Protein AF-0000000085170354 (afdb_homodimer)

Nearest PDB structures (foldseek):
  8glv-assembly1_4A  TM=5.257E-01  e=9.227E+00  Chlamydomonas reinhardtii
  8glv-assembly1_4A  TM=5.233E-01  e=8.793E+00  Chlamydomonas reinhardtii

Solvent-accessible surface area (backbone atoms only — not comparable to full-atom values): 40206 Å² total; per-residue (Å²): 127,80,77,75,78,77,30,33,15,35,38,28,43,23,30,46,32,31,32,29,22,45,49,14,29,49,44,36,51,49,50,52,40,49,74,71,65,47,65,68,67,39,40,86,44,31,26,32,30,13,15,17,42,12,22,51,53,36,49,32,36,44,28,27,16,57,28,37,56,58,25,41,51,53,50,45,56,51,45,53,63,31,44,49,68,47,43,29,60,64,54,55,66,55,36,47,46,30,45,37,46,62,25,45,51,68,61,63,76,72,66,51,61,69,41,64,75,69,56,81,77,32,49,33,46,55,60,27,38,53,58,48,47,60,71,59,46,42,66,71,44,29,54,49,20,25,72,73,60,37,23,49,34,43,34,36,25,24,15,28,67,68,59,65,31,21,35,35,39,30,36,55,58,64,93,72,78,65,51,77,54,79,60,32,38,37,42,77,42,86,83,49,68,60,55,46,49,11,5,48,7,40,81,81,42,28,38,67,28,74,44,78,52,97,88,36,64,32,39,16,22,18,15,35,43,66,38,65,50,72,61,50,62,39,46,76,73,55,29,40,28,36,41,36,36,44,52,46,63,70,61,71,72,57,68,62,72,76,68,85,69,71,64,84,77,41,63,20,24,53,49,17,51,52,46,44,36,42,48,45,47,21,50,53,53,36,52,52,47,50,52,50,51,36,56,54,55,69,65,46,52,74,73,49,46,69,77,41,95,71,70,69,61,50,75,48,78,50,50,48,89,58,62,59,34,66,57,28,42,76,40,47,81,74,43,56,65,56,56,36,50,55,38,40,62,36,32,20,60,38,70,76,5,4,48,40,40,28,38,66,44,42,32,28,76,48,20,41,52,32,21,50,48,19,25,52,52,37,58,76,38,43,69,61,55,53,58,67,71,44,69,54,68,77,55,52,60,54,72,75,97,125,82,77,74,78,78,32,33,16,35,38,29,42,24,31,46,31,32,33,28,23,46,49,13,29,50,45,36,49,48,51,51,39,49,73,71,65,48,66,68,67,38,39,85,46,30,27,33,31,12,16,17,42,12,23,50,55,36,49,31,37,44,26,28,16,58,28,36,58,58,24,42,50,52,48,46,56,51,45,52,62,32,43,49,66,47,43,30,58,63,51,55,68,54,35,48,47,29,45,36,45,63,26,45,54,67,60,65,79,74,65,50,61,70,41,66,72,67,56,80,74,32,48,32,46,56,62,28,39,53,56,48,46,59,71,59,47,43,67,69,44,29,54,47,20,25,72,71,61,37,23,49,33,42,33,37,23,23,14,28,67,68,59,65,31,21,36,35,40,29,36,55,57,62,93,72,78,64,52,76,56,79,58,34,40,36,42,78,43,85,83,48,70,61,53,47,49,11,6,48,7,40,81,79,41,28,39,64,28,73,44,77,52,97,90,35,64,33,38,16,22,19,15,35,44,64,36,66,50,72,61,51,63,40,47,76,74,55,29,38,31,38,41,37,38,43,53,47,63,70,63,69,71,57,69,62,71,74,68,86,68,73,66,84,77,41,63,19,24,53,49,17,50,53,48,45,34,41,48,44,45,22,48,52,53,35,50,52,48,50,53,49,50,37,55,56,54,68,65,45,51,76,73,48,46,70,75,40,96,72,71,69,62,51,73,47,78,49,49,49,89,56,63,58,33,65,57,29,42,75,39,48,82,73,43,57,64,54,55,37,51,55,38,40,60,36,32,20,63,38,69,78,5,3,47,41,39,27,39,66,44,41,31,29,75,49,20,39,51,32,21,51,48,18,27,53,52,37,58,76,38,42,69,59,54,53,58,67,70,45,68,55,68,76,55,51,61,53,71,77,97

Foldseek 3Di:
DPPQDFAEEEFQFAFALLSLLVLLQLQLLLVLCVVVVNDQQAALHQHYEAFAVRLLLRQLCLLSLRGNNVSSVLVCVDLLAFDLVLAFPPDQVLLCVLVVLVVCVPDDDPVVVVCVVPPSQASTDRVSVLVVSVVRHDLVSSVVCQQVSSHAKYWYWWAFPAVRAIEIEMEGNDDQDWDDDDRYTYDYDRDDPQRNLLQNQAPRHHGFGWDADPNDTTTIHHNLAPQQASCVVVVSSPHQEYEYEASFDLDDDVPPPPPVDDDDDFPLLVVLVVVCCSGPVSVSNNVVVLVVLQVVLVPDDPVVNVVDPDHRHHYHYQYFPDGLLQLQLVCLVVDDPSVSVVCVVRPCNPSSSSSNVSNSVRDSVSSVVSSVRSNVSNVVCSVVSCVSSDDDVVRVVVVVD/DPPQDFAEEEFQFAFALLSLLVLLQLQLLLVLCVVVVNDQQAALHLHYEAFAVRLLLRQLCLLSLRGNNVSSVLVCVDLLAFDLVLAWPLPQVLLCVLVVLVVCVVDDDPVVVVCVVPPSQASTDGVSVLVVSVVSHDLVSSVVCQQVSSHAKYWYWWAFPAVRAIEIEMEGNDDQDWDDDDRYTYDYDRDDPQRNLLQNQAPRHHGFGWDADPNDTTTIHHNLAPQQASCVVVVSSPHQEYEYEASFDLDDDVPPPPPVDDDDDFPLLVVLVVVCCSGPVSVSNNVVVLVVLQVVLVPDDPVRNVVDPDHRHHYHYQYFPDGLLQLQLVCLVVDDPSVSVVCVVRPCNPSSSSSNVSNSVRDSVSSVVSSVRSNVSNVVCSVVSCVSSDDDVVRVVVVVD

Sequence (802 aa):
METTTHKTGLILTGGGARAAYQVGVLNAISMILLEAGWPVHSNPFPIICGTSAGAINGTALACRADDFGEAVRELMAVWSNFGVDQVYRADSLGVIRSGARWLSLFSFGWLLRKWRANPPNSLLDNTPLVSMLHRLLDLPRLDAALAEGQLHALAVTASSYTSGQHITFYQCAGEIEPWRRTQRLAIRDQIGVDHLLASSAIPFIFPAIPVYIDGRCEYCGDGSMRQIAPISPAIHLGATKVLVIGAGRMGEKGEQAPTNTPHYPSLAQVAGHAMSGIFLDGLSADIERINRVNQTLSVLNEEQRRHTPLKPIRTLVISPSKRIDSIASRHVGSLPRPIRTMLGGIGATEARGSALASYLLFEQSFTRELIALGQSDTYAKRDEVMAFFEPDTAQLLQASAMETTTHKTGLILTGGGARAAYQVGVLNAISMILLEAGWPVHSNPFPIICGTSAGAINGTALACRADDFGEAVRELMAVWSNFGVDQVYRADSLGVIRSGARWLSLFSFGWLLRKWRANPPNSLLDNTPLVSMLHRLLDLPRLDAALAEGQLHALAVTASSYTSGQHITFYQCAGEIEPWRRTQRLAIRDQIGVDHLLASSAIPFIFPAIPVYIDGRCEYCGDGSMRQIAPISPAIHLGATKVLVIGAGRMGEKGEQAPTNTPHYPSLAQVAGHAMSGIFLDGLSADIERINRVNQTLSVLNEEQRRHTPLKPIRTLVISPSKRIDSIASRHVGSLPRPIRTMLGGIGATEARGSALASYLLFEQSFTRELIALGQSDTYAKRDEVMAFFEPDTAQLLQASA

Structure (mmCIF, N/CA/C/O backbone):
data_AF-0000000085170354-model_v1
#
loop_
_entity.id
_entity.type
_entity.pdbx_description
1 polymer 'Esterase of the alpha-beta hydrolase superfamily protein'
#
loop_
_atom_site.group_PDB
_atom_site.id
_atom_site.type_symbol
_atom_site.label_atom_id
_atom_site.label_alt_id
_atom_site.label_comp_id
_atom_site.label_asym_id
_atom_site.label_entity_id
_atom_site.label_seq_id
_atom_site.pdbx_PDB_ins_code
_atom_site.Cartn_x
_atom_site.Cartn_y
_atom_site.Cartn_z
_atom_site.occupancy
_atom_site.B_iso_or_equiv
_atom_site.auth_seq_id
_atom_site.auth_comp_id
_atom_site.auth_asym_id
_atom_site.auth_atom_id
_atom_site.pdbx_PDB_model_num
ATOM 1 N N . MET A 1 1 ? -32.375 16.062 20.047 1 27.23 1 MET A N 1
ATOM 2 C CA . MET A 1 1 ? -31.562 15.781 18.875 1 27.23 1 MET A CA 1
ATOM 3 C C . MET A 1 1 ? -30.109 16.203 19.094 1 27.23 1 MET A C 1
ATOM 5 O O . MET A 1 1 ? -29.828 17.391 19.328 1 27.23 1 MET A O 1
ATOM 9 N N . GLU A 1 2 ? -29.359 15.445 19.672 1 35.38 2 GLU A N 1
ATOM 10 C CA . GLU A 1 2 ? -28.047 15.82 20.156 1 35.38 2 GLU A CA 1
ATOM 11 C C . GLU A 1 2 ? -27.25 16.562 19.078 1 35.38 2 GLU A C 1
ATOM 13 O O . GLU A 1 2 ? -27.188 16.109 17.938 1 35.38 2 GLU A O 1
ATOM 18 N N . THR A 1 3 ? -27.266 17.797 19 1 39.91 3 THR A N 1
ATOM 19 C CA . THR A 1 3 ? -26.484 18.703 18.156 1 39.91 3 THR A CA 1
ATOM 20 C C . THR A 1 3 ? -25.109 18.125 17.859 1 39.91 3 THR A C 1
ATOM 22 O O . THR A 1 3 ? -24.219 18.125 18.719 1 39.91 3 THR A O 1
ATOM 25 N N . THR A 1 4 ? -25.078 17.031 17.25 1 47.88 4 THR A N 1
ATOM 26 C CA . THR A 1 4 ? -23.781 16.391 17.047 1 47.88 4 THR A CA 1
ATOM 27 C C . THR A 1 4 ? -22.812 17.344 16.344 1 47.88 4 THR A C 1
ATOM 29 O O . THR A 1 4 ? -23.062 17.781 15.211 1 47.88 4 THR A O 1
ATOM 32 N N . THR A 1 5 ? -22.125 18.234 17.109 1 63.47 5 THR A N 1
ATOM 33 C CA . THR A 1 5 ? -21.109 19.188 16.656 1 63.47 5 THR A CA 1
ATOM 34 C C . THR A 1 5 ? -20.078 18.516 15.773 1 63.47 5 THR A C 1
ATOM 36 O O . THR A 1 5 ? -19.469 17.516 16.156 1 63.47 5 THR A O 1
ATOM 39 N N . HIS A 1 6 ? -20.109 18.875 14.438 1 83.62 6 HIS A N 1
ATOM 40 C CA . HIS A 1 6 ? -19.203 18.344 13.43 1 83.62 6 HIS A CA 1
ATOM 41 C C . HIS A 1 6 ? -17.766 18.828 13.68 1 83.62 6 HIS A C 1
ATOM 43 O O . HIS A 1 6 ? -17.547 20 13.984 1 83.62 6 HIS A O 1
ATOM 49 N N . LYS A 1 7 ? -16.922 17.938 13.836 1 92 7 LYS A N 1
ATOM 50 C CA . LYS A 1 7 ? -15.508 18.281 13.859 1 92 7 LYS A CA 1
ATOM 51 C C . LYS A 1 7 ? -14.859 18.031 12.5 1 92 7 LYS A C 1
ATOM 53 O O . LYS A 1 7 ? -15.016 16.953 11.922 1 92 7 LYS A O 1
ATOM 58 N N . THR A 1 8 ? -14.234 19.078 12.016 1 96.31 8 THR A N 1
ATOM 59 C CA . THR A 1 8 ? -13.562 19 10.727 1 96.31 8 THR A CA 1
ATOM 60 C C . THR A 1 8 ? -12.117 18.516 10.906 1 96.31 8 THR A C 1
ATOM 62 O O . THR A 1 8 ? -11.383 19.062 11.727 1 96.31 8 THR A O 1
ATOM 65 N N . GLY A 1 9 ? -11.797 17.469 10.18 1 98 9 GLY A N 1
ATOM 66 C CA . GLY A 1 9 ? -10.43 16.969 10.164 1 98 9 GLY A CA 1
ATOM 67 C C . GLY A 1 9 ? -9.664 17.375 8.914 1 98 9 GLY A C 1
ATOM 68 O O . GLY A 1 9 ? -10.219 17.391 7.816 1 98 9 GLY A O 1
ATOM 69 N N . LEU A 1 10 ? -8.422 17.766 9.125 1 98.62 10 LEU A N 1
ATOM 70 C CA . LEU A 1 10 ? -7.492 18.047 8.031 1 98.62 10 LEU A CA 1
ATOM 71 C C . LEU A 1 10 ? -6.492 16.906 7.875 1 98.62 10 LEU A C 1
ATOM 73 O O . LEU A 1 10 ? -5.828 16.516 8.836 1 98.62 10 LEU A O 1
ATOM 77 N N . ILE A 1 11 ? -6.43 16.344 6.68 1 98.5 11 ILE A N 1
ATOM 78 C CA . ILE A 1 11 ? -5.488 15.273 6.387 1 98.5 11 ILE A CA 1
ATOM 79 C C . ILE A 1 11 ? -4.402 15.781 5.441 1 98.5 11 ILE A C 1
ATOM 81 O O . ILE A 1 11 ? -4.688 16.141 4.293 1 98.5 11 ILE A O 1
ATOM 85 N N . LEU A 1 12 ? -3.189 15.828 5.93 1 98.12 12 LEU A N 1
ATOM 86 C CA . LEU A 1 12 ? -2.025 16.203 5.137 1 98.12 12 LEU A CA 1
ATOM 87 C C . LEU A 1 12 ? -1.129 15 4.879 1 98.12 12 LEU A C 1
ATOM 89 O O . LEU A 1 12 ? -0.41 14.555 5.773 1 98.12 12 LEU A O 1
ATOM 93 N N . THR A 1 13 ? -1.092 14.508 3.662 1 95.25 13 THR A N 1
ATOM 94 C CA . THR A 1 13 ? -0.395 13.266 3.326 1 95.25 13 THR A CA 1
ATOM 95 C C . THR A 1 13 ? 1.098 13.523 3.139 1 95.25 13 THR A C 1
ATOM 97 O O . THR A 1 13 ? 1.528 14.672 3.037 1 95.25 13 THR A O 1
ATOM 100 N N . GLY A 1 14 ? 1.791 12.414 3.156 1 93.69 14 GLY A N 1
ATOM 101 C CA . GLY A 1 14 ? 3.211 12.5 2.855 1 93.69 14 GLY A CA 1
ATOM 102 C C . GLY A 1 14 ? 3.496 12.719 1.382 1 93.69 14 GLY A C 1
ATOM 103 O O . GLY A 1 14 ? 2.672 12.391 0.528 1 93.69 14 GLY A O 1
ATOM 104 N N . GLY A 1 15 ? 4.723 13.328 1.143 1 91.38 15 GLY A N 1
ATOM 105 C CA . GLY A 1 15 ? 5.082 13.594 -0.241 1 91.38 15 GLY A CA 1
ATOM 106 C C . GLY A 1 15 ? 6.43 14.273 -0.386 1 91.38 15 GLY A C 1
ATOM 107 O O . GLY A 1 15 ? 6.777 14.75 -1.469 1 91.38 15 GLY A O 1
ATOM 108 N N . GLY A 1 16 ? 7.223 14.289 0.66 1 90.12 16 GLY A N 1
ATOM 109 C CA . GLY A 1 16 ? 8.477 15.016 0.578 1 90.12 16 GLY A CA 1
ATOM 110 C C . GLY A 1 16 ? 8.312 16.453 0.131 1 90.12 16 GLY A C 1
ATOM 111 O O . GLY A 1 16 ? 7.5 17.203 0.695 1 90.12 16 GLY A O 1
ATOM 112 N N . ALA A 1 17 ? 9.062 16.75 -0.913 1 90.38 17 ALA A N 1
ATOM 113 C CA . ALA A 1 17 ? 9.039 18.125 -1.41 1 90.38 17 ALA A CA 1
ATOM 114 C C . ALA A 1 17 ? 7.688 18.453 -2.047 1 90.38 17 ALA A C 1
ATOM 116 O O . ALA A 1 17 ? 7.328 19.625 -2.182 1 90.38 17 ALA A O 1
ATOM 117 N N . ARG A 1 18 ? 6.93 17.469 -2.434 1 94.06 18 ARG A N 1
ATOM 118 C CA . ARG A 1 18 ? 5.617 17.672 -3.035 1 94.06 18 ARG A CA 1
ATOM 119 C C . ARG A 1 18 ? 4.664 18.344 -2.053 1 94.06 18 ARG A C 1
ATOM 121 O O . ARG A 1 18 ? 3.631 18.891 -2.451 1 94.06 18 ARG A O 1
ATOM 128 N N . ALA A 1 19 ? 5.02 18.312 -0.81 1 94.62 19 ALA A N 1
ATOM 129 C CA . ALA A 1 19 ? 4.148 18.844 0.236 1 94.62 19 ALA A CA 1
ATOM 130 C C . ALA A 1 19 ? 4.059 20.359 0.157 1 94.62 19 ALA A C 1
ATOM 132 O O . ALA A 1 19 ? 3.205 20.984 0.801 1 94.62 19 ALA A O 1
ATOM 133 N N . ALA A 1 20 ? 4.938 21.016 -0.638 1 95.62 20 ALA A N 1
ATOM 134 C CA . ALA A 1 20 ? 4.793 22.438 -0.909 1 95.62 20 ALA A CA 1
ATOM 135 C C . ALA A 1 20 ? 3.416 22.75 -1.486 1 95.62 20 ALA A C 1
ATOM 137 O O . ALA A 1 20 ? 2.859 23.828 -1.233 1 95.62 20 ALA A O 1
ATOM 138 N N . TYR A 1 21 ? 2.912 21.828 -2.27 1 97.38 21 TYR A N 1
ATOM 139 C CA . TYR A 1 21 ? 1.567 21.969 -2.822 1 97.38 21 TYR A CA 1
ATOM 140 C C . TYR A 1 21 ? 0.543 22.188 -1.718 1 97.38 21 TYR A C 1
ATOM 142 O O . TYR A 1 21 ? -0.36 23.016 -1.859 1 97.38 21 TYR A O 1
ATOM 150 N N . GLN A 1 22 ? 0.663 21.5 -0.608 1 97.94 22 GLN A N 1
ATOM 151 C CA . GLN A 1 22 ? -0.247 21.609 0.526 1 97.94 22 GLN A CA 1
ATOM 152 C C . GLN A 1 22 ? -0.268 23.031 1.074 1 97.94 22 GLN A C 1
ATOM 154 O O . GLN A 1 22 ? -1.323 23.547 1.46 1 97.94 22 GLN A O 1
ATOM 159 N N . VAL A 1 23 ? 0.892 23.641 1.092 1 97.06 23 VAL A N 1
ATOM 160 C CA . VAL A 1 23 ? 1.023 24.984 1.628 1 97.06 23 VAL A CA 1
ATOM 161 C C . VAL A 1 23 ? 0.252 25.969 0.749 1 97.06 23 VAL A C 1
ATOM 163 O O . VAL A 1 23 ? -0.426 26.875 1.256 1 97.06 23 VAL A O 1
ATOM 166 N N . GLY A 1 24 ? 0.333 25.75 -0.526 1 98.12 24 GLY A N 1
ATOM 167 C CA . GLY A 1 24 ? -0.449 26.562 -1.439 1 98.12 24 GLY A CA 1
ATOM 168 C C . GLY A 1 24 ? -1.945 26.406 -1.247 1 98.12 24 GLY A C 1
ATOM 169 O O . GLY A 1 24 ? -2.686 27.406 -1.265 1 98.12 24 GLY A O 1
ATOM 170 N N . VAL A 1 25 ? -2.365 25.219 -1.076 1 98.56 25 VAL A N 1
ATOM 171 C CA . VAL A 1 25 ? -3.777 24.938 -0.846 1 98.56 25 VAL A CA 1
ATOM 172 C C . VAL A 1 25 ? -4.242 25.625 0.436 1 98.56 25 VAL A C 1
ATOM 174 O O . VAL A 1 25 ? -5.27 26.312 0.445 1 98.56 25 VAL A O 1
ATOM 177 N N . LEU A 1 26 ? -3.479 25.484 1.486 1 98.25 26 LEU A N 1
ATOM 178 C CA . LEU A 1 26 ? -3.824 26.062 2.785 1 98.25 26 LEU A CA 1
ATOM 179 C C . LEU A 1 26 ? -3.887 27.578 2.713 1 98.25 26 LEU A C 1
ATOM 181 O O . LEU A 1 26 ? -4.766 28.203 3.318 1 98.25 26 LEU A O 1
ATOM 185 N N . ASN A 1 27 ? -2.941 28.141 2.008 1 97.75 27 ASN A N 1
ATOM 186 C CA . ASN A 1 27 ? -2.955 29.594 1.836 1 97.75 27 ASN A CA 1
ATOM 187 C C . ASN A 1 27 ? -4.23 30.062 1.146 1 97.75 27 ASN A C 1
ATOM 189 O O . ASN A 1 27 ? -4.852 31.031 1.579 1 97.75 27 ASN A O 1
ATOM 193 N N . ALA A 1 28 ? -4.582 29.406 0.099 1 98.31 28 ALA A N 1
ATOM 194 C CA . ALA A 1 28 ? -5.797 29.766 -0.627 1 98.31 28 ALA A CA 1
ATOM 195 C C . ALA A 1 28 ? -7.031 29.578 0.25 1 98.31 28 ALA A C 1
ATOM 197 O O . ALA A 1 28 ? -7.945 30.406 0.233 1 98.31 28 ALA A O 1
ATOM 198 N N . ILE A 1 29 ? -7.098 28.5 1.005 1 97.81 29 ILE A N 1
ATOM 199 C CA . ILE A 1 29 ? -8.219 28.266 1.905 1 97.81 29 ILE A CA 1
ATOM 200 C C . ILE A 1 29 ? -8.312 29.391 2.928 1 97.81 29 ILE A C 1
ATOM 202 O O . ILE A 1 29 ? -9.406 29.906 3.195 1 97.81 29 ILE A O 1
ATOM 206 N N . SER A 1 30 ? -7.172 29.75 3.529 1 96.56 30 SER A N 1
ATOM 207 C CA . SER A 1 30 ? -7.145 30.844 4.5 1 96.56 30 SER A CA 1
ATOM 208 C C . SER A 1 30 ? -7.73 32.125 3.912 1 96.56 30 SER A C 1
ATOM 210 O O . SER A 1 30 ? -8.531 32.781 4.562 1 96.56 30 SER A O 1
ATOM 212 N N . MET A 1 31 ? -7.406 32.406 2.682 1 95.88 31 MET A N 1
ATOM 213 C CA . MET A 1 31 ? -7.875 33.625 2.018 1 95.88 31 MET A CA 1
ATOM 214 C C . MET A 1 31 ? -9.367 33.531 1.714 1 95.88 31 MET A C 1
ATOM 216 O O . MET A 1 31 ? -10.109 34.5 1.922 1 95.88 31 MET A O 1
ATOM 220 N N . ILE A 1 32 ? -9.781 32.406 1.238 1 96.25 32 ILE A N 1
ATOM 221 C CA . ILE A 1 32 ? -11.188 32.219 0.904 1 96.25 32 ILE A CA 1
ATOM 222 C C . ILE A 1 32 ? -12.047 32.375 2.158 1 96.25 32 ILE A C 1
ATOM 224 O O . ILE A 1 32 ? -13.078 33.031 2.133 1 96.25 32 ILE A O 1
ATOM 228 N N . LEU A 1 33 ? -11.617 31.766 3.211 1 94.38 33 LEU A N 1
ATOM 229 C CA . LEU A 1 33 ? -12.367 31.828 4.457 1 94.38 33 LEU A CA 1
ATOM 230 C C . LEU A 1 33 ? -12.383 33.25 5.008 1 94.38 33 LEU A C 1
ATOM 232 O O . LEU A 1 33 ? -13.406 33.719 5.52 1 94.38 33 LEU A O 1
ATOM 236 N N . LEU A 1 34 ? -11.266 33.938 4.891 1 92 34 LEU A N 1
ATOM 237 C CA . LEU A 1 34 ? -11.211 35.344 5.32 1 92 34 LEU A CA 1
ATOM 238 C C . LEU A 1 34 ? -12.203 36.188 4.535 1 92 34 LEU A C 1
ATOM 240 O O . LEU A 1 34 ? -12.922 37 5.113 1 92 34 LEU A O 1
ATOM 244 N N . GLU A 1 35 ? -12.234 35.969 3.299 1 92.94 35 GLU A N 1
ATOM 245 C CA . GLU A 1 35 ? -13.148 36.688 2.424 1 92.94 35 GLU A CA 1
ATOM 246 C C . GLU A 1 35 ? -14.609 36.375 2.75 1 92.94 35 GLU A C 1
ATOM 248 O O . GLU A 1 35 ? -15.492 37.219 2.582 1 92.94 35 GLU A O 1
ATOM 253 N N . ALA A 1 36 ? -14.812 35.188 3.225 1 91.75 36 ALA A N 1
ATOM 254 C CA . ALA A 1 36 ? -16.172 34.719 3.547 1 91.75 36 ALA A CA 1
ATOM 255 C C . ALA A 1 36 ? -16.578 35.219 4.938 1 91.75 36 ALA A C 1
ATOM 257 O O . ALA A 1 36 ? -17.703 34.938 5.379 1 91.75 36 ALA A O 1
ATOM 258 N N . GLY A 1 37 ? -15.727 35.844 5.703 1 89.19 37 GLY A N 1
ATOM 259 C CA . GLY A 1 37 ? -16.078 36.438 6.988 1 89.19 37 GLY A CA 1
ATOM 260 C C . GLY A 1 37 ? -15.727 35.531 8.164 1 89.19 37 GLY A C 1
ATOM 261 O O . GLY A 1 37 ? -16.219 35.75 9.273 1 89.19 37 GLY A O 1
ATOM 262 N N . TRP A 1 38 ? -14.922 34.531 7.887 1 87.12 38 TRP A N 1
ATOM 263 C CA . TRP A 1 38 ? -14.461 33.656 8.977 1 87.12 38 TRP A CA 1
ATOM 264 C C . TRP A 1 38 ? -13.617 34.469 9.969 1 87.12 38 TRP A C 1
ATOM 266 O O . TRP A 1 38 ? -12.836 35.344 9.578 1 87.12 38 TRP A O 1
ATOM 276 N N . PRO A 1 39 ? -13.852 34.188 11.219 1 85.56 39 PRO A N 1
ATOM 277 C CA . PRO A 1 39 ? -13.062 34.906 12.211 1 85.56 39 PRO A CA 1
ATOM 278 C C . PRO A 1 39 ? -11.555 34.688 12.039 1 85.56 39 PRO A C 1
ATOM 280 O O . PRO A 1 39 ? -11.109 33.562 11.812 1 85.56 39 PRO A O 1
ATOM 283 N N . VAL A 1 40 ? -10.773 35.625 12.109 1 77.06 40 VAL A N 1
ATOM 284 C CA . VAL A 1 40 ? -9.336 35.656 11.844 1 77.06 40 VAL A CA 1
ATOM 285 C C . VAL A 1 40 ? -8.617 34.781 12.867 1 77.06 40 VAL A C 1
ATOM 287 O O . VAL A 1 40 ? -7.664 34.062 12.523 1 77.06 40 VAL A O 1
ATOM 290 N N . HIS A 1 41 ? -9.023 34.781 14.086 1 81.38 41 HIS A N 1
ATOM 291 C CA . HIS A 1 41 ? -8.336 34.031 15.141 1 81.38 41 HIS A CA 1
ATOM 292 C C . HIS A 1 41 ? -9.047 32.719 15.461 1 81.38 41 HIS A C 1
ATOM 294 O O . HIS A 1 41 ? -9.312 32.438 16.625 1 81.38 41 HIS A O 1
ATOM 300 N N . SER A 1 42 ? -9.289 32.062 14.312 1 86.19 42 SER A N 1
ATOM 301 C CA . SER A 1 42 ? -9.961 30.766 14.492 1 86.19 42 SER A CA 1
ATOM 302 C C . SER A 1 42 ? -9.305 29.672 13.648 1 86.19 42 SER A C 1
ATOM 304 O O . SER A 1 42 ? -8.703 29.969 12.609 1 86.19 42 SER A O 1
ATOM 306 N N . ASN A 1 43 ? -9.359 28.516 14.172 1 91.19 43 ASN A N 1
ATOM 307 C CA . ASN A 1 43 ? -8.852 27.328 13.508 1 91.19 43 ASN A CA 1
ATOM 308 C C . ASN A 1 43 ? -9.977 26.516 12.867 1 91.19 43 ASN A C 1
ATOM 310 O O . ASN A 1 43 ? -10.805 25.938 13.57 1 91.19 43 ASN A O 1
ATOM 314 N N . PRO A 1 44 ? -10.016 26.516 11.609 1 94.5 44 PRO A N 1
ATOM 315 C CA . PRO A 1 44 ? -11.102 25.766 10.969 1 94.5 44 PRO A CA 1
ATOM 316 C C . PRO A 1 44 ? -10.93 24.25 11.078 1 94.5 44 PRO A C 1
ATOM 318 O O . PRO A 1 44 ? -11.836 23.5 10.719 1 94.5 44 PRO A O 1
ATOM 321 N N . PHE A 1 45 ? -9.797 23.797 11.578 1 97 45 PHE A N 1
ATOM 322 C CA . PHE A 1 45 ? -9.508 22.375 11.633 1 97 45 PHE A CA 1
ATOM 323 C C . PHE A 1 45 ? -9.234 21.922 13.07 1 97 45 PHE A C 1
ATOM 325 O O . PHE A 1 45 ? -8.078 21.828 13.484 1 97 45 PHE A O 1
ATOM 332 N N . PRO A 1 46 ? -10.258 21.547 13.812 1 96.19 46 PRO A N 1
ATOM 333 C CA . PRO A 1 46 ? -10.055 21.078 15.18 1 96.19 46 PRO A CA 1
ATOM 334 C C . PRO A 1 46 ? -9.234 19.797 15.242 1 96.19 46 PRO A C 1
ATOM 336 O O . PRO A 1 46 ? -8.625 19.5 16.281 1 96.19 46 PRO A O 1
ATOM 339 N N . ILE A 1 47 ? -9.234 19.016 14.164 1 97.69 47 ILE A N 1
ATOM 340 C CA . ILE A 1 47 ? -8.453 17.781 14.086 1 97.69 47 ILE A CA 1
ATOM 341 C C . ILE A 1 47 ? -7.477 17.875 12.914 1 97.69 47 ILE A C 1
ATOM 343 O O . ILE A 1 47 ? -7.875 18.172 11.789 1 97.69 47 ILE A O 1
ATOM 347 N N . ILE A 1 48 ? -6.215 17.672 13.195 1 98.5 48 ILE A N 1
ATOM 348 C CA . ILE A 1 48 ? -5.188 17.719 12.164 1 98.5 48 ILE A CA 1
ATOM 349 C C . ILE A 1 48 ? -4.395 16.406 12.164 1 98.5 48 ILE A C 1
ATOM 351 O O . ILE A 1 48 ? -3.896 15.977 13.203 1 98.5 48 ILE A O 1
ATOM 355 N N . CYS A 1 49 ? -4.383 15.734 11.055 1 98.56 49 CYS A N 1
ATOM 356 C CA . CYS A 1 49 ? -3.615 14.508 10.859 1 98.56 49 CYS A CA 1
ATOM 357 C C . CYS A 1 49 ? -2.586 14.68 9.75 1 98.56 49 CYS A C 1
ATOM 359 O O . CYS A 1 49 ? -2.916 15.156 8.664 1 98.56 49 CYS A O 1
ATOM 361 N N . GLY A 1 50 ? -1.344 14.312 10.047 1 98.19 50 GLY A N 1
ATOM 362 C CA . GLY A 1 50 ? -0.288 14.477 9.055 1 98.19 50 GLY A CA 1
ATOM 363 C C . GLY A 1 50 ? 0.646 13.281 8.984 1 98.19 50 GLY A C 1
ATOM 364 O O . GLY A 1 50 ? 0.83 12.57 9.977 1 98.19 50 GLY A O 1
ATOM 365 N N . THR A 1 51 ? 1.247 13.086 7.852 1 97.69 51 THR A N 1
ATOM 366 C CA . THR A 1 51 ? 2.24 12.047 7.602 1 97.69 51 THR A CA 1
ATOM 367 C C . THR A 1 51 ? 3.463 12.633 6.895 1 97.69 51 THR A C 1
ATOM 369 O O . THR A 1 51 ? 3.33 13.336 5.891 1 97.69 51 THR A O 1
ATOM 372 N N . SER A 1 52 ? 4.656 12.312 7.371 1 96.56 52 SER A N 1
ATOM 373 C CA . SER A 1 52 ? 5.898 12.773 6.754 1 96.56 52 SER A CA 1
ATOM 374 C C . SER A 1 52 ? 5.926 14.289 6.637 1 96.56 52 SER A C 1
ATOM 376 O O . SER A 1 52 ? 5.707 15 7.621 1 96.56 52 SER A O 1
ATOM 378 N N . ALA A 1 53 ? 6.184 14.836 5.457 1 94.75 53 ALA A N 1
ATOM 379 C CA . ALA A 1 53 ? 6.156 16.281 5.266 1 94.75 53 ALA A CA 1
ATOM 380 C C . ALA A 1 53 ? 4.801 16.859 5.66 1 94.75 53 ALA A C 1
ATOM 382 O O . ALA A 1 53 ? 4.723 17.984 6.164 1 94.75 53 ALA A O 1
ATOM 383 N N . GLY A 1 54 ? 3.768 16.109 5.5 1 97 54 GLY A N 1
ATOM 384 C CA . GLY A 1 54 ? 2.455 16.531 5.965 1 97 54 GLY A CA 1
ATOM 385 C C . GLY A 1 54 ? 2.363 16.625 7.477 1 97 54 GLY A C 1
ATOM 386 O O . GLY A 1 54 ? 1.638 17.469 8 1 97 54 GLY A O 1
ATOM 387 N N . ALA A 1 55 ? 3.043 15.727 8.109 1 97.75 55 ALA A N 1
ATOM 388 C CA . ALA A 1 55 ? 3.096 15.797 9.57 1 97.75 55 ALA A CA 1
ATOM 389 C C . ALA A 1 55 ? 3.777 17.078 10.031 1 97.75 55 ALA A C 1
ATOM 391 O O . ALA A 1 55 ? 3.354 17.703 11.016 1 97.75 55 ALA A O 1
ATOM 392 N N . ILE A 1 56 ? 4.805 17.438 9.32 1 95 56 ILE A N 1
ATOM 393 C CA . ILE A 1 56 ? 5.512 18.672 9.648 1 95 56 ILE A CA 1
ATOM 394 C C . ILE A 1 56 ? 4.59 19.875 9.438 1 95 56 ILE A C 1
ATOM 396 O O . ILE A 1 56 ? 4.422 20.703 10.336 1 95 56 ILE A O 1
ATOM 400 N N . ASN A 1 57 ? 3.975 19.938 8.312 1 96.5 57 ASN A N 1
ATOM 401 C CA . ASN A 1 57 ? 3.029 21.016 8.031 1 96.5 57 ASN A CA 1
ATOM 402 C C . ASN A 1 57 ? 1.881 21.031 9.039 1 96.5 57 ASN A C 1
ATOM 404 O O . ASN A 1 57 ? 1.502 22.094 9.539 1 96.5 57 ASN A O 1
ATOM 408 N N . GLY A 1 58 ? 1.329 19.844 9.289 1 98.06 58 GLY A N 1
ATOM 409 C CA . GLY A 1 58 ? 0.216 19.719 10.219 1 98.06 58 GLY A CA 1
ATOM 410 C C . GLY A 1 58 ? 0.566 20.172 11.625 1 98.06 58 GLY A C 1
ATOM 411 O O . GLY A 1 58 ? -0.221 20.859 12.273 1 98.06 58 GLY A O 1
ATOM 412 N N . THR A 1 59 ? 1.732 19.797 12.07 1 97.62 59 THR A N 1
ATOM 413 C CA . THR A 1 59 ? 2.158 20.172 13.406 1 97.62 59 THR A CA 1
ATOM 414 C C . THR A 1 59 ? 2.414 21.672 13.492 1 97.62 59 THR A C 1
ATOM 416 O O . THR A 1 59 ? 2.092 22.312 14.492 1 97.62 59 THR A O 1
ATOM 419 N N . ALA A 1 60 ? 3.01 22.219 12.445 1 95.94 60 ALA A N 1
ATOM 420 C CA . ALA A 1 60 ? 3.207 23.656 12.391 1 95.94 60 ALA A CA 1
ATOM 421 C C . ALA A 1 60 ? 1.877 24.406 12.484 1 95.94 60 ALA A C 1
ATOM 423 O O . ALA A 1 60 ? 1.767 25.406 13.195 1 95.94 60 ALA A O 1
ATOM 424 N N . LEU A 1 61 ? 0.863 23.953 11.812 1 97.19 61 LEU A N 1
ATOM 425 C CA . LEU A 1 61 ? -0.479 24.531 11.891 1 97.19 61 LEU A CA 1
ATOM 426 C C . LEU A 1 61 ? -1.049 24.391 13.297 1 97.19 61 LEU A C 1
ATOM 428 O O . LEU A 1 61 ? -1.615 25.359 13.836 1 97.19 61 LEU A O 1
ATOM 432 N N . ALA A 1 62 ? -0.856 23.219 13.844 1 97.44 62 ALA A N 1
ATOM 433 C CA . ALA A 1 62 ? -1.4 22.922 15.164 1 97.44 62 ALA A CA 1
ATOM 434 C C . ALA A 1 62 ? -0.785 23.828 16.234 1 97.44 62 ALA A C 1
ATOM 436 O O . ALA A 1 62 ? -1.47 24.25 17.156 1 97.44 62 ALA A O 1
ATOM 437 N N . CYS A 1 63 ? 0.502 24.094 16.078 1 96.06 63 CYS A N 1
ATOM 438 C CA . CYS A 1 63 ? 1.203 24.953 17.031 1 96.06 63 CYS A CA 1
ATOM 439 C C . CYS A 1 63 ? 0.598 26.344 17.047 1 96.06 63 CYS A C 1
ATOM 441 O O . CYS A 1 63 ? 0.666 27.047 18.062 1 96.06 63 CYS A O 1
ATOM 443 N N . ARG A 1 64 ? 0.002 26.766 15.977 1 94.75 64 ARG A N 1
ATOM 444 C CA . ARG A 1 64 ? -0.566 28.094 15.844 1 94.75 64 ARG A CA 1
ATOM 445 C C . ARG A 1 64 ? -2.061 28.031 15.547 1 94.75 64 ARG A C 1
ATOM 447 O O . ARG A 1 64 ? -2.559 28.75 14.68 1 94.75 64 ARG A O 1
ATOM 454 N N . ALA A 1 65 ? -2.67 27.047 16.234 1 94.62 65 ALA A N 1
ATOM 455 C CA . ALA A 1 65 ? -4.094 26.812 15.992 1 94.62 65 ALA A CA 1
ATOM 456 C C . ALA A 1 65 ? -4.926 28.016 16.438 1 94.62 65 ALA A C 1
ATOM 458 O O . ALA A 1 65 ? -6.094 28.141 16.062 1 94.62 65 ALA A O 1
ATOM 459 N N . ASP A 1 66 ? -4.395 28.922 17.234 1 92 66 ASP A N 1
ATOM 460 C CA . ASP A 1 66 ? -5.094 30.125 17.703 1 92 66 ASP A CA 1
ATOM 461 C C . ASP A 1 66 ? -5.188 31.172 16.594 1 92 66 ASP A C 1
ATOM 463 O O . ASP A 1 66 ? -5.988 32.094 16.672 1 92 66 ASP A O 1
ATOM 467 N N . ASP A 1 67 ? -4.367 31.031 15.625 1 93.25 67 ASP A N 1
ATOM 468 C CA . ASP A 1 67 ? -4.355 31.938 14.477 1 93.25 67 ASP A CA 1
ATOM 469 C C . ASP A 1 67 ? -3.986 31.188 13.195 1 93.25 67 ASP A C 1
ATOM 471 O O . ASP A 1 67 ? -2.818 31.156 12.805 1 93.25 67 ASP A O 1
ATOM 475 N N . PHE A 1 68 ? -4.996 30.75 12.484 1 94.94 68 PHE A N 1
ATOM 476 C CA . PHE A 1 68 ? -4.809 29.938 11.281 1 94.94 68 PHE A CA 1
ATOM 477 C C . PHE A 1 68 ? -4.055 30.719 10.219 1 94.94 68 PHE A C 1
ATOM 479 O O . PHE A 1 68 ? -3.152 30.188 9.57 1 94.94 68 PHE A O 1
ATOM 486 N N . GLY A 1 69 ? -4.391 31.953 10.016 1 93.38 69 GLY A N 1
ATOM 487 C CA . GLY A 1 69 ? -3.715 32.781 9.039 1 93.38 69 GLY A CA 1
ATOM 488 C C . GLY A 1 69 ? -2.229 32.938 9.305 1 93.38 69 GLY A C 1
ATOM 489 O O . GLY A 1 69 ? -1.418 32.844 8.383 1 93.38 69 GLY A O 1
ATOM 490 N N . GLU A 1 70 ? -1.886 33.156 10.539 1 92.69 70 GLU A N 1
ATOM 491 C CA . GLU A 1 70 ? -0.48 33.25 10.922 1 92.69 70 GLU A CA 1
ATOM 492 C C . GLU A 1 70 ? 0.254 31.953 10.648 1 92.69 70 GLU A C 1
ATOM 494 O O . GLU A 1 70 ? 1.378 31.953 10.141 1 92.69 70 GLU A O 1
ATOM 499 N N . ALA A 1 71 ? -0.362 30.875 11.047 1 94.75 71 ALA A N 1
ATOM 500 C CA . ALA A 1 71 ? 0.24 29.562 10.836 1 94.75 71 ALA A CA 1
ATOM 501 C C . ALA A 1 71 ? 0.571 29.328 9.367 1 94.75 71 ALA A C 1
ATOM 503 O O . ALA A 1 71 ? 1.666 28.875 9.031 1 94.75 71 ALA A O 1
ATOM 504 N N . VAL A 1 72 ? -0.337 29.672 8.492 1 96.19 72 VAL A N 1
ATOM 505 C CA . VAL A 1 72 ? -0.174 29.469 7.059 1 96.19 72 VAL A CA 1
ATOM 506 C C . VAL A 1 72 ? 0.927 30.375 6.523 1 96.19 72 VAL A C 1
ATOM 508 O O . VAL A 1 72 ? 1.744 29.953 5.699 1 96.19 72 VAL A O 1
ATOM 511 N N . ARG A 1 73 ? 0.944 31.594 6.988 1 93.5 73 ARG A N 1
ATOM 512 C CA . ARG A 1 73 ? 1.984 32.531 6.562 1 93.5 73 ARG A CA 1
ATOM 513 C C . ARG A 1 73 ? 3.369 32 6.934 1 93.5 73 ARG A C 1
ATOM 515 O O . ARG A 1 73 ? 4.316 32.156 6.156 1 93.5 73 ARG A O 1
ATOM 522 N N . GLU A 1 74 ? 3.488 31.453 8.094 1 92.19 74 GLU A N 1
ATOM 523 C CA . GLU A 1 74 ? 4.762 30.875 8.516 1 92.19 74 GLU A CA 1
ATOM 524 C C . GLU A 1 74 ? 5.172 29.719 7.609 1 92.19 74 GLU A C 1
ATOM 526 O O . GLU A 1 74 ? 6.336 29.609 7.227 1 92.19 74 GLU A O 1
ATOM 531 N N . LEU A 1 75 ? 4.238 28.859 7.324 1 94.12 75 LEU A N 1
ATOM 532 C CA . LEU A 1 75 ? 4.508 27.766 6.41 1 94.12 75 LEU A CA 1
ATOM 533 C C . LEU A 1 75 ? 4.945 28.281 5.043 1 94.12 75 LEU A C 1
ATOM 535 O O . LEU A 1 75 ? 5.898 27.766 4.457 1 94.12 75 LEU A O 1
ATOM 539 N N . MET A 1 76 ? 4.285 29.312 4.57 1 93.62 76 MET A N 1
ATOM 540 C CA . MET A 1 76 ? 4.613 29.922 3.289 1 93.62 76 MET A CA 1
ATOM 541 C C . MET A 1 76 ? 6.047 30.453 3.293 1 93.62 76 MET A C 1
ATOM 543 O O . MET A 1 76 ? 6.789 30.25 2.332 1 93.62 76 MET A O 1
ATOM 547 N N . ALA A 1 77 ? 6.344 31.078 4.316 1 89.75 77 ALA A N 1
ATOM 548 C CA . ALA A 1 77 ? 7.68 31.656 4.43 1 89.75 77 ALA A CA 1
ATOM 549 C C . ALA A 1 77 ? 8.75 30.578 4.383 1 89.75 77 ALA A C 1
ATOM 551 O O . ALA A 1 77 ? 9.781 30.734 3.719 1 89.75 77 ALA A O 1
ATOM 552 N N . VAL A 1 78 ? 8.531 29.484 5.031 1 87.31 78 VAL A N 1
ATOM 553 C CA . VAL A 1 78 ? 9.508 28.406 5.109 1 87.31 78 VAL A CA 1
ATOM 554 C C . VAL A 1 78 ? 9.617 27.703 3.758 1 87.31 78 VAL A C 1
ATOM 556 O O . VAL A 1 78 ? 10.711 27.516 3.227 1 87.31 78 VAL A O 1
ATOM 559 N N . TRP A 1 79 ? 8.523 27.344 3.164 1 89.69 79 TRP A N 1
ATOM 560 C CA . TRP A 1 79 ? 8.516 26.531 1.948 1 89.69 79 TRP A CA 1
ATOM 561 C C . TRP A 1 79 ? 8.93 27.375 0.741 1 89.69 79 TRP A C 1
ATOM 563 O O . TRP A 1 79 ? 9.477 26.828 -0.229 1 89.69 79 TRP A O 1
ATOM 573 N N . SER A 1 80 ? 8.68 28.688 0.801 1 88.62 80 SER A N 1
ATOM 574 C CA . SER A 1 80 ? 9.055 29.547 -0.315 1 88.62 80 SER A CA 1
ATOM 575 C C . SER A 1 80 ? 10.547 29.859 -0.299 1 88.62 80 SER A C 1
ATOM 577 O O . SER A 1 80 ? 11.094 30.344 -1.293 1 88.62 80 SER A O 1
ATOM 579 N N . ASN A 1 81 ? 11.133 29.688 0.816 1 76.56 81 ASN A N 1
ATOM 580 C CA . ASN A 1 81 ? 12.547 30.016 0.932 1 76.56 81 ASN A CA 1
ATOM 581 C C . ASN A 1 81 ? 13.398 28.766 1.172 1 76.56 81 ASN A C 1
ATOM 583 O O . ASN A 1 81 ? 14.469 28.844 1.764 1 76.56 81 ASN A O 1
ATOM 587 N N . PHE A 1 82 ? 12.844 27.672 0.665 1 66.19 82 PHE A N 1
ATOM 588 C CA . PHE A 1 82 ? 13.5 26.375 0.883 1 66.19 82 PHE A CA 1
ATOM 589 C C . PHE A 1 82 ? 14.797 26.297 0.082 1 66.19 82 PHE A C 1
ATOM 591 O O . PHE A 1 82 ? 14.844 26.703 -1.08 1 66.19 82 PHE A O 1
ATOM 598 N N . GLY A 1 83 ? 15.922 26.25 0.72 1 56.22 83 GLY A N 1
ATOM 599 C CA . GLY A 1 83 ? 17.156 25.797 0.113 1 56.22 83 GLY A CA 1
ATOM 600 C C . GLY A 1 83 ? 17.562 24.406 0.559 1 56.22 83 GLY A C 1
ATOM 601 O O . GLY A 1 83 ? 17.266 24 1.684 1 56.22 83 GLY A O 1
ATOM 602 N N . VAL A 1 84 ? 18.078 23.5 -0.433 1 52.53 84 VAL A N 1
ATOM 603 C CA . VAL A 1 84 ? 18.469 22.109 -0.176 1 52.53 84 VAL A CA 1
ATOM 604 C C . VAL A 1 84 ? 19.281 22.031 1.11 1 52.53 84 VAL A C 1
ATOM 606 O O . VAL A 1 84 ? 19.156 21.078 1.88 1 52.53 84 VAL A O 1
ATOM 609 N N . ASP A 1 85 ? 19.906 23.016 1.401 1 48.12 85 ASP A N 1
ATOM 610 C CA . ASP A 1 85 ? 20.812 23.047 2.539 1 48.12 85 ASP A CA 1
ATOM 611 C C . ASP A 1 85 ? 20.047 23.062 3.859 1 48.12 85 ASP A C 1
ATOM 613 O O . ASP A 1 85 ? 20.609 22.766 4.914 1 48.12 85 ASP A O 1
ATOM 617 N N . GLN A 1 86 ? 18.781 23.344 3.732 1 42.66 86 GLN A N 1
ATOM 618 C CA . GLN A 1 86 ? 17.969 23.422 4.941 1 42.66 86 GLN A CA 1
ATOM 619 C C . GLN A 1 86 ? 17.391 22.047 5.305 1 42.66 86 GLN A C 1
ATOM 621 O O . GLN A 1 86 ? 16.922 21.844 6.43 1 42.66 86 GLN A O 1
ATOM 626 N N . VAL A 1 87 ? 17.453 20.984 4.414 1 44.59 87 VAL A N 1
ATOM 627 C CA . VAL A 1 87 ? 16.812 19.703 4.664 1 44.59 87 VAL A CA 1
ATOM 628 C C . VAL A 1 87 ? 17.859 18.609 4.773 1 44.59 87 VAL A C 1
ATOM 630 O O . VAL A 1 87 ? 17.797 17.75 5.66 1 44.59 87 VAL A O 1
ATOM 633 N N . TYR A 1 88 ? 18.844 18.438 3.953 1 41.53 88 TYR A N 1
ATOM 634 C CA . TYR A 1 88 ? 19.906 17.453 4.047 1 41.53 88 TYR A CA 1
ATOM 635 C C . TYR A 1 88 ? 21.25 18.062 3.652 1 41.53 88 TYR A C 1
ATOM 637 O O . TYR A 1 88 ? 21.297 19.047 2.904 1 41.53 88 TYR A O 1
ATOM 645 N N . ARG A 1 89 ? 22.391 17.734 4.508 1 42.69 89 ARG A N 1
ATOM 646 C CA . ARG A 1 89 ? 23.734 18.188 4.16 1 42.69 89 ARG A CA 1
ATOM 647 C C . ARG A 1 89 ? 24.141 17.688 2.777 1 42.69 89 ARG A C 1
ATOM 649 O O . ARG A 1 89 ? 24.188 16.469 2.545 1 42.69 89 ARG A O 1
ATOM 656 N N . ALA A 1 90 ? 23.984 18.531 1.779 1 41.94 90 ALA A N 1
ATOM 657 C CA . ALA A 1 90 ? 24.391 18.25 0.406 1 41.94 90 ALA A CA 1
ATOM 658 C C . ALA A 1 90 ? 25.906 18.359 0.253 1 41.94 90 ALA A C 1
ATOM 660 O O . ALA A 1 90 ? 26.422 18.375 -0.866 1 41.94 90 ALA A O 1
ATOM 661 N N . ASP A 1 91 ? 26.672 18.609 1.191 1 41.06 91 ASP A N 1
ATOM 662 C CA . ASP A 1 91 ? 28.109 18.75 0.929 1 41.06 91 ASP A CA 1
ATOM 663 C C . ASP A 1 91 ? 28.688 17.453 0.34 1 41.06 91 ASP A C 1
ATOM 665 O O . ASP A 1 91 ? 28.219 16.359 0.653 1 41.06 91 ASP A O 1
ATOM 669 N N . SER A 1 92 ? 29.406 17.672 -0.787 1 43.47 92 SER A N 1
ATOM 670 C CA . SER A 1 92 ? 30.047 16.734 -1.705 1 43.47 92 SER A CA 1
ATOM 671 C C . SER A 1 92 ? 30.641 15.539 -0.96 1 43.47 92 SER A C 1
ATOM 673 O O . SER A 1 92 ? 30.469 14.398 -1.385 1 43.47 92 SER A O 1
ATOM 675 N N . LEU A 1 93 ? 31.328 15.82 0.006 1 39.88 93 LEU A N 1
ATOM 676 C CA . LEU A 1 93 ? 32.156 14.781 0.611 1 39.88 93 LEU A CA 1
ATOM 677 C C . LEU A 1 93 ? 31.297 13.797 1.404 1 39.88 93 LEU A C 1
ATOM 679 O O . LEU A 1 93 ? 31.578 12.602 1.425 1 39.88 93 LEU A O 1
ATOM 683 N N . GLY A 1 94 ? 30.281 14.328 1.96 1 36.47 94 GLY A N 1
ATOM 684 C CA . GLY A 1 94 ? 29.453 13.508 2.822 1 36.47 94 GLY A CA 1
ATOM 685 C C . GLY A 1 94 ? 28.484 12.617 2.051 1 36.47 94 GLY A C 1
ATOM 686 O O . GLY A 1 94 ? 28.359 11.43 2.361 1 36.47 94 GLY A O 1
ATOM 687 N N . VAL A 1 95 ? 27.922 13.172 1.04 1 40.44 95 VAL A N 1
ATOM 688 C CA . VAL A 1 95 ? 27.016 12.391 0.198 1 40.44 95 VAL A CA 1
ATOM 689 C C . VAL A 1 95 ? 27.797 11.328 -0.563 1 40.44 95 VAL A C 1
ATOM 691 O O . VAL A 1 95 ? 27.359 10.188 -0.688 1 40.44 95 VAL A O 1
ATOM 694 N N . ILE A 1 96 ? 28.938 11.766 -1.078 1 38.66 96 ILE A N 1
ATOM 695 C CA . ILE A 1 96 ? 29.828 10.844 -1.788 1 38.66 96 ILE A CA 1
ATOM 696 C C . ILE A 1 96 ? 30.281 9.742 -0.842 1 38.66 96 ILE A C 1
ATOM 698 O O . ILE A 1 96 ? 30.328 8.57 -1.223 1 38.66 96 ILE A O 1
ATOM 702 N N . ARG A 1 97 ? 30.594 10.211 0.292 1 40.72 97 ARG A N 1
ATOM 703 C CA . ARG A 1 97 ? 31.078 9.227 1.255 1 40.72 97 ARG A CA 1
ATOM 704 C C . ARG A 1 97 ? 29.953 8.281 1.691 1 40.72 97 ARG A C 1
ATOM 706 O O . ARG A 1 97 ? 30.172 7.078 1.823 1 40.72 97 ARG A O 1
ATOM 713 N N . SER A 1 98 ? 28.828 8.898 1.951 1 41.12 98 SER A N 1
ATOM 714 C CA . SER A 1 98 ? 27.703 8.07 2.375 1 41.12 98 SER A CA 1
ATOM 715 C C . SER A 1 98 ? 27.172 7.227 1.219 1 41.12 98 SER A C 1
ATOM 717 O O . SER A 1 98 ? 26.875 6.043 1.391 1 41.12 98 SER A O 1
ATOM 719 N N . GLY A 1 99 ? 26.984 7.809 0.073 1 42.62 99 GLY A N 1
ATOM 720 C CA . GLY A 1 99 ? 26.625 7.059 -1.12 1 42.62 99 GLY A CA 1
ATOM 721 C C . GLY A 1 99 ? 27.656 6.016 -1.5 1 42.62 99 GLY A C 1
ATOM 722 O O . GLY A 1 99 ? 27.297 4.887 -1.854 1 42.62 99 GLY A O 1
ATOM 723 N N . ALA A 1 100 ? 28.938 6.5 -1.495 1 39.91 100 ALA A N 1
ATOM 724 C CA . ALA A 1 100 ? 30.031 5.562 -1.735 1 39.91 100 ALA A CA 1
ATOM 725 C C . ALA A 1 100 ? 30.016 4.434 -0.712 1 39.91 100 ALA A C 1
ATOM 727 O O . ALA A 1 100 ? 30.281 3.277 -1.052 1 39.91 100 ALA A O 1
ATOM 728 N N . ARG A 1 101 ? 29.844 4.789 0.483 1 40.88 101 ARG A N 1
ATOM 729 C CA . ARG A 1 101 ? 29.781 3.771 1.525 1 40.88 101 ARG A CA 1
ATOM 730 C C . ARG A 1 101 ? 28.609 2.824 1.303 1 40.88 101 ARG A C 1
ATOM 732 O O . ARG A 1 101 ? 28.734 1.615 1.505 1 40.88 101 ARG A O 1
ATOM 739 N N . TRP A 1 102 ? 27.5 3.447 1.065 1 37.12 102 TRP A N 1
ATOM 740 C CA . TRP A 1 102 ? 26.359 2.602 0.77 1 37.12 102 TRP A CA 1
ATOM 741 C C . TRP A 1 102 ? 26.641 1.705 -0.434 1 37.12 102 TRP A C 1
ATOM 743 O O . TRP A 1 102 ? 26.328 0.51 -0.408 1 37.12 102 TRP A O 1
ATOM 753 N N . LEU A 1 103 ? 27.297 2.324 -1.432 1 36.97 103 LEU A N 1
ATOM 754 C CA . LEU A 1 103 ? 27.703 1.588 -2.625 1 36.97 103 LEU A CA 1
ATOM 755 C C . LEU A 1 103 ? 28.875 0.658 -2.322 1 36.97 103 LEU A C 1
ATOM 757 O O . LEU A 1 103 ? 28.969 -0.423 -2.908 1 36.97 103 LEU A O 1
ATOM 761 N N . SER A 1 104 ? 29.875 1.111 -1.557 1 36.34 104 SER A N 1
ATOM 762 C CA . SER A 1 104 ? 31 0.261 -1.183 1 36.34 104 SER A CA 1
ATOM 763 C C . SER A 1 104 ? 30.531 -0.939 -0.363 1 36.34 104 SER A C 1
ATOM 765 O O . SER A 1 104 ? 31.297 -1.875 -0.136 1 36.34 104 SER A O 1
ATOM 767 N N . LEU A 1 105 ? 29.469 -0.846 0.377 1 32.81 105 LEU A N 1
ATOM 768 C CA . LEU A 1 105 ? 29.047 -2.014 1.14 1 32.81 105 LEU A CA 1
ATOM 769 C C . LEU A 1 105 ? 28.875 -3.227 0.229 1 32.81 105 LEU A C 1
ATOM 771 O O . LEU A 1 105 ? 29.062 -4.363 0.667 1 32.81 105 LEU A O 1
ATOM 775 N N . PHE A 1 106 ? 28.453 -2.996 -0.968 1 31.83 106 PHE A N 1
ATOM 776 C CA . PHE A 1 106 ? 28.328 -4.191 -1.795 1 31.83 106 PHE A CA 1
ATOM 777 C C . PHE A 1 106 ? 29.688 -4.641 -2.309 1 31.83 106 PHE A C 1
ATOM 779 O O . PHE A 1 106 ? 29.797 -5.699 -2.936 1 31.83 106 PHE A O 1
ATOM 786 N N . SER A 1 107 ? 30.766 -3.758 -2.512 1 28.42 107 SER A N 1
ATOM 787 C CA . SER A 1 107 ? 32 -4.297 -3.072 1 28.42 107 SER A CA 1
ATOM 788 C C . SER A 1 107 ? 32.719 -5.18 -2.061 1 28.42 107 SER A C 1
ATOM 790 O O . SER A 1 107 ? 33 -6.352 -2.328 1 28.42 107 SER A O 1
ATOM 792 N N . PHE A 1 108 ? 34.062 -4.746 -1.581 1 28.91 108 PHE A N 1
ATOM 793 C CA . PHE A 1 108 ? 35.188 -5.477 -1.044 1 28.91 108 PHE A CA 1
ATOM 794 C C . PHE A 1 108 ? 34.906 -5.945 0.379 1 28.91 108 PHE A C 1
ATOM 796 O O . PHE A 1 108 ? 34.25 -5.25 1.151 1 28.91 108 PHE A O 1
ATOM 803 N N . GLY A 1 109 ? 35.219 -7.262 0.723 1 31.66 109 GLY A N 1
ATOM 804 C CA . GLY A 1 109 ? 35.375 -8.062 1.929 1 31.66 109 GLY A CA 1
ATOM 805 C C . GLY A 1 109 ? 35.906 -7.281 3.105 1 31.66 109 GLY A C 1
ATOM 806 O O . GLY A 1 109 ? 35.406 -7.391 4.223 1 31.66 109 GLY A O 1
ATOM 807 N N . TRP A 1 110 ? 37.219 -6.785 2.967 1 30.39 110 TRP A N 1
ATOM 808 C CA . TRP A 1 110 ? 38.094 -6.297 4.047 1 30.39 110 TRP A CA 1
ATOM 809 C C . TRP A 1 110 ? 37.469 -5.066 4.707 1 30.39 110 TRP A C 1
ATOM 811 O O . TRP A 1 110 ? 37.594 -4.875 5.918 1 30.39 110 TRP A O 1
ATOM 821 N N . LEU A 1 111 ? 37 -4.082 3.916 1 29.66 111 LEU A N 1
ATOM 822 C CA . LEU A 1 111 ? 36.562 -2.791 4.445 1 29.66 111 LEU A CA 1
ATOM 823 C C . LEU A 1 111 ? 35.25 -2.926 5.211 1 29.66 111 LEU A C 1
ATOM 825 O O . LEU A 1 111 ? 34.75 -1.95 5.789 1 29.66 111 LEU A O 1
ATOM 829 N N . LEU A 1 112 ? 34.594 -3.971 5.191 1 32.38 112 LEU A N 1
ATOM 830 C CA . LEU A 1 112 ? 33.531 -4.434 6.062 1 32.38 112 LEU A CA 1
ATOM 831 C C . LEU A 1 112 ? 33.938 -4.359 7.527 1 32.38 112 LEU A C 1
ATOM 833 O O . LEU A 1 112 ? 33.094 -4.32 8.422 1 32.38 112 LEU A O 1
ATOM 837 N N . ARG A 1 113 ? 35.219 -4.641 7.844 1 31.97 113 ARG A N 1
ATOM 838 C CA . ARG A 1 113 ? 35.656 -4.664 9.242 1 31.97 113 ARG A CA 1
ATOM 839 C C . ARG A 1 113 ? 35.438 -3.309 9.898 1 31.97 113 ARG A C 1
ATOM 841 O O . ARG A 1 113 ? 35.062 -3.234 11.07 1 31.97 113 ARG A O 1
ATOM 848 N N . LYS A 1 114 ? 36.094 -2.277 9.367 1 32.38 114 LYS A N 1
ATOM 849 C CA . LYS A 1 114 ? 36 -0.979 10.031 1 32.38 114 LYS A CA 1
ATOM 850 C C . LYS A 1 114 ? 34.594 -0.407 9.93 1 32.38 114 LYS A C 1
ATOM 852 O O . LYS A 1 114 ? 34.25 0.516 10.664 1 32.38 114 LYS A O 1
ATOM 857 N N . TRP A 1 115 ? 33.844 -0.771 8.844 1 34.94 115 TRP A N 1
ATOM 858 C CA . TRP A 1 115 ? 32.469 -0.332 8.656 1 34.94 115 TRP A CA 1
ATOM 859 C C . TRP A 1 115 ? 31.562 -0.959 9.695 1 34.94 115 TRP A C 1
ATOM 861 O O . TRP A 1 115 ? 30.375 -0.609 9.781 1 34.94 115 TRP A O 1
ATOM 871 N N . ARG A 1 116 ? 31.875 -1.967 10.258 1 35.09 116 ARG A N 1
ATOM 872 C CA . ARG A 1 116 ? 31.219 -2.523 11.438 1 35.09 116 ARG A CA 1
ATOM 873 C C . ARG A 1 116 ? 31.047 -1.464 12.516 1 35.09 116 ARG A C 1
ATOM 875 O O . ARG A 1 116 ? 30.219 -1.618 13.422 1 35.09 116 ARG A O 1
ATOM 882 N N . ALA A 1 117 ? 32.094 -0.637 12.688 1 36.59 117 ALA A N 1
ATOM 883 C CA . ALA A 1 117 ? 32.031 0.164 13.906 1 36.59 117 ALA A CA 1
ATOM 884 C C . ALA A 1 117 ? 30.984 1.268 13.789 1 36.59 117 ALA A C 1
ATOM 886 O O . ALA A 1 117 ? 30.438 1.715 14.797 1 36.59 117 ALA A O 1
ATOM 887 N N . ASN A 1 118 ? 30.922 2.141 12.648 1 34.72 118 ASN A N 1
ATOM 888 C CA . ASN A 1 118 ? 29.891 3.166 12.547 1 34.72 118 ASN A CA 1
ATOM 889 C C . ASN A 1 118 ? 29.141 3.076 11.219 1 34.72 118 ASN A C 1
ATOM 891 O O . ASN A 1 118 ? 29.531 3.711 10.234 1 34.72 118 ASN A O 1
ATOM 895 N N . PRO A 1 119 ? 28.547 1.927 10.797 1 39.38 119 PRO A N 1
ATOM 896 C CA . PRO A 1 119 ? 27.875 1.757 9.5 1 39.38 119 PRO A CA 1
ATOM 897 C C . PRO A 1 119 ? 27.078 2.99 9.078 1 39.38 119 PRO A C 1
ATOM 899 O O . PRO A 1 119 ? 26.469 3.65 9.922 1 39.38 119 PRO A O 1
ATOM 902 N N . PRO A 1 120 ? 27.469 3.611 8.031 1 42.78 120 PRO A N 1
ATOM 903 C CA . PRO A 1 120 ? 26.734 4.816 7.637 1 42.78 120 PRO A CA 1
ATOM 904 C C . PRO A 1 120 ? 25.219 4.578 7.535 1 42.78 120 PRO A C 1
ATOM 906 O O . PRO A 1 120 ? 24.781 3.654 6.844 1 42.78 120 PRO A O 1
ATOM 909 N N . ASN A 1 121 ? 24.438 4.816 8.539 1 43.47 121 ASN A N 1
ATOM 910 C CA . ASN A 1 121 ? 23.031 4.559 8.844 1 43.47 121 ASN A CA 1
ATOM 911 C C . ASN A 1 121 ? 22.109 5.07 7.738 1 43.47 121 ASN A C 1
ATOM 913 O O . ASN A 1 121 ? 21.125 4.426 7.406 1 43.47 121 ASN A O 1
ATOM 917 N N . SER A 1 122 ? 22.109 6.375 7.355 1 47.72 122 SER A N 1
ATOM 918 C CA . SER A 1 122 ? 21.188 7.027 6.434 1 47.72 122 SER A CA 1
ATOM 919 C C . SER A 1 122 ? 21.938 7.738 5.312 1 47.72 122 SER A C 1
ATOM 921 O O . SER A 1 122 ? 23.125 8.047 5.441 1 47.72 122 SER A O 1
ATOM 923 N N . LEU A 1 123 ? 21.391 7.664 3.906 1 47.53 123 LEU A N 1
ATOM 924 C CA . LEU A 1 123 ? 21.984 8.312 2.744 1 47.53 123 LEU A CA 1
ATOM 925 C C . LEU A 1 123 ? 22.203 9.797 3.012 1 47.53 123 LEU A C 1
ATOM 927 O O . LEU A 1 123 ? 23.219 10.359 2.602 1 47.53 123 LEU A O 1
ATOM 931 N N . LEU A 1 124 ? 21.25 10.367 3.668 1 53.16 124 LEU A N 1
ATOM 932 C CA . LEU A 1 124 ? 21.297 11.812 3.871 1 53.16 124 LEU A CA 1
ATOM 933 C C . LEU A 1 124 ? 21.25 12.156 5.359 1 53.16 124 LEU A C 1
ATOM 935 O O . LEU A 1 124 ? 20.688 11.398 6.152 1 53.16 124 LEU A O 1
ATOM 939 N N . ASP A 1 125 ? 22.047 13.148 5.707 1 53.38 125 ASP A N 1
ATOM 940 C CA . ASP A 1 125 ? 22.031 13.703 7.055 1 53.38 125 ASP A CA 1
ATOM 941 C C . ASP A 1 125 ? 20.828 14.625 7.258 1 53.38 125 ASP A C 1
ATOM 943 O O . ASP A 1 125 ? 20.641 15.586 6.504 1 53.38 125 ASP A O 1
ATOM 947 N N . ASN A 1 126 ? 19.984 14.188 8.203 1 58.72 126 ASN A N 1
ATOM 948 C CA . ASN A 1 126 ? 18.75 14.938 8.453 1 58.72 126 ASN A CA 1
ATOM 949 C C . ASN A 1 126 ? 18.984 16.109 9.406 1 58.72 126 ASN A C 1
ATOM 951 O O . ASN A 1 126 ? 18.031 16.672 9.938 1 58.72 126 ASN A O 1
ATOM 955 N N . THR A 1 127 ? 20.141 16.578 9.672 1 60.22 127 THR A N 1
ATOM 956 C CA . THR A 1 127 ? 20.438 17.641 10.633 1 60.22 127 THR A CA 1
ATOM 957 C C . THR A 1 127 ? 19.75 18.938 10.234 1 60.22 127 THR A C 1
ATOM 959 O O . THR A 1 127 ? 19.156 19.609 11.07 1 60.22 127 THR A O 1
ATOM 962 N N . PRO A 1 128 ? 19.812 19.281 8.969 1 64.94 128 PRO A N 1
ATOM 963 C CA . PRO A 1 128 ? 19.109 20.516 8.586 1 64.94 128 PRO A CA 1
ATOM 964 C C . PRO A 1 128 ? 17.609 20.438 8.836 1 64.94 128 PRO A C 1
ATOM 966 O O . PRO A 1 128 ? 16.984 21.453 9.148 1 64.94 128 PRO A O 1
ATOM 969 N N . LEU A 1 129 ? 17.078 19.281 8.727 1 76 129 LEU A N 1
ATOM 970 C CA . LEU A 1 129 ? 15.656 19.109 9.008 1 76 129 LEU A CA 1
ATOM 971 C C . LEU A 1 129 ? 15.359 19.375 10.477 1 76 129 LEU A C 1
ATOM 973 O O . LEU A 1 129 ? 14.336 19.969 10.805 1 76 129 LEU A O 1
ATOM 977 N N . VAL A 1 130 ? 16.25 19.031 11.312 1 75.75 130 VAL A N 1
ATOM 978 C CA . VAL A 1 130 ? 16.078 19.219 12.75 1 75.75 130 VAL A CA 1
ATOM 979 C C . VAL A 1 130 ? 16.031 20.719 13.062 1 75.75 130 VAL A C 1
ATOM 981 O O . VAL A 1 130 ? 15.164 21.172 13.805 1 75.75 130 VAL A O 1
ATOM 984 N N . SER A 1 131 ? 16.906 21.422 12.5 1 72.94 131 SER A N 1
ATOM 985 C CA . SER A 1 131 ? 16.969 22.859 12.734 1 72.94 131 SER A CA 1
ATOM 986 C C . SER A 1 131 ? 15.711 23.562 12.211 1 72.94 131 SER A C 1
ATOM 988 O O . SER A 1 131 ? 15.18 24.453 12.852 1 72.94 131 SER A O 1
ATOM 990 N N . MET A 1 132 ? 15.305 23.094 11.094 1 78.88 132 MET A N 1
ATOM 991 C CA . MET A 1 132 ? 14.086 23.656 10.508 1 78.88 132 MET A CA 1
ATOM 992 C C . MET A 1 132 ? 12.875 23.359 11.398 1 78.88 132 MET A C 1
ATOM 994 O O . MET A 1 132 ? 12.031 24.234 11.602 1 78.88 132 MET A O 1
ATOM 998 N N . LEU A 1 133 ? 12.805 22.234 11.914 1 84.06 133 LEU A N 1
ATOM 999 C CA . LEU A 1 133 ? 11.695 21.844 12.781 1 84.06 133 LEU A CA 1
ATOM 1000 C C . LEU A 1 133 ? 11.68 22.703 14.047 1 84.06 133 LEU A C 1
ATOM 1002 O O . LEU A 1 133 ? 10.617 23.156 14.469 1 84.06 133 LEU A O 1
ATOM 1006 N N . HIS A 1 134 ? 12.781 22.969 14.547 1 77.69 134 HIS A N 1
ATOM 1007 C CA . HIS A 1 134 ? 12.859 23.766 15.766 1 77.69 134 HIS A CA 1
ATOM 1008 C C . HIS A 1 134 ? 12.422 25.203 15.516 1 77.69 134 HIS A C 1
ATOM 1010 O O . HIS A 1 134 ? 11.875 25.844 16.406 1 77.69 134 HIS A O 1
ATOM 1016 N N . ARG A 1 135 ? 12.633 25.656 14.383 1 76.19 135 ARG A N 1
ATOM 1017 C CA . ARG A 1 135 ? 12.227 27.016 14.016 1 76.19 135 ARG A CA 1
ATOM 1018 C C . ARG A 1 135 ? 10.727 27.078 13.758 1 76.19 135 ARG A C 1
ATOM 1020 O O . ARG A 1 135 ? 10.07 28.078 14.094 1 76.19 135 ARG A O 1
ATOM 1027 N N . LEU A 1 136 ? 10.25 26.062 13.211 1 85.19 136 LEU A N 1
ATOM 1028 C CA . LEU A 1 136 ? 8.875 26.047 12.727 1 85.19 136 LEU A CA 1
ATOM 1029 C C . LEU A 1 136 ? 7.906 25.688 13.852 1 85.19 136 LEU A C 1
ATOM 1031 O O . LEU A 1 136 ? 6.75 26.109 13.836 1 85.19 136 LEU A O 1
ATOM 1035 N N . LEU A 1 137 ? 8.398 24.984 14.82 1 90.25 137 LEU A N 1
ATOM 1036 C CA . LEU A 1 137 ? 7.492 24.406 15.797 1 90.25 137 LEU A CA 1
ATOM 1037 C C . LEU A 1 137 ? 7.543 25.188 17.109 1 90.25 137 LEU A C 1
ATOM 1039 O O . LEU A 1 137 ? 8.609 25.625 17.531 1 90.25 137 LEU A O 1
ATOM 1043 N N . ASP A 1 138 ? 6.43 25.453 17.656 1 92.06 138 ASP A N 1
ATOM 1044 C CA . ASP A 1 138 ? 6.242 25.969 19.016 1 92.06 138 ASP A CA 1
ATOM 1045 C C . ASP A 1 138 ? 5.395 25 19.844 1 92.06 138 ASP A C 1
ATOM 1047 O O . ASP A 1 138 ? 4.18 25.188 19.969 1 92.06 138 ASP A O 1
ATOM 1051 N N . LEU A 1 139 ? 6.062 24.016 20.469 1 92.12 139 LEU A N 1
ATOM 1052 C CA . LEU A 1 139 ? 5.379 22.891 21.109 1 92.12 139 LEU A CA 1
ATOM 1053 C C . LEU A 1 139 ? 4.609 23.359 22.344 1 92.12 139 LEU A C 1
ATOM 1055 O O . LEU A 1 139 ? 3.498 22.891 22.609 1 92.12 139 LEU A O 1
ATOM 1059 N N . PRO A 1 140 ? 5.137 24.328 23.125 1 92.06 140 PRO A N 1
ATOM 1060 C CA . PRO A 1 140 ? 4.324 24.859 24.219 1 92.06 140 PRO A CA 1
ATOM 1061 C C . PRO A 1 140 ? 3.025 25.5 23.734 1 92.06 140 PRO A C 1
ATOM 1063 O O . PRO A 1 140 ? 1.985 25.375 24.375 1 92.06 140 PRO A O 1
ATOM 1066 N N . ARG A 1 141 ? 3.121 26.156 22.656 1 93.88 141 ARG A N 1
ATOM 1067 C CA . ARG A 1 141 ? 1.928 26.75 22.062 1 93.88 141 ARG A CA 1
ATOM 1068 C C . ARG A 1 141 ? 0.935 25.688 21.625 1 93.88 141 ARG A C 1
ATOM 1070 O O . ARG A 1 141 ? -0.278 25.891 21.688 1 93.88 141 ARG A O 1
ATOM 1077 N N . LEU A 1 142 ? 1.422 24.531 21.172 1 95.25 142 LEU A N 1
ATOM 1078 C CA . LEU A 1 142 ? 0.573 23.391 20.844 1 95.25 142 LEU A CA 1
ATOM 1079 C C . LEU A 1 142 ? -0.204 22.906 22.062 1 95.25 142 LEU A C 1
ATOM 1081 O O . LEU A 1 142 ? -1.417 22.703 21.984 1 95.25 142 LEU A O 1
ATOM 1085 N N . ASP A 1 143 ? 0.475 22.828 23.188 1 94.56 143 ASP A N 1
ATOM 1086 C CA . ASP A 1 143 ? -0.167 22.406 24.422 1 94.56 143 ASP A CA 1
ATOM 1087 C C . ASP A 1 143 ? -1.263 23.391 24.828 1 94.56 143 ASP A C 1
ATOM 1089 O O . ASP A 1 143 ? -2.34 22.984 25.266 1 94.56 143 ASP A O 1
ATOM 1093 N N . ALA A 1 144 ? -0.969 24.656 24.672 1 94.81 144 ALA A N 1
ATOM 1094 C CA . ALA A 1 144 ? -1.93 25.703 25.016 1 94.81 144 ALA A CA 1
ATOM 1095 C C . ALA A 1 144 ? -3.156 25.641 24.109 1 94.81 144 ALA A C 1
ATOM 1097 O O . ALA A 1 144 ? -4.289 25.812 24.578 1 94.81 144 ALA A O 1
ATOM 1098 N N . ALA A 1 145 ? -2.912 25.422 22.828 1 94.88 145 ALA A N 1
ATOM 1099 C CA . ALA A 1 145 ? -4.012 25.344 21.875 1 94.88 145 ALA A CA 1
ATOM 1100 C C . ALA A 1 145 ? -4.949 24.188 22.203 1 94.88 145 ALA A C 1
ATOM 1102 O O . ALA A 1 145 ? -6.168 24.297 22.047 1 94.88 145 ALA A O 1
ATOM 1103 N N . LEU A 1 146 ? -4.371 23.062 22.594 1 95.31 146 LEU A N 1
ATOM 1104 C CA . LEU A 1 146 ? -5.168 21.906 23 1 95.31 146 LEU A CA 1
ATOM 1105 C C . LEU A 1 146 ? -5.93 22.188 24.281 1 95.31 146 LEU A C 1
ATOM 1107 O O . LEU A 1 146 ? -7.129 21.922 24.375 1 95.31 146 LEU A O 1
ATOM 1111 N N . ALA A 1 147 ? -5.293 22.828 25.203 1 94.06 147 ALA A N 1
ATOM 1112 C CA . ALA A 1 147 ? -5.887 23.125 26.5 1 94.06 147 ALA A CA 1
ATOM 1113 C C . ALA A 1 147 ? -7.016 24.141 26.375 1 94.06 147 ALA A C 1
ATOM 1115 O O . ALA A 1 147 ? -8.023 24.062 27.078 1 94.06 147 ALA A O 1
ATOM 1116 N N . GLU A 1 148 ? -6.887 25.125 25.5 1 94.06 148 GLU A N 1
ATOM 1117 C CA . GLU A 1 148 ? -7.848 26.219 25.328 1 94.06 148 GLU A CA 1
ATOM 1118 C C . GLU A 1 148 ? -8.953 25.828 24.359 1 94.06 148 GLU A C 1
ATOM 1120 O O . GLU A 1 148 ? -9.891 26.609 24.141 1 94.06 148 GLU A O 1
ATOM 1125 N N . GLY A 1 149 ? -8.789 24.688 23.688 1 92.94 149 GLY A N 1
ATOM 1126 C CA . GLY A 1 149 ? -9.867 24.156 22.859 1 92.94 149 GLY A CA 1
ATOM 1127 C C . GLY A 1 149 ? -9.797 24.641 21.422 1 92.94 149 GLY A C 1
ATOM 1128 O O . GLY A 1 149 ? -10.719 24.391 20.641 1 92.94 149 GLY A O 1
ATOM 1129 N N . GLN A 1 150 ? -8.75 25.344 21.094 1 93.75 150 GLN A N 1
ATOM 1130 C CA . GLN A 1 150 ? -8.562 25.781 19.719 1 93.75 150 GLN A CA 1
ATOM 1131 C C . GLN A 1 150 ? -8.219 24.625 18.797 1 93.75 150 GLN A C 1
ATOM 1133 O O . GLN A 1 150 ? -8.359 24.719 17.578 1 93.75 150 GLN A O 1
ATOM 1138 N N . LEU A 1 151 ? -7.688 23.578 19.375 1 95.81 151 LEU A N 1
ATOM 1139 C CA . LEU A 1 151 ? -7.371 22.312 18.719 1 95.81 151 LEU A CA 1
ATOM 1140 C C . LEU A 1 151 ? -7.906 21.141 19.531 1 95.81 151 LEU A C 1
ATOM 1142 O O . LEU A 1 151 ? -7.801 21.125 20.766 1 95.81 151 LEU A O 1
ATOM 1146 N N . HIS A 1 152 ? -8.516 20.234 18.781 1 95.94 152 HIS A N 1
ATOM 1147 C CA . HIS A 1 152 ? -9.055 19.062 19.453 1 95.94 152 HIS A CA 1
ATOM 1148 C C . HIS A 1 152 ? -8.023 17.938 19.5 1 95.94 152 HIS A C 1
ATOM 1150 O O . HIS A 1 152 ? -7.895 17.25 20.516 1 95.94 152 HIS A O 1
ATOM 1156 N N . ALA A 1 153 ? -7.34 17.734 18.359 1 97.56 153 ALA A N 1
ATOM 1157 C CA . ALA A 1 153 ? -6.375 16.641 18.312 1 97.56 153 ALA A CA 1
ATOM 1158 C C . ALA A 1 153 ? -5.375 16.828 17.172 1 97.56 153 ALA A C 1
ATOM 1160 O O . ALA A 1 153 ? -5.707 17.422 16.141 1 97.56 153 ALA A O 1
ATOM 1161 N N . LEU A 1 154 ? -4.168 16.391 17.438 1 98.25 154 LEU A N 1
ATOM 1162 C CA . LEU A 1 154 ? -3.111 16.266 16.438 1 98.25 154 LEU A CA 1
ATOM 1163 C C . LEU A 1 154 ? -2.629 14.828 16.328 1 98.25 154 LEU A C 1
ATOM 1165 O O . LEU A 1 154 ? -2.381 14.164 17.344 1 98.25 154 LEU A O 1
ATOM 1169 N N . ALA A 1 155 ? -2.592 14.32 15.117 1 98.44 155 ALA A N 1
ATOM 1170 C CA . ALA A 1 155 ? -2.096 12.961 14.906 1 98.44 155 ALA A CA 1
ATOM 1171 C C . ALA A 1 155 ? -0.98 12.938 13.867 1 98.44 155 ALA A C 1
ATOM 1173 O O . ALA A 1 155 ? -1.064 13.625 12.844 1 98.44 155 ALA A O 1
ATOM 1174 N N . VAL A 1 156 ? 0.075 12.258 14.148 1 98.19 156 VAL A N 1
ATOM 1175 C CA . VAL A 1 156 ? 1.207 12.047 13.258 1 98.19 156 VAL A CA 1
ATOM 1176 C C . VAL A 1 156 ? 1.494 10.547 13.133 1 98.19 156 VAL A C 1
ATOM 1178 O O . VAL A 1 156 ? 1.301 9.789 14.086 1 98.19 156 VAL A O 1
ATOM 1181 N N . THR A 1 157 ? 1.96 10.125 11.969 1 97.88 157 THR A N 1
ATOM 1182 C CA . THR A 1 157 ? 2.135 8.695 11.766 1 97.88 157 THR A CA 1
ATOM 1183 C C . THR A 1 157 ? 3.6 8.359 11.508 1 97.88 157 THR A C 1
ATOM 1185 O O . THR A 1 157 ? 4.367 9.211 11.055 1 97.88 157 THR A O 1
ATOM 1188 N N . ALA A 1 158 ? 3.994 7.191 11.844 1 97.38 158 ALA A N 1
ATOM 1189 C CA . ALA A 1 158 ? 5.301 6.594 11.57 1 97.38 158 ALA A CA 1
ATOM 1190 C C . ALA A 1 158 ? 5.18 5.09 11.344 1 97.38 158 ALA A C 1
ATOM 1192 O O . ALA A 1 158 ? 4.109 4.508 11.547 1 97.38 158 ALA A O 1
ATOM 1193 N N . SER A 1 159 ? 6.188 4.539 10.82 1 96.5 159 SER A N 1
ATOM 1194 C CA . SER A 1 159 ? 6.242 3.098 10.594 1 96.5 159 SER A CA 1
ATOM 1195 C C . SER A 1 159 ? 7.414 2.463 11.336 1 96.5 159 SER A C 1
ATOM 1197 O O . SER A 1 159 ? 8.562 2.881 11.164 1 96.5 159 SER A O 1
ATOM 1199 N N . SER A 1 160 ? 7.156 1.423 12.078 1 94.06 160 SER A N 1
ATOM 1200 C CA . SER A 1 160 ? 8.203 0.799 12.875 1 94.06 160 SER A CA 1
ATOM 1201 C C . SER A 1 160 ? 8.875 -0.341 12.117 1 94.06 160 SER A C 1
ATOM 1203 O O . SER A 1 160 ? 8.219 -1.311 11.734 1 94.06 160 SER A O 1
ATOM 1205 N N . TYR A 1 161 ? 10.203 -0.204 11.938 1 91.12 161 TYR A N 1
ATOM 1206 C CA . TYR A 1 161 ? 10.977 -1.293 11.359 1 91.12 161 TYR A CA 1
ATOM 1207 C C . TYR A 1 161 ? 11.164 -2.428 12.359 1 91.12 161 TYR A C 1
ATOM 1209 O O . TYR A 1 161 ? 11.453 -3.562 11.977 1 91.12 161 TYR A O 1
ATOM 1217 N N . THR A 1 162 ? 11.031 -2.09 13.617 1 88.81 162 THR A N 1
ATOM 1218 C CA . THR A 1 162 ? 11.258 -3.051 14.688 1 88.81 162 THR A CA 1
ATOM 1219 C C . THR A 1 162 ? 10.07 -4 14.828 1 88.81 162 THR A C 1
ATOM 1221 O O . THR A 1 162 ? 10.242 -5.223 14.82 1 88.81 162 THR A O 1
ATOM 1224 N N . SER A 1 163 ? 8.914 -3.455 14.859 1 85.25 163 SER A N 1
ATOM 1225 C CA . SER A 1 163 ? 7.734 -4.281 15.078 1 85.25 163 SER A CA 1
ATOM 1226 C C . SER A 1 163 ? 7.02 -4.582 13.758 1 85.25 163 SER A C 1
ATOM 1228 O O . SER A 1 163 ? 6.188 -5.488 13.695 1 85.25 163 SER A O 1
ATOM 1230 N N . GLY A 1 164 ? 7.293 -3.76 12.805 1 87.44 164 GLY A N 1
ATOM 1231 C CA . GLY A 1 164 ? 6.609 -3.924 11.531 1 87.44 164 GLY A CA 1
ATOM 1232 C C . GLY A 1 164 ? 5.242 -3.268 11.5 1 87.44 164 GLY A C 1
ATOM 1233 O O . GLY A 1 164 ? 4.527 -3.359 10.508 1 87.44 164 GLY A O 1
ATOM 1234 N N . GLN A 1 165 ? 4.938 -2.516 12.492 1 89.5 165 GLN A N 1
ATOM 1235 C CA . GLN A 1 165 ? 3.6 -1.944 12.602 1 89.5 165 GLN A CA 1
ATOM 1236 C C . GLN A 1 165 ? 3.584 -0.485 12.156 1 89.5 165 GLN A C 1
ATOM 1238 O O . GLN A 1 165 ? 4.59 0.217 12.273 1 89.5 165 GLN A O 1
ATOM 1243 N N . HIS A 1 166 ? 2.434 -0.14 11.617 1 93.75 166 HIS A N 1
ATOM 1244 C CA . HIS A 1 166 ? 2.162 1.275 11.391 1 93.75 166 HIS A CA 1
ATOM 1245 C C . HIS A 1 166 ? 1.644 1.948 12.656 1 93.75 166 HIS A C 1
ATOM 1247 O O . HIS A 1 166 ? 0.733 1.433 13.312 1 93.75 166 HIS A O 1
ATOM 1253 N N . ILE A 1 167 ? 2.18 3.088 13.008 1 95.75 167 ILE A N 1
ATOM 1254 C CA . ILE A 1 167 ? 1.866 3.699 14.297 1 95.75 167 ILE A CA 1
ATOM 1255 C C . ILE A 1 167 ? 1.311 5.105 14.078 1 95.75 167 ILE A C 1
ATOM 1257 O O . ILE A 1 167 ? 1.873 5.891 13.312 1 95.75 167 ILE A O 1
ATOM 1261 N N . THR A 1 168 ? 0.214 5.367 14.703 1 97.44 168 THR A N 1
ATOM 1262 C CA . THR A 1 168 ? -0.324 6.719 14.805 1 97.44 168 THR A CA 1
ATOM 1263 C C . THR A 1 168 ? -0.105 7.289 16.203 1 97.44 168 THR A C 1
ATOM 1265 O O . THR A 1 168 ? -0.63 6.754 17.188 1 97.44 168 THR A O 1
ATOM 1268 N N . PHE A 1 169 ? 0.697 8.312 16.281 1 97.19 169 PHE A N 1
ATOM 1269 C CA . PHE A 1 169 ? 0.813 9.078 17.516 1 97.19 169 PHE A CA 1
ATOM 1270 C C . PHE A 1 169 ? -0.19 10.227 17.547 1 97.19 169 PHE A C 1
ATOM 1272 O O . PHE A 1 169 ? -0.305 10.977 16.562 1 97.19 169 PHE A O 1
ATOM 1279 N N . TYR A 1 170 ? -0.901 10.305 18.609 1 97.5 170 TYR A N 1
ATOM 1280 C CA . TYR A 1 170 ? -1.857 11.406 18.656 1 97.5 170 TYR A CA 1
ATOM 1281 C C . TYR A 1 170 ? -1.825 12.094 20.016 1 97.5 170 TYR A C 1
ATOM 1283 O O . TYR A 1 170 ? -1.477 11.477 21.016 1 97.5 170 TYR A O 1
ATOM 1291 N N . GLN A 1 171 ? -2.066 13.344 19.984 1 96.62 171 GLN A N 1
ATOM 1292 C CA . GLN A 1 171 ? -2.203 14.219 21.141 1 96.62 171 GLN A CA 1
ATOM 1293 C C . GLN A 1 171 ? -3.559 14.922 21.141 1 96.62 171 GLN A C 1
ATOM 1295 O O . GLN A 1 171 ? -3.998 15.438 20.109 1 96.62 171 GLN A O 1
ATOM 1300 N N . CYS A 1 172 ? -4.227 14.805 22.203 1 94.31 172 CYS A N 1
ATOM 1301 C CA . CYS A 1 172 ? -5.562 15.398 22.25 1 94.31 172 CYS A CA 1
ATOM 1302 C C . CYS A 1 172 ? -5.852 15.984 23.625 1 94.31 172 CYS A C 1
ATOM 1304 O O . CYS A 1 172 ? -5.184 15.648 24.594 1 94.31 172 CYS A O 1
ATOM 1306 N N . ALA A 1 173 ? -6.766 16.953 23.625 1 83.94 173 ALA A N 1
ATOM 1307 C CA . ALA A 1 173 ? -7.223 17.578 24.859 1 83.94 173 ALA A CA 1
ATOM 1308 C C . ALA A 1 173 ? -8.016 16.578 25.703 1 83.94 173 ALA A C 1
ATOM 1310 O O . ALA A 1 173 ? -7.812 16.5 26.922 1 83.94 173 ALA A O 1
ATOM 1311 N N . GLY A 1 174 ? -8.844 15.852 25.125 1 82.06 174 GLY A N 1
ATOM 1312 C CA . GLY A 1 174 ? -9.68 14.883 25.812 1 82.06 174 GLY A CA 1
ATOM 1313 C C . GLY A 1 174 ? -9.094 13.484 25.812 1 82.06 174 GLY A C 1
ATOM 1314 O O . GLY A 1 174 ? -7.988 13.266 25.312 1 82.06 174 GLY A O 1
ATOM 1315 N N . GLU A 1 175 ? -9.836 12.68 26.578 1 82.5 175 GLU A N 1
ATOM 1316 C CA . GLU A 1 175 ? -9.391 11.297 26.656 1 82.5 175 GLU A CA 1
ATOM 1317 C C . GLU A 1 175 ? -9.984 10.453 25.531 1 82.5 175 GLU A C 1
ATOM 1319 O O . GLU A 1 175 ? -11.195 10.242 25.484 1 82.5 175 GLU A O 1
ATOM 1324 N N . ILE A 1 176 ? -9.211 10.25 24.594 1 84.56 176 ILE A N 1
ATOM 1325 C CA . ILE A 1 176 ? -9.555 9.289 23.547 1 84.56 176 ILE A CA 1
ATOM 1326 C C . ILE A 1 176 ? -8.688 8.039 23.688 1 84.56 176 ILE A C 1
ATOM 1328 O O . ILE A 1 176 ? -7.461 8.133 23.75 1 84.56 176 ILE A O 1
ATOM 1332 N N . GLU A 1 177 ? -9.289 6.938 23.719 1 84.75 177 GLU A N 1
ATOM 1333 C CA . GLU A 1 177 ? -8.57 5.684 23.938 1 84.75 177 GLU A CA 1
ATOM 1334 C C . GLU A 1 177 ? -7.816 5.266 22.672 1 84.75 177 GLU A C 1
ATOM 1336 O O . GLU A 1 177 ? -8.32 5.422 21.562 1 84.75 177 GLU A O 1
ATOM 1341 N N . PRO A 1 178 ? -6.633 4.785 22.984 1 82 178 PRO A N 1
ATOM 1342 C CA . PRO A 1 178 ? -5.902 4.227 21.844 1 82 178 PRO A CA 1
ATOM 1343 C C . PRO A 1 178 ? -6.691 3.141 21.109 1 82 178 PRO A C 1
ATOM 1345 O O . PRO A 1 178 ? -7.613 2.553 21.688 1 82 178 PRO A O 1
ATOM 1348 N N . TRP A 1 179 ? -6.352 2.99 19.922 1 79.88 179 TRP A N 1
ATOM 1349 C CA . TRP A 1 179 ? -7.031 1.964 19.141 1 79.88 179 TRP A CA 1
ATOM 1350 C C . TRP A 1 179 ? -6.023 1.101 18.391 1 79.88 179 TRP A C 1
ATOM 1352 O O . TRP A 1 179 ? -4.879 1.513 18.172 1 79.88 179 TRP A O 1
ATOM 1362 N N . ARG A 1 180 ? -6.434 -0.209 18.219 1 78 180 ARG A N 1
ATOM 1363 C CA . ARG A 1 180 ? -5.605 -1.194 17.516 1 78 180 ARG A CA 1
ATOM 1364 C C . ARG A 1 180 ? -6.375 -1.843 16.375 1 78 180 ARG A C 1
ATOM 1366 O O . ARG A 1 180 ? -7.559 -2.158 16.516 1 78 180 ARG A O 1
ATOM 1373 N N . ARG A 1 181 ? -5.77 -1.807 15.219 1 74.5 181 ARG A N 1
ATOM 1374 C CA 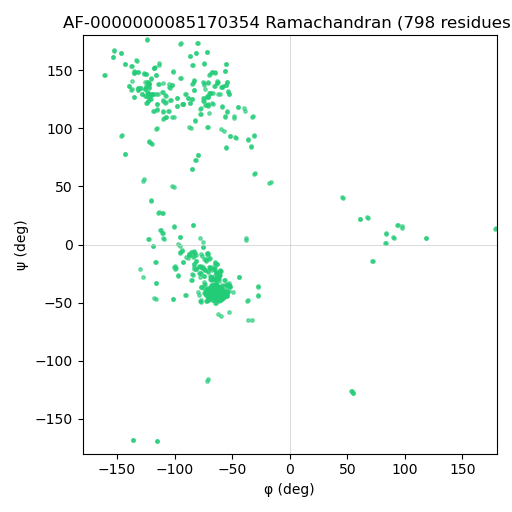. ARG A 1 181 ? -6.25 -2.541 14.047 1 74.5 181 ARG A CA 1
ATOM 1375 C C . ARG A 1 181 ? -5.168 -3.465 13.5 1 74.5 181 ARG A C 1
ATOM 1377 O O . ARG A 1 181 ? -4.074 -3.551 14.062 1 74.5 181 ARG A O 1
ATOM 1384 N N . THR A 1 182 ? -5.512 -4.238 12.484 1 68.88 182 THR A N 1
ATOM 1385 C CA . THR A 1 182 ? -4.547 -5.172 11.906 1 68.88 182 THR A CA 1
ATOM 1386 C C . THR A 1 182 ? -3.287 -4.434 11.461 1 68.88 182 THR A C 1
ATOM 1388 O O . THR A 1 182 ? -3.336 -3.617 10.539 1 68.88 182 THR A O 1
ATOM 1391 N N . GLN A 1 183 ? -2.209 -4.613 12.125 1 74.88 183 GLN A N 1
ATOM 1392 C CA . GLN A 1 183 ? -0.875 -4.105 11.82 1 74.88 183 GLN A CA 1
ATOM 1393 C C . GLN A 1 183 ? -0.82 -2.586 11.969 1 74.88 183 GLN A C 1
ATOM 1395 O O . GLN A 1 183 ? -0.011 -1.925 11.312 1 74.88 183 GLN A O 1
ATOM 1400 N N . ARG A 1 184 ? -1.765 -2.045 12.766 1 86.19 184 ARG A N 1
ATOM 1401 C CA . ARG A 1 184 ? -1.813 -0.608 13.008 1 86.19 184 ARG A CA 1
ATOM 1402 C C . ARG A 1 184 ? -2.08 -0.313 14.484 1 86.19 184 ARG A C 1
ATOM 1404 O O . ARG A 1 184 ? -2.939 -0.946 15.102 1 86.19 184 ARG A O 1
ATOM 1411 N N . LEU A 1 185 ? -1.326 0.575 15.008 1 90.75 185 LEU A N 1
ATOM 1412 C CA . LEU A 1 185 ? -1.443 0.951 16.406 1 90.75 185 LEU A CA 1
ATOM 1413 C C . LEU A 1 185 ? -1.536 2.465 16.562 1 90.75 185 LEU A C 1
ATOM 1415 O O . LEU A 1 185 ? -0.837 3.207 15.867 1 90.75 185 LEU A O 1
ATOM 1419 N N . ALA A 1 186 ? -2.438 2.916 17.375 1 94.69 186 ALA A N 1
ATOM 1420 C CA . ALA A 1 186 ? -2.5 4.32 17.766 1 94.69 186 ALA A CA 1
ATOM 1421 C C . ALA A 1 186 ? -2.119 4.504 19.234 1 94.69 186 ALA A C 1
ATOM 1423 O O . ALA A 1 186 ? -2.604 3.775 20.109 1 94.69 186 ALA A O 1
ATOM 1424 N N . ILE A 1 187 ? -1.288 5.398 19.453 1 94.25 187 ILE A N 1
ATOM 1425 C CA . ILE A 1 187 ? -0.759 5.613 20.797 1 94.25 187 ILE A CA 1
ATOM 1426 C C . ILE A 1 187 ? -0.904 7.086 21.172 1 94.25 187 ILE A C 1
ATOM 1428 O O . ILE A 1 187 ? -0.526 7.973 20.406 1 94.25 187 ILE A O 1
ATOM 1432 N N . ARG A 1 188 ? -1.46 7.324 22.328 1 94.69 188 ARG A N 1
ATOM 1433 C CA . ARG A 1 188 ? -1.475 8.68 22.859 1 94.69 188 ARG A CA 1
ATOM 1434 C C . ARG A 1 188 ? -0.098 9.078 23.391 1 94.69 188 ARG A C 1
ATOM 1436 O O . ARG A 1 188 ? 0.498 8.359 24.188 1 94.69 188 ARG A O 1
ATOM 1443 N N . ASP A 1 189 ? 0.381 10.148 22.859 1 93.69 189 ASP A N 1
ATOM 1444 C CA . ASP A 1 189 ? 1.703 10.617 23.266 1 93.69 189 ASP A CA 1
ATOM 1445 C C . ASP A 1 189 ? 1.831 12.133 23.078 1 93.69 189 ASP A C 1
ATOM 1447 O O . ASP A 1 189 ? 0.97 12.758 22.469 1 93.69 189 ASP A O 1
ATOM 1451 N N . GLN A 1 190 ? 2.863 12.688 23.797 1 93.44 190 GLN A N 1
ATOM 1452 C CA . GLN A 1 190 ? 3.227 14.078 23.531 1 93.44 190 GLN A CA 1
ATOM 1453 C C . GLN A 1 190 ? 4.047 14.188 22.234 1 93.44 190 GLN A C 1
ATOM 1455 O O . GLN A 1 190 ? 5.199 13.766 22.203 1 93.44 190 GLN A O 1
ATOM 1460 N N . ILE A 1 191 ? 3.453 14.797 21.281 1 95.12 191 ILE A N 1
ATOM 1461 C CA . ILE A 1 191 ? 4.109 14.875 19.969 1 95.12 191 ILE A CA 1
ATOM 1462 C C . ILE A 1 191 ? 5.293 15.836 20.047 1 95.12 191 ILE A C 1
ATOM 1464 O O . ILE A 1 191 ? 5.156 16.953 20.547 1 95.12 191 ILE A O 1
ATOM 1468 N N . GLY A 1 192 ? 6.414 15.398 19.641 1 92 192 GLY A N 1
ATOM 1469 C CA . GLY A 1 192 ? 7.629 16.203 19.625 1 92 192 GLY A CA 1
ATOM 1470 C C . GLY A 1 192 ? 8.422 16.047 18.344 1 92 192 GLY A C 1
ATOM 1471 O O . GLY A 1 192 ? 7.91 15.531 17.344 1 92 192 GLY A O 1
ATOM 1472 N N . VAL A 1 193 ? 9.617 16.547 18.391 1 91.69 193 VAL A N 1
ATOM 1473 C CA . VAL A 1 193 ? 10.492 16.562 17.219 1 91.69 193 VAL A CA 1
ATOM 1474 C C . VAL A 1 193 ? 10.836 15.141 16.812 1 91.69 193 VAL A C 1
ATOM 1476 O O . VAL A 1 193 ? 10.906 14.836 15.609 1 91.69 193 VAL A O 1
ATOM 1479 N N . ASP A 1 194 ? 10.969 14.258 17.781 1 91.12 194 ASP A N 1
ATOM 1480 C CA . ASP A 1 194 ? 11.32 12.875 17.484 1 91.12 194 ASP A CA 1
ATOM 1481 C C . ASP A 1 194 ? 10.234 12.195 16.656 1 91.12 194 ASP A C 1
ATOM 1483 O O . ASP A 1 194 ? 10.531 11.414 15.75 1 91.12 194 ASP A O 1
ATOM 1487 N N . HIS A 1 195 ? 9.008 12.492 16.984 1 95 195 HIS A N 1
ATOM 1488 C CA . HIS A 1 195 ? 7.895 11.93 16.219 1 95 195 HIS A CA 1
ATOM 1489 C C . HIS A 1 195 ? 7.91 12.414 14.781 1 95 195 HIS A C 1
ATOM 1491 O O . HIS A 1 195 ? 7.684 11.625 13.859 1 95 195 HIS A O 1
ATOM 1497 N N . LEU A 1 196 ? 8.219 13.648 14.641 1 95.62 196 LEU A N 1
ATOM 1498 C CA . LEU A 1 196 ? 8.219 14.25 13.312 1 95.62 196 LEU A CA 1
ATOM 1499 C C . LEU A 1 196 ? 9.406 13.758 12.492 1 95.62 196 LEU A C 1
ATOM 1501 O O . LEU A 1 196 ? 9.281 13.523 11.289 1 95.62 196 LEU A O 1
ATOM 1505 N N . LEU A 1 197 ? 10.539 13.625 13.172 1 93 197 LEU A N 1
ATOM 1506 C CA . LEU A 1 197 ? 11.711 13.07 12.492 1 93 197 LEU A CA 1
ATOM 1507 C C . LEU A 1 197 ? 11.453 11.641 12.039 1 93 197 LEU A C 1
ATOM 1509 O O . LEU A 1 197 ? 11.812 11.266 10.922 1 93 197 LEU A O 1
ATOM 1513 N N . ALA A 1 198 ? 10.82 10.883 12.891 1 94.62 198 ALA A N 1
ATOM 1514 C CA . ALA A 1 198 ? 10.469 9.516 12.539 1 94.62 198 ALA A CA 1
ATOM 1515 C C . ALA A 1 198 ? 9.484 9.484 11.367 1 94.62 198 ALA A C 1
ATOM 1517 O O . ALA A 1 198 ? 9.68 8.758 10.398 1 94.62 198 ALA A O 1
ATOM 1518 N N . SER A 1 199 ? 8.492 10.328 11.445 1 97.25 199 SER A N 1
ATOM 1519 C CA . SER A 1 199 ? 7.438 10.398 10.438 1 97.25 199 SER A CA 1
ATOM 1520 C C . SER A 1 199 ? 8 10.781 9.07 1 97.25 199 SER A C 1
ATOM 1522 O O . SER A 1 199 ? 7.426 10.438 8.039 1 97.25 199 SER A O 1
ATOM 1524 N N . SER A 1 200 ? 9.141 11.43 9.07 1 94 200 SER A N 1
ATOM 1525 C CA . SER A 1 200 ? 9.688 11.969 7.832 1 94 200 SER A CA 1
ATOM 1526 C C . SER A 1 200 ? 10.938 11.219 7.402 1 94 200 SER A C 1
ATOM 1528 O O . SER A 1 200 ? 11.68 11.672 6.527 1 94 200 SER A O 1
ATOM 1530 N N . ALA A 1 201 ? 11.172 10.141 8.078 1 93.12 201 ALA A N 1
ATOM 1531 C CA . ALA A 1 201 ? 12.352 9.344 7.75 1 93.12 201 ALA A CA 1
ATOM 1532 C C . ALA A 1 201 ? 12.102 8.477 6.52 1 93.12 201 ALA A C 1
ATOM 1534 O O . ALA A 1 201 ? 11.953 7.258 6.633 1 93.12 201 ALA A O 1
ATOM 1535 N N . ILE A 1 202 ? 12.148 9.117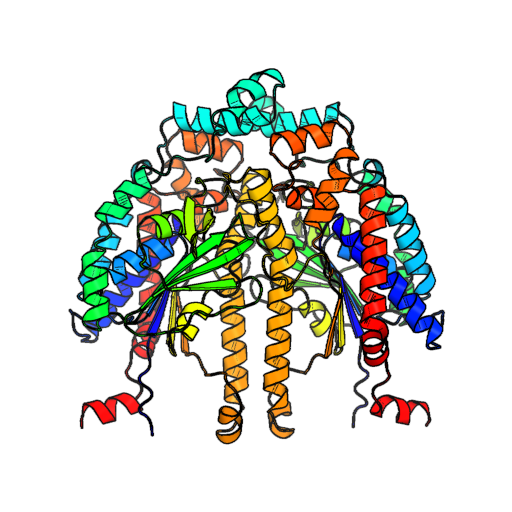 5.34 1 89.69 202 ILE A N 1
ATOM 1536 C CA . ILE A 1 202 ? 11.922 8.438 4.074 1 89.69 202 ILE A CA 1
ATOM 1537 C C . ILE A 1 202 ? 12.844 7.227 3.965 1 89.69 202 ILE A C 1
ATOM 1539 O O . ILE A 1 202 ? 14.055 7.336 4.184 1 89.69 202 ILE A O 1
ATOM 1543 N N . PRO A 1 203 ? 12.281 6.086 3.648 1 88.75 203 PRO A N 1
ATOM 1544 C CA . PRO A 1 203 ? 13.102 4.875 3.598 1 88.75 203 PRO A CA 1
ATOM 1545 C C . PRO A 1 203 ? 14.305 5.016 2.672 1 88.75 203 PRO A C 1
ATOM 1547 O O . PRO A 1 203 ? 14.188 5.582 1.58 1 88.75 203 PRO A O 1
ATOM 1550 N N . PHE A 1 204 ? 15.469 4.535 3.094 1 78.81 204 PHE A N 1
ATOM 1551 C CA . PHE A 1 204 ? 16.734 4.457 2.367 1 78.81 204 PHE A CA 1
ATOM 1552 C C . PHE A 1 204 ? 17.344 5.844 2.203 1 78.81 204 PHE A C 1
ATOM 1554 O O . PHE A 1 204 ? 18.516 5.965 1.828 1 78.81 204 PHE A O 1
ATOM 1561 N N . ILE A 1 205 ? 16.578 6.902 2.443 1 81.19 205 ILE A N 1
ATOM 1562 C CA . ILE A 1 205 ? 17.062 8.258 2.201 1 81.19 205 ILE A CA 1
ATOM 1563 C C . ILE A 1 205 ? 17.484 8.898 3.521 1 81.19 205 ILE A C 1
ATOM 1565 O O . ILE A 1 205 ? 18.547 9.5 3.613 1 81.19 205 ILE A O 1
ATOM 1569 N N . PHE A 1 206 ? 16.625 8.766 4.527 1 84.06 206 PHE A N 1
ATOM 1570 C CA . PHE A 1 206 ? 16.922 9.32 5.844 1 84.06 206 PHE A CA 1
ATOM 1571 C C . PHE A 1 206 ? 17.031 8.219 6.887 1 84.06 206 PHE A C 1
ATOM 1573 O O . PHE A 1 206 ? 16.438 7.152 6.738 1 84.06 206 PHE A O 1
ATOM 1580 N N . PRO A 1 207 ? 17.828 8.5 7.934 1 85.44 207 PRO A N 1
ATOM 1581 C CA . PRO A 1 207 ? 18 7.465 8.961 1 85.44 207 PRO A CA 1
ATOM 1582 C C . PRO A 1 207 ? 16.719 7.195 9.742 1 85.44 207 PRO A C 1
ATOM 1584 O O . PRO A 1 207 ? 15.898 8.102 9.93 1 85.44 207 PRO A O 1
ATOM 1587 N N . ALA A 1 208 ? 16.625 5.941 10.148 1 90.88 208 ALA A N 1
ATOM 1588 C CA . ALA A 1 208 ? 15.555 5.59 11.07 1 90.88 208 ALA A CA 1
ATOM 1589 C C . ALA A 1 208 ? 15.734 6.293 12.414 1 90.88 208 ALA A C 1
ATOM 1591 O O . ALA A 1 208 ? 16.859 6.535 12.852 1 90.88 208 ALA A O 1
ATOM 1592 N N . ILE A 1 209 ? 14.641 6.613 13.047 1 92 209 ILE A N 1
ATOM 1593 C CA . ILE A 1 209 ? 14.664 7.383 14.289 1 92 209 ILE A CA 1
ATOM 1594 C C . ILE A 1 209 ? 14.141 6.523 15.438 1 92 209 ILE A C 1
ATOM 1596 O O . ILE A 1 209 ? 13.102 5.875 15.312 1 92 209 ILE A O 1
ATOM 1600 N N . PRO A 1 210 ? 14.93 6.473 16.547 1 91.75 210 PRO A N 1
ATOM 1601 C CA . PRO A 1 210 ? 14.406 5.766 17.719 1 91.75 210 PRO A CA 1
ATOM 1602 C C . PRO A 1 210 ? 13.266 6.52 18.406 1 91.75 210 PRO A C 1
ATOM 1604 O O . PRO A 1 210 ? 13.367 7.727 18.625 1 91.75 210 PRO A O 1
ATOM 1607 N N . VAL A 1 211 ? 12.195 5.891 18.609 1 91.81 211 VAL A N 1
ATOM 1608 C CA . VAL A 1 211 ? 11.055 6.402 19.359 1 91.81 211 VAL A CA 1
ATOM 1609 C C . VAL A 1 211 ? 10.703 5.426 20.484 1 91.81 211 VAL A C 1
ATOM 1611 O O . VAL A 1 211 ? 10.727 4.211 20.281 1 91.81 211 VAL A O 1
ATOM 1614 N N . TYR A 1 212 ? 10.461 5.965 21.641 1 87.5 212 TYR A N 1
ATOM 1615 C CA . TYR A 1 212 ? 10.133 5.105 22.781 1 87.5 212 TYR A CA 1
ATOM 1616 C C . TYR A 1 212 ? 8.625 4.934 22.906 1 87.5 212 TYR A C 1
ATOM 1618 O O . TYR A 1 212 ? 7.883 5.914 23.016 1 87.5 212 TYR A O 1
ATOM 1626 N N . ILE A 1 213 ? 8.195 3.691 22.828 1 82.88 213 ILE A N 1
ATOM 1627 C CA . ILE A 1 213 ? 6.793 3.318 22.938 1 82.88 213 ILE A CA 1
ATOM 1628 C C . ILE A 1 213 ? 6.613 2.318 24.078 1 82.88 213 ILE A C 1
ATOM 1630 O O . ILE A 1 213 ? 7.137 1.204 24.016 1 82.88 213 ILE A O 1
ATOM 1634 N N . ASP A 1 214 ? 5.777 2.662 25 1 79.88 214 ASP A N 1
ATOM 1635 C CA . ASP A 1 214 ? 5.512 1.804 26.156 1 79.88 214 ASP A CA 1
ATOM 1636 C C . ASP A 1 214 ? 6.809 1.264 26.75 1 79.88 214 ASP A C 1
ATOM 1638 O O . ASP A 1 214 ? 6.934 0.061 26.984 1 79.88 214 ASP A O 1
ATOM 1642 N N . GLY A 1 215 ? 7.812 2.09 26.828 1 79.25 215 GLY A N 1
ATOM 1643 C CA . GLY A 1 215 ? 9.07 1.729 27.469 1 79.25 215 GLY A CA 1
ATOM 1644 C C . GLY A 1 215 ? 10.008 0.967 26.547 1 79.25 215 GLY A C 1
ATOM 1645 O O . GLY A 1 215 ? 11.125 0.614 26.938 1 79.25 215 GLY A O 1
ATOM 1646 N N . ARG A 1 216 ? 9.617 0.777 25.406 1 84.44 216 ARG A N 1
ATOM 1647 C CA . ARG A 1 216 ? 10.461 0.065 24.453 1 84.44 216 ARG A CA 1
ATOM 1648 C C . ARG A 1 216 ? 10.898 0.984 23.312 1 84.44 216 ARG A C 1
ATOM 1650 O O . ARG A 1 216 ? 10.109 1.789 22.812 1 84.44 216 ARG A O 1
ATOM 1657 N N . CYS A 1 217 ? 12.125 0.822 22.984 1 88.88 217 CYS A N 1
ATOM 1658 C CA . CYS A 1 217 ? 12.664 1.619 21.891 1 88.88 217 CYS A CA 1
ATOM 1659 C C . CYS A 1 217 ? 12.375 0.964 20.547 1 88.88 217 CYS A C 1
ATOM 1661 O O . CYS A 1 217 ? 12.68 -0.212 20.344 1 88.88 217 CYS A O 1
ATOM 1663 N N . GLU A 1 218 ? 11.766 1.682 19.688 1 91.56 218 GLU A N 1
ATOM 1664 C CA . GLU A 1 218 ? 11.531 1.217 18.328 1 91.56 218 GLU A CA 1
ATOM 1665 C C . GLU A 1 218 ? 12.141 2.172 17.312 1 91.56 218 GLU A C 1
ATOM 1667 O O . GLU A 1 218 ? 12.094 3.391 17.484 1 91.56 218 GLU A O 1
ATOM 1672 N N . TYR A 1 219 ? 12.781 1.565 16.375 1 93 219 TYR A N 1
ATOM 1673 C CA . TYR A 1 219 ? 13.281 2.383 15.273 1 93 219 TYR A CA 1
ATOM 1674 C C . TYR A 1 219 ? 12.227 2.553 14.195 1 93 219 TYR A C 1
ATOM 1676 O O . TYR A 1 219 ? 11.742 1.569 13.625 1 93 219 TYR A O 1
ATOM 1684 N N . CYS A 1 220 ? 11.906 3.803 13.93 1 94.56 220 CYS A N 1
ATOM 1685 C CA . CYS A 1 220 ? 10.789 4.105 13.039 1 94.56 220 CYS A CA 1
ATOM 1686 C C . CYS A 1 220 ? 11.273 4.82 11.781 1 94.56 220 CYS A C 1
ATOM 1688 O O . CYS A 1 220 ? 12.312 5.484 11.797 1 94.56 220 CYS A O 1
ATOM 1690 N N . GLY A 1 221 ? 10.57 4.496 10.758 1 95.62 221 GLY A N 1
ATOM 1691 C CA . GLY A 1 221 ? 10.727 5.199 9.5 1 95.62 221 GLY A CA 1
ATOM 1692 C C . GLY A 1 221 ? 9.484 5.969 9.086 1 95.62 221 GLY A C 1
ATOM 1693 O O . GLY A 1 221 ? 8.57 6.152 9.891 1 95.62 221 GLY A O 1
ATOM 1694 N N . ASP A 1 222 ? 9.469 6.434 7.875 1 96.44 222 ASP A N 1
ATOM 1695 C CA . ASP A 1 222 ? 8.445 7.332 7.359 1 96.44 222 ASP A CA 1
ATOM 1696 C C . ASP A 1 222 ? 7.047 6.746 7.559 1 96.44 222 ASP A C 1
ATOM 1698 O O . ASP A 1 222 ? 6.824 5.559 7.301 1 96.44 222 ASP A O 1
ATOM 1702 N N . GLY A 1 223 ? 6.137 7.621 7.93 1 97.19 223 GLY A N 1
ATOM 1703 C CA . GLY A 1 223 ? 4.785 7.203 8.266 1 97.19 223 GLY A CA 1
ATOM 1704 C C . GLY A 1 223 ? 3.965 6.805 7.051 1 97.19 223 GLY A C 1
ATOM 1705 O O . GLY A 1 223 ? 2.896 6.207 7.184 1 97.19 223 GLY A O 1
ATOM 1706 N N . SER A 1 224 ? 4.426 7.113 5.91 1 95.75 224 SER A N 1
ATOM 1707 C CA . SER A 1 224 ? 3.705 6.75 4.695 1 95.75 224 SER A CA 1
ATOM 1708 C C . SER A 1 224 ? 3.84 5.262 4.395 1 95.75 224 SER A C 1
ATOM 1710 O O . SER A 1 224 ? 3.055 4.703 3.625 1 95.75 224 SER A O 1
ATOM 1712 N N . MET A 1 225 ? 4.879 4.664 4.969 1 94.81 225 MET A N 1
ATOM 1713 C CA . MET A 1 225 ? 5.07 3.229 4.77 1 94.81 225 MET A CA 1
ATOM 1714 C C . MET A 1 225 ? 3.99 2.43 5.492 1 94.81 225 MET A C 1
ATOM 1716 O O . MET A 1 225 ? 3.693 2.689 6.66 1 94.81 225 MET A O 1
ATOM 1720 N N . ARG A 1 226 ? 3.393 1.513 4.762 1 91.81 226 ARG A N 1
ATOM 1721 C CA . ARG A 1 226 ? 2.391 0.577 5.262 1 91.81 226 ARG A CA 1
ATOM 1722 C C . ARG A 1 226 ? 1.165 1.317 5.789 1 91.81 226 ARG A C 1
ATOM 1724 O O . ARG A 1 226 ? 0.501 0.85 6.715 1 91.81 226 ARG A O 1
ATOM 1731 N N . GLN A 1 227 ? 0.999 2.553 5.312 1 92.88 227 GLN A N 1
ATOM 1732 C CA . GLN A 1 227 ? -0.194 3.316 5.66 1 92.88 227 GLN A CA 1
ATOM 1733 C C . GLN A 1 227 ? -1.37 2.938 4.766 1 92.88 227 GLN A C 1
ATOM 1735 O O . GLN A 1 227 ? -1.458 3.393 3.621 1 92.88 227 GLN A O 1
ATOM 1740 N N . ILE A 1 228 ? -2.318 2.191 5.328 1 87.19 228 ILE A N 1
ATOM 1741 C CA . ILE A 1 228 ? -3.4 1.655 4.508 1 87.19 228 ILE A CA 1
ATOM 1742 C C . ILE A 1 228 ? -4.648 2.523 4.672 1 87.19 228 ILE A C 1
ATOM 1744 O O . ILE A 1 228 ? -5.547 2.488 3.83 1 87.19 228 ILE A O 1
ATOM 1748 N N . ALA A 1 229 ? -4.68 3.312 5.738 1 90.38 229 ALA A N 1
ATOM 1749 C CA . ALA A 1 229 ? -5.867 4.117 6.008 1 90.38 229 ALA A CA 1
ATOM 1750 C C . ALA A 1 229 ? -5.492 5.484 6.57 1 90.38 229 ALA A C 1
ATOM 1752 O O . ALA A 1 229 ? -5.715 5.758 7.754 1 90.38 229 ALA A O 1
ATOM 1753 N N . PRO A 1 230 ? -5.062 6.363 5.691 1 93.94 230 PRO A N 1
ATOM 1754 C CA . PRO A 1 230 ? -4.574 7.664 6.152 1 93.94 230 PRO A CA 1
ATOM 1755 C C . PRO A 1 230 ? -5.672 8.516 6.785 1 93.94 230 PRO A C 1
ATOM 1757 O O . PRO A 1 230 ? -5.379 9.414 7.582 1 93.94 230 PRO A O 1
ATOM 1760 N N . ILE A 1 231 ? -6.957 8.25 6.5 1 95.88 231 ILE A N 1
ATOM 1761 C CA . ILE A 1 231 ? -8.047 9.094 6.973 1 95.88 231 ILE A CA 1
ATOM 1762 C C . ILE A 1 231 ? -8.586 8.555 8.297 1 95.88 231 ILE A C 1
ATOM 1764 O O . ILE A 1 231 ? -9.219 9.281 9.062 1 95.88 231 ILE A O 1
ATOM 1768 N N . SER A 1 232 ? -8.258 7.355 8.633 1 92.88 232 SER A N 1
ATOM 1769 C CA . SER A 1 232 ? -8.82 6.637 9.773 1 92.88 232 SER A CA 1
ATOM 1770 C C . SER A 1 232 ? -8.531 7.367 11.078 1 92.88 232 SER A C 1
ATOM 1772 O O . SER A 1 232 ? -9.414 7.504 11.93 1 92.88 232 SER A O 1
ATOM 1774 N N . PRO A 1 233 ? -7.309 7.883 11.273 1 95.44 233 PRO A N 1
ATOM 1775 C CA . PRO A 1 233 ? -7.047 8.57 12.539 1 95.44 233 PRO A CA 1
ATOM 1776 C C . PRO A 1 233 ? -7.988 9.75 12.781 1 95.44 233 PRO A C 1
ATOM 1778 O O . PRO A 1 233 ? -8.477 9.938 13.898 1 95.44 233 PRO A O 1
ATOM 1781 N N . ALA A 1 234 ? -8.273 10.5 11.75 1 96.88 234 ALA A N 1
ATOM 1782 C CA . ALA A 1 234 ? -9.172 11.641 11.898 1 96.88 234 ALA A CA 1
ATOM 1783 C C . ALA A 1 234 ? -10.57 11.188 12.328 1 96.88 234 ALA A C 1
ATOM 1785 O O . ALA A 1 234 ? -11.195 11.82 13.188 1 96.88 234 ALA A O 1
ATOM 1786 N N . ILE A 1 235 ? -11.039 10.125 11.766 1 93.62 235 ILE A N 1
ATOM 1787 C CA . ILE A 1 235 ? -12.367 9.602 12.086 1 93.62 235 ILE A CA 1
ATOM 1788 C C . ILE A 1 235 ? -12.391 9.102 13.531 1 93.62 235 ILE A C 1
ATOM 1790 O O . ILE A 1 235 ? -13.32 9.406 14.281 1 93.62 235 ILE A O 1
ATOM 1794 N N . HIS A 1 236 ? -11.359 8.414 13.938 1 92.94 236 HIS A N 1
ATOM 1795 C CA . HIS A 1 236 ? -11.273 7.906 15.305 1 92.94 236 HIS A CA 1
ATOM 1796 C C . HIS A 1 236 ? -11.211 9.047 16.312 1 92.94 236 HIS A C 1
ATOM 1798 O O . HIS A 1 236 ? -11.695 8.914 17.438 1 92.94 236 HIS A O 1
ATOM 1804 N N . LEU A 1 237 ? -10.664 10.117 15.852 1 95.12 237 LEU A N 1
ATOM 1805 C CA . LEU A 1 237 ? -10.516 11.266 16.734 1 95.12 237 LEU A CA 1
ATOM 1806 C C . LEU A 1 237 ? -11.781 12.117 16.75 1 95.12 237 LEU A C 1
ATOM 1808 O O . LEU A 1 237 ? -11.844 13.125 17.453 1 95.12 237 LEU A O 1
ATOM 1812 N N . GLY A 1 238 ? -12.758 11.773 15.875 1 93.12 238 GLY A N 1
ATOM 1813 C CA . GLY A 1 238 ? -14.078 12.367 16.016 1 93.12 238 GLY A CA 1
ATOM 1814 C C . GLY A 1 238 ? -14.5 13.188 14.805 1 93.12 238 GLY A C 1
ATOM 1815 O O . GLY A 1 238 ? -15.562 13.805 14.805 1 93.12 238 GLY A O 1
ATOM 1816 N N . ALA A 1 239 ? -13.719 13.188 13.758 1 95.5 239 ALA A N 1
ATOM 1817 C CA . ALA A 1 239 ? -14.062 13.992 12.586 1 95.5 239 ALA A CA 1
ATOM 1818 C C . ALA A 1 239 ? -15.266 13.406 11.852 1 95.5 239 ALA A C 1
ATOM 1820 O O . ALA A 1 239 ? -15.367 12.188 11.688 1 95.5 239 ALA A O 1
ATOM 1821 N N . THR A 1 240 ? -16.141 14.266 11.391 1 94.12 240 THR A N 1
ATOM 1822 C CA . THR A 1 240 ? -17.266 13.859 10.547 1 94.12 240 THR A CA 1
ATOM 1823 C C . THR A 1 240 ? -17.156 14.5 9.172 1 94.12 240 THR A C 1
ATOM 1825 O O . THR A 1 240 ? -17.906 14.148 8.258 1 94.12 240 THR A O 1
ATOM 1828 N N . LYS A 1 241 ? -16.312 15.5 9.086 1 95.62 241 LYS A N 1
ATOM 1829 C CA . LYS A 1 241 ? -15.867 16.109 7.832 1 95.62 241 LYS A CA 1
ATOM 1830 C C . LYS A 1 241 ? -14.352 16.047 7.707 1 95.62 241 LYS A C 1
ATOM 1832 O O . LYS A 1 241 ? -13.633 16.266 8.688 1 95.62 241 LYS A O 1
ATOM 1837 N N . VAL A 1 242 ? -13.961 15.734 6.516 1 97.5 242 VAL A N 1
ATOM 1838 C CA . VAL A 1 242 ? -12.508 15.656 6.359 1 97.5 242 VAL A CA 1
ATOM 1839 C C . VAL A 1 242 ? -12.094 16.359 5.07 1 97.5 242 VAL A C 1
ATOM 1841 O O . VAL A 1 242 ? -12.688 16.141 4.012 1 97.5 242 VAL A O 1
ATOM 1844 N N . LEU A 1 243 ? -11.172 17.281 5.199 1 98.31 243 LEU A N 1
ATOM 1845 C CA . LEU A 1 243 ? -10.484 17.859 4.055 1 98.31 243 LEU A CA 1
ATOM 1846 C C . LEU A 1 243 ? -9.133 17.188 3.832 1 98.31 243 LEU A C 1
ATOM 1848 O O . LEU A 1 243 ? -8.281 17.188 4.723 1 98.31 243 LEU A O 1
ATOM 1852 N N . VAL A 1 244 ? -9 16.578 2.658 1 97.88 244 VAL A N 1
ATOM 1853 C CA . VAL A 1 244 ? -7.777 15.852 2.322 1 97.88 244 VAL A CA 1
ATOM 1854 C C . VAL A 1 244 ? -6.98 16.641 1.28 1 97.88 244 VAL A C 1
ATOM 1856 O O . VAL A 1 244 ? -7.5 16.953 0.21 1 97.88 244 VAL A O 1
ATOM 1859 N N . ILE A 1 245 ? -5.781 16.953 1.621 1 97.62 245 ILE A N 1
ATOM 1860 C CA . ILE A 1 245 ? -4.887 17.562 0.645 1 97.62 245 ILE A CA 1
ATOM 1861 C C . ILE A 1 245 ? -3.828 16.562 0.211 1 97.62 245 ILE A C 1
ATOM 1863 O O . ILE A 1 245 ? -2.941 16.203 0.992 1 97.62 245 ILE A O 1
ATOM 1867 N N . GLY A 1 246 ? -3.953 16.125 -1.024 1 90.62 246 GLY A N 1
ATOM 1868 C CA . GLY A 1 246 ? -3.031 15.133 -1.561 1 90.62 246 GLY A CA 1
ATOM 1869 C C . GLY A 1 246 ? -1.782 15.75 -2.162 1 90.62 246 GLY A C 1
ATOM 1870 O O . GLY A 1 246 ? -1.743 16.953 -2.43 1 90.62 246 GLY A O 1
ATOM 1871 N N . ALA A 1 247 ? -0.75 14.859 -2.311 1 80.56 247 ALA A N 1
ATOM 1872 C CA . ALA A 1 247 ? 0.506 15.32 -2.893 1 80.56 247 ALA A CA 1
ATOM 1873 C C . ALA A 1 247 ? 0.742 14.695 -4.262 1 80.56 247 ALA A C 1
ATOM 1875 O O . ALA A 1 247 ? 1.883 14.602 -4.723 1 80.56 247 ALA A O 1
ATOM 1876 N N . GLY A 1 248 ? -0.252 14.086 -4.797 1 79.38 248 GLY A N 1
ATOM 1877 C CA . GLY A 1 248 ? -0.187 13.516 -6.133 1 79.38 248 GLY A CA 1
ATOM 1878 C C . GLY A 1 248 ? -1.538 13.445 -6.816 1 79.38 248 GLY A C 1
ATOM 1879 O O . GLY A 1 248 ? -2.578 13.57 -6.168 1 79.38 248 GLY A O 1
ATOM 1880 N N . ARG A 1 249 ? -1.405 13.211 -8.07 1 68.81 249 ARG A N 1
ATOM 1881 C CA . ARG A 1 249 ? -2.635 13.148 -8.859 1 68.81 249 ARG A CA 1
ATOM 1882 C C . ARG A 1 249 ? -3.412 11.875 -8.562 1 68.81 249 ARG A C 1
ATOM 1884 O O . ARG A 1 249 ? -2.824 10.797 -8.453 1 68.81 249 ARG A O 1
ATOM 1891 N N . MET A 1 250 ? -4.621 11.844 -8.094 1 59 250 MET A N 1
ATOM 1892 C CA . MET A 1 250 ? -5.457 10.703 -7.75 1 59 250 MET A CA 1
ATOM 1893 C C . MET A 1 250 ? -6.152 10.141 -8.992 1 59 250 MET A C 1
ATOM 1895 O O . MET A 1 250 ? -6.504 8.961 -9.031 1 59 250 MET A O 1
ATOM 1899 N N . GLY A 1 251 ? -6.301 10.805 -10.078 1 53.69 251 GLY A N 1
ATOM 1900 C CA . GLY A 1 251 ? -7.168 10.312 -11.133 1 53.69 251 GLY A CA 1
ATOM 1901 C C . GLY A 1 251 ? -6.504 10.305 -12.492 1 53.69 251 GLY A C 1
ATOM 1902 O O . GLY A 1 251 ? -7.129 9.938 -13.492 1 53.69 251 GLY A O 1
ATOM 1903 N N . GLU A 1 252 ? -5.629 10.93 -12.727 1 45.91 252 GLU A N 1
ATOM 1904 C CA . GLU A 1 252 ? -5.516 11.234 -14.148 1 45.91 252 GLU A CA 1
ATOM 1905 C C . GLU A 1 252 ? -5.109 10 -14.953 1 45.91 252 GLU A C 1
ATOM 1907 O O . GLU A 1 252 ? -4.391 9.141 -14.445 1 45.91 252 GLU A O 1
ATOM 1912 N N . LYS A 1 253 ? -5.977 9.812 -15.961 1 47.09 253 LYS A N 1
ATOM 1913 C CA . LYS A 1 253 ? -5.66 9.016 -17.141 1 47.09 253 LYS A CA 1
ATOM 1914 C C . LYS A 1 253 ? -4.168 9.078 -17.469 1 47.09 253 LYS A C 1
ATOM 1916 O O . LYS A 1 253 ? -3.564 10.148 -17.422 1 47.09 253 LYS A O 1
ATOM 1921 N N . GLY A 1 254 ? -3.418 8.008 -16.922 1 49.06 254 GLY A N 1
ATOM 1922 C CA . GLY A 1 254 ? -2.047 7.91 -17.406 1 49.06 254 GLY A CA 1
ATOM 1923 C C . GLY A 1 254 ? -1.797 8.68 -18.688 1 49.06 254 GLY A C 1
ATOM 1924 O O . GLY A 1 254 ? -2.219 8.258 -19.766 1 49.06 254 GLY A O 1
ATOM 1925 N N . GLU A 1 255 ? -2.133 9.906 -18.703 1 44.47 255 GLU A N 1
ATOM 1926 C CA . GLU A 1 255 ? -1.678 10.484 -19.969 1 44.47 255 GLU A CA 1
ATOM 1927 C C . GLU A 1 255 ? -0.341 9.883 -20.391 1 44.47 255 GLU A C 1
ATOM 1929 O O . GLU A 1 255 ? 0.613 9.859 -19.609 1 44.47 255 GLU A O 1
ATOM 1934 N N . GLN A 1 256 ? -0.527 8.797 -21.156 1 45.56 256 GLN A N 1
ATOM 1935 C CA . GLN A 1 256 ? 0.582 8.133 -21.828 1 45.56 256 GLN A CA 1
ATOM 1936 C C . GLN A 1 256 ? 1.645 9.133 -22.266 1 45.56 256 GLN A C 1
ATOM 1938 O O . GLN A 1 256 ? 1.341 10.102 -22.969 1 45.56 256 GLN A O 1
ATOM 1943 N N . ALA A 1 257 ? 2.551 9.516 -21.453 1 43.53 257 ALA A N 1
ATOM 1944 C CA . ALA A 1 257 ? 3.557 10.219 -22.234 1 43.53 257 ALA A CA 1
ATOM 1945 C C . ALA A 1 257 ? 3.674 9.609 -23.641 1 43.53 257 ALA A C 1
ATOM 1947 O O . ALA A 1 257 ? 3.801 8.391 -23.781 1 43.53 257 ALA A O 1
ATOM 1948 N N . PRO A 1 258 ? 3.26 10.25 -24.672 1 42.03 258 PRO A N 1
ATOM 1949 C CA . PRO A 1 258 ? 3.414 9.859 -26.078 1 42.03 258 PRO A CA 1
ATOM 1950 C C . PRO A 1 258 ? 4.762 9.203 -26.359 1 42.03 258 PRO A C 1
ATOM 1952 O O . PRO A 1 258 ? 5.25 9.25 -27.484 1 42.03 258 PRO A O 1
ATOM 1955 N N . THR A 1 259 ? 5.629 8.922 -25.422 1 47.16 259 THR A N 1
ATOM 1956 C CA . THR A 1 259 ? 6.891 8.719 -26.125 1 47.16 259 THR A CA 1
ATOM 1957 C C . THR A 1 259 ? 6.867 7.41 -26.906 1 47.16 259 THR A C 1
ATOM 1959 O O . THR A 1 259 ? 6.461 6.375 -26.375 1 47.16 259 THR A O 1
ATOM 1962 N N . ASN A 1 260 ? 6.664 7.391 -28.141 1 50.66 260 ASN A N 1
ATOM 1963 C CA . ASN A 1 260 ? 6.691 6.43 -29.234 1 50.66 260 ASN A CA 1
ATOM 1964 C C . ASN A 1 260 ? 7.668 5.289 -28.953 1 50.66 260 ASN A C 1
ATOM 1966 O O . ASN A 1 260 ? 7.637 4.262 -29.641 1 50.66 260 ASN A O 1
ATOM 1970 N N . THR A 1 261 ? 8.844 5.418 -28.297 1 58.03 261 THR A N 1
ATOM 1971 C CA . THR A 1 261 ? 9.742 4.277 -28.203 1 58.03 261 THR A CA 1
ATOM 1972 C C . THR A 1 261 ? 9.906 3.84 -26.75 1 58.03 261 THR A C 1
ATOM 1974 O O . THR A 1 261 ? 10.438 4.59 -25.922 1 58.03 261 THR A O 1
ATOM 1977 N N . PRO A 1 262 ? 9.164 2.762 -26.328 1 64.19 262 PRO A N 1
ATOM 1978 C CA . PRO A 1 262 ? 9.297 2.32 -24.938 1 64.19 262 PRO A CA 1
ATOM 1979 C C . PRO A 1 262 ? 10.742 2.031 -24.547 1 64.19 262 PRO A C 1
ATOM 1981 O O . PRO A 1 262 ? 11.484 1.422 -25.312 1 64.19 262 PRO A O 1
ATOM 1984 N N . HIS A 1 263 ? 11.32 2.758 -23.656 1 79.88 263 HIS A N 1
ATOM 1985 C CA . HIS A 1 263 ? 12.648 2.498 -23.125 1 79.88 263 HIS A CA 1
ATOM 1986 C C . HIS A 1 263 ? 12.578 1.699 -21.828 1 79.88 263 HIS A C 1
ATOM 1988 O O . HIS A 1 263 ? 11.586 1.77 -21.094 1 79.88 263 HIS A O 1
ATOM 1994 N N . TYR A 1 264 ? 13.547 0.829 -21.703 1 86.62 264 TYR A N 1
ATOM 1995 C CA . TYR A 1 264 ? 13.688 0.09 -20.453 1 86.62 264 TYR A CA 1
ATOM 1996 C C . TYR A 1 264 ? 13.758 1.04 -19.266 1 86.62 264 TYR A C 1
ATOM 1998 O O . TYR A 1 264 ? 14.438 2.066 -19.312 1 86.62 264 TYR A O 1
ATOM 2006 N N . PRO A 1 265 ? 12.992 0.791 -18.25 1 87.75 265 PRO A N 1
ATOM 2007 C CA . PRO A 1 265 ? 12.945 1.723 -17.125 1 87.75 265 PRO A CA 1
ATOM 2008 C C . PRO A 1 265 ? 14.281 1.816 -16.375 1 87.75 265 PRO A C 1
ATOM 2010 O O . PRO A 1 265 ? 14.945 0.8 -16.172 1 87.75 265 PRO A O 1
ATOM 2013 N N . SER A 1 266 ? 14.68 3.051 -16.047 1 86 266 SER A N 1
ATOM 2014 C CA . SER A 1 266 ? 15.852 3.279 -15.211 1 86 266 SER A CA 1
ATOM 2015 C C . SER A 1 266 ? 15.57 2.887 -13.758 1 86 266 SER A C 1
ATOM 2017 O O . SER A 1 266 ? 14.422 2.658 -13.383 1 86 266 SER A O 1
ATOM 2019 N N . LEU A 1 267 ? 16.609 2.768 -12.984 1 84 267 LEU A N 1
ATOM 2020 C CA . LEU A 1 267 ? 16.453 2.494 -11.555 1 84 267 LEU A CA 1
ATOM 2021 C C . LEU A 1 267 ? 15.633 3.584 -10.883 1 84 267 LEU A C 1
ATOM 2023 O O . LEU A 1 267 ? 14.836 3.301 -9.984 1 84 267 LEU A O 1
ATOM 2027 N N . ALA A 1 268 ? 15.836 4.785 -11.375 1 86.19 268 ALA A N 1
ATOM 2028 C CA . ALA A 1 268 ? 15.078 5.91 -10.828 1 86.19 268 ALA A CA 1
ATOM 2029 C C . ALA A 1 268 ? 13.586 5.773 -11.148 1 86.19 268 ALA A C 1
ATOM 2031 O O . ALA A 1 268 ? 12.742 6.16 -10.336 1 86.19 268 ALA A O 1
ATOM 2032 N N . GLN A 1 269 ? 13.328 5.289 -12.281 1 88.56 269 GLN A N 1
ATOM 2033 C CA . GLN A 1 269 ? 11.93 5.082 -12.656 1 88.56 269 GLN A CA 1
ATOM 2034 C C . GLN A 1 269 ? 11.273 4.016 -11.781 1 88.56 269 GLN A C 1
ATOM 2036 O O . GLN A 1 269 ? 10.141 4.184 -11.336 1 88.56 269 GLN A O 1
ATOM 2041 N N . VAL A 1 270 ? 12 2.941 -11.516 1 90.19 270 VAL A N 1
ATOM 2042 C CA . VAL A 1 270 ? 11.492 1.875 -10.656 1 90.19 270 VAL A CA 1
ATOM 2043 C C . VAL A 1 270 ? 11.336 2.393 -9.227 1 90.19 270 VAL A C 1
ATOM 2045 O O . VAL A 1 270 ? 10.297 2.174 -8.594 1 90.19 270 VAL A O 1
ATOM 2048 N N . ALA A 1 271 ? 12.312 3.115 -8.781 1 89.69 271 ALA A N 1
ATOM 2049 C CA . ALA A 1 271 ? 12.258 3.686 -7.438 1 89.69 271 ALA A CA 1
ATOM 2050 C C . ALA A 1 271 ? 11.117 4.691 -7.312 1 89.69 271 ALA A C 1
ATOM 2052 O O . ALA A 1 271 ? 10.422 4.73 -6.297 1 89.69 271 ALA A O 1
ATOM 2053 N N . GLY A 1 272 ? 10.992 5.547 -8.344 1 89.88 272 GLY A N 1
ATOM 2054 C CA . GLY A 1 272 ? 9.883 6.492 -8.359 1 89.88 272 GLY A CA 1
ATOM 2055 C C . GLY A 1 272 ? 8.523 5.82 -8.32 1 89.88 272 GLY A C 1
ATOM 2056 O O . GLY A 1 272 ? 7.609 6.297 -7.645 1 89.88 272 GLY A O 1
ATOM 2057 N N . HIS A 1 273 ? 8.422 4.719 -9.008 1 91.06 273 HIS A N 1
ATOM 2058 C CA . HIS A 1 273 ? 7.191 3.932 -9.008 1 91.06 273 HIS A CA 1
ATOM 2059 C C . HIS A 1 273 ? 6.906 3.355 -7.629 1 91.06 273 HIS A C 1
ATOM 2061 O O . HIS A 1 273 ? 5.77 3.404 -7.152 1 91.06 273 HIS A O 1
ATOM 2067 N N . ALA A 1 274 ? 7.918 2.846 -7 1 91.38 274 ALA A N 1
ATOM 2068 C CA . ALA A 1 274 ? 7.781 2.32 -5.645 1 91.38 274 ALA A CA 1
ATOM 2069 C C . ALA A 1 274 ? 7.359 3.418 -4.672 1 91.38 274 ALA A C 1
ATOM 2071 O O . ALA A 1 274 ? 6.469 3.213 -3.84 1 91.38 274 ALA A O 1
ATOM 2072 N N . MET A 1 275 ? 7.973 4.586 -4.832 1 91 275 MET A N 1
ATOM 2073 C CA . MET A 1 275 ? 7.641 5.699 -3.943 1 91 275 MET A CA 1
ATOM 2074 C C . MET A 1 275 ? 6.207 6.168 -4.172 1 91 275 MET A C 1
ATOM 2076 O O . MET A 1 275 ? 5.512 6.539 -3.223 1 91 275 MET A O 1
ATOM 2080 N N . SER A 1 276 ? 5.785 6.18 -5.375 1 89.19 276 SER A N 1
ATOM 2081 C CA . SER A 1 276 ? 4.395 6.52 -5.66 1 89.19 276 SER A CA 1
ATOM 2082 C C . SER A 1 276 ? 3.438 5.578 -4.941 1 89.19 276 SER A C 1
ATOM 2084 O O . SER A 1 276 ? 2.414 6.008 -4.41 1 89.19 276 SER A O 1
ATOM 2086 N N . GLY A 1 277 ? 3.783 4.348 -4.961 1 89.5 277 GLY A N 1
ATOM 2087 C CA . GLY A 1 277 ? 2.977 3.391 -4.223 1 89.5 277 GLY A CA 1
ATOM 2088 C C . GLY A 1 277 ? 2.916 3.682 -2.734 1 89.5 277 GLY A C 1
ATOM 2089 O O . GLY A 1 277 ? 1.841 3.648 -2.133 1 89.5 277 GLY A O 1
ATOM 2090 N N . ILE A 1 278 ? 3.977 4.039 -2.18 1 89.31 278 ILE A N 1
ATOM 2091 C CA . ILE A 1 278 ? 4.102 4.262 -0.744 1 89.31 278 ILE A CA 1
ATOM 2092 C C . ILE A 1 278 ? 3.352 5.531 -0.352 1 89.31 278 ILE A C 1
ATOM 2094 O O . ILE A 1 278 ? 2.658 5.562 0.667 1 89.31 278 ILE A O 1
ATOM 2098 N N . PHE A 1 279 ? 3.398 6.57 -1.22 1 88.69 279 PHE A N 1
ATOM 2099 C CA . PHE A 1 279 ? 2.926 7.887 -0.81 1 88.69 279 PHE A CA 1
ATOM 2100 C C . PHE A 1 279 ? 1.491 8.117 -1.271 1 88.69 279 PHE A C 1
ATOM 2102 O O . PHE A 1 279 ? 0.743 8.867 -0.64 1 88.69 279 PHE A O 1
ATOM 2109 N N . LEU A 1 280 ? 1.047 7.457 -2.34 1 87.19 280 LEU A N 1
ATOM 2110 C CA . LEU A 1 280 ? -0.177 7.918 -2.986 1 87.19 280 LEU A CA 1
ATOM 2111 C C . LEU A 1 280 ? -1.27 6.859 -2.898 1 87.19 280 LEU A C 1
ATOM 2113 O O . LEU A 1 280 ? -2.449 7.188 -2.752 1 87.19 280 LEU A O 1
ATOM 2117 N N . ASP A 1 281 ? -0.966 5.625 -2.922 1 88 281 ASP A N 1
ATOM 2118 C CA . ASP A 1 281 ? -1.952 4.57 -3.146 1 88 281 ASP A CA 1
ATOM 2119 C C . ASP A 1 281 ? -2.857 4.398 -1.93 1 88 281 ASP A C 1
ATOM 2121 O O . ASP A 1 281 ? -4.066 4.191 -2.072 1 88 281 ASP A O 1
ATOM 2125 N N . GLY A 1 282 ? -2.271 4.484 -0.748 1 88.06 282 GLY A N 1
ATOM 2126 C CA . GLY A 1 282 ? -3.08 4.367 0.456 1 88.06 282 GLY A CA 1
ATOM 2127 C C . GLY A 1 282 ? -4.199 5.387 0.525 1 88.06 282 GLY A C 1
ATOM 2128 O O . GLY A 1 282 ? -5.324 5.062 0.914 1 88.06 282 GLY A O 1
ATOM 2129 N N . LEU A 1 283 ? -3.924 6.586 0.128 1 90.25 283 LEU A N 1
ATOM 2130 C CA . LEU A 1 283 ? -4.926 7.645 0.167 1 90.25 283 LEU A CA 1
ATOM 2131 C C . LEU A 1 283 ? -6.027 7.395 -0.856 1 90.25 283 LEU A C 1
ATOM 2133 O O . LEU A 1 283 ? -7.211 7.516 -0.542 1 90.25 283 LEU A O 1
ATOM 2137 N N . SER A 1 284 ? -5.645 7.059 -2.027 1 87.75 284 SER A N 1
ATOM 2138 C CA . SER A 1 284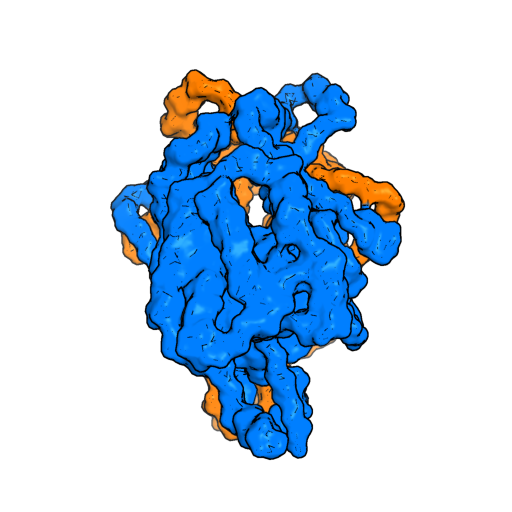 ? -6.613 6.789 -3.084 1 87.75 284 SER A CA 1
ATOM 2139 C C . SER A 1 284 ? -7.578 5.68 -2.676 1 87.75 284 SER A C 1
ATOM 2141 O O . SER A 1 284 ? -8.789 5.812 -2.844 1 87.75 284 SER A O 1
ATOM 2143 N N . ALA A 1 285 ? -7 4.652 -2.143 1 87.06 285 ALA A N 1
ATOM 2144 C CA . ALA A 1 285 ? -7.816 3.523 -1.703 1 87.06 285 ALA A CA 1
ATOM 2145 C C . ALA A 1 285 ? -8.734 3.924 -0.554 1 87.06 285 ALA A C 1
ATOM 2147 O O . ALA A 1 285 ? -9.891 3.504 -0.503 1 87.06 285 ALA A O 1
ATOM 2148 N N . ASP A 1 286 ? -8.234 4.691 0.317 1 91 286 ASP A N 1
ATOM 2149 C CA . ASP A 1 286 ? -9.008 5.109 1.483 1 91 286 ASP A CA 1
ATOM 2150 C C . ASP A 1 286 ? -10.172 6.012 1.078 1 91 286 ASP A C 1
ATOM 2152 O O . ASP A 1 286 ? -11.273 5.883 1.608 1 91 286 ASP A O 1
ATOM 2156 N N . ILE A 1 287 ? -9.961 6.891 0.113 1 91 287 ILE A N 1
ATOM 2157 C CA . ILE A 1 287 ? -11.008 7.77 -0.391 1 91 287 ILE A CA 1
ATOM 2158 C C . ILE A 1 287 ? -12.102 6.941 -1.072 1 91 287 ILE A C 1
ATOM 2160 O O . ILE A 1 287 ? -13.289 7.168 -0.851 1 91 287 ILE A O 1
ATOM 2164 N N . GLU A 1 288 ? -11.664 5.984 -1.867 1 86.62 288 GLU A N 1
ATOM 2165 C CA . GLU A 1 288 ? -12.633 5.105 -2.518 1 86.62 288 GLU A CA 1
ATOM 2166 C C . GLU A 1 288 ? -13.477 4.359 -1.491 1 86.62 288 GLU A C 1
ATOM 2168 O O . GLU A 1 288 ? -14.688 4.215 -1.664 1 86.62 288 GLU A O 1
ATOM 2173 N N . ARG A 1 289 ? -12.867 3.963 -0.486 1 85.88 289 ARG A N 1
ATOM 2174 C CA . ARG A 1 289 ? -13.562 3.229 0.568 1 85.88 289 ARG A CA 1
ATOM 2175 C C . ARG A 1 289 ? -14.586 4.113 1.271 1 85.88 289 ARG A C 1
ATOM 2177 O O . ARG A 1 289 ? -15.719 3.691 1.503 1 85.88 289 ARG A O 1
ATOM 2184 N N . ILE A 1 290 ? -14.203 5.281 1.573 1 90.19 290 ILE A N 1
ATOM 2185 C CA . ILE A 1 290 ? -15.102 6.203 2.258 1 90.19 290 ILE A CA 1
ATOM 2186 C C . ILE A 1 290 ? -16.297 6.504 1.369 1 90.19 290 ILE A C 1
ATOM 2188 O O . ILE A 1 290 ? -17.438 6.516 1.84 1 90.19 290 ILE A O 1
ATOM 2192 N N . ASN A 1 291 ? -16.016 6.73 0.109 1 89.38 291 ASN A N 1
ATOM 2193 C CA . ASN A 1 291 ? -17.094 7.004 -0.828 1 89.38 291 ASN A CA 1
ATOM 2194 C C . ASN A 1 291 ? -18.078 5.832 -0.917 1 89.38 291 ASN A C 1
ATOM 2196 O O . ASN A 1 291 ? -19.297 6.031 -0.949 1 89.38 291 ASN A O 1
ATOM 2200 N N . ARG A 1 292 ? -17.547 4.676 -0.889 1 83.88 292 ARG A N 1
ATOM 2201 C CA . ARG A 1 292 ? -18.391 3.48 -0.952 1 83.88 292 ARG A CA 1
ATOM 2202 C C . ARG A 1 292 ? -19.219 3.326 0.318 1 83.88 292 ARG A C 1
ATOM 2204 O O . ARG A 1 292 ? -20.391 2.967 0.255 1 83.88 292 ARG A O 1
ATOM 2211 N N . VAL A 1 293 ? -18.609 3.586 1.42 1 85.31 293 VAL A N 1
ATOM 2212 C CA . VAL A 1 293 ? -19.297 3.512 2.699 1 85.31 293 VAL A CA 1
ATOM 2213 C C . VAL A 1 293 ? -20.422 4.547 2.738 1 85.31 293 VAL A C 1
ATOM 2215 O O . VAL A 1 293 ? -21.547 4.238 3.131 1 85.31 293 VAL A O 1
ATOM 2218 N N . ASN A 1 294 ? -20.109 5.707 2.279 1 89 294 ASN A N 1
ATOM 2219 C CA . ASN A 1 294 ? -21.109 6.766 2.232 1 89 294 ASN A CA 1
ATOM 2220 C C . ASN A 1 294 ? -22.281 6.387 1.331 1 89 294 ASN A C 1
ATOM 2222 O O . ASN A 1 294 ? -23.438 6.641 1.671 1 89 294 ASN A O 1
ATOM 2226 N N . GLN A 1 295 ? -21.969 5.781 0.229 1 84.88 295 GLN A N 1
ATOM 2227 C CA . GLN A 1 295 ? -23.016 5.355 -0.701 1 84.88 295 GLN A CA 1
ATOM 2228 C C . GLN A 1 295 ? -23.906 4.285 -0.076 1 84.88 295 GLN A C 1
ATOM 2230 O O . GLN A 1 295 ? -25.125 4.32 -0.228 1 84.88 295 GLN A O 1
ATOM 2235 N N . THR A 1 296 ? -23.297 3.443 0.584 1 81.81 296 THR A N 1
ATOM 2236 C CA . THR A 1 296 ? -24.062 2.373 1.228 1 81.81 296 THR A CA 1
ATOM 2237 C C . THR A 1 296 ? -24.938 2.926 2.352 1 81.81 296 THR A C 1
ATOM 2239 O O . THR A 1 296 ? -26.078 2.525 2.504 1 81.81 296 THR A O 1
ATOM 2242 N N . LEU A 1 297 ? -24.406 3.832 3.074 1 84.19 297 LEU A N 1
ATOM 2243 C CA . LEU A 1 297 ? -25.141 4.426 4.188 1 84.19 297 LEU A CA 1
ATOM 2244 C C . LEU A 1 297 ? -26.297 5.262 3.684 1 84.19 297 LEU A C 1
ATOM 2246 O O . LEU A 1 297 ? -27.312 5.395 4.367 1 84.19 297 LEU A O 1
ATOM 2250 N N . SER A 1 298 ? -26.172 5.77 2.533 1 85.25 298 SER A N 1
ATOM 2251 C CA . SER A 1 298 ? -27.188 6.641 1.978 1 85.25 298 SER A CA 1
ATOM 2252 C C . SER A 1 298 ? -28.453 5.855 1.645 1 85.25 298 SER A C 1
ATOM 2254 O O . SER A 1 298 ? -29.547 6.434 1.524 1 85.25 298 SER A O 1
ATOM 2256 N N . VAL A 1 299 ? -28.344 4.547 1.518 1 80.62 299 VAL A N 1
ATOM 2257 C CA . VAL A 1 299 ? -29.5 3.736 1.145 1 80.62 299 VAL A CA 1
ATOM 2258 C C . VAL A 1 299 ? -30.172 3.184 2.4 1 80.62 299 VAL A C 1
ATOM 2260 O O . VAL A 1 299 ? -31.266 2.617 2.33 1 80.62 299 VAL A O 1
ATOM 2263 N N . LEU A 1 300 ? -29.547 3.387 3.512 1 81.69 300 LEU A N 1
ATOM 2264 C CA . LEU A 1 300 ? -30.109 2.902 4.773 1 81.69 300 LEU A CA 1
ATOM 2265 C C . LEU A 1 300 ? -31.141 3.871 5.316 1 81.69 300 LEU A C 1
ATOM 2267 O O . LEU A 1 300 ? -31.016 5.086 5.168 1 81.69 300 LEU A O 1
ATOM 2271 N N . ASN A 1 301 ? -32.188 3.283 5.875 1 81.19 301 ASN A N 1
ATOM 2272 C CA . ASN A 1 301 ? -33.125 4.125 6.602 1 81.19 301 ASN A CA 1
ATOM 2273 C C . ASN A 1 301 ? -32.625 4.453 8.008 1 81.19 301 ASN A C 1
ATOM 2275 O O . ASN A 1 301 ? -31.547 3.986 8.406 1 81.19 301 ASN A O 1
ATOM 2279 N N . GLU A 1 302 ? -33.281 5.277 8.688 1 80.88 302 GLU A N 1
ATOM 2280 C CA . GLU A 1 302 ? -32.844 5.777 9.977 1 80.88 302 GLU A CA 1
ATOM 2281 C C . GLU A 1 302 ? -32.625 4.637 10.977 1 80.88 302 GLU A C 1
ATOM 2283 O O . GLU A 1 302 ? -31.672 4.629 11.742 1 80.88 302 GLU A O 1
ATOM 2288 N N . GLU A 1 303 ? -33.531 3.699 11 1 81.12 303 GLU A N 1
ATOM 2289 C CA . GLU A 1 303 ? -33.438 2.574 11.93 1 81.12 303 GLU A CA 1
ATOM 2290 C C . GLU A 1 303 ? -32.219 1.706 11.633 1 81.12 303 GLU A C 1
ATOM 2292 O O . GLU A 1 303 ? -31.516 1.274 12.547 1 81.12 303 GLU A O 1
ATOM 2297 N N . GLN A 1 304 ? -32.031 1.521 10.406 1 80.06 304 GLN A N 1
ATOM 2298 C CA . GLN A 1 304 ? -30.906 0.7 9.969 1 80.06 304 GLN A CA 1
ATOM 2299 C C . GLN A 1 304 ? -29.578 1.378 10.289 1 80.06 304 GLN A C 1
ATOM 2301 O O . GLN A 1 304 ? -28.594 0.711 10.648 1 80.06 304 GLN A O 1
ATOM 2306 N N . ARG A 1 305 ? -29.516 2.707 10.148 1 80.56 305 ARG A N 1
ATOM 2307 C CA . ARG A 1 305 ? -28.312 3.48 10.43 1 80.56 305 ARG A CA 1
ATOM 2308 C C . ARG A 1 305 ? -27.922 3.369 11.891 1 80.56 305 ARG A C 1
ATOM 2310 O O . ARG A 1 305 ? -26.734 3.402 12.227 1 80.56 305 ARG A O 1
ATOM 2317 N N . ARG A 1 306 ? -28.844 3.102 12.672 1 80.25 306 ARG A N 1
ATOM 2318 C CA . ARG A 1 306 ? -28.578 2.969 14.102 1 80.25 306 ARG A CA 1
ATOM 2319 C C . ARG A 1 306 ? -27.922 1.631 14.414 1 80.25 306 ARG A C 1
ATOM 2321 O O . ARG A 1 306 ? -27.266 1.481 15.453 1 80.25 306 ARG A O 1
ATOM 2328 N N . HIS A 1 307 ? -28.062 0.697 13.492 1 79.31 307 HIS A N 1
ATOM 2329 C CA . HIS A 1 307 ? -27.547 -0.642 13.742 1 79.31 307 HIS A CA 1
ATOM 2330 C C . HIS A 1 307 ? -26.156 -0.81 13.141 1 79.31 307 HIS A C 1
ATOM 2332 O O . HIS A 1 307 ? -25.609 -1.916 13.125 1 79.31 307 HIS A O 1
ATOM 2338 N N . THR A 1 308 ? -25.656 0.331 12.633 1 78 308 THR A N 1
ATOM 2339 C CA . THR A 1 308 ? -24.281 0.286 12.117 1 78 308 THR A CA 1
ATOM 2340 C C . THR A 1 308 ? -23.406 1.301 12.828 1 78 308 THR A C 1
ATOM 2342 O O . THR A 1 308 ? -23.844 2.402 13.156 1 78 308 THR A O 1
ATOM 2345 N N . PRO A 1 309 ? -22.156 0.812 13.117 1 77.94 309 PRO A N 1
ATOM 2346 C CA . PRO A 1 309 ? -21.234 1.757 13.75 1 77.94 309 PRO A CA 1
ATOM 2347 C C . PRO A 1 309 ? -20.672 2.775 12.766 1 77.94 309 PRO A C 1
ATOM 2349 O O . PRO A 1 309 ? -19.984 3.721 13.172 1 77.94 309 PRO A O 1
ATOM 2352 N N . LEU A 1 310 ? -21.031 2.643 11.531 1 81.75 310 LEU A N 1
ATOM 2353 C CA . LEU A 1 310 ? -20.469 3.514 10.5 1 81.75 310 LEU A CA 1
ATOM 2354 C C . LEU A 1 310 ? -21.25 4.828 10.43 1 81.75 310 LEU A C 1
ATOM 2356 O O . LEU A 1 310 ? -22.469 4.848 10.609 1 81.75 310 LEU A O 1
ATOM 2360 N N . LYS A 1 311 ? -20.562 5.906 10.281 1 85 311 LYS A N 1
ATOM 2361 C CA . LYS A 1 311 ? -21.141 7.23 10.07 1 85 311 LYS A CA 1
ATOM 2362 C C . LYS A 1 311 ? -20.672 7.824 8.742 1 85 311 LYS A C 1
ATOM 2364 O O . LYS A 1 311 ? -19.531 7.602 8.32 1 85 311 LYS A O 1
ATOM 2369 N N . PRO A 1 312 ? -21.578 8.508 8.102 1 89.81 312 PRO A N 1
ATOM 2370 C CA . PRO A 1 312 ? -21.141 9.18 6.879 1 89.81 312 PRO A CA 1
ATOM 2371 C C . PRO A 1 312 ? -20.062 10.227 7.133 1 89.81 312 PRO A C 1
ATOM 2373 O O . PRO A 1 312 ? -20.094 10.93 8.148 1 89.81 312 PRO A O 1
ATOM 2376 N N . ILE A 1 313 ? -19.109 10.281 6.277 1 94 313 ILE A N 1
ATOM 2377 C CA . ILE A 1 313 ? -18.031 11.242 6.355 1 94 313 ILE A CA 1
ATOM 2378 C C . ILE A 1 313 ? -18.047 12.141 5.121 1 94 313 ILE A C 1
ATOM 2380 O O . ILE A 1 313 ? -17.891 11.664 3.994 1 94 313 ILE A O 1
ATOM 2384 N N . ARG A 1 314 ? -18.297 13.422 5.305 1 95 314 ARG A N 1
ATOM 2385 C CA . ARG A 1 314 ? -18.172 14.367 4.195 1 95 314 ARG A CA 1
ATOM 2386 C C . ARG A 1 314 ? -16.719 14.648 3.859 1 95 314 ARG A C 1
ATOM 2388 O O . ARG A 1 314 ? -15.945 15.055 4.727 1 95 314 ARG A O 1
ATOM 2395 N N . THR A 1 315 ? -16.406 14.445 2.6 1 95.69 315 THR A N 1
ATOM 2396 C CA . THR A 1 315 ? -15.008 14.547 2.227 1 95.69 315 THR A CA 1
ATOM 2397 C C . THR A 1 315 ? -14.812 15.578 1.121 1 95.69 315 THR A C 1
ATOM 2399 O O . THR A 1 315 ? -15.609 15.641 0.179 1 95.69 315 THR A O 1
ATOM 2402 N N . LEU A 1 316 ? -13.867 16.469 1.306 1 97.19 316 LEU A N 1
ATOM 2403 C CA . LEU A 1 316 ? -13.359 17.328 0.245 1 97.19 316 LEU A CA 1
ATOM 2404 C C . LEU A 1 316 ? -11.891 17.016 -0.05 1 97.19 316 LEU A C 1
ATOM 2406 O O . LEU A 1 316 ? -11.047 17.094 0.844 1 97.19 316 LEU A O 1
ATOM 2410 N N . VAL A 1 317 ? -11.641 16.641 -1.278 1 96.19 317 VAL A N 1
ATOM 2411 C CA . VAL A 1 317 ? -10.289 16.266 -1.68 1 96.19 317 VAL A CA 1
ATOM 2412 C C . VAL A 1 317 ? -9.727 17.328 -2.625 1 96.19 317 VAL A C 1
ATOM 2414 O O . VAL A 1 317 ? -10.344 17.656 -3.645 1 96.19 317 VAL A O 1
ATOM 2417 N N . ILE A 1 318 ? -8.617 17.891 -2.299 1 96.94 318 ILE A N 1
ATOM 2418 C CA . ILE A 1 318 ? -7.879 18.797 -3.18 1 96.94 318 ILE A CA 1
ATOM 2419 C C . ILE A 1 318 ? -6.527 18.172 -3.535 1 96.94 318 ILE A C 1
ATOM 2421 O O . ILE A 1 318 ? -5.707 17.906 -2.654 1 96.94 318 ILE A O 1
ATOM 2425 N N . SER A 1 319 ? -6.34 17.891 -4.781 1 94.56 319 SER A N 1
ATOM 2426 C CA . SER A 1 319 ? -5.121 17.281 -5.309 1 94.56 319 SER A CA 1
ATOM 2427 C C . SER A 1 319 ? -4.629 18.016 -6.551 1 94.56 319 SER A C 1
ATOM 2429 O O . SER A 1 319 ? -5.387 18.75 -7.191 1 94.56 319 SER A O 1
ATOM 2431 N N . PRO A 1 320 ? -3.336 17.859 -6.84 1 94.88 320 PRO A N 1
ATOM 2432 C CA . PRO A 1 320 ? -2.77 18.594 -7.973 1 94.88 320 PRO A CA 1
ATOM 2433 C C . PRO A 1 320 ? -3.48 18.281 -9.289 1 94.88 320 PRO A C 1
ATOM 2435 O O . PRO A 1 320 ? -3.732 17.109 -9.602 1 94.88 320 PRO A O 1
ATOM 2438 N N . SER A 1 321 ? -3.738 19.312 -10.031 1 93.56 321 SER A N 1
ATOM 2439 C CA . SER A 1 321 ? -4.363 19.188 -11.344 1 93.56 321 SER A CA 1
ATOM 2440 C C . SER A 1 321 ? -3.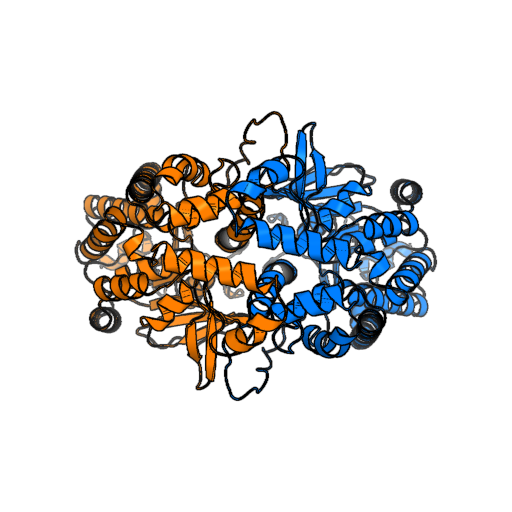34 18.828 -12.414 1 93.56 321 SER A C 1
ATOM 2442 O O . SER A 1 321 ? -3.703 18.375 -13.5 1 93.56 321 SER A O 1
ATOM 2444 N N . LYS A 1 322 ? -2.082 19.109 -12.109 1 91.94 322 LYS A N 1
ATOM 2445 C CA . LYS A 1 322 ? -0.982 18.781 -13.016 1 91.94 322 LYS A CA 1
ATOM 2446 C C . LYS A 1 322 ? -0.073 17.719 -12.422 1 91.94 322 LYS A C 1
ATOM 2448 O O . LYS A 1 322 ? -0.025 17.531 -11.203 1 91.94 322 LYS A O 1
ATOM 2453 N N . ARG A 1 323 ? 0.61 17.016 -13.305 1 88.75 323 ARG A N 1
ATOM 2454 C CA . ARG A 1 323 ? 1.556 16 -12.844 1 88.75 323 ARG A CA 1
ATOM 2455 C C . ARG A 1 323 ? 2.785 16.641 -12.211 1 88.75 323 ARG A C 1
ATOM 2457 O O . ARG A 1 323 ? 3.537 17.344 -12.891 1 88.75 323 ARG A O 1
ATOM 2464 N N . ILE A 1 324 ? 2.994 16.328 -11.031 1 92.25 324 ILE A N 1
ATOM 2465 C CA . ILE A 1 324 ? 4.098 16.938 -10.297 1 92.25 324 ILE A CA 1
ATOM 2466 C C . ILE A 1 324 ? 5.426 16.438 -10.859 1 92.25 324 ILE A C 1
ATOM 2468 O O . ILE A 1 324 ? 6.422 17.172 -10.867 1 92.25 324 ILE A O 1
ATOM 2472 N N . ASP A 1 325 ? 5.375 15.195 -11.375 1 88.44 325 ASP A N 1
ATOM 2473 C CA . ASP A 1 325 ? 6.578 14.641 -11.977 1 88.44 325 ASP A CA 1
ATOM 2474 C C . ASP A 1 325 ? 7.051 15.492 -13.148 1 88.44 325 ASP A C 1
ATOM 2476 O O . ASP A 1 325 ? 8.258 15.688 -13.336 1 88.44 325 ASP A O 1
ATOM 2480 N N . SER A 1 326 ? 6.109 15.953 -13.93 1 88.06 326 SER A N 1
ATOM 2481 C CA . SER A 1 326 ? 6.445 16.812 -15.062 1 88.06 326 SER A CA 1
ATOM 2482 C C . SER A 1 326 ? 7.016 18.141 -14.602 1 88.06 326 SER A C 1
ATOM 2484 O O . SER A 1 326 ? 7.965 18.656 -15.195 1 88.06 326 SER A O 1
ATOM 2486 N N . ILE A 1 327 ? 6.512 18.656 -13.602 1 92.88 327 ILE A N 1
ATOM 2487 C CA . ILE A 1 327 ? 7.004 19.906 -13.047 1 92.88 327 ILE A CA 1
ATOM 2488 C C . ILE A 1 327 ? 8.422 19.703 -12.508 1 92.88 327 ILE A C 1
ATOM 2490 O O . ILE A 1 327 ? 9.305 20.531 -12.75 1 92.88 327 ILE A O 1
ATOM 2494 N N . ALA A 1 328 ? 8.617 18.578 -11.836 1 91.69 328 ALA A N 1
ATOM 2495 C CA . ALA A 1 328 ? 9.914 18.281 -11.242 1 91.69 328 ALA A CA 1
ATOM 2496 C C . ALA A 1 328 ? 10.992 18.188 -12.32 1 91.69 328 ALA A C 1
ATOM 2498 O O . ALA A 1 328 ? 12.133 18.609 -12.109 1 91.69 328 ALA A O 1
ATOM 2499 N N . SER A 1 329 ? 10.648 17.641 -13.484 1 89.88 329 SER A N 1
ATOM 2500 C CA . SER A 1 329 ? 11.617 17.438 -14.562 1 89.88 329 SER A CA 1
ATOM 2501 C C . SER A 1 329 ? 12.219 18.766 -15.008 1 89.88 329 SER A C 1
ATOM 2503 O O . SER A 1 329 ? 13.359 18.812 -15.469 1 89.88 329 SER A O 1
ATOM 2505 N N . ARG A 1 330 ? 11.516 19.812 -14.758 1 91.75 330 ARG A N 1
ATOM 2506 C CA . ARG A 1 330 ? 11.969 21.141 -15.18 1 91.75 330 ARG A CA 1
ATOM 2507 C C . ARG A 1 330 ? 12.875 21.766 -14.125 1 91.75 330 ARG A C 1
ATOM 2509 O O . ARG A 1 330 ? 13.523 22.781 -14.383 1 91.75 330 ARG A O 1
ATOM 2516 N N . HIS A 1 331 ? 12.961 21.156 -13 1 91.88 331 HIS A N 1
ATOM 2517 C CA . HIS A 1 331 ? 13.656 21.812 -11.906 1 91.88 331 HIS A CA 1
ATOM 2518 C C . HIS A 1 331 ? 14.805 20.953 -11.391 1 91.88 331 HIS A C 1
ATOM 2520 O O . HIS A 1 331 ? 15.453 21.312 -10.398 1 91.88 331 HIS A O 1
ATOM 2526 N N . VAL A 1 332 ? 15.102 19.828 -12.016 1 87.75 332 VAL A N 1
ATOM 2527 C CA . VAL A 1 332 ? 16.156 18.922 -11.555 1 87.75 332 VAL A CA 1
ATOM 2528 C C . VAL A 1 332 ? 17.5 19.641 -11.617 1 87.75 332 VAL A C 1
ATOM 2530 O O . VAL A 1 332 ? 18.406 19.328 -10.836 1 87.75 332 VAL A O 1
ATOM 2533 N N . GLY A 1 333 ? 17.625 20.562 -12.477 1 85.88 333 GLY A N 1
ATOM 2534 C CA . GLY A 1 333 ? 18.859 21.328 -12.633 1 85.88 333 GLY A CA 1
ATOM 2535 C C . GLY A 1 333 ? 19.188 22.172 -11.422 1 85.88 333 GLY A C 1
ATOM 2536 O O . GLY A 1 333 ? 20.344 22.578 -11.227 1 85.88 333 GLY A O 1
ATOM 2537 N N . SER A 1 334 ? 18.25 22.484 -10.57 1 83.75 334 SER A N 1
ATOM 2538 C CA . SER A 1 334 ? 18.438 23.344 -9.414 1 83.75 334 SER A CA 1
ATOM 2539 C C . SER A 1 334 ? 19.031 22.562 -8.234 1 83.75 334 SER A C 1
ATOM 2541 O O . SER A 1 334 ? 19.438 23.156 -7.234 1 83.75 334 SER A O 1
ATOM 2543 N N . LEU A 1 335 ? 19.125 21.219 -8.391 1 81.19 335 LEU A N 1
ATOM 2544 C CA . LEU A 1 335 ? 19.703 20.406 -7.32 1 81.19 335 LEU A CA 1
ATOM 2545 C C . LEU A 1 335 ? 21.188 20.656 -7.199 1 81.19 335 LEU A C 1
ATOM 2547 O O . LEU A 1 335 ? 21.875 20.875 -8.203 1 81.19 335 LEU A O 1
ATOM 2551 N N . PRO A 1 336 ? 21.625 20.578 -5.941 1 74.56 336 PRO A N 1
ATOM 2552 C CA . PRO A 1 336 ? 23.094 20.656 -5.801 1 74.56 336 PRO A CA 1
ATOM 2553 C C . PRO A 1 336 ? 23.812 19.594 -6.621 1 74.56 336 PRO A C 1
ATOM 2555 O O . PRO A 1 336 ? 23.312 18.469 -6.781 1 74.56 336 PRO A O 1
ATOM 2558 N N . ARG A 1 337 ? 24.969 19.859 -7.074 1 77.94 337 ARG A N 1
ATOM 2559 C CA . ARG A 1 337 ? 25.688 19.047 -8.039 1 77.94 337 ARG A CA 1
ATOM 2560 C C . ARG A 1 337 ? 25.875 17.625 -7.527 1 77.94 337 ARG A C 1
ATOM 2562 O O . ARG A 1 337 ? 25.641 16.656 -8.258 1 77.94 337 ARG A O 1
ATOM 2569 N N . PRO A 1 338 ? 26.25 17.453 -6.23 1 69.5 338 PRO A N 1
ATOM 2570 C CA . PRO A 1 338 ? 26.438 16.078 -5.77 1 69.5 338 PRO A CA 1
ATOM 2571 C C . PRO A 1 338 ? 25.141 15.266 -5.816 1 69.5 338 PRO A C 1
ATOM 2573 O O . PRO A 1 338 ? 25.156 14.086 -6.176 1 69.5 338 PRO A O 1
ATOM 2576 N N . ILE A 1 339 ? 24.109 15.914 -5.512 1 73.25 339 ILE A N 1
ATOM 2577 C CA . ILE A 1 339 ? 22.812 15.227 -5.512 1 73.25 339 ILE A CA 1
ATOM 2578 C C . ILE A 1 339 ? 22.359 14.977 -6.949 1 73.25 339 ILE A C 1
ATOM 2580 O O . ILE A 1 339 ? 21.891 13.891 -7.277 1 73.25 339 ILE A O 1
ATOM 2584 N N . ARG A 1 340 ? 22.578 15.938 -7.703 1 80.75 340 ARG A N 1
ATOM 2585 C CA . ARG A 1 340 ? 22.203 15.82 -9.109 1 80.75 340 ARG A CA 1
ATOM 2586 C C . ARG A 1 340 ? 22.969 14.703 -9.789 1 80.75 340 ARG A C 1
ATOM 2588 O O . ARG A 1 340 ? 22.406 13.953 -10.602 1 80.75 340 ARG A O 1
ATOM 2595 N N . THR A 1 341 ? 24.172 14.586 -9.461 1 74.75 341 THR A N 1
ATOM 2596 C CA . THR A 1 341 ? 25.016 13.547 -10.047 1 74.75 341 THR A CA 1
ATOM 2597 C C . THR A 1 341 ? 24.562 12.164 -9.594 1 74.75 341 THR A C 1
ATOM 2599 O O . THR A 1 341 ? 24.453 11.234 -10.398 1 74.75 341 THR A O 1
ATOM 2602 N N . MET A 1 342 ? 24.219 12.141 -8.375 1 72.25 342 MET A N 1
ATOM 2603 C CA . MET A 1 342 ? 23.766 10.859 -7.832 1 72.25 342 MET A CA 1
ATOM 2604 C C . MET A 1 342 ? 22.438 10.453 -8.453 1 72.25 342 MET A C 1
ATOM 2606 O O . MET A 1 342 ? 22.281 9.32 -8.922 1 72.25 342 MET A O 1
ATOM 2610 N N . LEU A 1 343 ? 21.578 11.352 -8.469 1 78.25 343 LEU A N 1
ATOM 2611 C CA . LEU A 1 343 ? 20.266 11.086 -9.039 1 78.25 343 LEU A CA 1
ATOM 2612 C C . LEU A 1 343 ? 20.359 10.852 -10.547 1 78.25 343 LEU A C 1
ATOM 2614 O O . LEU A 1 343 ? 19.625 10.031 -11.094 1 78.25 343 LEU A O 1
ATOM 2618 N N . GLY A 1 344 ? 21.266 11.57 -11.172 1 75.56 344 GLY A N 1
ATOM 2619 C CA . GLY A 1 344 ? 21.5 11.367 -12.586 1 75.56 344 GLY A CA 1
ATOM 2620 C C . GLY A 1 344 ? 22.047 9.992 -12.914 1 75.56 344 GLY A C 1
ATOM 2621 O O . GLY A 1 344 ? 21.688 9.391 -13.93 1 75.56 344 GLY A O 1
ATOM 2622 N N . GLY A 1 345 ? 22.859 9.477 -12.062 1 72 345 GLY A N 1
ATOM 2623 C CA . GLY A 1 345 ? 23.453 8.164 -12.242 1 72 345 GLY A CA 1
ATOM 2624 C C . GLY A 1 345 ? 22.422 7.043 -12.281 1 72 345 GLY A C 1
ATOM 2625 O O . GLY A 1 345 ? 22.641 6.016 -12.93 1 72 345 GLY A O 1
ATOM 2626 N N . ILE A 1 346 ? 21.359 7.387 -11.672 1 73.12 346 ILE A N 1
ATOM 2627 C CA . ILE A 1 346 ? 20.344 6.332 -11.656 1 73.12 346 ILE A CA 1
ATOM 2628 C C . ILE A 1 346 ? 19.188 6.719 -12.562 1 73.12 346 ILE A C 1
ATOM 2630 O O . ILE A 1 346 ? 18.141 6.059 -12.555 1 73.12 346 ILE A O 1
ATOM 2634 N N . GLY A 1 347 ? 19.281 7.773 -13.242 1 75.12 347 GLY A N 1
ATOM 2635 C CA . GLY A 1 347 ? 18.312 8.148 -14.25 1 75.12 347 GLY A CA 1
ATOM 2636 C C . GLY A 1 347 ? 17.219 9.07 -13.719 1 75.12 347 GLY A C 1
ATOM 2637 O O . GLY A 1 347 ? 16.188 9.266 -14.367 1 75.12 347 GLY A O 1
ATOM 2638 N N . ALA A 1 348 ? 17.484 9.633 -12.609 1 78.38 348 ALA A N 1
ATOM 2639 C CA . ALA A 1 348 ? 16.438 10.438 -11.969 1 78.38 348 ALA A CA 1
ATOM 2640 C C . ALA A 1 348 ? 16.406 11.844 -12.547 1 78.38 348 ALA A C 1
ATOM 2642 O O . ALA A 1 348 ? 15.469 12.602 -12.297 1 78.38 348 ALA A O 1
ATOM 2643 N N . THR A 1 349 ? 17.375 12.188 -13.32 1 77.5 349 THR A N 1
ATOM 2644 C CA . THR A 1 349 ? 17.375 13.523 -13.906 1 77.5 349 THR A CA 1
ATOM 2645 C C . THR A 1 349 ? 16.719 13.508 -15.289 1 77.5 349 THR A C 1
ATOM 2647 O O . THR A 1 349 ? 16.547 14.562 -15.906 1 77.5 349 THR A O 1
ATOM 2650 N N . GLU A 1 350 ? 16.391 12.32 -15.719 1 76.94 350 GLU A N 1
ATOM 2651 C CA . GLU A 1 350 ? 15.609 12.195 -16.953 1 76.94 350 GLU A CA 1
ATOM 2652 C C . GLU A 1 350 ? 14.117 12.359 -16.672 1 76.94 350 GLU A C 1
ATOM 2654 O O . GLU A 1 350 ? 13.664 12.148 -15.539 1 76.94 350 GLU A O 1
ATOM 2659 N N . ALA A 1 351 ? 13.438 12.766 -17.672 1 72.69 351 ALA A N 1
ATOM 2660 C CA . ALA A 1 351 ? 12 13 -17.547 1 72.69 351 ALA A CA 1
ATOM 2661 C C . ALA A 1 351 ? 11.297 11.773 -16.984 1 72.69 351 ALA A C 1
ATOM 2663 O O . ALA A 1 351 ? 10.422 11.891 -16.109 1 72.69 351 ALA A O 1
ATOM 2664 N N . ARG A 1 352 ? 11.75 10.672 -17.328 1 74.94 352 ARG A N 1
ATOM 2665 C CA . ARG A 1 352 ? 11.094 9.43 -16.938 1 74.94 352 ARG A CA 1
ATOM 2666 C C . ARG A 1 352 ? 11.414 9.07 -15.484 1 74.94 352 ARG A C 1
ATOM 2668 O O . ARG A 1 352 ? 10.656 8.344 -14.836 1 74.94 352 ARG A O 1
ATOM 2675 N N . GLY A 1 353 ? 12.461 9.531 -15.016 1 74.88 353 GLY A N 1
ATOM 2676 C CA . GLY A 1 353 ? 12.883 9.25 -13.648 1 74.88 353 GLY A CA 1
ATOM 2677 C C . GLY A 1 353 ? 12.578 10.383 -12.688 1 74.88 353 GLY A C 1
ATOM 2678 O O . GLY A 1 353 ? 13.016 10.359 -11.539 1 74.88 353 GLY A O 1
ATOM 2679 N N . SER A 1 354 ? 11.703 11.289 -13.148 1 84.19 354 SER A N 1
ATOM 2680 C CA . SER A 1 354 ? 11.523 12.531 -12.398 1 84.19 354 SER A CA 1
ATOM 2681 C C . SER A 1 354 ? 10.578 12.328 -11.219 1 84.19 354 SER A C 1
ATOM 2683 O O . SER A 1 354 ? 10.516 13.172 -10.32 1 84.19 354 SER A O 1
ATOM 2685 N N . ALA A 1 355 ? 9.867 11.219 -11.203 1 84.5 355 ALA A N 1
ATOM 2686 C CA . ALA A 1 355 ? 9.031 10.93 -10.039 1 84.5 355 ALA A CA 1
ATOM 2687 C C . ALA A 1 355 ? 9.859 10.859 -8.766 1 84.5 355 ALA A C 1
ATOM 2689 O O . ALA A 1 355 ? 9.508 11.469 -7.75 1 84.5 355 ALA A O 1
ATOM 2690 N N . LEU A 1 356 ? 10.953 10.242 -8.836 1 85.31 356 LEU A N 1
ATOM 2691 C CA . LEU A 1 356 ? 11.828 10.125 -7.676 1 85.31 356 LEU A CA 1
ATOM 2692 C C . LEU A 1 356 ? 12.344 11.492 -7.246 1 85.31 356 LEU A C 1
ATOM 2694 O O . LEU A 1 356 ? 12.305 11.836 -6.062 1 85.31 356 LEU A O 1
ATOM 2698 N N . ALA A 1 357 ? 12.727 12.25 -8.219 1 87.38 357 ALA A N 1
ATOM 2699 C CA . ALA A 1 357 ? 13.273 13.578 -7.941 1 87.38 357 ALA A CA 1
ATOM 2700 C C . ALA A 1 357 ? 12.227 14.477 -7.285 1 87.38 357 ALA A C 1
ATOM 2702 O O . ALA A 1 357 ? 12.555 15.289 -6.418 1 87.38 357 ALA A O 1
ATOM 2703 N N . SER A 1 358 ? 10.992 14.336 -7.672 1 91.38 358 SER A N 1
ATOM 2704 C CA . SER A 1 358 ? 9.922 15.203 -7.184 1 91.38 358 SER A CA 1
ATOM 2705 C C . SER A 1 358 ? 9.766 15.086 -5.672 1 91.38 358 SER A C 1
ATOM 2707 O O . SER A 1 358 ? 9.305 16.016 -5.02 1 91.38 358 SER A O 1
ATOM 2709 N N . TYR A 1 359 ? 10.125 13.992 -5.113 1 87.69 359 TYR A N 1
ATOM 2710 C CA . TYR A 1 359 ? 9.992 13.789 -3.676 1 87.69 359 TYR A CA 1
ATOM 2711 C C . TYR A 1 359 ? 11.172 14.398 -2.926 1 87.69 359 TYR A C 1
ATOM 2713 O O . TYR A 1 359 ? 11.078 14.672 -1.728 1 87.69 359 TYR A O 1
ATOM 2721 N N . LEU A 1 360 ? 12.273 14.703 -3.637 1 84.5 360 LEU A N 1
ATOM 2722 C CA . LEU A 1 360 ? 13.508 15.102 -2.969 1 84.5 360 LEU A CA 1
ATOM 2723 C C . LEU A 1 360 ? 13.906 16.516 -3.371 1 84.5 360 LEU A C 1
ATOM 2725 O O . LEU A 1 360 ? 14.906 17.047 -2.881 1 84.5 360 LEU A O 1
ATOM 2729 N N . LEU A 1 361 ? 13.148 17.156 -4.23 1 86.94 361 LEU A N 1
ATOM 2730 C CA . LEU A 1 361 ? 13.484 18.453 -4.789 1 86.94 361 LEU A CA 1
ATOM 2731 C C . LEU A 1 361 ? 13.102 19.578 -3.828 1 86.94 361 LEU A C 1
ATOM 2733 O O . LEU A 1 361 ? 12.18 20.344 -4.105 1 86.94 361 LEU A O 1
ATOM 2737 N N . PHE A 1 362 ? 13.891 19.672 -2.764 1 85.31 362 PHE A N 1
ATOM 2738 C CA . PHE A 1 362 ? 13.672 20.734 -1.803 1 85.31 362 PHE A CA 1
ATOM 2739 C C . PHE A 1 362 ? 14.383 22.016 -2.242 1 85.31 362 PHE A C 1
ATOM 2741 O O . PHE A 1 362 ? 15.297 22.484 -1.562 1 85.31 362 PHE A O 1
ATOM 2748 N N . GLU A 1 363 ? 13.922 22.516 -3.332 1 86.81 363 GLU A N 1
ATOM 2749 C CA . GLU A 1 363 ? 14.445 23.75 -3.928 1 86.81 363 GLU A CA 1
ATOM 2750 C C . GLU A 1 363 ? 13.344 24.766 -4.148 1 86.81 363 GLU A C 1
ATOM 2752 O O . GLU A 1 363 ? 12.227 24.422 -4.547 1 86.81 363 GLU A O 1
ATOM 2757 N N . GLN A 1 364 ? 13.758 26 -3.996 1 88.31 364 GLN A N 1
ATOM 2758 C CA . GLN A 1 364 ? 12.773 27.078 -4.004 1 88.31 364 GLN A CA 1
ATOM 2759 C C . GLN A 1 364 ? 12.055 27.156 -5.348 1 88.31 364 GLN A C 1
ATOM 2761 O O . GLN A 1 364 ? 10.852 27.438 -5.398 1 88.31 364 GLN A O 1
ATOM 2766 N N . SER A 1 365 ? 12.797 26.953 -6.422 1 91.25 365 SER A N 1
ATOM 2767 C CA . SER A 1 365 ? 12.164 27.062 -7.734 1 91.25 365 SER A CA 1
ATOM 2768 C C . SER A 1 365 ? 11.039 26.047 -7.887 1 91.25 365 SER A C 1
ATOM 2770 O O . SER A 1 365 ? 9.984 26.344 -8.453 1 91.25 365 SER A O 1
ATOM 2772 N N . PHE A 1 366 ? 11.281 24.844 -7.461 1 93.19 366 PHE A N 1
ATOM 2773 C CA . PHE A 1 366 ? 10.297 23.766 -7.527 1 93.19 366 PHE A CA 1
ATOM 2774 C C . PHE A 1 366 ? 9.18 24 -6.516 1 93.19 366 PHE A C 1
ATOM 2776 O O . PHE A 1 366 ? 8 23.953 -6.867 1 93.19 366 PHE A O 1
ATOM 2783 N N . THR A 1 367 ? 9.477 24.328 -5.242 1 94.38 367 THR A N 1
ATOM 2784 C CA . THR A 1 367 ? 8.477 24.453 -4.188 1 94.38 367 THR A CA 1
ATOM 2785 C C . THR A 1 367 ? 7.562 25.656 -4.457 1 94.38 367 THR A C 1
ATOM 2787 O O . THR A 1 367 ? 6.355 25.594 -4.203 1 94.38 367 THR A O 1
ATOM 2790 N N . ARG A 1 368 ? 8.062 26.719 -5.008 1 95.31 368 ARG A N 1
ATOM 2791 C CA . ARG A 1 368 ? 7.242 27.875 -5.32 1 95.31 368 ARG A CA 1
ATOM 2792 C C . ARG A 1 368 ? 6.227 27.562 -6.41 1 95.31 368 ARG A C 1
ATOM 2794 O O . ARG A 1 368 ? 5.094 28.047 -6.371 1 95.31 368 ARG A O 1
ATOM 2801 N N . GLU A 1 369 ? 6.676 26.828 -7.348 1 96.5 369 GLU A N 1
ATOM 2802 C CA . GLU A 1 369 ? 5.742 26.438 -8.398 1 96.5 369 GLU A CA 1
ATOM 2803 C C . GLU A 1 369 ? 4.633 25.547 -7.852 1 96.5 369 GLU A C 1
ATOM 2805 O O . GLU A 1 369 ? 3.473 25.672 -8.25 1 96.5 369 GLU A O 1
ATOM 2810 N N . LEU A 1 370 ? 4.961 24.656 -6.969 1 97.06 370 LEU A N 1
ATOM 2811 C CA . LEU A 1 370 ? 3.955 23.781 -6.371 1 97.06 370 LEU A CA 1
ATOM 2812 C C . LEU A 1 370 ? 2.992 24.578 -5.5 1 97.06 370 LEU A C 1
ATOM 2814 O O . LEU A 1 370 ? 1.793 24.297 -5.469 1 97.06 370 LEU A O 1
ATOM 2818 N N . ILE A 1 371 ? 3.539 25.609 -4.742 1 97.31 371 ILE A N 1
ATOM 2819 C CA . ILE A 1 371 ? 2.691 26.484 -3.947 1 97.31 371 ILE A CA 1
ATOM 2820 C C . ILE A 1 371 ? 1.691 27.203 -4.855 1 97.31 371 ILE A C 1
ATOM 2822 O O . ILE A 1 371 ? 0.494 27.234 -4.562 1 97.31 371 ILE A O 1
ATOM 2826 N N . ALA A 1 372 ? 2.201 27.672 -5.949 1 97.88 372 ALA A N 1
ATOM 2827 C CA . ALA A 1 372 ? 1.338 28.375 -6.906 1 97.88 372 ALA A CA 1
ATOM 2828 C C . ALA A 1 372 ? 0.265 27.438 -7.453 1 97.88 372 ALA A C 1
ATOM 2830 O O . ALA A 1 372 ? -0.892 27.828 -7.609 1 97.88 372 ALA A O 1
ATOM 2831 N N . LEU A 1 373 ? 0.654 26.25 -7.766 1 97.5 373 LEU A N 1
ATOM 2832 C CA . LEU A 1 373 ? -0.294 25.266 -8.266 1 97.5 373 LEU A CA 1
ATOM 2833 C C . LEU A 1 373 ? -1.366 24.969 -7.219 1 97.5 373 LEU A C 1
ATOM 2835 O O . LEU A 1 373 ? -2.551 24.875 -7.551 1 97.5 373 LEU A O 1
ATOM 2839 N N . GLY A 1 374 ? -0.941 24.781 -5.945 1 98.12 374 GLY A N 1
ATOM 2840 C CA . GLY A 1 374 ? -1.894 24.562 -4.871 1 98.12 374 GLY A CA 1
ATOM 2841 C C . GLY A 1 374 ? -2.914 25.672 -4.73 1 98.12 374 GLY A C 1
ATOM 2842 O O . GLY A 1 374 ? -4.102 25.406 -4.535 1 98.12 374 GLY A O 1
ATOM 2843 N N . GLN A 1 375 ? -2.441 26.891 -4.852 1 98.06 375 GLN A N 1
ATOM 2844 C CA . GLN A 1 375 ? -3.334 28.047 -4.777 1 98.06 375 GLN A CA 1
ATOM 2845 C C . GLN A 1 375 ? -4.332 28.047 -5.934 1 98.06 375 GLN A C 1
ATOM 2847 O O . GLN A 1 375 ? -5.539 28.203 -5.715 1 98.06 375 GLN A O 1
ATOM 2852 N N . SER A 1 376 ? -3.816 27.844 -7.113 1 98 376 SER A N 1
ATOM 2853 C CA . SER A 1 376 ? -4.66 27.859 -8.305 1 98 376 SER A CA 1
ATOM 2854 C C . SER A 1 376 ? -5.715 26.766 -8.25 1 98 376 SER A C 1
ATOM 2856 O O . SER A 1 376 ? -6.887 27.016 -8.555 1 98 376 SER A O 1
ATOM 2858 N N . ASP A 1 377 ? -5.289 25.562 -7.902 1 97.81 377 ASP A N 1
ATOM 2859 C CA . ASP A 1 377 ? -6.207 24.438 -7.832 1 97.81 377 ASP A CA 1
ATOM 2860 C C . ASP A 1 377 ? -7.301 24.688 -6.793 1 97.81 377 ASP A C 1
ATOM 2862 O O . ASP A 1 377 ? -8.453 24.281 -6.992 1 97.81 377 ASP A O 1
ATOM 2866 N N . THR A 1 378 ? -6.996 25.328 -5.684 1 98.38 378 THR A N 1
ATOM 2867 C CA . THR A 1 378 ? -7.957 25.578 -4.617 1 98.38 378 THR A CA 1
ATOM 2868 C C . THR A 1 378 ? -8.953 26.656 -5.039 1 98.38 378 THR A C 1
ATOM 2870 O O . THR A 1 378 ? -10.156 26.516 -4.816 1 98.38 378 THR A O 1
ATOM 2873 N N . TYR A 1 379 ? -8.469 27.656 -5.621 1 98 379 TYR A N 1
ATOM 2874 C CA . TYR A 1 379 ? -9.367 28.703 -6.09 1 98 379 TYR A CA 1
ATOM 2875 C C . TYR A 1 379 ? -10.312 28.172 -7.16 1 98 379 TYR A C 1
ATOM 2877 O O . TYR A 1 379 ? -11.461 28.609 -7.25 1 98 379 TYR A O 1
ATOM 2885 N N . ALA A 1 380 ? -9.828 27.25 -7.996 1 97.56 380 ALA A N 1
ATOM 2886 C CA . ALA A 1 380 ? -10.688 26.609 -8.984 1 97.56 380 ALA A CA 1
ATOM 2887 C C . ALA A 1 380 ? -11.836 25.859 -8.312 1 97.56 380 ALA A C 1
ATOM 2889 O O . ALA A 1 380 ? -12.898 25.656 -8.914 1 97.56 380 ALA A O 1
ATOM 2890 N N . LYS A 1 381 ? -11.641 25.531 -7.051 1 97.31 381 LYS A N 1
ATOM 2891 C CA . LYS A 1 381 ? -12.656 24.812 -6.285 1 97.31 381 LYS A CA 1
ATOM 2892 C C . LYS A 1 381 ? -13.258 25.703 -5.207 1 97.31 381 LYS A C 1
ATOM 2894 O O . LYS A 1 381 ? -13.688 25.219 -4.16 1 97.31 381 LYS A O 1
ATOM 2899 N N . ARG A 1 382 ? -13.273 26.953 -5.391 1 97.38 382 ARG A N 1
ATOM 2900 C CA . ARG A 1 382 ? -13.688 27.922 -4.387 1 97.38 382 ARG A CA 1
ATOM 2901 C C . ARG A 1 382 ? -15.086 27.609 -3.861 1 97.38 382 ARG A C 1
ATOM 2903 O O . ARG A 1 382 ? -15.312 27.609 -2.65 1 97.38 382 ARG A O 1
ATOM 2910 N N . ASP A 1 383 ? -16.062 27.266 -4.715 1 96.94 383 ASP A N 1
ATOM 2911 C CA . ASP A 1 383 ? -17.438 27.016 -4.316 1 96.94 383 ASP A CA 1
ATOM 2912 C C . ASP A 1 383 ? -17.547 25.766 -3.434 1 96.94 383 ASP A C 1
ATOM 2914 O O . ASP A 1 383 ? -18.297 25.75 -2.465 1 96.94 383 ASP A O 1
ATOM 2918 N N . GLU A 1 384 ? -16.766 24.766 -3.787 1 97.06 384 GLU A N 1
ATOM 2919 C CA . GLU A 1 384 ? -16.75 23.531 -2.986 1 97.06 384 GLU A CA 1
ATOM 2920 C C . GLU A 1 384 ? -16.156 23.797 -1.603 1 97.06 384 GLU A C 1
ATOM 2922 O O . GLU A 1 384 ? -16.641 23.25 -0.608 1 97.06 384 GLU A O 1
ATOM 2927 N N . VAL A 1 385 ? -15.094 24.625 -1.596 1 97.38 385 VAL A N 1
ATOM 2928 C CA . VAL A 1 385 ? -14.438 24.969 -0.333 1 97.38 385 VAL A CA 1
ATOM 2929 C C . VAL A 1 385 ? -15.414 25.719 0.565 1 97.38 385 VAL A C 1
ATOM 2931 O O . VAL A 1 385 ? -15.57 25.391 1.743 1 97.38 385 VAL A O 1
ATOM 2934 N N . MET A 1 386 ? -16.125 26.656 0.014 1 96.06 386 MET A N 1
ATOM 2935 C CA . MET A 1 386 ? -17.094 27.453 0.777 1 96.06 386 MET A CA 1
ATOM 2936 C C . MET A 1 386 ? -18.219 26.578 1.3 1 96.06 386 MET A C 1
ATOM 2938 O O . MET A 1 386 ? -18.625 26.688 2.461 1 96.06 386 MET A O 1
ATOM 2942 N N . ALA A 1 387 ? -18.703 25.672 0.48 1 95.12 387 ALA A N 1
ATOM 2943 C CA . ALA A 1 387 ? -19.781 24.766 0.872 1 95.12 387 ALA A CA 1
ATOM 2944 C C . ALA A 1 387 ? -19.312 23.828 1.987 1 95.12 387 ALA A C 1
ATOM 2946 O O . ALA A 1 387 ? -20.109 23.469 2.867 1 95.12 387 ALA A O 1
ATOM 2947 N N . PHE A 1 388 ? -18.125 23.469 1.931 1 95.94 388 PHE A N 1
ATOM 2948 C CA . PHE A 1 388 ? -17.562 22.531 2.889 1 95.94 388 PHE A CA 1
ATOM 2949 C C . PHE A 1 388 ? -17.516 23.141 4.285 1 95.94 388 PHE A C 1
ATOM 2951 O O . PHE A 1 388 ? -17.734 22.438 5.281 1 95.94 388 PHE A O 1
ATOM 2958 N N . PHE A 1 389 ? -17.219 24.391 4.359 1 93.56 389 PHE A N 1
ATOM 2959 C CA . PHE A 1 389 ? -17.047 25.047 5.656 1 93.56 389 PHE A CA 1
ATOM 2960 C C . PHE A 1 389 ? -18.328 25.734 6.09 1 93.56 389 PHE A C 1
ATOM 2962 O O . PHE A 1 389 ? -18.375 26.359 7.152 1 93.56 389 PHE A O 1
ATOM 2969 N N . GLU A 1 390 ? -19.391 25.672 5.262 1 86.31 390 GLU A N 1
ATOM 2970 C CA . GLU A 1 390 ? -20.688 26.234 5.645 1 86.31 390 GLU A CA 1
ATOM 2971 C C . GLU A 1 390 ? -21.297 25.453 6.801 1 86.31 390 GLU A C 1
ATOM 2973 O O . GLU A 1 390 ? -21.25 24.219 6.824 1 86.31 390 GLU A O 1
ATOM 2978 N N . PRO A 1 391 ? -21.703 26.25 7.781 1 71.62 391 PRO A N 1
ATOM 2979 C CA . PRO A 1 391 ? -22.359 25.562 8.898 1 71.62 391 PRO A CA 1
ATOM 2980 C C . PRO A 1 391 ? -23.594 24.766 8.461 1 71.62 391 PRO A C 1
ATOM 2982 O O . PRO A 1 391 ? -24.266 25.141 7.504 1 71.62 391 PRO A O 1
ATOM 2985 N N . ASP A 1 392 ? -23.594 23.5 8.656 1 59.97 392 ASP A N 1
ATOM 2986 C CA . ASP A 1 392 ? -24.797 22.734 8.352 1 59.97 392 ASP A CA 1
ATOM 2987 C C . ASP A 1 392 ? -26.047 23.438 8.891 1 59.97 392 ASP A C 1
ATOM 2989 O O . ASP A 1 392 ? -26 24.109 9.922 1 59.97 392 ASP A O 1
ATOM 2993 N N . THR A 1 393 ? -27 23.828 7.961 1 48.06 393 THR A N 1
ATOM 2994 C CA . THR A 1 393 ? -28.219 24.516 8.336 1 48.06 393 THR A CA 1
ATOM 2995 C C . THR A 1 393 ? -28.625 24.156 9.766 1 48.06 393 THR A C 1
ATOM 2997 O O . THR A 1 393 ? -29.203 24.984 10.477 1 48.06 393 THR A O 1
ATOM 3000 N N . ALA A 1 394 ? -28.562 23 10.086 1 44.19 394 ALA A N 1
ATOM 3001 C CA . ALA A 1 394 ? -29.047 22.672 11.422 1 44.19 394 ALA A CA 1
ATOM 3002 C C . ALA A 1 394 ? -28.203 23.344 12.5 1 44.19 394 ALA A C 1
ATOM 3004 O O . ALA A 1 394 ? -28.719 23.656 13.586 1 44.19 394 ALA A O 1
ATOM 3005 N N . GLN A 1 395 ? -26.922 23.594 12.203 1 44.59 395 GLN A N 1
ATOM 3006 C CA . GLN A 1 395 ? -26.062 24.297 13.156 1 44.59 395 GLN A CA 1
ATOM 3007 C C . GLN A 1 395 ? -26.391 25.797 13.195 1 44.59 395 GLN A C 1
ATOM 3009 O O . GLN A 1 395 ? -26.266 26.438 14.234 1 44.59 395 GLN A O 1
ATOM 3014 N N . LEU A 1 396 ? -26.766 26.453 12.141 1 41.59 396 LEU A N 1
ATOM 3015 C CA . LEU A 1 396 ? -27.141 27.875 12.094 1 41.59 396 LEU A CA 1
ATOM 3016 C C . LEU A 1 396 ? -28.359 28.141 12.961 1 41.59 396 LEU A C 1
ATOM 3018 O O . LEU A 1 396 ? -28.422 29.188 13.625 1 41.59 396 LEU A O 1
ATOM 3022 N N . LEU A 1 397 ? -29.234 27.391 12.914 1 40.91 397 LEU A N 1
ATOM 3023 C CA . LEU A 1 397 ? -30.438 27.672 13.703 1 40.91 397 LEU A CA 1
ATOM 3024 C C . LEU A 1 397 ? -30.109 27.672 15.195 1 40.91 397 LEU A C 1
ATOM 3026 O O . LEU A 1 397 ? -30.719 28.422 15.961 1 40.91 397 LEU A O 1
ATOM 3030 N N . GLN A 1 398 ? -29.188 26.953 15.594 1 38.78 398 GLN A N 1
ATOM 3031 C CA . GLN A 1 398 ? -28.953 26.938 17.031 1 38.78 398 GLN A CA 1
ATOM 3032 C C . GLN A 1 398 ? -28.031 28.094 17.453 1 38.78 398 GLN A C 1
ATOM 3034 O O . GLN A 1 398 ? -28.078 28.531 18.609 1 38.78 398 GLN A O 1
ATOM 3039 N N . ALA A 1 399 ? -27.094 28.594 16.656 1 40.22 399 ALA A N 1
ATOM 3040 C CA . ALA A 1 399 ? -26.297 29.75 17.062 1 40.22 399 ALA A CA 1
ATOM 3041 C C . ALA A 1 399 ? -27.156 31 17.172 1 40.22 399 ALA A C 1
ATOM 3043 O O . ALA A 1 399 ? -26.75 31.984 17.781 1 40.22 399 ALA A O 1
ATOM 3044 N N . SER A 1 400 ? -28.172 31.109 16.422 1 37.91 400 SER A N 1
ATOM 3045 C CA . SER A 1 400 ? -29.062 32.25 16.562 1 37.91 400 SER A CA 1
ATOM 3046 C C . SER A 1 400 ? -29.984 32.125 17.766 1 37.91 400 SER A C 1
ATOM 3048 O O . SER A 1 400 ? -30.703 33.062 18.125 1 37.91 400 SER A O 1
ATOM 3050 N N . ALA A 1 401 ? -29.984 31 18.391 1 35.81 401 ALA A N 1
ATOM 3051 C CA . ALA A 1 401 ? -30.766 31.047 19.625 1 35.81 401 ALA A CA 1
ATOM 3052 C C . ALA A 1 401 ? -29.875 31.359 20.828 1 35.81 401 ALA A C 1
ATOM 3054 O O . ALA A 1 401 ? -28.734 30.891 20.906 1 35.81 401 ALA A O 1
ATOM 3055 N N . MET B 1 1 ? -36.688 -17.438 -9.242 1 26.73 1 MET B N 1
ATOM 3056 C CA . MET B 1 1 ? -35.531 -17.172 -8.391 1 26.73 1 MET B CA 1
ATOM 3057 C C . MET B 1 1 ? -34.219 -17.5 -9.102 1 26.73 1 MET B C 1
ATOM 3059 O O . MET B 1 1 ? -34 -18.656 -9.469 1 26.73 1 MET B O 1
ATOM 3063 N N . GLU B 1 2 ? -33.75 -16.688 -9.859 1 35.41 2 GLU B N 1
ATOM 3064 C CA . GLU B 1 2 ? -32.625 -16.984 -10.75 1 35.41 2 GLU B CA 1
ATOM 3065 C C . GLU B 1 2 ? -31.516 -17.703 -10 1 35.41 2 GLU B C 1
ATOM 3067 O O . GLU B 1 2 ? -31.109 -17.281 -8.914 1 35.41 2 GLU B O 1
ATOM 3072 N N . THR B 1 3 ? -31.453 -18.953 -9.945 1 40.06 3 THR B N 1
ATOM 3073 C CA . THR B 1 3 ? -30.422 -19.828 -9.422 1 40.06 3 THR B CA 1
ATOM 3074 C C . THR B 1 3 ? -29.031 -19.188 -9.547 1 40.06 3 THR B C 1
ATOM 3076 O O . THR B 1 3 ? -28.469 -19.141 -10.641 1 40.06 3 THR B O 1
ATOM 3079 N N . THR B 1 4 ? -28.844 -18.125 -8.938 1 47.94 4 THR B N 1
ATOM 3080 C CA . THR B 1 4 ? -27.578 -17.422 -9.125 1 47.94 4 THR B CA 1
ATOM 3081 C C . THR B 1 4 ? -26.406 -18.344 -8.797 1 47.94 4 THR B C 1
ATOM 3083 O O . THR B 1 4 ? -26.266 -18.797 -7.66 1 47.94 4 THR B O 1
ATOM 3086 N N . THR B 1 5 ? -25.953 -19.203 -9.75 1 63.44 5 THR B N 1
ATOM 3087 C CA . THR B 1 5 ? -24.828 -20.109 -9.672 1 63.44 5 THR B CA 1
ATOM 3088 C C . THR B 1 5 ? -23.578 -19.406 -9.148 1 63.44 5 THR B C 1
ATOM 3090 O O . THR B 1 5 ? -23.172 -18.391 -9.711 1 63.44 5 THR B O 1
ATOM 3093 N N . HIS B 1 6 ? -23.188 -19.75 -7.879 1 83.5 6 HIS B N 1
ATOM 3094 C CA . HIS B 1 6 ? -22.016 -19.188 -7.215 1 83.5 6 HIS B CA 1
ATOM 3095 C C . HIS B 1 6 ? -20.734 -19.625 -7.91 1 83.5 6 HIS B C 1
ATOM 3097 O O . HIS B 1 6 ? -20.578 -20.797 -8.266 1 83.5 6 HIS B O 1
ATOM 3103 N N . LYS B 1 7 ? -20.016 -18.688 -8.344 1 91.94 7 LYS B N 1
ATOM 3104 C CA . LYS B 1 7 ? -18.672 -19 -8.82 1 91.94 7 LYS B CA 1
ATOM 3105 C C . LYS B 1 7 ? -17.625 -18.719 -7.742 1 91.94 7 LYS B C 1
ATOM 3107 O O . LYS B 1 7 ? -17.609 -17.641 -7.148 1 91.94 7 LYS B O 1
ATOM 3112 N N . THR B 1 8 ? -16.844 -19.75 -7.492 1 96.31 8 THR B N 1
ATOM 3113 C CA . THR B 1 8 ? -15.789 -19.641 -6.488 1 96.31 8 THR B CA 1
ATOM 3114 C C . THR B 1 8 ? -14.5 -19.125 -7.117 1 96.31 8 THR B C 1
ATOM 3116 O O . THR B 1 8 ? -14.047 -19.641 -8.141 1 96.31 8 THR B O 1
ATOM 3119 N N . GLY B 1 9 ? -13.984 -18.062 -6.535 1 98 9 GLY B N 1
ATOM 3120 C CA . GLY B 1 9 ? -12.703 -17.531 -6.961 1 98 9 GLY B CA 1
ATOM 3121 C C . GLY B 1 9 ? -11.562 -17.891 -6.031 1 98 9 GLY B C 1
ATOM 3122 O O . GLY B 1 9 ? -11.734 -17.922 -4.809 1 98 9 GLY B O 1
ATOM 3123 N N . LEU B 1 10 ? -10.445 -18.25 -6.625 1 98.62 10 LEU B N 1
ATOM 3124 C CA . LEU B 1 10 ? -9.203 -18.484 -5.895 1 98.62 10 LEU B CA 1
ATOM 3125 C C . LEU B 1 10 ? -8.242 -17.312 -6.062 1 98.62 10 LEU B C 1
ATOM 3127 O O . LEU B 1 10 ? -7.941 -16.906 -7.188 1 98.62 10 LEU B O 1
ATOM 3131 N N . ILE B 1 11 ? -7.82 -16.75 -4.949 1 98.5 11 ILE B N 1
ATOM 3132 C CA . ILE B 1 11 ? -6.867 -15.648 -4.969 1 98.5 11 ILE B CA 1
ATOM 3133 C C . ILE B 1 11 ? -5.52 -16.125 -4.426 1 98.5 11 ILE B C 1
ATOM 3135 O O . ILE B 1 11 ? -5.41 -16.484 -3.252 1 98.5 11 ILE B O 1
ATOM 3139 N N . LEU B 1 12 ? -4.535 -16.125 -5.281 1 98.12 12 LEU B N 1
ATOM 3140 C CA . LEU B 1 12 ? -3.166 -16.469 -4.906 1 98.12 12 LEU B CA 1
ATOM 3141 C C . LEU B 1 12 ? -2.271 -15.227 -4.941 1 98.12 12 LEU B C 1
ATOM 3143 O O . LEU B 1 12 ? -1.896 -14.758 -6.016 1 98.12 12 LEU B O 1
ATOM 3147 N N . THR B 1 13 ? -1.861 -14.719 -3.805 1 95.19 13 THR B N 1
ATOM 3148 C CA . THR B 1 13 ? -1.13 -13.461 -3.707 1 95.19 13 THR B CA 1
ATOM 3149 C C . THR B 1 13 ? 0.35 -13.672 -4.012 1 95.19 13 THR B C 1
ATOM 3151 O O . THR B 1 13 ? 0.824 -14.812 -4.066 1 95.19 13 THR B O 1
ATOM 3154 N N . GLY B 1 14 ? 0.971 -12.547 -4.238 1 93.62 14 GLY B N 1
ATOM 3155 C CA . GLY B 1 14 ? 2.414 -12.594 -4.41 1 93.62 14 GLY B CA 1
ATOM 3156 C C . GLY B 1 14 ? 3.164 -12.797 -3.107 1 93.62 14 GLY B C 1
ATOM 3157 O O . GLY B 1 14 ? 2.643 -12.5 -2.031 1 93.62 14 GLY B O 1
ATOM 3158 N N . GLY B 1 15 ? 4.422 -13.352 -3.283 1 91.25 15 GLY B N 1
ATOM 3159 C CA . GLY B 1 15 ? 5.219 -13.602 -2.09 1 91.25 15 GLY B CA 1
ATOM 3160 C C . GLY B 1 15 ? 6.559 -14.242 -2.389 1 91.25 15 GLY B C 1
ATOM 3161 O O . GLY B 1 15 ? 7.242 -14.719 -1.479 1 91.25 15 GLY B O 1
ATOM 3162 N N . GLY B 1 16 ? 6.965 -14.242 -3.635 1 89.94 16 GLY B N 1
ATOM 3163 C CA . GLY B 1 16 ? 8.203 -14.922 -3.967 1 89.94 16 GLY B CA 1
ATOM 3164 C C . GLY B 1 16 ? 8.234 -16.375 -3.5 1 89.94 16 GLY B C 1
ATOM 3165 O O . GLY B 1 16 ? 7.305 -17.141 -3.779 1 89.94 16 GLY B O 1
ATOM 3166 N N . ALA B 1 17 ? 9.289 -16.641 -2.758 1 90.31 17 ALA B N 1
ATOM 3167 C CA . ALA B 1 17 ? 9.469 -18.016 -2.291 1 90.31 17 ALA B CA 1
ATOM 3168 C C . ALA B 1 17 ? 8.406 -18.375 -1.254 1 90.31 17 ALA B C 1
ATOM 3170 O O . ALA B 1 17 ? 8.141 -19.562 -1.019 1 90.31 17 ALA B O 1
ATOM 3171 N N . ARG B 1 18 ? 7.789 -17.406 -0.637 1 93.94 18 ARG B N 1
ATOM 3172 C CA . ARG B 1 18 ? 6.75 -17.656 0.356 1 93.94 18 ARG B CA 1
ATOM 3173 C C . ARG B 1 18 ? 5.551 -18.359 -0.27 1 93.94 18 ARG B C 1
ATOM 3175 O O . ARG B 1 18 ? 4.719 -18.922 0.438 1 93.94 18 ARG B O 1
ATOM 3182 N N . ALA B 1 19 ? 5.484 -18.312 -1.562 1 94.5 19 ALA B N 1
ATOM 3183 C CA . ALA B 1 19 ? 4.34 -18.875 -2.271 1 94.5 19 ALA B CA 1
ATOM 3184 C C . ALA B 1 19 ? 4.328 -20.406 -2.176 1 94.5 19 ALA B C 1
ATOM 3186 O O . ALA B 1 19 ? 3.328 -21.047 -2.514 1 94.5 19 ALA B O 1
ATOM 3187 N N . ALA B 1 20 ? 5.43 -21.016 -1.708 1 95.5 20 ALA B N 1
ATOM 3188 C CA . ALA B 1 20 ? 5.426 -22.453 -1.414 1 95.5 20 ALA B CA 1
ATOM 3189 C C . ALA B 1 20 ? 4.32 -22.797 -0.425 1 95.5 20 ALA B C 1
ATOM 3191 O O . ALA B 1 20 ? 3.742 -23.891 -0.491 1 95.5 20 ALA B O 1
ATOM 3192 N N . TYR B 1 21 ? 4.062 -21.891 0.483 1 97.31 21 TYR B N 1
ATOM 3193 C CA . TYR B 1 21 ? 2.975 -22.062 1.439 1 97.31 21 TYR B CA 1
ATOM 3194 C C . TYR B 1 21 ? 1.656 -22.328 0.723 1 97.31 21 TYR B C 1
ATOM 3196 O O . TYR B 1 21 ? 0.872 -23.188 1.145 1 97.31 21 TYR B O 1
ATOM 3204 N N . GLN B 1 22 ? 1.395 -21.641 -0.359 1 97.94 22 GLN B N 1
ATOM 3205 C CA . GLN B 1 22 ? 0.17 -21.781 -1.138 1 97.94 22 GLN B CA 1
ATOM 3206 C C . GLN B 1 22 ? 0.016 -23.203 -1.66 1 97.94 22 GLN B C 1
ATOM 3208 O O . GLN B 1 22 ? -1.092 -23.75 -1.688 1 97.94 22 GLN B O 1
ATOM 3213 N N . VAL B 1 23 ? 1.132 -23.781 -2.059 1 97 23 VAL B N 1
ATOM 3214 C CA . VAL B 1 23 ? 1.124 -25.125 -2.615 1 97 23 VAL B CA 1
ATOM 3215 C C . VAL B 1 23 ? 0.707 -26.125 -1.54 1 97 23 VAL B C 1
ATOM 3217 O O . VAL B 1 23 ? -0.074 -27.047 -1.807 1 97 23 VAL B O 1
ATOM 3220 N N . GLY B 1 24 ? 1.185 -25.891 -0.356 1 98.12 24 GLY B N 1
ATOM 3221 C CA . GLY B 1 24 ? 0.764 -26.734 0.755 1 98.12 24 GLY B CA 1
ATOM 3222 C C . GLY B 1 24 ? -0.718 -26.625 1.059 1 98.12 24 GLY B C 1
ATOM 3223 O O . GLY B 1 24 ? -1.383 -27.625 1.309 1 98.12 24 GLY B O 1
ATOM 3224 N N . VAL B 1 25 ? -1.206 -25.438 1.032 1 98.56 25 VAL B N 1
ATOM 3225 C CA . VAL B 1 25 ? -2.625 -25.203 1.272 1 98.56 25 VAL B CA 1
ATOM 3226 C C . VAL B 1 25 ? -3.457 -25.906 0.206 1 98.56 25 VAL B C 1
ATOM 3228 O O . VAL B 1 25 ? -4.41 -26.625 0.527 1 98.56 25 VAL B O 1
ATOM 3231 N N . LEU B 1 26 ? -3.078 -25.766 -1.029 1 98.25 26 LEU B N 1
ATOM 3232 C CA . LEU B 1 26 ? -3.807 -26.344 -2.148 1 98.25 26 LEU B CA 1
ATOM 3233 C C . LEU B 1 26 ? -3.797 -27.875 -2.068 1 98.25 26 LEU B C 1
ATOM 3235 O O . LEU B 1 26 ? -4.805 -28.516 -2.357 1 98.25 26 LEU B O 1
ATOM 3239 N N . ASN B 1 27 ? -2.656 -28.406 -1.709 1 97.75 27 ASN B N 1
ATOM 3240 C CA . ASN B 1 27 ? -2.57 -29.844 -1.55 1 97.75 27 ASN B CA 1
ATOM 3241 C C . ASN B 1 27 ? -3.541 -30.359 -0.486 1 97.75 27 ASN B C 1
ATOM 3243 O O . ASN B 1 27 ? -4.242 -31.344 -0.7 1 97.75 27 ASN B O 1
ATOM 3247 N N . ALA B 1 28 ? -3.553 -29.703 0.628 1 98.31 28 ALA B N 1
ATOM 3248 C CA . ALA B 1 28 ? -4.457 -30.094 1.707 1 98.31 28 ALA B CA 1
ATOM 3249 C C . ALA B 1 28 ? -5.914 -29.953 1.278 1 98.31 28 ALA B C 1
ATOM 3251 O O . ALA B 1 28 ? -6.746 -30.812 1.585 1 98.31 28 ALA B O 1
ATOM 3252 N N . ILE B 1 29 ? -6.254 -28.875 0.587 1 97.81 29 ILE B N 1
ATOM 3253 C CA . ILE B 1 29 ? -7.613 -28.672 0.097 1 97.81 29 ILE B CA 1
ATOM 3254 C C . ILE B 1 29 ? -8 -29.812 -0.845 1 97.81 29 ILE B C 1
ATOM 3256 O O . ILE B 1 29 ? -9.102 -30.359 -0.749 1 97.81 29 ILE B O 1
ATOM 3260 N N . SER B 1 30 ? -7.102 -30.141 -1.782 1 96.56 30 SER B N 1
ATOM 3261 C CA . SER B 1 30 ? -7.352 -31.234 -2.717 1 96.56 30 SER B CA 1
ATOM 3262 C C . SER B 1 30 ? -7.676 -32.531 -1.978 1 96.56 30 SER B C 1
ATOM 3264 O O . SER B 1 30 ? -8.625 -33.219 -2.334 1 96.56 30 SER B O 1
ATOM 3266 N N . MET B 1 31 ? -6.953 -32.812 -0.919 1 95.88 31 MET B N 1
ATOM 3267 C CA . MET B 1 31 ? -7.145 -34.031 -0.145 1 95.88 31 MET B CA 1
ATOM 3268 C C . MET B 1 31 ? -8.461 -34 0.624 1 95.88 31 MET B C 1
ATOM 3270 O O . MET B 1 31 ? -9.195 -34.969 0.659 1 95.88 31 MET B O 1
ATOM 3274 N N . ILE B 1 32 ? -8.742 -32.906 1.218 1 96.25 32 ILE B N 1
ATOM 3275 C CA . ILE B 1 32 ? -9.969 -32.719 1.988 1 96.25 32 ILE B CA 1
ATOM 3276 C C . ILE B 1 32 ? -11.18 -32.906 1.076 1 96.25 32 ILE B C 1
ATOM 3278 O O . ILE B 1 32 ? -12.133 -33.625 1.43 1 96.25 32 ILE B O 1
ATOM 3282 N N . LEU B 1 33 ? -11.133 -32.281 -0.058 1 94.38 33 LEU B N 1
ATOM 3283 C CA . LEU B 1 33 ? -12.242 -32.406 -0.996 1 94.38 33 LEU B CA 1
ATOM 3284 C C . LEU B 1 33 ? -12.391 -33.812 -1.519 1 94.38 33 LEU B C 1
ATOM 3286 O O . LEU B 1 33 ? -13.508 -34.312 -1.674 1 94.38 33 LEU B O 1
ATOM 3290 N N . LEU B 1 34 ? -11.273 -34.469 -1.775 1 92.06 34 LEU B N 1
ATOM 3291 C CA . LEU B 1 34 ? -11.312 -35.875 -2.207 1 92.06 34 LEU B CA 1
ATOM 3292 C C . LEU B 1 34 ? -11.977 -36.75 -1.146 1 92.06 34 LEU B C 1
ATOM 3294 O O . LEU B 1 34 ? -12.82 -37.594 -1.467 1 92.06 34 LEU B O 1
ATOM 3298 N N . GLU B 1 35 ? -11.617 -36.5 0.04 1 93 35 GLU B N 1
ATOM 3299 C CA . GLU B 1 35 ? -12.172 -37.25 1.159 1 93 35 GLU B CA 1
ATOM 3300 C C . GLU B 1 35 ? -13.664 -37 1.319 1 93 35 GLU B C 1
ATOM 3302 O O . GLU B 1 35 ? -14.422 -37.844 1.757 1 93 35 GLU B O 1
ATOM 3307 N N . ALA B 1 36 ? -14.055 -35.812 0.943 1 91.75 36 ALA B N 1
ATOM 3308 C CA . ALA B 1 36 ? -15.445 -35.406 1.071 1 91.75 36 ALA B CA 1
ATOM 3309 C C . ALA B 1 36 ? -16.281 -35.906 -0.115 1 91.75 36 ALA B C 1
ATOM 3311 O O . ALA B 1 36 ? -17.484 -35.656 -0.174 1 91.75 36 ALA B O 1
ATOM 3312 N N . GLY B 1 37 ? -15.695 -36.5 -1.118 1 89.19 37 GLY B N 1
ATOM 3313 C CA . GLY B 1 37 ? -16.406 -37.125 -2.227 1 89.19 37 GLY B CA 1
ATOM 3314 C C . GLY B 1 37 ? -16.5 -36.219 -3.449 1 89.19 37 GLY B C 1
ATOM 3315 O O . GLY B 1 37 ? -17.328 -36.438 -4.336 1 89.19 37 GLY B O 1
ATOM 3316 N N . TRP B 1 38 ? -15.672 -35.188 -3.434 1 87.06 38 TRP B N 1
ATOM 3317 C CA . TRP B 1 38 ? -15.617 -34.312 -4.609 1 87.06 38 TRP B CA 1
ATOM 3318 C C . TRP B 1 38 ? -15.117 -35.094 -5.828 1 87.06 38 TRP B C 1
ATOM 3320 O O . TRP B 1 38 ? -14.227 -35.938 -5.719 1 87.06 38 TRP B O 1
ATOM 3330 N N . PRO B 1 39 ? -15.75 -34.812 -6.93 1 85.56 39 PRO B N 1
ATOM 3331 C CA . PRO B 1 39 ? -15.297 -35.531 -8.133 1 85.56 39 PRO B CA 1
ATOM 3332 C C . PRO B 1 39 ? -13.828 -35.281 -8.453 1 85.56 39 PRO B C 1
ATOM 3334 O O . PRO B 1 39 ? -13.367 -34.125 -8.375 1 85.56 39 PRO B O 1
ATOM 3337 N N . VAL B 1 40 ? -13.07 -36.188 -8.773 1 77.12 40 VAL B N 1
ATOM 3338 C CA . VAL B 1 40 ? -11.625 -36.156 -8.977 1 77.12 40 VAL B CA 1
ATOM 3339 C C . VAL B 1 40 ? -11.297 -35.281 -10.18 1 77.12 40 VAL B C 1
ATOM 3341 O O . VAL B 1 40 ? -10.305 -34.562 -10.164 1 77.12 40 VAL B O 1
ATOM 3344 N N . HIS B 1 41 ? -12.062 -35.281 -11.211 1 81.38 41 HIS B N 1
ATOM 3345 C CA . HIS B 1 41 ? -11.773 -34.531 -12.422 1 81.38 41 HIS B CA 1
ATOM 3346 C C . HIS B 1 41 ? -12.602 -33.25 -12.492 1 81.38 41 HIS B C 1
ATOM 3348 O O . HIS B 1 41 ? -13.242 -32.969 -13.508 1 81.38 41 HIS B O 1
ATOM 3354 N N . SER B 1 42 ? -12.477 -32.562 -11.328 1 86.38 42 SER B N 1
ATOM 3355 C CA . SER B 1 42 ? -13.211 -31.312 -11.273 1 86.38 42 SER B CA 1
ATOM 3356 C C . SER B 1 42 ? -12.352 -30.203 -10.688 1 86.38 42 SER B C 1
ATOM 3358 O O . SER B 1 42 ? -11.422 -30.469 -9.922 1 86.38 42 SER B O 1
ATOM 3360 N N . ASN B 1 43 ? -12.633 -29.047 -11.148 1 91.12 43 ASN B N 1
ATOM 3361 C CA . ASN B 1 43 ? -11.969 -27.828 -10.68 1 91.12 43 ASN B CA 1
ATOM 3362 C C . ASN B 1 43 ? -12.852 -27.047 -9.711 1 91.12 43 ASN B C 1
ATOM 3364 O O . ASN B 1 43 ? -13.883 -26.5 -10.102 1 91.12 43 ASN B O 1
ATOM 3368 N N . PRO B 1 44 ? -12.484 -27.047 -8.508 1 94.5 44 PRO B N 1
ATOM 3369 C CA . PRO B 1 44 ? -13.32 -26.328 -7.543 1 94.5 44 PRO B CA 1
ATOM 3370 C C . PRO B 1 44 ? -13.242 -24.812 -7.695 1 94.5 44 PRO B C 1
ATOM 3372 O O . PRO B 1 44 ? -14.016 -24.078 -7.066 1 94.5 44 PRO B O 1
ATOM 3375 N N . PHE B 1 45 ? -12.352 -24.328 -8.531 1 97 45 PHE B N 1
ATOM 3376 C CA . PHE B 1 45 ? -12.148 -22.891 -8.68 1 97 45 PHE B CA 1
ATOM 3377 C C . PHE B 1 45 ? -12.359 -22.453 -10.117 1 97 45 PHE B C 1
ATOM 3379 O O . PHE B 1 45 ? -11.398 -22.328 -10.891 1 97 45 PHE B O 1
ATOM 3386 N N . PRO B 1 46 ? -13.578 -22.109 -10.492 1 96.19 46 PRO B N 1
ATOM 3387 C CA . PRO B 1 46 ? -13.836 -21.641 -11.852 1 96.19 46 PRO B CA 1
ATOM 3388 C C . PRO B 1 46 ? -13.125 -20.328 -12.172 1 96.19 46 PRO B C 1
ATOM 3390 O O . PRO B 1 46 ? -12.883 -20.016 -13.344 1 96.19 46 PRO B O 1
ATOM 3393 N N . ILE B 1 47 ? -12.805 -19.547 -11.133 1 97.69 47 ILE B N 1
ATOM 3394 C CA . ILE B 1 47 ? -12.07 -18.297 -11.305 1 97.69 47 ILE B CA 1
ATOM 3395 C C . ILE B 1 47 ? -10.773 -18.344 -10.508 1 97.69 47 ILE B C 1
ATOM 3397 O O . ILE B 1 47 ? -10.773 -18.656 -9.32 1 97.69 47 ILE B O 1
ATOM 3401 N N . ILE B 1 48 ? -9.672 -18.109 -11.188 1 98.5 48 ILE B N 1
ATOM 3402 C CA . ILE B 1 48 ? -8.367 -18.109 -10.547 1 98.5 48 ILE B CA 1
ATOM 3403 C C . ILE B 1 48 ? -7.656 -16.781 -10.797 1 98.5 48 ILE B C 1
ATOM 3405 O O . ILE B 1 48 ? -7.535 -16.344 -11.938 1 98.5 48 ILE B O 1
ATOM 3409 N N . CYS B 1 49 ? -7.312 -16.094 -9.742 1 98.56 49 CYS B N 1
ATOM 3410 C CA . CYS B 1 49 ? -6.559 -14.852 -9.805 1 98.56 49 CYS B CA 1
ATOM 3411 C C . CYS B 1 49 ? -5.223 -14.977 -9.078 1 98.56 49 CYS B C 1
ATOM 3413 O O . CYS B 1 49 ? -5.172 -15.453 -7.941 1 98.56 49 CYS B O 1
ATOM 3415 N N . GLY B 1 50 ? -4.152 -14.578 -9.766 1 98.12 50 GLY B N 1
ATOM 3416 C CA . GLY B 1 50 ? -2.828 -14.695 -9.172 1 98.12 50 GLY B CA 1
ATOM 3417 C C . GLY B 1 50 ? -1.961 -13.477 -9.398 1 98.12 50 GLY B C 1
ATOM 3418 O O . GLY B 1 50 ? -2.127 -12.766 -10.391 1 98.12 50 GLY B O 1
ATOM 3419 N N . THR B 1 51 ? -1.042 -13.266 -8.516 1 97.69 51 THR B N 1
ATOM 3420 C CA . THR B 1 51 ? -0.054 -12.195 -8.594 1 97.69 51 THR B CA 1
ATOM 3421 C C . THR B 1 51 ? 1.348 -12.734 -8.32 1 97.69 51 THR B C 1
ATOM 3423 O O . THR B 1 51 ? 1.568 -13.438 -7.332 1 97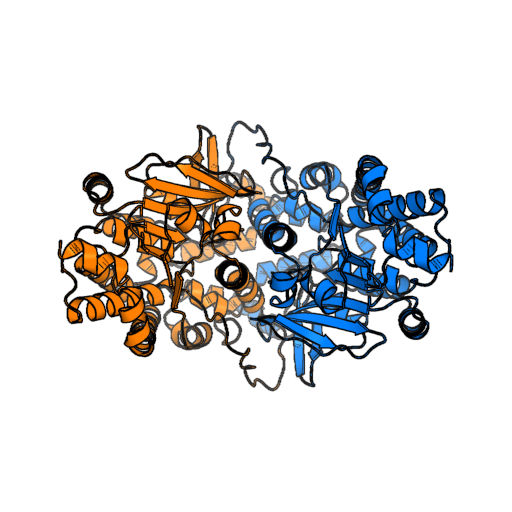.69 51 THR B O 1
ATOM 3426 N N . SER B 1 52 ? 2.318 -12.383 -9.141 1 96.56 52 SER B N 1
ATOM 3427 C CA . SER B 1 52 ? 3.705 -12.797 -8.961 1 96.56 52 SER B CA 1
ATOM 3428 C C . SER B 1 52 ? 3.82 -14.312 -8.867 1 96.56 52 SER B C 1
ATOM 3430 O O . SER B 1 52 ? 3.322 -15.039 -9.734 1 96.56 52 SER B O 1
ATOM 3432 N N . ALA B 1 53 ? 4.465 -14.844 -7.844 1 94.62 53 ALA B N 1
ATOM 3433 C CA . ALA B 1 53 ? 4.543 -16.297 -7.66 1 94.62 53 ALA B CA 1
ATOM 3434 C C . ALA B 1 53 ? 3.15 -16.906 -7.598 1 94.62 53 ALA B C 1
ATOM 3436 O O . ALA B 1 53 ? 2.945 -18.047 -8.055 1 94.62 53 ALA B O 1
ATOM 3437 N N . GLY B 1 54 ? 2.203 -16.188 -7.113 1 96.94 54 GLY B N 1
ATOM 3438 C CA . GLY B 1 54 ? 0.821 -16.641 -7.133 1 96.94 54 GLY B CA 1
ATOM 3439 C C . GLY B 1 54 ? 0.252 -16.75 -8.539 1 96.94 54 GLY B C 1
ATOM 3440 O O . GLY B 1 54 ? -0.578 -17.625 -8.805 1 96.94 54 GLY B O 1
ATOM 3441 N N . ALA B 1 55 ? 0.659 -15.844 -9.352 1 97.69 55 ALA B N 1
ATOM 3442 C CA . ALA B 1 55 ? 0.243 -15.914 -10.75 1 97.69 55 ALA B CA 1
ATOM 3443 C C . ALA B 1 55 ? 0.776 -17.188 -11.414 1 97.69 55 ALA B C 1
ATOM 3445 O O . ALA B 1 55 ? 0.079 -17.812 -12.211 1 97.69 55 ALA B O 1
ATOM 3446 N N . ILE B 1 56 ? 1.992 -17.516 -11.07 1 94.88 56 ILE B N 1
ATOM 3447 C CA . ILE B 1 56 ? 2.594 -18.719 -11.609 1 94.88 56 ILE B CA 1
ATOM 3448 C C . ILE B 1 56 ? 1.823 -19.938 -11.117 1 94.88 56 ILE B C 1
ATOM 3450 O O . ILE B 1 56 ? 1.399 -20.781 -11.922 1 94.88 56 ILE B O 1
ATOM 3454 N N . ASN B 1 57 ? 1.604 -20.031 -9.859 1 96.38 57 ASN B N 1
ATOM 3455 C CA . ASN B 1 57 ? 0.833 -21.125 -9.297 1 96.38 57 ASN B CA 1
ATOM 3456 C C . ASN B 1 57 ? -0.576 -21.188 -9.875 1 96.38 57 ASN B C 1
ATOM 3458 O O . ASN B 1 57 ? -1.062 -22.266 -10.234 1 96.38 57 ASN B O 1
ATOM 3462 N N . GLY B 1 58 ? -1.217 -20.016 -9.93 1 98.06 58 GLY B N 1
ATOM 3463 C CA . GLY B 1 58 ? -2.572 -19.938 -10.453 1 98.06 58 GLY B CA 1
ATOM 3464 C C . GLY B 1 58 ? -2.68 -20.375 -11.898 1 98.06 58 GLY B C 1
ATOM 3465 O O . GLY B 1 58 ? -3.613 -21.094 -12.266 1 98.06 58 GLY B O 1
ATOM 3466 N N . THR B 1 59 ? -1.727 -19.969 -12.688 1 97.62 59 THR B N 1
ATOM 3467 C CA . THR B 1 59 ? -1.744 -20.344 -14.102 1 97.62 59 THR B CA 1
ATOM 3468 C C . THR B 1 59 ? -1.481 -21.844 -14.266 1 97.62 59 THR B C 1
ATOM 3470 O O . THR B 1 59 ? -2.092 -22.484 -15.117 1 97.62 59 THR B O 1
ATOM 3473 N N . ALA B 1 60 ? -0.562 -22.359 -13.477 1 95.81 60 ALA B N 1
ATOM 3474 C CA . ALA B 1 60 ? -0.312 -23.797 -13.492 1 95.81 60 ALA B CA 1
ATOM 3475 C C . ALA B 1 60 ? -1.578 -24.578 -13.156 1 95.81 60 ALA B C 1
ATOM 3477 O O . ALA B 1 60 ? -1.879 -25.594 -13.797 1 95.81 60 ALA B O 1
ATOM 3478 N N . LEU B 1 61 ? -2.344 -24.172 -12.195 1 97.12 61 LEU B N 1
ATOM 3479 C CA . LEU B 1 61 ? -3.619 -24.781 -11.836 1 97.12 61 LEU B CA 1
ATOM 3480 C C . LEU B 1 61 ? -4.613 -24.672 -12.984 1 97.12 61 LEU B C 1
ATOM 3482 O O . LEU B 1 61 ? -5.289 -25.641 -13.32 1 97.12 61 LEU B O 1
ATOM 3486 N N . ALA B 1 62 ? -4.645 -23.484 -13.555 1 97.44 62 ALA B N 1
ATOM 3487 C CA . ALA B 1 62 ? -5.598 -23.219 -14.625 1 97.44 62 ALA B CA 1
ATOM 3488 C C . ALA B 1 62 ? -5.328 -24.109 -15.836 1 97.44 62 ALA B C 1
ATOM 3490 O O . ALA B 1 62 ? -6.266 -24.562 -16.5 1 97.44 62 ALA B O 1
ATOM 3491 N N . CYS B 1 63 ? -4.055 -24.328 -16.125 1 95.94 63 CYS B N 1
ATOM 3492 C CA . CYS B 1 63 ? -3.67 -25.172 -17.25 1 95.94 63 CYS B CA 1
ATOM 3493 C C . CYS B 1 63 ? -4.203 -26.594 -17.078 1 95.94 63 CYS B C 1
ATOM 3495 O O . CYS B 1 63 ? -4.441 -27.297 -18.062 1 95.94 63 CYS B O 1
ATOM 3497 N N . ARG B 1 64 ? -4.418 -27.031 -15.867 1 94.75 64 ARG B N 1
ATOM 3498 C CA . ARG B 1 64 ? -4.871 -28.375 -15.562 1 94.75 64 ARG B CA 1
ATOM 3499 C C . ARG B 1 64 ? -6.195 -28.359 -14.805 1 94.75 64 ARG B C 1
ATOM 3501 O O . ARG B 1 64 ? -6.367 -29.094 -13.828 1 94.75 64 ARG B O 1
ATOM 3508 N N . ALA B 1 65 ? -7.012 -27.391 -15.25 1 94.62 65 ALA B N 1
ATOM 3509 C CA . ALA B 1 65 ? -8.289 -27.203 -14.57 1 94.62 65 ALA B CA 1
ATOM 3510 C C . ALA B 1 65 ? -9.188 -28.422 -14.734 1 94.62 65 ALA B C 1
ATOM 3512 O O . ALA B 1 65 ? -10.172 -28.578 -14.008 1 94.62 65 ALA B O 1
ATOM 3513 N N . ASP B 1 66 ? -8.906 -29.328 -15.641 1 92.06 66 ASP B N 1
ATOM 3514 C CA . ASP B 1 66 ? -9.68 -30.547 -15.859 1 92.06 66 ASP B CA 1
ATOM 3515 C C . ASP B 1 66 ? -9.375 -31.594 -14.781 1 92.06 66 ASP B C 1
ATOM 3517 O O . ASP B 1 66 ? -10.133 -32.531 -14.609 1 92.06 66 ASP B O 1
ATOM 3521 N N . ASP B 1 67 ? -8.297 -31.406 -14.133 1 93.31 67 ASP B N 1
ATOM 3522 C CA . ASP B 1 67 ? -7.883 -32.312 -13.062 1 93.31 67 ASP B CA 1
ATOM 3523 C C . ASP B 1 67 ? -7.145 -31.547 -11.961 1 93.31 67 ASP B C 1
ATOM 3525 O O . ASP B 1 67 ? -5.914 -31.469 -11.969 1 93.31 67 ASP B O 1
ATOM 3529 N N . PHE B 1 68 ? -7.887 -31.125 -10.961 1 95 68 PHE B N 1
ATOM 3530 C CA . PHE B 1 68 ? -7.352 -30.297 -9.883 1 95 68 PHE B CA 1
ATOM 3531 C C . PHE B 1 68 ? -6.27 -31.047 -9.117 1 95 68 PHE B C 1
ATOM 3533 O O . PHE B 1 68 ? -5.219 -30.484 -8.797 1 95 68 PHE B O 1
ATOM 3540 N N . GLY B 1 69 ? -6.48 -32.281 -8.82 1 93.44 69 GLY B N 1
ATOM 3541 C CA . GLY B 1 69 ? -5.504 -33.125 -8.117 1 93.44 69 GLY B CA 1
ATOM 3542 C C . GLY B 1 69 ? -4.176 -33.219 -8.844 1 93.44 69 GLY B C 1
ATOM 3543 O O . GLY B 1 69 ? -3.113 -33.094 -8.234 1 93.44 69 GLY B O 1
ATOM 3544 N N . GLU B 1 70 ? -4.242 -33.438 -10.133 1 92.69 70 GLU B N 1
ATOM 3545 C CA . GLU B 1 70 ? -3.033 -33.5 -10.945 1 92.69 70 GLU B CA 1
ATOM 3546 C C . GLU B 1 70 ? -2.291 -32.156 -10.922 1 92.69 70 GLU B C 1
ATOM 3548 O O . GLU B 1 70 ? -1.064 -32.125 -10.805 1 92.69 70 GLU B O 1
ATOM 3553 N N . ALA B 1 71 ? -3.037 -31.094 -11.094 1 94.69 71 ALA B N 1
ATOM 3554 C CA . ALA B 1 71 ? -2.441 -29.766 -11.086 1 94.69 71 ALA B CA 1
ATOM 3555 C C . ALA B 1 71 ? -1.659 -29.516 -9.797 1 94.69 71 ALA B C 1
ATOM 3557 O O . ALA B 1 71 ? -0.53 -29.016 -9.836 1 94.69 71 ALA B O 1
ATOM 3558 N N . VAL B 1 72 ? -2.225 -29.891 -8.68 1 96.19 72 VAL B N 1
ATOM 3559 C CA . VAL B 1 72 ? -1.612 -29.656 -7.375 1 96.19 72 VAL B CA 1
ATOM 3560 C C . VAL B 1 72 ? -0.371 -30.531 -7.227 1 96.19 72 VAL B C 1
ATOM 3562 O O . VAL B 1 72 ? 0.654 -30.094 -6.707 1 96.19 72 VAL B O 1
ATOM 3565 N N . ARG B 1 73 ? -0.465 -31.75 -7.68 1 93.5 73 ARG B N 1
ATOM 3566 C CA . ARG B 1 73 ? 0.684 -32.656 -7.617 1 93.5 73 ARG B CA 1
ATOM 3567 C C . ARG B 1 73 ? 1.86 -32.094 -8.406 1 93.5 73 ARG B C 1
ATOM 3569 O O . ARG B 1 73 ? 3.012 -32.188 -7.984 1 93.5 73 ARG B O 1
ATOM 3576 N N . GLU B 1 74 ? 1.581 -31.547 -9.547 1 92.19 74 GLU B N 1
ATOM 3577 C CA . GLU B 1 74 ? 2.635 -30.938 -10.352 1 92.19 74 GLU B CA 1
ATOM 3578 C C . GLU B 1 74 ? 3.275 -29.75 -9.617 1 92.19 74 GLU B C 1
ATOM 3580 O O . GLU B 1 74 ? 4.5 -29.594 -9.633 1 92.19 74 GLU B O 1
ATOM 3585 N N . LEU B 1 75 ? 2.457 -28.938 -9.047 1 94 75 LEU B N 1
ATOM 3586 C CA . LEU B 1 75 ? 2.969 -27.812 -8.258 1 94 75 LEU B CA 1
ATOM 3587 C C . LEU B 1 75 ? 3.844 -28.312 -7.113 1 94 75 LEU B C 1
ATOM 3589 O O . LEU B 1 75 ? 4.918 -27.766 -6.859 1 94 75 LEU B O 1
ATOM 3593 N N . MET B 1 76 ? 3.396 -29.359 -6.453 1 93.62 76 MET B N 1
ATOM 3594 C CA . MET B 1 76 ? 4.145 -29.953 -5.352 1 93.62 76 MET B CA 1
ATOM 3595 C C . MET B 1 76 ? 5.512 -30.438 -5.824 1 93.62 76 MET B C 1
ATOM 3597 O O . MET B 1 76 ? 6.52 -30.203 -5.152 1 93.62 76 MET B O 1
ATOM 3601 N N . ALA B 1 77 ? 5.488 -31.062 -6.887 1 89.88 77 ALA B N 1
ATOM 3602 C CA . ALA B 1 77 ? 6.73 -31.594 -7.426 1 89.88 77 ALA B CA 1
ATOM 3603 C C . ALA B 1 77 ? 7.73 -30.484 -7.727 1 89.88 77 ALA B C 1
ATOM 3605 O O . ALA B 1 77 ? 8.922 -30.609 -7.43 1 89.88 77 ALA B O 1
ATOM 3606 N N . VAL B 1 78 ? 7.273 -29.406 -8.266 1 87.12 78 VAL B N 1
ATOM 3607 C CA . VAL B 1 78 ? 8.148 -28.297 -8.648 1 87.12 78 VAL B CA 1
ATOM 3608 C C . VAL B 1 78 ? 8.656 -27.578 -7.406 1 87.12 78 VAL B C 1
ATOM 3610 O O . VAL B 1 78 ? 9.859 -27.359 -7.254 1 87.12 78 VAL B O 1
ATOM 3613 N N . TRP B 1 79 ? 7.801 -27.25 -6.484 1 89.38 79 TRP B N 1
ATOM 3614 C CA . TRP B 1 79 ? 8.156 -26.438 -5.332 1 89.38 79 TRP B CA 1
ATOM 3615 C C . TRP B 1 79 ? 8.969 -27.234 -4.324 1 89.38 79 TRP B C 1
ATOM 3617 O O . TRP B 1 79 ? 9.781 -26.688 -3.578 1 89.38 79 TRP B O 1
ATOM 3627 N N . SER B 1 80 ? 8.758 -28.578 -4.309 1 88.75 80 SER B N 1
ATOM 3628 C CA . SER B 1 80 ? 9.492 -29.406 -3.371 1 88.75 80 SER B CA 1
ATOM 3629 C C . SER B 1 80 ? 10.914 -29.672 -3.865 1 88.75 80 SER B C 1
ATOM 3631 O O . SER B 1 80 ? 11.766 -30.125 -3.102 1 88.75 80 SER B O 1
ATOM 3633 N N . ASN B 1 81 ? 11.117 -29.469 -5.105 1 77.19 81 ASN B N 1
ATOM 3634 C CA . ASN B 1 81 ? 12.43 -29.75 -5.672 1 77.19 81 ASN B CA 1
ATOM 3635 C C . ASN B 1 81 ? 13.117 -28.484 -6.16 1 77.19 81 ASN B C 1
ATOM 3637 O O . ASN B 1 81 ? 13.953 -28.531 -7.062 1 77.19 81 ASN B O 1
ATOM 3641 N N . PHE B 1 82 ? 12.727 -27.391 -5.504 1 66.56 82 PHE B N 1
ATOM 3642 C CA . PHE B 1 82 ? 13.227 -26.094 -5.918 1 66.56 82 PHE B CA 1
ATOM 3643 C C . PHE B 1 82 ? 14.711 -25.953 -5.57 1 66.56 82 PHE B C 1
ATOM 3645 O O . PHE B 1 82 ? 15.141 -26.375 -4.5 1 66.56 82 PHE B O 1
ATOM 3652 N N . GLY B 1 83 ? 15.539 -25.766 -6.52 1 58.12 83 GLY B N 1
ATOM 3653 C CA . GLY B 1 83 ? 16.891 -25.25 -6.34 1 58.12 83 GLY B CA 1
ATOM 3654 C C . GLY B 1 83 ? 17.062 -23.844 -6.895 1 58.12 83 GLY B C 1
ATOM 3655 O O . GLY B 1 83 ? 16.406 -23.469 -7.867 1 58.12 83 GLY B O 1
ATOM 3656 N N . VAL B 1 84 ? 17.828 -22.938 -6.137 1 53.34 84 VAL B N 1
ATOM 3657 C CA . VAL B 1 84 ? 18.062 -21.547 -6.512 1 53.34 84 VAL B CA 1
ATOM 3658 C C . VAL B 1 84 ? 18.406 -21.453 -7.996 1 53.34 84 VAL B C 1
ATOM 3660 O O . VAL B 1 84 ? 18 -20.516 -8.68 1 53.34 84 VAL B O 1
ATOM 3663 N N . ASP B 1 85 ? 18.938 -22.422 -8.469 1 48.78 85 ASP B N 1
ATOM 3664 C CA . ASP B 1 85 ? 19.438 -22.438 -9.844 1 48.78 85 ASP B CA 1
ATOM 3665 C C . ASP B 1 85 ? 18.281 -22.531 -10.844 1 48.78 85 ASP B C 1
ATOM 3667 O O . ASP B 1 85 ? 18.453 -22.234 -12.031 1 48.78 85 ASP B O 1
ATOM 3671 N N . GLN B 1 86 ? 17.141 -22.828 -10.289 1 43.59 86 GLN B N 1
ATOM 3672 C CA . GLN B 1 86 ? 15.977 -22.969 -11.164 1 43.59 86 GLN B CA 1
ATOM 3673 C C . GLN B 1 86 ? 15.258 -21.625 -11.328 1 43.59 86 GLN B C 1
ATOM 3675 O O . GLN B 1 86 ? 14.453 -21.453 -12.242 1 43.59 86 GLN B O 1
ATOM 3680 N N . VAL B 1 87 ? 15.594 -20.562 -10.516 1 44.94 87 VAL B N 1
ATOM 3681 C CA . VAL B 1 87 ? 14.859 -19.297 -10.555 1 44.94 87 VAL B CA 1
ATOM 3682 C C . VAL B 1 87 ? 15.789 -18.172 -10.992 1 44.94 87 VAL B C 1
ATOM 3684 O O . VAL B 1 87 ? 15.414 -17.328 -11.805 1 44.94 87 VAL B O 1
ATOM 3687 N N . TYR B 1 88 ? 16.953 -18 -10.516 1 41.47 88 TYR B N 1
ATOM 3688 C CA . TYR B 1 88 ? 17.906 -16.984 -10.938 1 41.47 88 TYR B CA 1
ATOM 3689 C C . TYR B 1 88 ? 19.328 -17.547 -11 1 41.47 88 TYR B C 1
ATOM 3691 O O . TYR B 1 88 ? 19.641 -18.531 -10.312 1 41.47 88 TYR B O 1
ATOM 3699 N N . ARG B 1 89 ? 20.094 -17.172 -12.148 1 43.78 89 ARG B N 1
ATOM 3700 C CA . ARG B 1 89 ? 21.5 -17.578 -12.25 1 43.78 89 ARG B CA 1
ATOM 3701 C C . ARG B 1 89 ? 22.312 -17.016 -11.078 1 43.78 89 ARG B C 1
ATOM 3703 O O . ARG B 1 89 ? 22.406 -15.805 -10.898 1 43.78 89 ARG B O 1
ATOM 3710 N N . ALA B 1 90 ? 22.547 -17.859 -10.078 1 42.97 90 ALA B N 1
ATOM 3711 C CA . ALA B 1 90 ? 23.359 -17.531 -8.906 1 42.97 90 ALA B CA 1
ATOM 3712 C C . ALA B 1 90 ? 24.844 -17.609 -9.234 1 42.97 90 ALA B C 1
ATOM 3714 O O . ALA B 1 90 ? 25.688 -17.547 -8.336 1 42.97 90 ALA B O 1
ATOM 3715 N N . ASP B 1 91 ? 25.281 -17.812 -10.367 1 42.62 91 ASP B N 1
ATOM 3716 C CA . ASP B 1 91 ? 26.719 -17.922 -10.57 1 42.62 91 ASP B CA 1
ATOM 3717 C C . ASP B 1 91 ? 27.422 -16.609 -10.188 1 42.62 91 ASP B C 1
ATOM 3719 O O . ASP B 1 91 ? 26.859 -15.531 -10.359 1 42.62 91 ASP B O 1
ATOM 3723 N N . SER B 1 92 ? 28.469 -16.797 -9.336 1 44.44 92 SER B N 1
ATOM 3724 C CA . SER B 1 92 ? 29.344 -15.836 -8.664 1 44.44 92 SER B CA 1
ATOM 3725 C C . SER B 1 92 ? 29.625 -14.633 -9.562 1 44.44 92 SER B C 1
ATOM 3727 O O . SER B 1 92 ? 29.562 -13.484 -9.102 1 44.44 92 SER B O 1
ATOM 3729 N N . LEU B 1 93 ? 29.953 -14.914 -10.719 1 40.72 93 LEU B N 1
ATOM 3730 C CA . LEU B 1 93 ? 30.484 -13.852 -11.57 1 40.72 93 LEU B CA 1
ATOM 3731 C C . LEU B 1 93 ? 29.359 -12.922 -12.031 1 40.72 93 LEU B C 1
ATOM 3733 O O . LEU B 1 93 ? 29.578 -11.711 -12.148 1 40.72 93 LEU B O 1
ATOM 3737 N N . GLY B 1 94 ? 28.25 -13.484 -12.195 1 36.41 94 GLY B N 1
ATOM 3738 C CA . GLY B 1 94 ? 27.125 -12.711 -12.711 1 36.41 94 GLY B CA 1
ATOM 3739 C C . GLY B 1 94 ? 26.469 -11.844 -11.664 1 36.41 94 GLY B C 1
ATOM 3740 O O . GLY B 1 94 ? 26.188 -10.672 -11.898 1 36.41 94 GLY B O 1
ATOM 3741 N N . VAL B 1 95 ? 26.281 -12.406 -10.523 1 40.66 95 VAL B N 1
ATOM 3742 C CA . VAL B 1 95 ? 25.672 -11.664 -9.422 1 40.66 95 VAL B 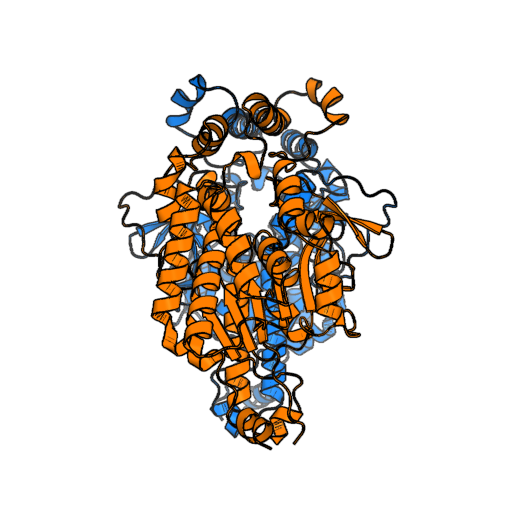CA 1
ATOM 3743 C C . VAL B 1 95 ? 26.625 -10.57 -8.953 1 40.66 95 VAL B C 1
ATOM 3745 O O . VAL B 1 95 ? 26.203 -9.445 -8.68 1 40.66 95 VAL B O 1
ATOM 3748 N N . ILE B 1 96 ? 27.891 -10.953 -8.844 1 38.72 96 ILE B N 1
ATOM 3749 C CA . ILE B 1 96 ? 28.922 -9.992 -8.445 1 38.72 96 ILE B CA 1
ATOM 3750 C C . ILE B 1 96 ? 29 -8.867 -9.477 1 38.72 96 ILE B C 1
ATOM 3752 O O . ILE B 1 96 ? 29.125 -7.695 -9.117 1 38.72 96 ILE B O 1
ATOM 3756 N N . ARG B 1 97 ? 28.953 -9.336 -10.68 1 41.59 97 ARG B N 1
ATOM 3757 C CA . ARG B 1 97 ? 29.078 -8.336 -11.734 1 41.59 97 ARG B CA 1
ATOM 3758 C C . ARG B 1 97 ? 27.844 -7.441 -11.781 1 41.59 97 ARG B C 1
ATOM 3760 O O . ARG B 1 97 ? 27.953 -6.23 -11.969 1 41.59 97 ARG B O 1
ATOM 3767 N N . SER B 1 98 ? 26.703 -8.086 -11.664 1 41.59 98 SER B N 1
ATOM 3768 C CA . SER B 1 98 ? 25.469 -7.312 -11.695 1 41.59 98 SER B CA 1
ATOM 3769 C C . SER B 1 98 ? 25.297 -6.484 -10.43 1 41.59 98 SER B C 1
ATOM 3771 O O . SER B 1 98 ? 24.922 -5.312 -10.492 1 41.59 98 SER B O 1
ATOM 3773 N N . GLY B 1 99 ? 25.516 -7.066 -9.273 1 42.97 99 GLY B N 1
ATOM 3774 C CA . GLY B 1 99 ? 25.516 -6.332 -8.016 1 42.97 99 GLY B CA 1
ATOM 3775 C C . GLY B 1 99 ? 26.578 -5.25 -7.969 1 42.97 99 GLY B C 1
ATOM 3776 O O . GLY B 1 99 ? 26.312 -4.137 -7.508 1 42.97 99 GLY B O 1
ATOM 3777 N N . ALA B 1 100 ? 27.812 -5.688 -8.391 1 40.19 100 ALA B N 1
ATOM 3778 C CA . ALA B 1 100 ? 28.891 -4.711 -8.5 1 40.19 100 ALA B CA 1
ATOM 3779 C C . ALA B 1 100 ? 28.516 -3.578 -9.445 1 40.19 100 ALA B C 1
ATOM 3781 O O . ALA B 1 100 ? 28.844 -2.416 -9.195 1 40.19 100 ALA B O 1
ATOM 3782 N N . ARG B 1 101 ? 27.969 -3.955 -10.531 1 41.34 101 ARG B N 1
ATOM 3783 C CA . ARG B 1 101 ? 27.547 -2.934 -11.484 1 41.34 101 ARG B CA 1
ATOM 3784 C C . ARG B 1 101 ? 26.484 -2.025 -10.875 1 41.34 101 ARG B C 1
ATOM 3786 O O . ARG B 1 101 ? 26.5 -0.812 -11.094 1 41.34 101 ARG B O 1
ATOM 3793 N N . TRP B 1 102 ? 25.547 -2.678 -10.305 1 37.91 102 TRP B N 1
ATOM 3794 C CA . TRP B 1 102 ? 24.531 -1.862 -9.633 1 37.91 102 TRP B CA 1
ATOM 3795 C C . TRP B 1 102 ? 25.172 -0.966 -8.578 1 37.91 102 TRP B C 1
ATOM 3797 O O . TRP B 1 102 ? 24.859 0.222 -8.492 1 37.91 102 TRP B O 1
ATOM 3807 N N . LEU B 1 103 ? 26.156 -1.579 -7.859 1 36.97 103 LEU B N 1
ATOM 3808 C CA . LEU B 1 103 ? 26.891 -0.844 -6.844 1 36.97 103 LEU B CA 1
ATOM 3809 C C . LEU B 1 103 ? 27.891 0.117 -7.484 1 36.97 103 LEU B C 1
ATOM 3811 O O . LEU B 1 103 ? 28.156 1.189 -6.941 1 36.97 103 LEU B O 1
ATOM 3815 N N . SER B 1 104 ? 28.609 -0.327 -8.555 1 36.34 104 SER B N 1
ATOM 3816 C CA . SER B 1 104 ? 29.547 0.548 -9.25 1 36.34 104 SER B CA 1
ATOM 3817 C C . SER B 1 104 ? 28.828 1.741 -9.875 1 36.34 104 SER B C 1
ATOM 3819 O O . SER B 1 104 ? 29.469 2.68 -10.352 1 36.34 104 SER B O 1
ATOM 3821 N N . LEU B 1 105 ? 27.594 1.627 -10.242 1 32.66 105 LEU B N 1
ATOM 3822 C CA . LEU B 1 105 ? 26.938 2.785 -10.836 1 32.66 105 LEU B CA 1
ATOM 3823 C C . LEU B 1 105 ? 27.078 4.012 -9.945 1 32.66 105 LEU B C 1
ATOM 3825 O O . LEU B 1 105 ? 27.078 5.145 -10.43 1 32.66 105 LEU B O 1
ATOM 3829 N N . PHE B 1 106 ? 27.094 3.789 -8.672 1 31.83 106 PHE B N 1
ATOM 3830 C CA . PHE B 1 106 ? 27.234 5.004 -7.883 1 31.83 106 PHE B CA 1
ATOM 3831 C C . PHE B 1 106 ? 28.688 5.473 -7.859 1 31.83 106 PHE B C 1
ATOM 3833 O O . PHE B 1 106 ? 28.984 6.531 -7.309 1 31.83 106 PHE B O 1
ATOM 3840 N N . SER B 1 107 ? 29.75 4.594 -8.062 1 28.41 107 SER B N 1
ATOM 3841 C CA . SER B 1 107 ? 31.094 5.148 -7.949 1 28.41 107 SER B CA 1
ATOM 3842 C C . SER B 1 107 ? 31.422 6.055 -9.133 1 28.41 107 SER B C 1
ATOM 3844 O O . SER B 1 107 ? 31.594 7.262 -8.969 1 28.41 107 SER B O 1
ATOM 3846 N N . PHE B 1 108 ? 32.531 5.676 -10.016 1 28.8 108 PHE B N 1
ATOM 3847 C CA . PHE B 1 108 ? 33.438 6.434 -10.875 1 28.8 108 PHE B CA 1
ATOM 3848 C C . PHE B 1 108 ? 32.719 6.902 -12.133 1 28.8 108 PHE B C 1
ATOM 3850 O O . PHE B 1 108 ? 31.828 6.211 -12.641 1 28.8 108 PHE B O 1
ATOM 3857 N N . GLY B 1 109 ? 32.938 8.219 -12.594 1 31.69 109 GLY B N 1
ATOM 3858 C CA . GLY B 1 109 ? 32.688 9.039 -13.773 1 31.69 109 GLY B CA 1
ATOM 3859 C C . GLY B 1 109 ? 32.812 8.258 -15.07 1 31.69 109 GLY B C 1
ATOM 3860 O O . GLY B 1 109 ? 31.953 8.398 -15.961 1 31.69 109 GLY B O 1
ATOM 3861 N N . TRP B 1 110 ? 34.062 7.754 -15.391 1 30.11 110 TRP B N 1
ATOM 3862 C CA . TRP B 1 110 ? 34.5 7.273 -16.703 1 30.11 110 TRP B CA 1
ATOM 3863 C C . TRP B 1 110 ? 33.688 6.059 -17.125 1 30.11 110 TRP B C 1
ATOM 3865 O O . TRP B 1 110 ? 33.5 5.82 -18.328 1 30.11 110 TRP B O 1
ATOM 3875 N N . LEU B 1 111 ? 33.5 5.07 -16.234 1 29.72 111 LEU B N 1
ATOM 3876 C CA . LEU B 1 111 ? 32.906 3.787 -16.594 1 29.72 111 LEU B CA 1
ATOM 3877 C C . LEU B 1 111 ? 31.406 3.941 -16.859 1 29.72 111 LEU B C 1
ATOM 3879 O O . LEU B 1 111 ? 30.734 2.967 -17.188 1 29.72 111 LEU B O 1
ATOM 3883 N N . LEU B 1 112 ? 30.812 5 -16.625 1 32.12 112 LEU B N 1
ATOM 3884 C CA . LEU B 1 112 ? 29.5 5.473 -17.078 1 32.12 112 LEU B CA 1
ATOM 3885 C C . LEU B 1 112 ? 29.391 5.383 -18.594 1 32.12 112 LEU B C 1
ATOM 3887 O O . LEU B 1 112 ? 28.281 5.402 -19.141 1 32.12 112 LEU B O 1
ATOM 3891 N N . ARG B 1 113 ? 30.516 5.633 -19.328 1 32.53 113 ARG B N 1
ATOM 3892 C CA . ARG B 1 113 ? 30.438 5.66 -20.781 1 32.53 113 ARG B CA 1
ATOM 3893 C C . ARG B 1 113 ? 30.016 4.309 -21.344 1 32.53 113 ARG B C 1
ATOM 3895 O O . ARG B 1 113 ? 29.266 4.238 -22.312 1 32.53 113 ARG B O 1
ATOM 3902 N N . LYS B 1 114 ? 30.812 3.281 -21.062 1 31.97 114 LYS B N 1
ATOM 3903 C CA . LYS B 1 114 ? 30.469 1.984 -21.656 1 31.97 114 LYS B CA 1
ATOM 3904 C C . LYS B 1 114 ? 29.188 1.432 -21.047 1 31.97 114 LYS B C 1
ATOM 3906 O O . LYS B 1 114 ? 28.578 0.502 -21.594 1 31.97 114 LYS B O 1
ATOM 3911 N N . TRP B 1 115 ? 28.844 1.761 -19.797 1 34.91 115 TRP B N 1
ATOM 3912 C CA . TRP B 1 115 ? 27.625 1.383 -19.078 1 34.91 115 TRP B CA 1
ATOM 3913 C C . TRP B 1 115 ? 26.391 2.014 -19.719 1 34.91 115 TRP B C 1
ATOM 3915 O O . TRP B 1 115 ? 25.266 1.602 -19.453 1 34.91 115 TRP B O 1
ATOM 3925 N N . ARG B 1 116 ? 26.531 3.049 -20.328 1 35 116 ARG B N 1
ATOM 3926 C CA . ARG B 1 116 ? 25.5 3.611 -21.203 1 35 116 ARG B CA 1
ATOM 3927 C C . ARG B 1 116 ? 25.016 2.58 -22.203 1 35 116 ARG B C 1
ATOM 3929 O O . ARG B 1 116 ? 23.938 2.738 -22.797 1 35 116 ARG B O 1
ATOM 3936 N N . ALA B 1 117 ? 25.969 1.757 -22.641 1 36.69 117 ALA B N 1
ATOM 3937 C CA . ALA B 1 117 ? 25.531 0.975 -23.797 1 36.69 117 ALA B CA 1
ATOM 3938 C C . ALA B 1 117 ? 24.641 -0.183 -23.375 1 36.69 117 ALA B C 1
ATOM 3940 O O . ALA B 1 117 ? 23.812 -0.659 -24.172 1 36.69 117 ALA B O 1
ATOM 3941 N N . ASN B 1 118 ? 25 -1.1 -22.281 1 34.84 118 ASN B N 1
ATOM 3942 C CA . ASN B 1 118 ? 24.109 -2.182 -21.859 1 34.84 118 ASN B CA 1
ATOM 3943 C C . ASN B 1 118 ? 23.844 -2.125 -20.359 1 34.84 118 ASN B C 1
ATOM 3945 O O . ASN B 1 118 ? 24.578 -2.729 -19.562 1 34.84 118 ASN B O 1
ATOM 3949 N N . PRO B 1 119 ? 23.328 -1.017 -19.75 1 40.03 119 PRO B N 1
ATOM 3950 C CA . PRO B 1 119 ? 23.109 -0.9 -18.312 1 40.03 119 PRO B CA 1
ATOM 3951 C C . PRO B 1 119 ? 22.578 -2.189 -17.688 1 40.03 119 PRO B C 1
ATOM 3953 O O . PRO B 1 119 ? 21.797 -2.902 -18.312 1 40.03 119 PRO B O 1
ATOM 3956 N N . PRO B 1 120 ? 23.297 -2.764 -16.812 1 43.84 120 PRO B N 1
ATOM 3957 C CA . PRO B 1 120 ? 22.797 -4.008 -16.219 1 43.84 120 PRO B CA 1
ATOM 3958 C C . PRO B 1 120 ? 21.375 -3.873 -15.68 1 43.84 120 PRO B C 1
ATOM 3960 O O . PRO B 1 120 ? 21.094 -2.99 -14.859 1 43.84 120 PRO B O 1
ATOM 3963 N N . ASN B 1 121 ? 20.344 -4.168 -16.359 1 44.16 121 ASN B N 1
ATOM 3964 C CA . ASN B 1 121 ? 18.891 -3.975 -16.281 1 44.16 121 ASN B CA 1
ATOM 3965 C C . ASN B 1 121 ? 18.312 -4.555 -15 1 44.16 121 ASN B C 1
ATOM 3967 O O . ASN B 1 121 ? 17.312 -4.055 -14.492 1 44.16 121 ASN B O 1
ATOM 3971 N N . SER B 1 122 ? 18.719 -5.809 -14.609 1 48.41 122 SER B N 1
ATOM 3972 C CA . SER B 1 122 ? 18.156 -6.512 -13.461 1 48.41 122 SER B CA 1
ATOM 3973 C C . SER B 1 122 ? 19.25 -7.195 -12.641 1 48.41 122 SER B C 1
ATOM 3975 O O . SER B 1 122 ? 20.359 -7.438 -13.141 1 48.41 122 SER B O 1
ATOM 3977 N N . LEU B 1 123 ? 19.125 -7.172 -11.156 1 46.88 123 LEU B N 1
ATOM 3978 C CA . LEU B 1 123 ? 20.094 -7.801 -10.25 1 46.88 123 LEU B CA 1
ATOM 3979 C C . LEU B 1 123 ? 20.266 -9.281 -10.594 1 46.88 123 LEU B C 1
ATOM 3981 O O . LEU B 1 123 ? 21.375 -9.805 -10.531 1 46.88 123 LEU B O 1
ATOM 3985 N N . LEU B 1 124 ? 19.156 -9.859 -10.938 1 53.16 124 LEU B N 1
ATOM 3986 C CA . LEU B 1 124 ? 19.172 -11.305 -11.156 1 53.16 124 LEU B CA 1
ATOM 3987 C C . LEU B 1 124 ? 18.656 -11.656 -12.547 1 53.16 124 LEU B C 1
ATOM 3989 O O . LEU B 1 124 ? 17.844 -10.922 -13.109 1 53.16 124 LEU B O 1
ATOM 3993 N N . ASP B 1 125 ? 19.344 -12.633 -13.148 1 53.66 125 ASP B N 1
ATOM 3994 C CA . ASP B 1 125 ? 18.922 -13.188 -14.43 1 53.66 125 ASP B CA 1
ATOM 3995 C C . ASP B 1 125 ? 17.75 -14.164 -14.25 1 53.66 125 ASP B C 1
ATOM 3997 O O . ASP B 1 125 ? 17.875 -15.141 -13.5 1 53.66 125 ASP B O 1
ATOM 4001 N N . ASN B 1 126 ? 16.625 -13.773 -14.859 1 59.03 126 ASN B N 1
ATOM 4002 C CA . ASN B 1 126 ? 15.414 -14.57 -14.703 1 59.03 126 ASN B CA 1
ATOM 4003 C C . ASN B 1 126 ? 15.367 -15.727 -15.695 1 59.03 126 ASN B C 1
ATOM 4005 O O . ASN B 1 126 ? 14.312 -16.344 -15.883 1 59.03 126 ASN B O 1
ATOM 4009 N N . THR B 1 127 ? 16.375 -16.156 -16.328 1 60.03 127 THR B N 1
ATOM 4010 C CA . THR B 1 127 ? 16.375 -17.203 -17.344 1 60.03 127 THR B CA 1
ATOM 4011 C C . THR B 1 127 ? 15.906 -18.531 -16.75 1 60.03 127 THR B C 1
ATOM 4013 O O . THR B 1 127 ? 15.086 -19.219 -17.359 1 60.03 127 THR B O 1
ATOM 4016 N N . PRO B 1 128 ? 16.375 -18.875 -15.578 1 64.81 128 PRO B N 1
ATOM 4017 C CA . PRO B 1 128 ? 15.883 -20.125 -15.008 1 64.81 128 PRO B CA 1
ATOM 4018 C C . PRO B 1 128 ? 14.383 -20.109 -14.75 1 64.81 128 PRO B C 1
ATOM 4020 O O . PRO B 1 128 ? 13.719 -21.141 -14.844 1 64.81 128 PRO B O 1
ATOM 4023 N N . LEU B 1 129 ? 13.875 -18.969 -14.477 1 75.94 129 LEU B N 1
ATOM 4024 C CA . LEU B 1 129 ? 12.438 -18.828 -14.266 1 75.94 129 LEU B CA 1
ATOM 4025 C C . LEU B 1 129 ? 11.672 -19.125 -15.562 1 75.94 129 LEU B C 1
ATOM 4027 O O . LEU B 1 129 ? 10.625 -19.766 -15.539 1 75.94 129 LEU B O 1
ATOM 4031 N N . VAL B 1 130 ? 12.234 -18.75 -16.641 1 75.25 130 VAL B N 1
ATOM 4032 C CA . VAL B 1 130 ? 11.609 -18.969 -17.938 1 75.25 130 VAL B CA 1
ATOM 4033 C C . VAL B 1 130 ? 11.516 -20.469 -18.219 1 75.25 130 VAL B C 1
ATOM 4035 O O . VAL B 1 130 ? 10.469 -20.953 -18.656 1 75.25 130 VAL B O 1
ATOM 4038 N N . SER B 1 131 ? 12.539 -21.141 -17.984 1 72.56 131 SER B N 1
ATOM 4039 C CA . SER B 1 131 ? 12.562 -22.578 -18.219 1 72.56 131 SER B CA 1
ATOM 4040 C C . SER B 1 131 ? 11.57 -23.297 -17.328 1 72.56 131 SER B C 1
ATOM 4042 O O . SER B 1 131 ? 10.891 -24.234 -17.766 1 72.56 131 SER B O 1
ATOM 4044 N N . MET B 1 132 ? 11.531 -22.844 -16.141 1 78.31 132 MET B N 1
ATOM 4045 C CA . MET B 1 132 ? 10.586 -23.422 -15.195 1 78.31 132 MET B CA 1
ATOM 4046 C C . MET B 1 132 ? 9.148 -23.188 -15.641 1 78.31 132 MET B C 1
ATOM 4048 O O . MET B 1 132 ? 8.312 -24.094 -15.57 1 78.31 132 MET B O 1
ATOM 4052 N N . LEU B 1 133 ? 8.883 -22.062 -16.094 1 83.5 133 LEU B N 1
ATOM 4053 C CA . LEU B 1 133 ? 7.543 -21.719 -16.562 1 83.5 133 LEU B CA 1
ATOM 4054 C C . LEU B 1 133 ? 7.145 -22.578 -17.766 1 83.5 133 LEU B C 1
ATOM 4056 O O . LEU B 1 133 ? 6.02 -23.078 -17.828 1 83.5 133 LEU B O 1
ATOM 4060 N N . HIS B 1 134 ? 8.039 -22.812 -18.594 1 76.94 134 HIS B N 1
ATOM 4061 C CA . HIS B 1 134 ? 7.742 -23.609 -19.781 1 76.94 134 HIS B CA 1
ATOM 4062 C C . HIS B 1 134 ? 7.453 -25.062 -19.406 1 76.94 134 HIS B C 1
ATOM 4064 O O . HIS B 1 134 ? 6.668 -25.734 -20.078 1 76.94 134 HIS B O 1
ATOM 4070 N N . ARG B 1 135 ? 8.023 -25.516 -18.391 1 75.62 135 ARG B N 1
ATOM 4071 C CA . ARG B 1 135 ? 7.793 -26.875 -17.922 1 75.62 135 ARG B CA 1
ATOM 4072 C C . ARG B 1 135 ? 6.453 -26.984 -17.203 1 75.62 135 ARG B C 1
ATOM 4074 O O . ARG B 1 135 ? 5.758 -27.984 -17.312 1 75.62 135 ARG B O 1
ATOM 4081 N N . LEU B 1 136 ? 6.141 -25.969 -16.516 1 84.75 136 LEU B N 1
ATOM 4082 C CA . LEU B 1 136 ? 4.984 -25.984 -15.625 1 84.75 136 LEU B CA 1
ATOM 4083 C C . LEU B 1 136 ? 3.705 -25.672 -16.391 1 84.75 136 LEU B C 1
ATOM 4085 O O . LEU B 1 136 ? 2.623 -26.125 -16.016 1 84.75 136 LEU B O 1
ATOM 4089 N N . LEU B 1 137 ? 3.857 -24.953 -17.469 1 89.75 137 LEU B N 1
ATOM 4090 C CA . LEU B 1 137 ? 2.668 -24.406 -18.109 1 89.75 137 LEU B CA 1
ATOM 4091 C C . LEU B 1 137 ? 2.318 -25.188 -19.359 1 89.75 137 LEU B C 1
ATOM 4093 O O . LEU B 1 137 ? 3.209 -25.609 -20.109 1 89.75 137 LEU B O 1
ATOM 4097 N N . ASP B 1 138 ? 1.103 -25.5 -19.531 1 91.69 138 ASP B N 1
ATOM 4098 C CA . ASP B 1 138 ? 0.505 -26.016 -20.75 1 91.69 138 ASP B CA 1
ATOM 4099 C C . ASP B 1 138 ? -0.596 -25.094 -21.266 1 91.69 138 ASP B C 1
ATOM 4101 O O . ASP B 1 138 ? -1.777 -25.312 -20.984 1 91.69 138 ASP B O 1
ATOM 4105 N N . LEU B 1 139 ? -0.191 -24.078 -22.062 1 91.62 139 LEU B N 1
ATOM 4106 C CA . LEU B 1 139 ? -1.08 -23 -22.438 1 91.62 139 LEU B CA 1
ATOM 4107 C C . LEU B 1 139 ? -2.189 -23.484 -23.359 1 91.62 139 LEU B C 1
ATOM 4109 O O . LEU B 1 139 ? -3.338 -23.047 -23.25 1 91.62 139 LEU B O 1
ATOM 4113 N N . PRO B 1 140 ? -1.918 -24.438 -24.281 1 91.75 140 PRO B N 1
ATOM 4114 C CA . PRO B 1 140 ? -3.021 -25.016 -25.062 1 91.75 140 PRO B CA 1
ATOM 4115 C C . PRO B 1 140 ? -4.074 -25.688 -24.172 1 91.75 140 PRO B C 1
ATOM 4117 O O . PRO B 1 140 ? -5.273 -25.594 -24.453 1 91.75 140 PRO B O 1
ATOM 4120 N N . ARG B 1 141 ? -3.617 -26.344 -23.188 1 93.56 141 ARG B N 1
ATOM 4121 C CA . ARG B 1 141 ? -4.543 -26.969 -22.25 1 93.56 141 ARG B CA 1
ATOM 4122 C C . ARG B 1 141 ? -5.371 -25.922 -21.516 1 93.56 141 ARG B C 1
ATOM 4124 O O . ARG B 1 141 ? -6.535 -26.172 -21.188 1 93.56 141 ARG B O 1
ATOM 4131 N N . LEU B 1 142 ? -4.797 -24.75 -21.234 1 95.12 142 LEU B N 1
ATOM 4132 C CA . LEU B 1 142 ? -5.527 -23.641 -20.641 1 95.12 142 LEU B CA 1
ATOM 4133 C C . LEU B 1 142 ? -6.672 -23.188 -21.547 1 95.12 142 LEU B C 1
ATOM 4135 O O . LEU B 1 142 ? -7.801 -23.016 -21.078 1 95.12 142 LEU B O 1
ATOM 4139 N N . ASP B 1 143 ? -6.402 -23.094 -22.828 1 94.44 143 ASP B N 1
ATOM 4140 C CA . ASP B 1 143 ? -7.426 -22.703 -23.797 1 94.44 143 ASP B CA 1
ATOM 4141 C C . ASP B 1 143 ? -8.562 -23.734 -23.828 1 94.44 143 ASP B C 1
ATOM 4143 O O . ASP B 1 143 ? -9.734 -23.359 -23.891 1 94.44 143 ASP B O 1
ATOM 4147 N N . ALA B 1 144 ? -8.188 -24.984 -23.781 1 94.69 144 ALA B N 1
ATOM 4148 C CA . ALA B 1 144 ? -9.18 -26.062 -23.797 1 94.69 144 ALA B CA 1
ATOM 4149 C C . ALA B 1 144 ? -10.047 -26.031 -22.547 1 94.69 144 ALA B C 1
ATOM 4151 O O . ALA B 1 144 ? -11.266 -26.234 -22.625 1 94.69 144 ALA B O 1
ATOM 4152 N N . ALA B 1 145 ? -9.414 -25.781 -21.406 1 94.88 145 ALA B N 1
ATOM 4153 C CA . ALA B 1 145 ? -10.148 -25.734 -20.156 1 94.88 145 ALA B CA 1
ATOM 4154 C C . ALA B 1 145 ? -11.18 -24.609 -20.156 1 94.88 145 ALA B C 1
ATOM 4156 O O . ALA B 1 145 ? -12.273 -24.766 -19.609 1 94.88 145 ALA B O 1
ATOM 4157 N N . LEU B 1 146 ? -10.789 -23.469 -20.703 1 95.25 146 LEU B N 1
ATOM 4158 C CA . LEU B 1 146 ? -11.703 -22.344 -20.828 1 95.25 146 LEU B CA 1
ATOM 4159 C C . LEU B 1 146 ? -12.828 -22.656 -21.797 1 95.25 146 LEU B C 1
ATOM 4161 O O . LEU B 1 146 ? -14.008 -22.422 -21.5 1 95.25 146 LEU B O 1
ATOM 4165 N N . ALA B 1 147 ? -12.5 -23.281 -22.875 1 94 147 ALA B N 1
ATOM 4166 C CA . ALA B 1 147 ? -13.477 -23.609 -23.922 1 94 147 ALA B CA 1
ATOM 4167 C C . ALA B 1 147 ? -14.469 -24.656 -23.438 1 94 147 ALA B C 1
ATOM 4169 O O . ALA B 1 147 ? -15.648 -24.609 -23.797 1 94 147 ALA B O 1
ATOM 4170 N N . GLU B 1 148 ? -14.031 -25.625 -22.656 1 93.94 148 GLU B N 1
ATOM 4171 C CA . GLU B 1 148 ? -14.852 -26.75 -22.203 1 93.94 148 GLU B CA 1
ATOM 4172 C C . GLU B 1 148 ? -15.602 -26.391 -20.922 1 93.94 148 GLU B C 1
ATOM 4174 O O . GLU B 1 148 ? -16.391 -27.188 -20.422 1 93.94 148 GLU B O 1
ATOM 4179 N N . GLY B 1 149 ? -15.273 -25.234 -20.344 1 92.94 149 GLY B N 1
ATOM 4180 C CA . GLY B 1 149 ? -16.031 -24.734 -19.203 1 92.94 149 GLY B CA 1
ATOM 4181 C C . GLY B 1 149 ? -15.492 -25.203 -17.875 1 92.94 149 GLY B C 1
ATOM 4182 O O . GLY B 1 149 ? -16.125 -24.984 -16.828 1 92.94 149 GLY B O 1
ATOM 4183 N N . GLN B 1 150 ? -14.367 -25.875 -17.906 1 93.75 150 GLN B N 1
ATOM 4184 C CA . GLN B 1 150 ? -13.742 -26.312 -16.656 1 93.75 150 GLN B CA 1
ATOM 4185 C C . GLN B 1 150 ? -13.156 -25.141 -15.891 1 93.75 150 GLN B C 1
ATOM 4187 O O . GLN B 1 150 ? -12.898 -25.234 -14.688 1 93.75 150 GLN B O 1
ATOM 4192 N N . LEU B 1 151 ? -12.875 -24.078 -16.594 1 95.75 151 LEU B N 1
ATOM 4193 C CA . LEU B 1 151 ? -12.406 -22.797 -16.078 1 95.75 151 LEU B CA 1
ATOM 4194 C C . LEU B 1 151 ? -13.211 -21.641 -16.672 1 95.75 151 LEU B C 1
ATOM 4196 O O . LEU B 1 151 ? -13.508 -21.641 -17.859 1 95.75 151 LEU B O 1
ATOM 4200 N N . HIS B 1 152 ? -13.57 -20.766 -15.742 1 95.88 152 HIS B N 1
ATOM 4201 C CA . HIS B 1 152 ? -14.336 -19.609 -16.188 1 95.88 152 HIS B CA 1
ATOM 4202 C C . HIS B 1 152 ? -13.414 -18.453 -16.562 1 95.88 152 HIS B C 1
ATOM 4204 O O . HIS B 1 152 ? -13.633 -17.766 -17.578 1 95.88 152 HIS B O 1
ATOM 4210 N N . ALA B 1 153 ? -12.398 -18.219 -15.719 1 97.56 153 ALA B N 1
ATOM 4211 C CA . ALA B 1 153 ? -11.5 -17.094 -15.977 1 97.56 153 ALA B CA 1
ATOM 4212 C C . ALA B 1 153 ? -10.188 -17.25 -15.227 1 97.56 153 ALA B C 1
ATOM 4214 O O . ALA B 1 153 ? -10.148 -17.844 -14.148 1 97.56 153 ALA B O 1
ATOM 4215 N N . LEU B 1 154 ? -9.148 -16.781 -15.859 1 98.25 154 LEU B N 1
ATOM 4216 C CA . LEU B 1 154 ? -7.828 -16.625 -15.258 1 98.25 154 LEU B CA 1
ATOM 4217 C C . LEU B 1 154 ? -7.375 -15.164 -15.297 1 98.25 154 LEU B C 1
ATOM 4219 O O . LEU B 1 154 ? -7.488 -14.508 -16.328 1 98.25 154 LEU B O 1
ATOM 4223 N N . ALA B 1 155 ? -6.969 -14.648 -14.156 1 98.44 155 ALA B N 1
ATOM 4224 C CA . ALA B 1 155 ? -6.473 -13.273 -14.109 1 98.44 155 ALA B CA 1
ATOM 4225 C C . ALA B 1 155 ? -5.082 -13.211 -13.484 1 98.44 155 ALA B C 1
ATOM 4227 O O . ALA B 1 155 ? -4.809 -13.898 -12.5 1 98.44 155 ALA B O 1
ATOM 4228 N N . VAL B 1 156 ? -4.195 -12.5 -14.094 1 98.12 156 VAL B N 1
ATOM 4229 C CA . VAL B 1 156 ? -2.842 -12.25 -13.617 1 98.12 156 VAL B CA 1
ATOM 4230 C C . VAL B 1 156 ? -2.578 -10.742 -13.586 1 98.12 156 VAL B C 1
ATOM 4232 O O . VAL B 1 156 ? -3.096 -10 -14.414 1 98.12 156 VAL B O 1
ATOM 4235 N N . THR B 1 157 ? -1.775 -10.297 -12.633 1 97.81 157 THR B N 1
ATOM 4236 C CA . THR B 1 157 ? -1.588 -8.859 -12.484 1 97.81 157 THR B CA 1
ATOM 4237 C C . THR B 1 157 ? -0.129 -8.477 -12.711 1 97.81 157 THR B C 1
ATOM 4239 O O . THR B 1 157 ? 0.77 -9.297 -12.539 1 97.81 157 THR B O 1
ATOM 4242 N N . ALA B 1 158 ? 0.093 -7.301 -13.148 1 97.38 158 ALA B N 1
ATOM 4243 C CA . ALA B 1 158 ? 1.397 -6.664 -13.312 1 97.38 158 ALA B CA 1
ATOM 4244 C C . ALA B 1 158 ? 1.31 -5.16 -13.055 1 97.38 158 ALA B C 1
ATOM 4246 O O . ALA B 1 158 ? 0.215 -4.617 -12.891 1 97.38 158 ALA B O 1
ATOM 4247 N N . SER B 1 159 ? 2.412 -4.578 -12.875 1 96.44 159 SER B N 1
ATOM 4248 C CA . SER B 1 159 ? 2.492 -3.135 -12.672 1 96.44 159 SER B CA 1
ATOM 4249 C C . SER B 1 159 ? 3.342 -2.469 -13.75 1 96.44 159 SER B C 1
ATOM 4251 O O . SER B 1 159 ? 4.492 -2.854 -13.961 1 96.44 159 SER B O 1
ATOM 4253 N N . SER B 1 160 ? 2.82 -1.438 -14.359 1 94.06 160 SER B N 1
ATOM 4254 C CA . SER B 1 160 ? 3.531 -0.789 -15.453 1 94.06 160 SER B CA 1
ATOM 4255 C C . SER B 1 160 ? 4.379 0.375 -14.953 1 94.06 160 SER B C 1
ATOM 4257 O O . SER B 1 160 ? 3.854 1.325 -14.367 1 94.06 160 SER B O 1
ATOM 4259 N N . TYR B 1 161 ? 5.699 0.273 -15.211 1 91.12 161 TYR B N 1
ATOM 4260 C CA . TYR B 1 161 ? 6.59 1.389 -14.906 1 91.12 161 TYR B CA 1
ATOM 4261 C C . TYR B 1 161 ? 6.41 2.521 -15.906 1 91.12 161 TYR B C 1
ATOM 4263 O O . TYR B 1 161 ? 6.785 3.664 -15.633 1 91.12 161 TYR B O 1
ATOM 4271 N N . THR B 1 162 ? 5.883 2.178 -17.047 1 88.81 162 THR B N 1
ATOM 4272 C CA . THR B 1 162 ? 5.719 3.137 -18.141 1 88.81 162 THR B CA 1
ATOM 4273 C C . THR B 1 162 ? 4.523 4.051 -17.875 1 88.81 162 THR B C 1
ATOM 4275 O O . THR B 1 162 ? 4.652 5.273 -17.922 1 88.81 162 THR B O 1
ATOM 4278 N N . SER B 1 163 ? 3.434 3.475 -17.547 1 85.19 163 SER B N 1
ATOM 4279 C CA . SER B 1 163 ? 2.221 4.262 -17.359 1 85.19 163 SER B CA 1
ATOM 4280 C C . SER B 1 163 ? 1.961 4.547 -15.891 1 85.19 163 SER B C 1
ATOM 4282 O O . SER B 1 163 ? 1.168 5.426 -15.555 1 85.19 163 SER B O 1
ATOM 4284 N N . GLY B 1 164 ? 2.557 3.744 -15.078 1 87.25 164 GLY B N 1
ATOM 4285 C CA . GLY B 1 164 ? 2.316 3.893 -13.648 1 87.25 164 GLY B CA 1
ATOM 4286 C C . GLY B 1 164 ? 1.054 3.197 -13.18 1 87.25 164 GLY B C 1
ATOM 4287 O O . GLY B 1 164 ? 0.694 3.277 -12 1 87.25 164 GLY B O 1
ATOM 4288 N N . GLN B 1 165 ? 0.478 2.428 -14.023 1 89.44 165 GLN B N 1
ATOM 4289 C CA . GLN B 1 165 ? -0.806 1.816 -13.695 1 89.44 165 GLN B CA 1
ATOM 4290 C C . GLN B 1 165 ? -0.631 0.36 -13.273 1 89.44 165 GLN B C 1
ATOM 4292 O O . GLN B 1 165 ? 0.302 -0.312 -13.719 1 89.44 165 GLN B O 1
ATOM 4297 N N . HIS B 1 166 ? -1.542 -0.019 -12.398 1 93.69 166 HIS B N 1
ATOM 4298 C CA . HIS B 1 166 ? -1.682 -1.44 -12.102 1 93.69 166 HIS B CA 1
ATOM 4299 C C . HIS B 1 166 ? -2.561 -2.137 -13.141 1 93.69 166 HIS B C 1
ATOM 4301 O O . HIS B 1 166 ? -3.641 -1.646 -13.469 1 93.69 166 HIS B O 1
ATOM 4307 N N . ILE B 1 167 ? -2.129 -3.264 -13.648 1 95.75 167 ILE B N 1
ATOM 4308 C CA . ILE B 1 167 ? -2.822 -3.891 -14.766 1 95.75 167 ILE B CA 1
ATOM 4309 C C . ILE B 1 167 ? -3.234 -5.312 -14.391 1 95.75 167 ILE B C 1
ATOM 4311 O O . ILE B 1 167 ? -2.432 -6.074 -13.844 1 95.75 167 ILE B O 1
ATOM 4315 N N . THR B 1 168 ? -4.469 -5.617 -14.633 1 97.38 168 THR B N 1
ATOM 4316 C CA . THR B 1 168 ? -4.965 -6.984 -14.555 1 97.38 168 THR B CA 1
ATOM 4317 C C . THR B 1 168 ? -5.191 -7.555 -15.953 1 97.38 168 THR B C 1
ATOM 4319 O O . THR B 1 168 ? -6.023 -7.047 -16.719 1 97.38 168 THR B O 1
ATOM 4322 N N . PHE B 1 169 ? -4.418 -8.555 -16.281 1 97.19 169 PHE B N 1
ATOM 4323 C CA . PHE B 1 169 ? -4.684 -9.32 -17.5 1 97.19 169 PHE B CA 1
ATOM 4324 C C . PHE B 1 169 ? -5.602 -10.5 -17.203 1 97.19 169 PHE B C 1
ATOM 4326 O O . PHE B 1 169 ? -5.375 -11.25 -16.25 1 97.19 169 PHE B O 1
ATOM 4333 N N . TYR B 1 170 ? -6.621 -10.602 -17.984 1 97.44 170 TYR B N 1
ATOM 4334 C CA . TYR B 1 170 ? -7.504 -11.734 -17.719 1 97.44 170 TYR B CA 1
ATOM 4335 C C . TYR B 1 170 ? -7.891 -12.43 -19.016 1 97.44 170 TYR B C 1
ATOM 4337 O O . TYR B 1 170 ? -7.902 -11.812 -20.094 1 97.44 170 TYR B O 1
ATOM 4345 N N . GLN B 1 171 ? -8.07 -13.688 -18.922 1 96.62 171 GLN B N 1
ATOM 4346 C CA . GLN B 1 171 ? -8.555 -14.57 -19.969 1 96.62 171 GLN B CA 1
ATOM 4347 C C . GLN B 1 171 ? -9.812 -15.312 -19.547 1 96.62 171 GLN B C 1
ATOM 4349 O O . GLN B 1 171 ? -9.883 -15.828 -18.422 1 96.62 171 GLN B O 1
ATOM 4354 N N . CYS B 1 172 ? -10.789 -15.219 -20.328 1 94.38 172 CYS B N 1
ATOM 4355 C CA . CYS B 1 172 ? -12.047 -15.852 -19.938 1 94.38 172 CYS B CA 1
ATOM 4356 C C . CYS B 1 172 ? -12.75 -16.453 -21.156 1 94.38 172 CYS B C 1
ATOM 4358 O O . CYS B 1 172 ? -12.445 -16.109 -22.297 1 94.38 172 CYS B O 1
ATOM 4360 N N . ALA B 1 173 ? -13.57 -17.453 -20.859 1 84.25 173 ALA B N 1
ATOM 4361 C CA . ALA B 1 173 ? -14.391 -18.094 -21.875 1 84.25 173 ALA B CA 1
ATOM 4362 C C . ALA B 1 173 ? -15.445 -17.141 -22.422 1 84.25 173 ALA B C 1
ATOM 4364 O O . ALA B 1 173 ? -15.648 -17.047 -23.641 1 84.25 173 ALA B O 1
ATOM 4365 N N . GLY B 1 174 ? -16.062 -16.438 -21.578 1 82.31 174 GLY B N 1
ATOM 4366 C CA . GLY B 1 174 ? -17.109 -15.5 -21.969 1 82.31 174 GLY B CA 1
ATOM 4367 C C . GLY B 1 174 ? -16.609 -14.086 -22.141 1 82.31 174 GLY B C 1
ATOM 4368 O O . GLY B 1 174 ? -15.414 -13.82 -22 1 82.31 174 GLY B O 1
ATOM 4369 N N . GLU B 1 175 ? -17.578 -13.32 -22.656 1 82.81 175 GLU B N 1
ATOM 4370 C CA . GLU B 1 175 ? -17.234 -11.914 -22.875 1 82.81 175 GLU B CA 1
ATOM 4371 C C . GLU B 1 175 ? -17.453 -11.086 -21.609 1 82.81 175 GLU B C 1
ATOM 4373 O O . GLU B 1 175 ? -18.594 -10.898 -21.188 1 82.81 175 GLU B O 1
ATOM 4378 N N . ILE B 1 176 ? -16.422 -10.844 -20.969 1 84.75 176 ILE B N 1
ATOM 4379 C CA . ILE B 1 176 ? -16.438 -9.883 -19.875 1 84.75 176 ILE B CA 1
ATOM 4380 C C . ILE B 1 176 ? -15.711 -8.617 -20.281 1 84.75 176 ILE B C 1
ATOM 4382 O O . ILE B 1 176 ? -14.562 -8.672 -20.734 1 84.75 176 ILE B O 1
ATOM 4386 N N . GLU B 1 177 ? -16.328 -7.523 -20.109 1 84.81 177 GLU B N 1
ATOM 4387 C CA . GLU B 1 177 ? -15.75 -6.254 -20.531 1 84.81 177 GLU B CA 1
ATOM 4388 C C . GLU B 1 177 ? -14.641 -5.805 -19.594 1 84.81 177 GLU B C 1
ATOM 4390 O O . GLU B 1 177 ? -14.758 -5.969 -18.375 1 84.81 177 GLU B O 1
ATOM 4395 N N . PRO B 1 178 ? -13.633 -5.293 -20.266 1 82.19 178 PRO B N 1
ATOM 4396 C CA . PRO B 1 178 ? -12.594 -4.703 -19.422 1 82.19 178 PRO B CA 1
ATOM 4397 C C . PRO B 1 178 ? -13.133 -3.641 -18.469 1 82.19 178 PRO B C 1
ATOM 4399 O O . PRO B 1 178 ? -14.211 -3.082 -18.703 1 82.19 178 PRO B O 1
ATOM 4402 N N . TRP B 1 179 ? -12.438 -3.473 -17.453 1 80 179 TRP B N 1
ATOM 4403 C CA . TRP B 1 179 ? -12.852 -2.459 -16.484 1 80 179 TRP B CA 1
ATOM 4404 C C . TRP B 1 179 ? -11.688 -1.562 -16.094 1 80 179 TRP B C 1
ATOM 4406 O O . TRP B 1 179 ? -10.523 -1.935 -16.266 1 80 179 TRP B O 1
ATOM 4416 N N . ARG B 1 180 ? -12.062 -0.277 -15.789 1 78.12 180 ARG B N 1
ATOM 4417 C CA . ARG B 1 180 ? -11.094 0.737 -15.398 1 78.12 180 ARG B CA 1
ATOM 4418 C C . ARG B 1 180 ? -11.469 1.37 -14.062 1 78.12 180 ARG B C 1
ATOM 4420 O O . ARG B 1 180 ? -12.641 1.646 -13.805 1 78.12 180 ARG B O 1
ATOM 4427 N N . ARG B 1 181 ? -10.523 1.368 -13.164 1 74.62 181 ARG B N 1
ATOM 4428 C CA . ARG B 1 181 ? -10.625 2.1 -11.906 1 74.62 181 ARG B CA 1
ATOM 4429 C C . ARG B 1 181 ? -9.453 3.061 -11.734 1 74.62 181 ARG B C 1
ATOM 4431 O O . ARG B 1 181 ? -8.602 3.176 -12.625 1 74.62 181 ARG B O 1
ATOM 4438 N N . THR B 1 182 ? -9.484 3.832 -10.648 1 68.81 182 THR B N 1
ATOM 4439 C CA . THR B 1 182 ? -8.406 4.793 -10.414 1 68.81 182 THR B CA 1
ATOM 4440 C C . THR B 1 182 ? -7.051 4.098 -10.391 1 68.81 182 THR B C 1
ATOM 4442 O O . THR B 1 182 ? -6.785 3.279 -9.508 1 68.81 182 THR B O 1
ATOM 4445 N N . GLN B 1 183 ? -6.246 4.309 -11.352 1 74.69 183 GLN B N 1
ATOM 4446 C CA . GLN B 1 183 ? -4.871 3.84 -11.492 1 74.69 183 GLN B CA 1
ATOM 4447 C C . GLN B 1 183 ? -4.824 2.322 -11.648 1 74.69 183 GLN B C 1
ATOM 4449 O O . GLN B 1 183 ? -3.836 1.686 -11.273 1 74.69 183 GLN B O 1
ATOM 4454 N N . ARG B 1 184 ? -5.949 1.746 -12.125 1 86.06 184 ARG B N 1
ATOM 4455 C CA . ARG B 1 184 ? -6.031 0.307 -12.344 1 86.06 184 ARG B CA 1
ATOM 4456 C C . ARG B 1 184 ? -6.746 -0.006 -13.656 1 86.06 184 ARG B C 1
ATOM 4458 O O . ARG B 1 184 ? -7.777 0.595 -13.961 1 86.06 184 ARG B O 1
ATOM 4465 N N . LEU B 1 185 ? -6.164 -0.874 -14.398 1 90.62 185 LEU B N 1
ATOM 4466 C CA . LEU B 1 185 ? -6.715 -1.264 -15.688 1 90.62 185 LEU B CA 1
ATOM 4467 C C . LEU B 1 185 ? -6.805 -2.781 -15.805 1 90.62 185 LEU B C 1
ATOM 4469 O O . LEU B 1 185 ? -5.898 -3.498 -15.375 1 90.62 185 LEU B O 1
ATOM 4473 N N . ALA B 1 186 ? -7.91 -3.266 -16.281 1 94.62 186 ALA B N 1
ATOM 4474 C CA . ALA B 1 186 ? -8.055 -4.676 -16.641 1 94.62 186 ALA B CA 1
ATOM 4475 C C . ALA B 1 186 ? -8.164 -4.855 -18.156 1 94.62 186 ALA B C 1
ATOM 4477 O O . ALA B 1 186 ? -8.922 -4.145 -18.812 1 94.62 186 ALA B O 1
ATOM 4478 N N . ILE B 1 187 ? -7.414 -5.727 -18.625 1 94.19 187 ILE B N 1
ATOM 4479 C CA . ILE B 1 187 ? -7.34 -5.93 -20.078 1 94.19 187 ILE B CA 1
ATOM 4480 C C . ILE B 1 187 ? -7.551 -7.406 -20.391 1 94.19 187 ILE B C 1
ATOM 4482 O O . ILE B 1 187 ? -6.914 -8.273 -19.797 1 94.19 187 ILE B O 1
ATOM 4486 N N . ARG B 1 188 ? -8.445 -7.672 -21.312 1 94.62 188 ARG B N 1
ATOM 4487 C CA . ARG B 1 188 ? -8.586 -9.031 -21.828 1 94.62 188 ARG B CA 1
ATOM 4488 C C . ARG B 1 188 ? -7.438 -9.383 -22.766 1 94.62 188 ARG B C 1
ATOM 4490 O O . ARG B 1 188 ? -7.152 -8.648 -23.703 1 94.62 188 ARG B O 1
ATOM 4497 N N . ASP B 1 189 ? -6.785 -10.438 -22.422 1 93.62 189 ASP B N 1
ATOM 4498 C CA . ASP B 1 189 ? -5.648 -10.867 -23.234 1 93.62 189 ASP B CA 1
ATOM 4499 C C . ASP B 1 189 ? -5.422 -12.367 -23.109 1 93.62 189 ASP B C 1
ATOM 4501 O O . ASP B 1 189 ? -6.016 -13.023 -22.25 1 93.62 189 ASP B O 1
ATOM 4505 N N . GLN B 1 190 ? -4.652 -12.898 -24.125 1 93.44 190 GLN B N 1
ATOM 4506 C CA . GLN B 1 190 ? -4.18 -14.273 -24 1 93.44 190 GLN B CA 1
ATOM 4507 C C . GLN B 1 190 ? -2.99 -14.359 -23.047 1 93.44 190 GLN B C 1
ATOM 4509 O O . GLN B 1 190 ? -1.893 -13.906 -23.375 1 93.44 190 GLN B O 1
ATOM 4514 N N . ILE B 1 191 ? -3.213 -14.977 -21.938 1 95 191 ILE B N 1
ATOM 4515 C CA . ILE B 1 191 ? -2.17 -15.031 -20.922 1 95 191 ILE B CA 1
ATOM 4516 C C . ILE B 1 191 ? -1.047 -15.953 -21.375 1 95 191 ILE B C 1
ATOM 4518 O O . ILE B 1 191 ? -1.3 -17.078 -21.812 1 95 191 ILE B O 1
ATOM 4522 N N . GLY B 1 192 ? 0.133 -15.469 -21.344 1 91.81 192 GLY B N 1
ATOM 4523 C CA . GLY B 1 192 ? 1.314 -16.234 -21.719 1 91.81 192 GLY B CA 1
ATOM 4524 C C . GLY B 1 192 ? 2.473 -16.047 -20.75 1 91.81 192 GLY B C 1
ATOM 4525 O O . GLY B 1 192 ? 2.289 -15.547 -19.641 1 91.81 192 GLY B O 1
ATOM 4526 N N . VAL B 1 193 ? 3.594 -16.516 -21.203 1 91.56 193 VAL B N 1
ATOM 4527 C CA . VAL B 1 193 ? 4.801 -16.5 -20.375 1 91.56 193 VAL B CA 1
ATOM 4528 C C . VAL B 1 193 ? 5.211 -15.055 -20.078 1 91.56 193 VAL B C 1
ATOM 4530 O O . VAL B 1 193 ? 5.648 -14.742 -18.969 1 91.56 193 VAL B O 1
ATOM 4533 N N . ASP B 1 194 ? 5.004 -14.172 -21.031 1 91.06 194 ASP B N 1
ATOM 4534 C CA . ASP B 1 194 ? 5.387 -12.781 -20.859 1 91.06 194 ASP B CA 1
ATOM 4535 C C . ASP B 1 194 ? 4.602 -12.125 -19.734 1 91.06 194 ASP B C 1
ATOM 4537 O O . ASP B 1 194 ? 5.152 -11.344 -18.953 1 91.06 194 ASP B O 1
ATOM 4541 N N . HIS B 1 195 ? 3.344 -12.469 -19.641 1 94.94 195 HIS B N 1
ATOM 4542 C CA . HIS B 1 195 ? 2.516 -11.938 -18.562 1 94.94 195 HIS B CA 1
ATOM 4543 C C . HIS B 1 195 ? 3.014 -12.406 -17.203 1 94.94 195 HIS B C 1
ATOM 4545 O O . HIS B 1 195 ? 3.074 -11.625 -16.25 1 94.94 195 HIS B O 1
ATOM 4551 N N . LEU B 1 196 ? 3.387 -13.641 -17.188 1 95.5 196 LEU B N 1
ATOM 4552 C CA . LEU B 1 196 ? 3.832 -14.234 -15.93 1 95.5 196 LEU B CA 1
ATOM 4553 C C . LEU B 1 196 ? 5.207 -13.703 -15.531 1 95.5 196 LEU B C 1
ATOM 4555 O O . LEU B 1 196 ? 5.469 -13.469 -14.352 1 95.5 196 LEU B O 1
ATOM 4559 N N . LEU B 1 197 ? 6.059 -13.531 -16.531 1 92.94 197 LEU B N 1
ATOM 4560 C CA . LEU B 1 197 ? 7.367 -12.945 -16.266 1 92.94 197 LEU B CA 1
ATOM 4561 C C . LEU B 1 197 ? 7.223 -11.516 -15.75 1 92.94 197 LEU B C 1
ATOM 4563 O O . LEU B 1 197 ? 7.91 -11.125 -14.805 1 92.94 197 LEU B O 1
ATOM 4567 N N . ALA B 1 198 ? 6.332 -10.789 -16.359 1 94.62 198 ALA B N 1
ATOM 4568 C CA . ALA B 1 198 ? 6.07 -9.43 -15.898 1 94.62 198 ALA B CA 1
ATOM 4569 C C . ALA B 1 198 ? 5.512 -9.43 -14.477 1 94.62 198 ALA B C 1
ATOM 4571 O O . ALA B 1 198 ? 5.992 -8.688 -13.609 1 94.62 198 ALA B O 1
ATOM 4572 N N . SER B 1 199 ? 4.57 -10.297 -14.234 1 97.25 199 SER B N 1
ATOM 4573 C CA . SER B 1 199 ? 3.902 -10.398 -12.938 1 97.25 199 SER B CA 1
ATOM 4574 C C . SER B 1 199 ? 4.887 -10.75 -11.836 1 97.25 199 SER B C 1
ATOM 4576 O O . SER B 1 199 ? 4.664 -10.422 -10.664 1 97.25 199 SER B O 1
ATOM 4578 N N . SER 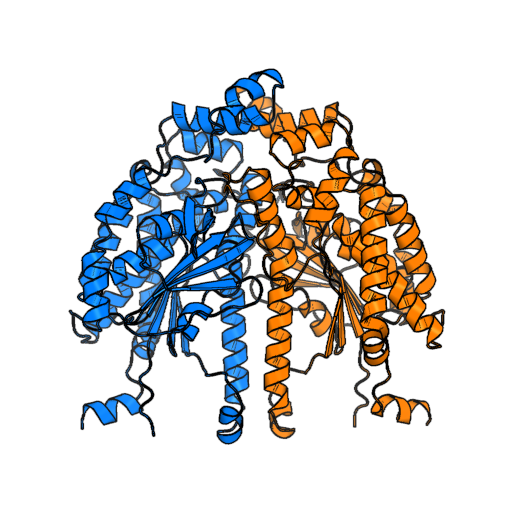B 1 200 ? 5.984 -11.367 -12.203 1 93.94 200 SER B N 1
ATOM 4579 C CA . SER B 1 200 ? 6.918 -11.883 -11.203 1 93.94 200 SER B CA 1
ATOM 4580 C C . SER B 1 200 ? 8.219 -11.086 -11.195 1 93.94 200 SER B C 1
ATOM 4582 O O . SER B 1 200 ? 9.211 -11.516 -10.609 1 93.94 200 SER B O 1
ATOM 4584 N N . ALA B 1 201 ? 8.188 -10.008 -11.906 1 93.06 201 ALA B N 1
ATOM 4585 C CA . ALA B 1 201 ? 9.383 -9.172 -11.977 1 93.06 201 ALA B CA 1
ATOM 4586 C C . ALA B 1 201 ? 9.516 -8.305 -10.727 1 93.06 201 ALA B C 1
ATOM 4588 O O . ALA B 1 201 ? 9.297 -7.094 -10.781 1 93.06 201 ALA B O 1
ATOM 4589 N N . ILE B 1 202 ? 9.961 -8.938 -9.625 1 89.62 202 ILE B N 1
ATOM 4590 C CA . ILE B 1 202 ? 10.133 -8.258 -8.352 1 89.62 202 ILE B CA 1
ATOM 4591 C C . ILE B 1 202 ? 11 -7.016 -8.547 1 89.62 202 ILE B C 1
ATOM 4593 O O . ILE B 1 202 ? 12.078 -7.09 -9.148 1 89.62 202 ILE B O 1
ATOM 4597 N N . PRO B 1 203 ? 10.531 -5.891 -8.047 1 88.81 203 PRO B N 1
ATOM 4598 C CA . PRO B 1 203 ? 11.289 -4.656 -8.258 1 88.81 203 PRO B CA 1
ATOM 4599 C C . PRO B 1 203 ? 12.734 -4.758 -7.773 1 88.81 203 PRO B C 1
ATOM 4601 O O . PRO B 1 203 ? 12.984 -5.316 -6.703 1 88.81 203 PRO B O 1
ATOM 4604 N N . PHE B 1 204 ? 13.68 -4.25 -8.547 1 78.81 204 PHE B N 1
ATOM 4605 C CA . PHE B 1 204 ? 15.109 -4.129 -8.266 1 78.81 204 PHE B CA 1
ATOM 4606 C C . PHE B 1 204 ? 15.789 -5.492 -8.312 1 78.81 204 PHE B C 1
ATOM 4608 O O . PHE B 1 204 ? 17.016 -5.582 -8.336 1 78.81 204 PHE B O 1
ATOM 4615 N N . ILE B 1 205 ? 15.008 -6.574 -8.297 1 81.06 205 ILE B N 1
ATOM 4616 C CA . ILE B 1 205 ? 15.578 -7.914 -8.227 1 81.06 205 ILE B CA 1
ATOM 4617 C C . ILE B 1 205 ? 15.57 -8.547 -9.617 1 81.06 205 ILE B C 1
ATOM 4619 O O . ILE B 1 205 ? 16.578 -9.117 -10.047 1 81.06 205 ILE B O 1
ATOM 4623 N N . PHE B 1 206 ? 14.445 -8.438 -10.297 1 83.69 206 PHE B N 1
ATOM 4624 C CA . PHE B 1 206 ? 14.312 -9 -11.633 1 83.69 206 PHE B CA 1
ATOM 4625 C C . PHE B 1 206 ? 14.047 -7.902 -12.656 1 83.69 206 PHE B C 1
ATOM 4627 O O . PHE B 1 206 ? 13.5 -6.852 -12.32 1 83.69 206 PHE B O 1
ATOM 4634 N N . PRO B 1 207 ? 14.469 -8.164 -13.906 1 85.44 207 PRO B N 1
ATOM 4635 C CA . PRO B 1 207 ? 14.266 -7.133 -14.93 1 85.44 207 PRO B CA 1
ATOM 4636 C C . PRO B 1 207 ? 12.797 -6.91 -15.258 1 85.44 207 PRO B C 1
ATOM 4638 O O . PRO B 1 207 ? 11.992 -7.844 -15.18 1 85.44 207 PRO B O 1
ATOM 4641 N N . ALA B 1 208 ? 12.547 -5.664 -15.602 1 90.88 208 ALA B N 1
ATOM 4642 C CA . ALA B 1 208 ? 11.219 -5.355 -16.125 1 90.88 208 ALA B CA 1
ATOM 4643 C C . ALA B 1 208 ? 10.977 -6.059 -17.453 1 90.88 208 ALA B C 1
ATOM 4645 O O . ALA B 1 208 ? 11.914 -6.266 -18.234 1 90.88 208 ALA B O 1
ATOM 4646 N N . ILE B 1 209 ? 9.75 -6.41 -17.719 1 92.06 209 ILE B N 1
ATOM 4647 C CA . ILE B 1 209 ? 9.398 -7.188 -18.906 1 92.06 209 ILE B CA 1
ATOM 4648 C C . ILE B 1 209 ? 8.5 -6.355 -19.812 1 92.06 209 ILE B C 1
ATOM 4650 O O . ILE B 1 209 ? 7.539 -5.734 -19.359 1 92.06 209 ILE B O 1
ATOM 4654 N N . PRO B 1 210 ? 8.891 -6.293 -21.109 1 91.75 210 PRO B N 1
ATOM 4655 C CA . PRO B 1 210 ? 8 -5.605 -22.047 1 91.75 210 PRO B CA 1
ATOM 4656 C C . PRO B 1 210 ? 6.727 -6.395 -22.344 1 91.75 210 PRO B C 1
ATOM 4658 O O . PRO B 1 210 ? 6.785 -7.602 -22.578 1 91.75 210 PRO B O 1
ATOM 4661 N N . VAL B 1 211 ? 5.629 -5.793 -22.188 1 91.88 211 VAL B N 1
ATOM 4662 C CA . VAL B 1 211 ? 4.324 -6.344 -22.531 1 91.88 211 VAL B CA 1
ATOM 4663 C C . VAL B 1 211 ? 3.598 -5.383 -23.484 1 91.88 211 VAL B C 1
ATOM 4665 O O . VAL B 1 211 ? 3.646 -4.168 -23.297 1 91.88 211 VAL B O 1
ATOM 4668 N N . TYR B 1 212 ? 2.994 -5.934 -24.5 1 87.62 212 TYR B N 1
ATOM 4669 C CA . TYR B 1 212 ? 2.291 -5.094 -25.453 1 87.62 212 TYR B CA 1
ATOM 4670 C C . TYR B 1 212 ? 0.816 -4.965 -25.094 1 87.62 212 TYR B C 1
ATOM 4672 O O . TYR B 1 212 ? 0.115 -5.973 -24.969 1 87.62 212 TYR B O 1
ATOM 4680 N N . ILE B 1 213 ? 0.409 -3.732 -24.875 1 82.88 213 ILE B N 1
ATOM 4681 C CA . ILE B 1 213 ? -0.969 -3.406 -24.531 1 82.88 213 ILE B CA 1
ATOM 4682 C C . ILE B 1 213 ? -1.535 -2.414 -25.547 1 82.88 213 ILE B C 1
ATOM 4684 O O . ILE B 1 213 ? -1.053 -1.284 -25.656 1 82.88 213 ILE B O 1
ATOM 4688 N N . ASP B 1 214 ? -2.611 -2.791 -26.156 1 79.81 214 ASP B N 1
ATOM 4689 C CA . ASP B 1 214 ? -3.26 -1.945 -27.141 1 79.81 214 ASP B CA 1
ATOM 4690 C C . ASP B 1 214 ? -2.238 -1.365 -28.125 1 79.81 214 ASP B C 1
ATOM 4692 O O . ASP B 1 214 ? -2.234 -0.16 -28.375 1 79.81 214 ASP B O 1
ATOM 4696 N N . GLY B 1 215 ? -1.288 -2.162 -28.531 1 79.31 215 GLY B N 1
ATOM 4697 C CA . GLY B 1 215 ? -0.312 -1.764 -29.531 1 79.31 215 GLY B CA 1
ATOM 4698 C C . GLY B 1 215 ? 0.846 -0.971 -28.953 1 79.31 215 GLY B C 1
ATOM 4699 O O . GLY B 1 215 ? 1.767 -0.59 -29.688 1 79.31 215 GLY B O 1
ATOM 4700 N N . ARG B 1 216 ? 0.837 -0.783 -27.75 1 84.5 216 ARG B N 1
ATOM 4701 C CA . ARG B 1 216 ? 1.921 -0.043 -27.109 1 84.5 216 ARG B CA 1
ATOM 4702 C C . ARG B 1 216 ? 2.73 -0.946 -26.188 1 84.5 216 ARG B C 1
ATOM 4704 O O . ARG B 1 216 ? 2.164 -1.77 -25.469 1 84.5 216 ARG B O 1
ATOM 4711 N N . CYS B 1 217 ? 3.992 -0.753 -26.281 1 88.88 217 CYS B N 1
ATOM 4712 C CA . CYS B 1 217 ? 4.879 -1.53 -25.422 1 88.88 217 CYS B CA 1
ATOM 4713 C C . CYS B 1 217 ? 5.02 -0.88 -24.062 1 88.88 217 CYS B C 1
ATOM 4715 O O . CYS B 1 217 ? 5.348 0.303 -23.953 1 88.88 217 CYS B O 1
ATOM 4717 N N . GLU B 1 218 ? 4.742 -1.612 -23.062 1 91.56 218 GLU B N 1
ATOM 4718 C CA . GLU B 1 218 ? 4.945 -1.148 -21.688 1 91.56 218 GLU B CA 1
ATOM 4719 C C . GLU B 1 218 ? 5.883 -2.08 -20.922 1 91.56 218 GLU B C 1
ATOM 4721 O O . GLU B 1 218 ? 5.816 -3.301 -21.078 1 91.56 218 GLU B O 1
ATOM 4726 N N . TYR B 1 219 ? 6.77 -1.438 -20.25 1 93.06 219 TYR B N 1
ATOM 4727 C CA . TYR B 1 219 ? 7.621 -2.234 -19.375 1 93.06 219 TYR B CA 1
ATOM 4728 C C . TYR B 1 219 ? 6.973 -2.432 -18 1 93.06 219 TYR B C 1
ATOM 4730 O O . TYR B 1 219 ? 6.676 -1.46 -17.312 1 93.06 219 TYR B O 1
ATOM 4738 N N . CYS B 1 220 ? 6.797 -3.697 -17.656 1 94.62 220 CYS B N 1
ATOM 4739 C CA . CYS B 1 220 ? 6.039 -4.031 -16.469 1 94.62 220 CYS B CA 1
ATOM 4740 C C . CYS B 1 220 ? 6.926 -4.723 -15.43 1 94.62 220 CYS B C 1
ATOM 4742 O O . CYS B 1 220 ? 7.918 -5.355 -15.789 1 94.62 220 CYS B O 1
ATOM 4744 N N . GLY B 1 221 ? 6.578 -4.402 -14.227 1 95.62 221 GLY B N 1
ATOM 4745 C CA . GLY B 1 221 ? 7.156 -5.098 -13.086 1 95.62 221 GLY B CA 1
ATOM 4746 C C . GLY B 1 221 ? 6.137 -5.895 -12.297 1 95.62 221 GLY B C 1
ATOM 4747 O O . GLY B 1 221 ? 5.016 -6.117 -12.766 1 95.62 221 GLY B O 1
ATOM 4748 N N . ASP B 1 222 ? 6.523 -6.359 -11.156 1 96.5 222 ASP B N 1
ATOM 4749 C CA . ASP B 1 222 ? 5.746 -7.285 -10.344 1 96.5 222 ASP B CA 1
ATOM 4750 C C . ASP B 1 222 ? 4.344 -6.746 -10.078 1 96.5 222 ASP B C 1
ATOM 4752 O O . ASP B 1 222 ? 4.176 -5.566 -9.766 1 96.5 222 ASP B O 1
ATOM 4756 N N . GLY B 1 223 ? 3.395 -7.652 -10.141 1 97.19 223 GLY B N 1
ATOM 4757 C CA . GLY B 1 223 ? 1.992 -7.285 -10.023 1 97.19 223 GLY B CA 1
ATOM 4758 C C . GLY B 1 223 ? 1.596 -6.906 -8.609 1 97.19 223 GLY B C 1
ATOM 4759 O O . GLY B 1 223 ? 0.519 -6.348 -8.391 1 97.19 223 GLY B O 1
ATOM 4760 N N . SER B 1 224 ? 2.412 -7.18 -7.668 1 95.69 224 SER B N 1
ATOM 4761 C CA . SER B 1 224 ? 2.111 -6.832 -6.285 1 95.69 224 SER B CA 1
ATOM 4762 C C . SER B 1 224 ? 2.289 -5.34 -6.039 1 95.69 224 SER B C 1
ATOM 4764 O O . SER B 1 224 ? 1.784 -4.801 -5.051 1 95.69 224 SER B O 1
ATOM 4766 N N . MET B 1 225 ? 3.059 -4.711 -6.922 1 94.81 225 MET B N 1
ATOM 4767 C CA . MET B 1 225 ? 3.264 -3.27 -6.789 1 94.81 225 MET B CA 1
ATOM 4768 C C . MET B 1 225 ? 1.986 -2.506 -7.113 1 94.81 225 MET B C 1
ATOM 4770 O O . MET B 1 225 ? 1.333 -2.779 -8.125 1 94.81 225 MET B O 1
ATOM 4774 N N . ARG B 1 226 ? 1.636 -1.606 -6.227 1 91.88 226 ARG B N 1
ATOM 4775 C CA . ARG B 1 226 ? 0.498 -0.703 -6.371 1 91.88 226 ARG B CA 1
ATOM 4776 C C . ARG B 1 226 ? -0.809 -1.481 -6.473 1 91.88 226 ARG B C 1
ATOM 4778 O O . ARG B 1 226 ? -1.75 -1.04 -7.137 1 91.88 226 ARG B O 1
ATOM 4785 N N . GLN B 1 227 ? -0.773 -2.713 -5.977 1 92.75 227 GLN B N 1
ATOM 4786 C CA . GLN B 1 227 ? -1.991 -3.514 -5.926 1 92.75 227 GLN B CA 1
ATOM 4787 C C . GLN B 1 227 ? -2.826 -3.166 -4.695 1 92.75 227 GLN B C 1
ATOM 4789 O O . GLN B 1 227 ? -2.521 -3.609 -3.588 1 92.75 227 GLN B O 1
ATOM 4794 N N . ILE B 1 228 ? -3.936 -2.465 -4.926 1 86.94 228 ILE B N 1
ATOM 4795 C CA . ILE B 1 228 ? -4.715 -1.954 -3.803 1 86.94 228 ILE B CA 1
ATOM 4796 C C . ILE B 1 228 ? -5.914 -2.865 -3.551 1 86.94 228 ILE B C 1
ATOM 4798 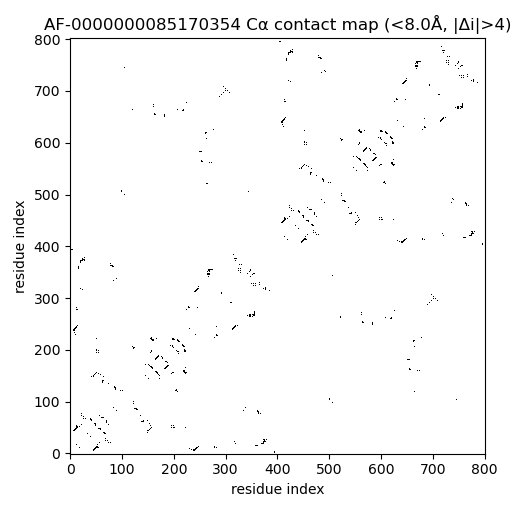O O . ILE B 1 228 ? -6.48 -2.867 -2.457 1 86.94 228 ILE B O 1
ATOM 4802 N N . ALA B 1 229 ? -6.27 -3.66 -4.551 1 90.12 229 ALA B N 1
ATOM 4803 C CA . ALA B 1 229 ? -7.457 -4.504 -4.422 1 90.12 229 ALA B CA 1
ATOM 4804 C C . ALA B 1 229 ? -7.242 -5.859 -5.086 1 90.12 229 ALA B C 1
ATOM 4806 O O . ALA B 1 229 ? -7.828 -6.145 -6.133 1 90.12 229 ALA B O 1
ATOM 4807 N N . PRO B 1 230 ? -6.52 -6.727 -4.395 1 93.75 230 PRO B N 1
ATOM 4808 C CA . PRO B 1 230 ? -6.168 -8.016 -5 1 93.75 230 PRO B CA 1
ATOM 4809 C C . PRO B 1 230 ? -7.383 -8.898 -5.25 1 93.75 230 PRO B C 1
ATOM 4811 O O . PRO B 1 230 ? -7.34 -9.789 -6.102 1 93.75 230 PRO B O 1
ATOM 4814 N N . ILE B 1 231 ? -8.516 -8.672 -4.562 1 95.75 231 ILE B N 1
ATOM 4815 C CA . ILE B 1 231 ? -9.672 -9.555 -4.664 1 95.75 231 ILE B CA 1
ATOM 4816 C C . ILE B 1 231 ? -10.625 -9.039 -5.742 1 95.75 231 ILE B C 1
ATOM 4818 O O . ILE B 1 231 ? -11.445 -9.789 -6.266 1 95.75 231 ILE B O 1
ATOM 4822 N N . SER B 1 232 ? -10.469 -7.832 -6.156 1 92.75 232 SER B N 1
ATOM 4823 C CA . SER B 1 232 ? -11.383 -7.137 -7.055 1 92.75 232 SER B CA 1
ATOM 4824 C C . SER B 1 232 ? -11.508 -7.867 -8.391 1 92.75 232 SER B C 1
ATOM 4826 O O . SER B 1 232 ? -12.617 -8.039 -8.906 1 92.75 232 SER B O 1
ATOM 4828 N N . PRO B 1 233 ? -10.398 -8.344 -8.969 1 95.31 233 PRO B N 1
ATOM 4829 C CA . PRO B 1 233 ? -10.539 -9.031 -10.258 1 95.31 233 PRO B CA 1
ATOM 4830 C C . PRO B 1 233 ? -11.469 -10.242 -10.18 1 95.31 233 PRO B C 1
ATOM 4832 O O . PRO B 1 233 ? -12.281 -10.445 -11.086 1 95.31 233 PRO B O 1
ATOM 4835 N N . ALA B 1 234 ? -11.383 -10.992 -9.117 1 96.75 234 ALA B N 1
ATOM 4836 C CA . ALA B 1 234 ? -12.242 -12.164 -8.977 1 96.75 234 ALA B CA 1
ATOM 4837 C C . ALA B 1 234 ? -13.711 -11.758 -8.93 1 96.75 234 ALA B C 1
ATOM 4839 O O . ALA B 1 234 ? -14.562 -12.414 -9.547 1 96.75 234 ALA B O 1
ATOM 4840 N N . ILE B 1 235 ? -14.008 -10.703 -8.242 1 93.56 235 ILE B N 1
ATOM 4841 C CA . ILE B 1 235 ? -15.383 -10.219 -8.109 1 93.56 235 ILE B CA 1
ATOM 4842 C C . ILE B 1 235 ? -15.883 -9.734 -9.469 1 93.56 235 ILE B C 1
ATOM 4844 O O . ILE B 1 235 ? -17 -10.07 -9.875 1 93.56 235 ILE B O 1
ATOM 4848 N N . HIS B 1 236 ? -15.062 -9.008 -10.188 1 92.94 236 HIS B N 1
ATOM 4849 C CA . HIS B 1 236 ? -15.438 -8.508 -11.5 1 92.94 236 HIS B CA 1
ATOM 4850 C C . HIS B 1 236 ? -15.664 -9.656 -12.484 1 92.94 236 HIS B C 1
ATOM 4852 O O . HIS B 1 236 ? -16.5 -9.547 -13.391 1 92.94 236 HIS B O 1
ATOM 4858 N N . LEU B 1 237 ? -14.969 -10.703 -12.227 1 95.12 237 LEU B N 1
ATOM 4859 C CA . LEU B 1 237 ? -15.078 -11.852 -13.125 1 95.12 237 LEU B CA 1
ATOM 4860 C C . LEU B 1 237 ? -16.25 -12.742 -12.734 1 95.12 237 LEU B C 1
ATOM 4862 O O . LEU B 1 237 ? -16.516 -13.758 -13.383 1 95.12 237 LEU B O 1
ATOM 4866 N N . GLY B 1 238 ? -16.906 -12.43 -11.594 1 93.12 238 GLY B N 1
ATOM 4867 C CA . GLY B 1 238 ? -18.188 -13.062 -11.297 1 93.12 238 GLY B CA 1
ATOM 4868 C C . GLY B 1 238 ? -18.156 -13.883 -10.023 1 93.12 238 GLY B C 1
ATOM 4869 O O . GLY B 1 238 ? -19.156 -14.539 -9.688 1 93.12 238 GLY B O 1
ATOM 4870 N N . ALA B 1 239 ? -17.094 -13.867 -9.281 1 95.44 239 ALA B N 1
ATOM 4871 C CA . ALA B 1 239 ? -17.016 -14.672 -8.062 1 95.44 239 ALA B CA 1
ATOM 4872 C C . ALA B 1 239 ? -17.922 -14.117 -6.98 1 95.44 239 ALA B C 1
ATOM 4874 O O . ALA B 1 239 ? -18 -12.898 -6.785 1 95.44 239 ALA B O 1
ATOM 4875 N N . THR B 1 240 ? -18.594 -14.992 -6.27 1 94.12 240 THR B N 1
ATOM 4876 C CA . THR B 1 240 ? -19.391 -14.617 -5.109 1 94.12 240 THR B CA 1
ATOM 4877 C C . THR B 1 240 ? -18.828 -15.25 -3.836 1 94.12 240 THR B C 1
ATOM 4879 O O . THR B 1 240 ? -19.25 -14.906 -2.729 1 94.12 240 THR B O 1
ATOM 4882 N N . LYS B 1 241 ? -17.969 -16.219 -4.035 1 95.62 241 LYS B N 1
ATOM 4883 C CA . LYS B 1 241 ? -17.125 -16.812 -2.996 1 95.62 241 LYS B CA 1
ATOM 4884 C C . LYS B 1 241 ? -15.648 -16.703 -3.365 1 95.62 241 LYS B C 1
ATOM 4886 O O . LYS B 1 241 ? -15.273 -16.891 -4.527 1 95.62 241 LYS B O 1
ATOM 4891 N N . VAL B 1 242 ? -14.914 -16.375 -2.361 1 97.5 242 VAL B N 1
ATOM 4892 C CA . VAL B 1 242 ? -13.492 -16.25 -2.68 1 97.5 242 VAL B CA 1
ATOM 4893 C C . VAL B 1 242 ? -12.656 -16.938 -1.6 1 97.5 242 VAL B C 1
ATOM 4895 O O . VAL B 1 242 ? -12.883 -16.719 -0.406 1 97.5 242 VAL B O 1
ATOM 4898 N N . LEU B 1 243 ? -11.797 -17.812 -2.027 1 98.25 243 LEU B N 1
ATOM 4899 C CA . LEU B 1 243 ? -10.758 -18.375 -1.166 1 98.25 243 LEU B CA 1
ATOM 4900 C C . LEU B 1 243 ? -9.43 -17.641 -1.389 1 98.25 243 LEU B C 1
ATOM 4902 O O . LEU B 1 243 ? -8.914 -17.625 -2.508 1 98.25 243 LEU B O 1
ATOM 4906 N N . VAL B 1 244 ? -8.953 -17.047 -0.315 1 97.88 244 VAL B N 1
ATOM 4907 C CA . VAL B 1 244 ? -7.711 -16.266 -0.385 1 97.88 244 VAL B CA 1
ATOM 4908 C C . VAL B 1 244 ? -6.594 -17.016 0.339 1 97.88 244 VAL B C 1
ATOM 4910 O O . VAL B 1 244 ? -6.73 -17.359 1.517 1 97.88 244 VAL B O 1
ATOM 4913 N N . ILE B 1 245 ? -5.562 -17.297 -0.369 1 97.56 245 ILE B N 1
ATOM 4914 C CA . ILE B 1 245 ? -4.383 -17.875 0.262 1 97.56 245 ILE B CA 1
ATOM 4915 C C . ILE B 1 245 ? -3.271 -16.844 0.337 1 97.56 245 ILE B C 1
ATOM 4917 O O . ILE B 1 245 ? -2.697 -16.453 -0.687 1 97.56 245 ILE B O 1
ATOM 4921 N N . GLY B 1 246 ? -3.008 -16.406 1.548 1 90.44 246 GLY B N 1
ATOM 4922 C CA . GLY B 1 246 ? -1.994 -15.383 1.764 1 90.44 246 GLY B CA 1
ATOM 4923 C C . GLY B 1 246 ? -0.598 -15.953 1.93 1 90.44 246 GLY B C 1
ATOM 4924 O O . GLY B 1 246 ? -0.437 -17.156 2.166 1 90.44 246 GLY B O 1
ATOM 4925 N N . ALA B 1 247 ? 0.397 -15.023 1.755 1 80.25 247 ALA B N 1
ATOM 4926 C CA . ALA B 1 247 ? 1.789 -15.445 1.896 1 80.25 247 ALA B CA 1
ATOM 4927 C C . ALA B 1 247 ? 2.434 -14.805 3.121 1 80.25 247 ALA B C 1
ATOM 4929 O O . ALA B 1 247 ? 3.66 -14.688 3.195 1 80.25 247 ALA B O 1
ATOM 4930 N N . GLY B 1 248 ? 1.65 -14.234 3.945 1 79.25 248 GLY B N 1
ATOM 4931 C CA . GLY B 1 248 ? 2.127 -13.656 5.191 1 79.25 248 GLY B CA 1
ATOM 4932 C C . GLY B 1 248 ? 1.068 -13.625 6.277 1 79.25 248 GLY B C 1
ATOM 4933 O O . GLY B 1 248 ? -0.121 -13.781 5.996 1 79.25 248 GLY B O 1
ATOM 4934 N N . ARG B 1 249 ? 1.595 -13.359 7.422 1 68.5 249 ARG B N 1
ATOM 4935 C CA . ARG B 1 249 ? 0.684 -13.336 8.562 1 68.5 249 ARG B CA 1
ATOM 4936 C C . ARG B 1 249 ? -0.186 -12.086 8.539 1 68.5 249 ARG B C 1
ATOM 4938 O O . ARG B 1 249 ? 0.301 -10.992 8.25 1 68.5 249 ARG B O 1
ATOM 4945 N N . MET B 1 250 ? -1.483 -12.102 8.484 1 58.59 250 MET B N 1
ATOM 4946 C CA . MET B 1 250 ? -2.418 -10.977 8.438 1 58.59 250 MET B CA 1
ATOM 4947 C C . MET B 1 250 ? -2.697 -10.438 9.836 1 58.59 250 MET B C 1
ATOM 4949 O O . MET B 1 250 ? -3.055 -9.266 9.992 1 58.59 250 MET B O 1
ATOM 4953 N N . GLY B 1 251 ? -2.514 -11.117 10.914 1 53.41 251 GLY B N 1
ATOM 4954 C CA . GLY B 1 251 ? -3.016 -10.648 12.195 1 53.41 251 GLY B CA 1
ATOM 4955 C C . GLY B 1 251 ? -1.952 -10.617 13.281 1 53.41 251 GLY B C 1
ATOM 4956 O O . GLY B 1 251 ? -2.234 -10.258 14.422 1 53.41 251 GLY B O 1
ATOM 4957 N N . GLU B 1 252 ? -1.088 -11.281 13.281 1 46.06 252 GLU B N 1
ATOM 4958 C CA . GLU B 1 252 ? -0.547 -11.555 14.609 1 46.06 252 GLU B CA 1
ATOM 4959 C C . GLU B 1 252 ? 0.118 -10.312 15.195 1 46.06 252 GLU B C 1
ATOM 4961 O O . GLU B 1 252 ? 0.64 -9.477 14.461 1 46.06 252 GLU B O 1
ATOM 4966 N N . LYS B 1 253 ? -0.337 -10.109 16.438 1 47.06 253 LYS B N 1
ATOM 4967 C CA . LYS B 1 253 ? 0.333 -9.281 17.438 1 47.06 253 LYS B CA 1
ATOM 4968 C C . LYS B 1 253 ? 1.847 -9.305 17.25 1 47.06 253 LYS B C 1
ATOM 4970 O O . LYS B 1 253 ? 2.432 -10.367 17.016 1 47.06 253 LYS B O 1
ATOM 4975 N N . GLY B 1 254 ? 2.34 -8.242 16.453 1 48.91 254 GLY B N 1
ATOM 4976 C CA . GLY B 1 254 ? 3.787 -8.094 16.453 1 48.91 254 GLY B CA 1
ATOM 4977 C C . GLY B 1 254 ? 4.465 -8.836 17.594 1 48.91 254 GLY B C 1
ATOM 4978 O O . GLY B 1 254 ? 4.379 -8.422 18.75 1 48.91 254 GLY B O 1
ATOM 4979 N N . GLU B 1 255 ? 4.215 -10.07 17.719 1 44.34 255 GLU B N 1
ATOM 4980 C CA . GLU B 1 255 ? 5.07 -10.617 18.766 1 44.34 255 GLU B CA 1
ATOM 4981 C C . GLU B 1 255 ? 6.449 -9.961 18.75 1 44.34 255 GLU B C 1
ATOM 4983 O O . GLU B 1 255 ? 7.098 -9.891 17.703 1 44.34 255 GLU B O 1
ATOM 4988 N N . GLN B 1 256 ? 6.465 -8.891 19.547 1 45.56 256 GLN B N 1
ATOM 4989 C CA . GLN B 1 256 ? 7.703 -8.18 19.844 1 45.56 256 GLN B CA 1
ATOM 4990 C C . GLN B 1 256 ? 8.891 -9.133 19.891 1 45.56 256 GLN B C 1
ATOM 4992 O O . GLN B 1 256 ? 8.875 -10.117 20.641 1 45.56 256 GLN B O 1
ATOM 4997 N N . ALA B 1 257 ? 9.492 -9.477 18.797 1 43.66 257 ALA B N 1
ATOM 4998 C CA . ALA B 1 257 ? 10.734 -10.133 19.203 1 43.66 257 ALA B CA 1
ATOM 4999 C C . ALA B 1 257 ? 11.273 -9.531 20.5 1 43.66 257 ALA B C 1
ATOM 5001 O O . ALA B 1 257 ? 11.406 -8.312 20.625 1 43.66 257 ALA B O 1
ATOM 5002 N N . PRO B 1 258 ? 11.266 -10.195 21.594 1 42.06 258 PRO B N 1
ATOM 5003 C CA . PRO B 1 258 ? 11.852 -9.82 22.875 1 42.06 258 PRO B CA 1
ATOM 5004 C C . PRO B 1 258 ? 13.188 -9.094 22.734 1 42.06 258 PRO B C 1
ATOM 5006 O O . PRO B 1 258 ? 14.008 -9.109 23.641 1 42.06 258 PRO B O 1
ATOM 5009 N N . THR B 1 259 ? 13.688 -8.781 21.547 1 47 259 THR B N 1
ATOM 5010 C CA . THR B 1 259 ? 15.109 -8.539 21.812 1 47 259 THR B CA 1
ATOM 5011 C C . THR B 1 259 ? 15.297 -7.238 22.594 1 47 259 THR B C 1
ATOM 5013 O O . THR B 1 259 ? 14.703 -6.215 22.266 1 47 259 THR B O 1
ATOM 5016 N N . ASN B 1 260 ? 15.508 -7.234 23.812 1 50.44 260 ASN B N 1
ATOM 5017 C CA . ASN B 1 260 ? 15.867 -6.277 24.859 1 50.44 260 ASN B CA 1
ATOM 5018 C C . ASN B 1 260 ? 16.672 -5.105 24.297 1 50.44 260 ASN B C 1
ATOM 5020 O O . ASN B 1 260 ? 16.812 -4.078 24.953 1 50.44 260 ASN B O 1
ATOM 5024 N N . THR B 1 261 ? 17.594 -5.199 23.297 1 58.06 261 THR B N 1
ATOM 5025 C CA . THR B 1 261 ? 18.375 -4.027 22.922 1 58.06 261 THR B CA 1
ATOM 5026 C C . THR B 1 261 ? 18.047 -3.586 21.5 1 58.06 261 THR B C 1
ATOM 5028 O O . THR B 1 261 ? 18.297 -4.324 20.547 1 58.06 261 THR B O 1
ATOM 5031 N N . PRO B 1 262 ? 17.172 -2.523 21.344 1 64 262 PRO B N 1
ATOM 5032 C CA . PRO B 1 262 ? 16.828 -2.084 19.984 1 64 262 PRO B CA 1
ATOM 5033 C C . PRO B 1 262 ? 18.062 -1.755 19.141 1 64 262 PRO B C 1
ATOM 5035 O O . PRO B 1 262 ? 18.984 -1.115 19.641 1 64 262 PRO B O 1
ATOM 5038 N N . HIS B 1 263 ? 18.344 -2.479 18.109 1 79.94 263 HIS B N 1
ATOM 5039 C CA . HIS B 1 263 ? 19.422 -2.184 17.172 1 79.94 263 HIS B CA 1
ATOM 5040 C C . HIS B 1 263 ? 18.906 -1.395 15.977 1 79.94 263 HIS B C 1
ATOM 5042 O O . HIS B 1 263 ? 17.734 -1.507 15.617 1 79.94 263 HIS B O 1
ATOM 5048 N N . TYR B 1 264 ? 19.75 -0.498 15.555 1 86.75 264 TYR B N 1
ATOM 5049 C CA . TYR B 1 264 ? 19.453 0.24 14.336 1 86.75 264 TYR B CA 1
ATOM 5050 C C . TYR B 1 264 ? 19.156 -0.712 13.18 1 86.75 264 TYR B C 1
ATOM 5052 O O . TYR B 1 264 ? 19.844 -1.718 13.008 1 86.75 264 TYR B O 1
ATOM 5060 N N . PRO B 1 265 ? 18.109 -0.482 12.469 1 87.75 265 PRO B N 1
ATOM 5061 C CA . PRO B 1 265 ? 17.734 -1.419 11.406 1 87.75 265 PRO B CA 1
ATOM 5062 C C . PRO B 1 265 ? 18.75 -1.472 10.273 1 87.75 265 PRO B C 1
ATOM 5064 O O . PRO B 1 265 ? 19.281 -0.436 9.875 1 87.75 265 PRO B O 1
ATOM 5067 N N . SER B 1 266 ? 19.062 -2.697 9.82 1 86 266 SER B N 1
ATOM 5068 C CA . SER B 1 266 ? 19.906 -2.891 8.648 1 86 266 SER B CA 1
ATOM 5069 C C . SER B 1 266 ? 19.172 -2.514 7.367 1 86 266 SER B C 1
ATOM 5071 O O . SER B 1 266 ? 17.953 -2.328 7.383 1 86 266 SER B O 1
ATOM 5073 N N . LEU B 1 267 ? 19.891 -2.363 6.289 1 84.25 267 LEU B N 1
ATOM 5074 C CA . LEU B 1 267 ? 19.281 -2.102 4.996 1 84.25 267 LEU B CA 1
ATOM 5075 C C . LEU B 1 267 ? 18.312 -3.221 4.617 1 84.25 267 LEU B C 1
ATOM 5077 O O . LEU B 1 267 ? 17.266 -2.969 4.023 1 84.25 267 LEU B O 1
ATOM 5081 N N . ALA B 1 268 ? 18.703 -4.41 5.012 1 86.44 268 ALA B N 1
ATOM 5082 C CA . ALA B 1 268 ? 17.844 -5.562 4.73 1 86.44 268 ALA B CA 1
ATOM 5083 C C . ALA B 1 268 ? 16.531 -5.473 5.512 1 86.44 268 ALA B C 1
ATOM 5085 O O . ALA B 1 268 ? 15.484 -5.887 5.02 1 86.44 268 ALA B O 1
ATOM 5086 N N . GLN B 1 269 ? 16.641 -4.996 6.672 1 88.81 269 GLN B N 1
ATOM 5087 C CA . GLN B 1 269 ? 15.438 -4.832 7.477 1 88.81 269 GLN B CA 1
ATOM 5088 C C . GLN B 1 269 ? 14.5 -3.789 6.867 1 88.81 269 GLN B C 1
ATOM 5090 O O . GLN B 1 269 ? 13.289 -3.992 6.812 1 88.81 269 GLN B O 1
ATOM 5095 N N . VAL B 1 270 ? 15.055 -2.691 6.387 1 90.25 270 VAL B N 1
ATOM 5096 C CA . VAL B 1 270 ? 14.266 -1.644 5.746 1 90.25 270 VAL B CA 1
ATOM 5097 C C . VAL B 1 270 ? 13.672 -2.17 4.441 1 90.25 270 VAL B C 1
ATOM 5099 O O . VAL B 1 270 ? 12.484 -1.984 4.18 1 90.25 270 VAL B O 1
ATOM 5102 N N . ALA B 1 271 ? 14.477 -2.867 3.705 1 89.75 271 ALA B N 1
ATOM 5103 C CA . ALA B 1 271 ? 14.008 -3.445 2.449 1 89.75 271 ALA B CA 1
ATOM 5104 C C . ALA B 1 271 ? 12.922 -4.488 2.699 1 89.75 271 ALA B C 1
ATOM 5106 O O . ALA B 1 271 ? 11.938 -4.555 1.963 1 89.75 271 ALA B O 1
ATOM 5107 N N . GLY B 1 272 ? 13.164 -5.336 3.701 1 90 272 GLY B N 1
ATOM 5108 C CA . GLY B 1 272 ? 12.156 -6.312 4.07 1 90 272 GLY B CA 1
ATOM 5109 C C . GLY B 1 272 ? 10.836 -5.688 4.477 1 90 272 GLY B C 1
ATOM 5110 O O . GLY B 1 272 ? 9.766 -6.199 4.133 1 90 272 GLY B O 1
ATOM 5111 N N . HIS B 1 273 ? 10.922 -4.59 5.172 1 91.12 273 HIS B N 1
ATOM 5112 C CA . HIS B 1 273 ? 9.734 -3.842 5.574 1 91.12 273 HIS B CA 1
ATOM 5113 C C . HIS B 1 273 ? 9 -3.283 4.359 1 91.12 273 HIS B C 1
ATOM 5115 O O . HIS B 1 273 ? 7.777 -3.371 4.277 1 91.12 273 HIS B O 1
ATOM 5121 N N . ALA B 1 274 ? 9.734 -2.746 3.439 1 91.44 274 ALA B N 1
ATOM 5122 C CA . ALA B 1 274 ? 9.148 -2.232 2.201 1 91.44 274 ALA B CA 1
ATOM 5123 C C . ALA B 1 274 ? 8.469 -3.348 1.411 1 91.44 274 ALA B C 1
ATOM 5125 O O . ALA B 1 274 ? 7.355 -3.176 0.917 1 91.44 274 ALA B O 1
ATOM 5126 N N . MET B 1 275 ? 9.141 -4.488 1.362 1 91.06 275 MET B N 1
ATOM 5127 C CA . MET B 1 275 ? 8.578 -5.617 0.624 1 91.06 275 MET B CA 1
ATOM 5128 C C . MET B 1 275 ? 7.309 -6.129 1.301 1 91.06 275 MET B C 1
ATOM 5130 O O . MET B 1 275 ? 6.359 -6.531 0.626 1 91.06 275 MET B O 1
ATOM 5134 N N . SER B 1 276 ? 7.301 -6.152 2.574 1 89.19 276 SER B N 1
ATOM 5135 C CA . SER B 1 276 ? 6.09 -6.535 3.291 1 89.19 276 SER B CA 1
ATOM 5136 C C . SER B 1 276 ? 4.918 -5.629 2.926 1 89.19 276 SER B C 1
ATOM 5138 O O . SER B 1 276 ? 3.793 -6.098 2.75 1 89.19 276 SER B O 1
ATOM 5140 N N . GLY B 1 277 ? 5.211 -4.391 2.838 1 89.56 277 GLY B N 1
ATOM 5141 C CA . GLY B 1 277 ? 4.176 -3.463 2.402 1 89.56 277 GLY B CA 1
ATOM 5142 C C . GLY B 1 277 ? 3.65 -3.766 1.011 1 89.56 277 GLY B C 1
ATOM 5143 O O . GLY B 1 277 ? 2.439 -3.773 0.787 1 89.56 277 GLY B O 1
ATOM 5144 N N . ILE B 1 278 ? 4.496 -4.09 0.143 1 89.25 278 ILE B N 1
ATOM 5145 C CA . ILE B 1 278 ? 4.16 -4.316 -1.258 1 89.25 278 ILE B CA 1
ATOM 5146 C C . ILE B 1 278 ? 3.361 -5.609 -1.395 1 89.25 278 ILE B C 1
ATOM 5148 O O . ILE B 1 278 ? 2.379 -5.668 -2.137 1 89.25 278 ILE B O 1
ATOM 5152 N N . PHE B 1 279 ? 3.719 -6.633 -0.592 1 88.75 279 PHE B N 1
ATOM 5153 C CA . PHE B 1 279 ? 3.178 -7.965 -0.832 1 88.75 279 PHE B CA 1
ATOM 5154 C C . PHE B 1 279 ? 1.973 -8.227 0.063 1 88.75 279 PHE B C 1
ATOM 5156 O O . PHE B 1 279 ? 1.082 -9 -0.298 1 88.75 279 PHE B O 1
ATOM 5163 N N . LEU B 1 280 ? 1.882 -7.59 1.218 1 87.12 280 LEU B N 1
ATOM 5164 C CA . LEU B 1 280 ? 0.946 -8.086 2.223 1 87.12 280 LEU B CA 1
ATOM 5165 C C . LEU B 1 280 ? -0.147 -7.055 2.498 1 87.12 280 LEU B C 1
ATOM 5167 O O . LEU B 1 280 ? -1.3 -7.418 2.74 1 87.12 280 LEU B O 1
ATOM 5171 N N . ASP B 1 281 ? 0.109 -5.816 2.434 1 88 281 ASP B N 1
ATOM 5172 C CA . ASP B 1 281 ? -0.781 -4.793 2.973 1 88 281 ASP B CA 1
ATOM 5173 C C . ASP B 1 281 ? -2.033 -4.645 2.113 1 88 281 ASP B C 1
ATOM 5175 O O . ASP B 1 281 ? -3.137 -4.473 2.637 1 88 281 ASP B O 1
ATOM 5179 N N . GLY B 1 282 ? -1.858 -4.727 0.807 1 88 282 GLY B N 1
ATOM 5180 C CA . GLY B 1 282 ? -3.014 -4.637 -0.072 1 88 282 GLY B CA 1
ATOM 5181 C C . GLY B 1 282 ? -4.066 -5.691 0.216 1 88 282 GLY B C 1
ATOM 5182 O O . GLY B 1 282 ? -5.262 -5.398 0.212 1 88 282 GLY B O 1
ATOM 5183 N N . LEU B 1 283 ? -3.639 -6.875 0.496 1 90.25 283 LEU B N 1
ATOM 5184 C CA . LEU B 1 283 ? -4.566 -7.965 0.773 1 90.25 283 LEU B CA 1
ATOM 5185 C C . LEU B 1 283 ? -5.289 -7.742 2.1 1 90.25 283 LEU B C 1
ATOM 5187 O O . LEU B 1 283 ? -6.508 -7.906 2.184 1 90.25 283 LEU B O 1
ATOM 5191 N N . SER B 1 284 ? -4.559 -7.395 3.086 1 87.75 284 SER B N 1
ATOM 5192 C CA . SER B 1 284 ? -5.145 -7.152 4.398 1 87.75 284 SER B CA 1
ATOM 5193 C C . SER B 1 284 ? -6.223 -6.074 4.332 1 87.75 284 SER B C 1
ATOM 5195 O O . SER B 1 284 ? -7.312 -6.246 4.883 1 87.75 284 SER B O 1
ATOM 5197 N N . ALA B 1 285 ? -5.883 -5.035 3.646 1 87.06 285 ALA B N 1
ATOM 5198 C CA . ALA B 1 285 ? -6.832 -3.934 3.5 1 87.06 285 ALA B CA 1
ATOM 5199 C C . ALA B 1 285 ? -8.062 -4.367 2.707 1 87.06 285 ALA B C 1
ATOM 5201 O O . ALA B 1 285 ? -9.188 -3.98 3.033 1 87.06 285 ALA B O 1
ATOM 5202 N N . ASP B 1 286 ? -7.84 -5.117 1.713 1 90.94 286 ASP B N 1
ATOM 5203 C CA . ASP B 1 286 ? -8.938 -5.566 0.856 1 90.94 286 ASP B CA 1
ATOM 5204 C C . ASP B 1 286 ? -9.875 -6.5 1.611 1 90.94 286 ASP B C 1
ATOM 5206 O O . ASP B 1 286 ? -11.102 -6.41 1.468 1 90.94 286 ASP B O 1
ATOM 5210 N N . ILE B 1 287 ? -9.352 -7.367 2.453 1 91 287 ILE B N 1
ATOM 5211 C CA . ILE B 1 287 ? -10.148 -8.273 3.264 1 91 287 ILE B CA 1
ATOM 5212 C C . ILE B 1 287 ? -10.984 -7.477 4.266 1 91 287 ILE B C 1
ATOM 5214 O O . ILE B 1 287 ? -12.172 -7.738 4.441 1 91 287 ILE B O 1
ATOM 5218 N N . GLU B 1 288 ? -10.344 -6.504 4.883 1 86.62 288 GLU B N 1
ATOM 5219 C CA . GLU B 1 288 ? -11.078 -5.648 5.812 1 86.62 288 GLU B CA 1
ATOM 5220 C C . GLU B 1 288 ? -12.234 -4.934 5.121 1 86.62 288 GLU B C 1
ATOM 5222 O O . GLU B 1 288 ? -13.328 -4.828 5.676 1 86.62 288 GLU B O 1
ATOM 5227 N N . ARG B 1 289 ? -11.992 -4.527 3.971 1 85.88 289 ARG B N 1
ATOM 5228 C CA . ARG B 1 289 ? -13.008 -3.822 3.197 1 85.88 289 ARG B CA 1
ATOM 5229 C C . ARG B 1 289 ? -14.18 -4.742 2.861 1 85.88 289 ARG B C 1
ATOM 5231 O O . ARG B 1 289 ? -15.336 -4.359 3.012 1 85.88 289 ARG B O 1
ATOM 5238 N N . ILE B 1 290 ? -13.875 -5.906 2.451 1 90.19 290 ILE B N 1
ATOM 5239 C CA . ILE B 1 290 ? -14.914 -6.863 2.092 1 90.19 290 ILE B CA 1
ATOM 5240 C C . ILE B 1 290 ? -15.758 -7.191 3.32 1 90.19 290 ILE B C 1
ATOM 5242 O O . ILE B 1 290 ? -16.984 -7.242 3.244 1 90.19 290 ILE B O 1
ATOM 5246 N N . ASN B 1 291 ? -15.07 -7.395 4.414 1 89.38 291 ASN B N 1
ATOM 5247 C CA . ASN B 1 291 ? -15.789 -7.695 5.652 1 89.38 291 ASN B CA 1
ATOM 5248 C C . ASN B 1 291 ? -16.719 -6.551 6.055 1 89.38 291 ASN B C 1
ATOM 5250 O O . ASN B 1 291 ? -17.844 -6.785 6.477 1 89.38 291 ASN B O 1
ATOM 5254 N N . ARG B 1 292 ? -16.25 -5.379 5.859 1 84 292 ARG B N 1
ATOM 5255 C CA . ARG B 1 292 ? -17.062 -4.207 6.191 1 84 292 ARG B CA 1
ATOM 5256 C C . ARG B 1 292 ? -18.266 -4.09 5.262 1 84 292 ARG B C 1
ATOM 5258 O O . ARG B 1 292 ? -19.359 -3.766 5.703 1 84 292 ARG B O 1
ATOM 5265 N N . VAL B 1 293 ? -18.047 -4.344 4.02 1 85.44 293 VAL B N 1
ATOM 5266 C CA . VAL B 1 293 ? -19.125 -4.297 3.035 1 85.44 293 VAL B CA 1
ATOM 5267 C C . VAL B 1 293 ? -20.156 -5.367 3.357 1 85.44 293 VAL B C 1
ATOM 5269 O O . VAL B 1 293 ? -21.359 -5.094 3.352 1 85.44 293 VAL B O 1
ATOM 5272 N N . ASN B 1 294 ? -19.672 -6.516 3.686 1 89.06 294 ASN B N 1
ATOM 5273 C CA . ASN B 1 294 ? -20.578 -7.605 4.051 1 89.06 294 ASN B CA 1
ATOM 5274 C C . ASN B 1 294 ? -21.406 -7.258 5.285 1 89.06 294 ASN B C 1
ATOM 5276 O O . ASN B 1 294 ? -22.594 -7.547 5.336 1 89.06 294 ASN B O 1
ATOM 5280 N N . GLN B 1 295 ? -20.766 -6.637 6.23 1 84.94 295 GLN B N 1
ATOM 5281 C CA . GLN B 1 295 ? -21.453 -6.23 7.445 1 84.94 295 GLN B CA 1
ATOM 5282 C C . GLN B 1 295 ? -22.531 -5.191 7.145 1 84.94 295 GLN B C 1
ATOM 5284 O O . GLN B 1 295 ? -23.641 -5.262 7.684 1 84.94 295 GLN B O 1
ATOM 5289 N N . THR B 1 296 ? -22.219 -4.336 6.332 1 81.94 296 THR B N 1
ATOM 5290 C CA . THR B 1 296 ? -23.172 -3.293 5.973 1 81.94 296 THR B CA 1
ATOM 5291 C C . THR B 1 296 ? -24.344 -3.881 5.191 1 81.94 296 THR B C 1
ATOM 5293 O O . THR B 1 296 ? -25.5 -3.512 5.422 1 81.94 296 THR B O 1
ATOM 5296 N N . LEU B 1 297 ? -24.047 -4.781 4.344 1 84.25 297 LEU B N 1
ATOM 5297 C CA . LEU B 1 297 ? -25.094 -5.402 3.527 1 84.25 297 LEU B CA 1
ATOM 5298 C C . LEU B 1 297 ? -26 -6.273 4.379 1 84.25 297 LEU B C 1
ATOM 5300 O O . LEU B 1 297 ? -27.188 -6.441 4.059 1 84.25 297 LEU B O 1
ATOM 5304 N N . SER B 1 298 ? -25.484 -6.766 5.418 1 85.25 298 SER B N 1
ATOM 5305 C CA . SER B 1 298 ? -26.25 -7.664 6.277 1 85.25 298 SER B CA 1
ATOM 5306 C C . SER B 1 298 ? -27.375 -6.922 7 1 85.25 298 SER B C 1
ATOM 5308 O O . SER B 1 298 ? -28.328 -7.535 7.457 1 85.25 298 SER B O 1
ATOM 5310 N N . VAL B 1 299 ? -27.266 -5.609 7.086 1 80.75 299 VAL B N 1
ATOM 5311 C CA . VAL B 1 299 ? -28.266 -4.84 7.812 1 80.75 299 VAL B CA 1
ATOM 5312 C C . VAL B 1 299 ? -29.312 -4.312 6.84 1 80.75 299 VAL B C 1
ATOM 5314 O O . VAL B 1 299 ? -30.344 -3.775 7.258 1 80.75 299 VAL B O 1
ATOM 5317 N N . LEU B 1 300 ? -29.078 -4.512 5.582 1 81.75 300 LEU B N 1
ATOM 5318 C CA . LEU B 1 300 ? -30.016 -4.055 4.57 1 81.75 300 LEU B CA 1
ATOM 5319 C C . LEU B 1 300 ? -31.156 -5.055 4.387 1 81.75 300 LEU B C 1
ATOM 5321 O O . LEU B 1 300 ? -30.938 -6.266 4.48 1 81.75 300 LEU B O 1
ATOM 5325 N N . ASN B 1 301 ? -32.344 -4.504 4.199 1 81.12 301 ASN B N 1
ATOM 5326 C CA . ASN B 1 301 ? -33.438 -5.375 3.812 1 81.12 301 ASN B CA 1
ATOM 5327 C C . ASN B 1 301 ? -33.406 -5.699 2.322 1 81.12 301 ASN B C 1
ATOM 5329 O O . ASN B 1 301 ? -32.531 -5.211 1.597 1 81.12 301 ASN B O 1
ATOM 5333 N N . GLU B 1 302 ? -34.219 -6.543 1.886 1 80.88 302 GLU B N 1
ATOM 5334 C CA . GLU B 1 302 ? -34.188 -7.039 0.511 1 80.88 302 GLU B CA 1
ATOM 5335 C C . GLU B 1 302 ? -34.375 -5.898 -0.487 1 80.88 302 GLU B C 1
ATOM 5337 O O . GLU B 1 302 ? -33.719 -5.867 -1.524 1 80.88 302 GLU B O 1
ATOM 5342 N N . GLU B 1 303 ? -35.25 -4.984 -0.224 1 81.19 303 GLU B N 1
ATOM 5343 C CA . GLU B 1 303 ? -35.5 -3.861 -1.122 1 81.19 303 GLU B CA 1
ATOM 5344 C C . GLU B 1 303 ? -34.281 -2.957 -1.227 1 81.19 303 GLU B C 1
ATOM 5346 O O . GLU B 1 303 ? -33.906 -2.508 -2.318 1 81.19 303 GLU B O 1
ATOM 5351 N N . GLN B 1 304 ? -33.719 -2.756 -0.129 1 80.19 304 GLN B N 1
ATOM 5352 C CA . GLN B 1 304 ? -32.531 -1.899 -0.077 1 80.19 304 GLN B CA 1
ATOM 5353 C C . GLN B 1 304 ? -31.344 -2.539 -0.809 1 80.19 304 GLN B C 1
ATOM 5355 O O . GLN B 1 304 ? -30.562 -1.846 -1.458 1 80.19 304 GLN B O 1
ATOM 5360 N N . ARG B 1 305 ? -31.219 -3.873 -0.709 1 80.5 305 ARG B N 1
ATOM 5361 C CA . ARG B 1 305 ? -30.141 -4.609 -1.364 1 80.5 305 ARG B CA 1
ATOM 5362 C C . ARG B 1 305 ? -30.25 -4.492 -2.881 1 80.5 305 ARG B C 1
ATOM 5364 O O . ARG B 1 305 ? -29.234 -4.488 -3.58 1 80.5 305 ARG B O 1
ATOM 5371 N N . ARG B 1 306 ? -31.375 -4.262 -3.314 1 80.31 306 ARG B N 1
ATOM 5372 C CA . ARG B 1 306 ? -31.594 -4.129 -4.75 1 80.31 306 ARG B CA 1
ATOM 5373 C C . ARG B 1 306 ? -31.109 -2.77 -5.254 1 80.31 306 ARG B C 1
ATOM 5375 O O . ARG B 1 306 ? -30.844 -2.605 -6.441 1 80.31 306 ARG B O 1
ATOM 5382 N N . HIS B 1 307 ? -30.984 -1.831 -4.332 1 79.31 307 HIS B N 1
ATOM 5383 C CA . HIS B 1 307 ? -30.625 -0.478 -4.727 1 79.31 307 HIS B CA 1
ATOM 5384 C C . HIS B 1 307 ? -29.109 -0.261 -4.602 1 79.31 307 HIS B C 1
ATOM 5386 O O . HIS B 1 307 ? -28.625 0.865 -4.738 1 79.31 307 HIS B O 1
ATOM 5392 N N . THR B 1 308 ? -28.438 -1.381 -4.289 1 78.12 308 THR B N 1
ATOM 5393 C CA . THR B 1 308 ? -26.984 -1.289 -4.238 1 78.12 308 THR B CA 1
ATOM 5394 C C . THR B 1 308 ? -26.344 -2.281 -5.207 1 78.12 308 THR B C 1
ATOM 5396 O O . THR B 1 308 ? -26.844 -3.398 -5.375 1 78.12 308 THR B O 1
ATOM 5399 N N . PRO B 1 309 ? -25.281 -1.749 -5.883 1 77.94 309 PRO B N 1
ATOM 5400 C CA . PRO B 1 309 ? -24.578 -2.668 -6.781 1 77.94 309 PRO B CA 1
ATOM 5401 C C . PRO B 1 309 ? -23.688 -3.662 -6.035 1 77.94 309 PRO B C 1
ATOM 5403 O O . PRO B 1 309 ? -23.156 -4.594 -6.641 1 77.94 309 PRO B O 1
ATOM 5406 N N . LEU B 1 310 ? -23.641 -3.537 -4.75 1 81.75 310 LEU B N 1
ATOM 5407 C CA . LEU B 1 310 ? -22.75 -4.383 -3.959 1 81.75 310 LEU B CA 1
ATOM 5408 C C . LEU B 1 310 ? -23.422 -5.719 -3.643 1 81.75 310 LEU B C 1
ATOM 5410 O O . LEU B 1 310 ? -24.625 -5.777 -3.418 1 81.75 310 LEU B O 1
ATOM 5414 N N . LYS B 1 311 ? -22.688 -6.762 -3.734 1 85.06 311 LYS B N 1
ATOM 5415 C CA . LYS B 1 311 ? -23.125 -8.102 -3.354 1 85.06 311 LYS B CA 1
ATOM 5416 C C . LYS B 1 311 ? -22.234 -8.672 -2.254 1 85.06 311 LYS B C 1
ATOM 5418 O O . LYS B 1 311 ? -21.031 -8.414 -2.225 1 85.06 311 LYS B O 1
ATOM 5423 N N . PRO B 1 312 ? -22.859 -9.391 -1.372 1 89.75 312 PRO B N 1
ATOM 5424 C CA . PRO B 1 312 ? -22.016 -10.039 -0.359 1 89.75 312 PRO B CA 1
ATOM 5425 C C . PRO B 1 312 ? -21.047 -11.055 -0.956 1 89.75 312 PRO B C 1
ATOM 5427 O O . PRO B 1 312 ? -21.406 -11.766 -1.905 1 89.75 312 PRO B O 1
ATOM 5430 N N . ILE B 1 313 ? -19.891 -11.078 -0.445 1 93.94 313 ILE B N 1
ATOM 5431 C CA . ILE B 1 313 ? -18.844 -12.008 -0.878 1 93.94 313 ILE B CA 1
ATOM 5432 C C . ILE B 1 313 ? -18.438 -12.898 0.291 1 93.94 313 ILE B C 1
ATOM 5434 O O . ILE B 1 313 ? -17.938 -12.414 1.309 1 93.94 313 ILE B O 1
ATOM 5438 N N . ARG B 1 314 ? -18.688 -14.188 0.188 1 95 314 ARG B N 1
ATOM 5439 C CA . ARG B 1 314 ? -18.203 -15.117 1.195 1 95 314 ARG B CA 1
ATOM 5440 C C . ARG B 1 314 ? -16.703 -15.359 1.038 1 95 314 ARG B C 1
ATOM 5442 O O . ARG B 1 314 ? -16.234 -15.758 -0.033 1 95 314 ARG B O 1
ATOM 5449 N N . THR B 1 315 ? -16.016 -15.141 2.139 1 95.62 315 THR B N 1
ATOM 5450 C CA . THR B 1 315 ? -14.562 -15.203 2.033 1 95.62 315 THR B CA 1
ATOM 5451 C C . THR B 1 315 ? -13.992 -16.219 3.014 1 95.62 315 THR B C 1
ATOM 5453 O O . THR B 1 315 ? -14.438 -16.312 4.16 1 95.62 315 THR B O 1
ATOM 5456 N N . LEU B 1 316 ? -13.125 -17.078 2.529 1 97.12 316 LEU B N 1
ATOM 5457 C CA . LEU B 1 316 ? -12.266 -17.906 3.363 1 97.12 316 LEU B CA 1
ATOM 5458 C C . LEU B 1 316 ? -10.797 -17.547 3.174 1 97.12 316 LEU B C 1
ATOM 5460 O O . LEU B 1 316 ? -10.281 -17.594 2.053 1 97.12 316 LEU B O 1
ATOM 5464 N N . VAL B 1 317 ? -10.18 -17.156 4.262 1 96.12 317 VAL B N 1
ATOM 5465 C CA . VAL B 1 317 ? -8.781 -16.75 4.207 1 96.12 317 VAL B CA 1
ATOM 5466 C C . VAL B 1 317 ? -7.91 -17.781 4.918 1 96.12 317 VAL B C 1
ATOM 5468 O O . VAL B 1 317 ? -8.156 -18.125 6.078 1 96.12 317 VAL B O 1
ATOM 5471 N N . ILE B 1 318 ? -6.945 -18.312 4.25 1 96.94 318 ILE B N 1
ATOM 5472 C CA . ILE B 1 318 ? -5.934 -19.172 4.844 1 96.94 318 ILE B CA 1
ATOM 5473 C C . ILE B 1 318 ? -4.562 -18.516 4.75 1 96.94 318 ILE B C 1
ATOM 5475 O O . ILE B 1 318 ? -4.082 -18.219 3.65 1 96.94 318 ILE B O 1
ATOM 5479 N N . SER B 1 319 ? -3.99 -18.234 5.859 1 94.5 319 SER B N 1
ATOM 5480 C CA . SER B 1 319 ? -2.689 -17.578 5.969 1 94.5 319 SER B CA 1
ATOM 5481 C C . SER B 1 319 ? -1.798 -18.297 6.98 1 94.5 319 SER B C 1
ATOM 5483 O O . SER B 1 319 ? -2.287 -19.047 7.828 1 94.5 319 SER B O 1
ATOM 5485 N N . PRO B 1 320 ? -0.483 -18.078 6.844 1 94.81 320 PRO B N 1
ATOM 5486 C CA . PRO B 1 320 ? 0.443 -18.797 7.727 1 94.81 320 PRO B CA 1
ATOM 5487 C C . PRO B 1 320 ? 0.183 -18.5 9.203 1 94.81 320 PRO B C 1
ATOM 5489 O O . PRO B 1 320 ? 0.012 -17.344 9.594 1 94.81 320 PRO B O 1
ATOM 5492 N N . SER B 1 321 ? 0.203 -19.547 9.992 1 93.56 321 SER B N 1
ATOM 5493 C CA . SER B 1 321 ? 0.026 -19.438 11.438 1 93.56 321 SER B CA 1
ATOM 5494 C C . SER B 1 321 ? 1.327 -19.031 12.125 1 93.56 321 SER B C 1
ATOM 5496 O O . SER B 1 321 ? 1.314 -18.578 13.273 1 93.56 321 SER B O 1
ATOM 5498 N N . LYS B 1 322 ? 2.436 -19.266 11.43 1 91.94 322 LYS B N 1
ATOM 5499 C CA . LYS B 1 322 ? 3.758 -18.922 11.93 1 91.94 322 LYS B CA 1
ATOM 5500 C C . LYS B 1 322 ? 4.395 -17.828 11.086 1 91.94 322 LYS B C 1
ATOM 5502 O O . LYS B 1 322 ? 4.047 -17.656 9.914 1 91.94 322 LYS B O 1
ATOM 5507 N N . ARG B 1 323 ? 5.301 -17.094 11.695 1 88.69 323 ARG B N 1
ATOM 5508 C CA . ARG B 1 323 ? 6.016 -16.047 10.961 1 88.69 323 ARG B CA 1
ATOM 5509 C C . ARG B 1 323 ? 6.996 -16.656 9.961 1 88.69 323 ARG B C 1
ATOM 5511 O O . ARG B 1 323 ? 7.945 -17.344 10.352 1 88.69 323 ARG B O 1
ATOM 5518 N N . ILE B 1 324 ? 6.805 -16.359 8.781 1 92.25 324 ILE B N 1
ATOM 5519 C CA . ILE B 1 324 ? 7.633 -16.938 7.73 1 92.25 324 ILE B CA 1
ATOM 5520 C C . ILE B 1 324 ? 9.055 -16.391 7.832 1 92.25 324 ILE B C 1
ATOM 5522 O O . ILE B 1 324 ? 10.023 -17.078 7.516 1 92.25 324 ILE B O 1
ATOM 5526 N N . ASP B 1 325 ? 9.141 -15.141 8.344 1 88.38 325 ASP B N 1
ATOM 5527 C CA . ASP B 1 325 ? 10.461 -14.547 8.523 1 88.38 325 ASP B CA 1
ATOM 5528 C C . ASP B 1 325 ? 11.312 -15.383 9.477 1 88.38 325 ASP B C 1
ATOM 5530 O O . ASP B 1 325 ? 12.516 -15.531 9.266 1 88.38 325 ASP B O 1
ATOM 5534 N N . SER B 1 326 ? 10.68 -15.859 10.523 1 88.12 326 SER B N 1
ATOM 5535 C CA . SER B 1 326 ? 11.391 -16.703 11.484 1 88.12 326 SER B CA 1
ATOM 5536 C C . SER B 1 326 ? 11.82 -18.016 10.852 1 88.12 326 SER B C 1
ATOM 5538 O O . SER B 1 326 ? 12.93 -18.5 11.102 1 88.12 326 SER B O 1
ATOM 5540 N N . ILE B 1 327 ? 11.039 -18.547 10.07 1 92.81 327 ILE B N 1
ATOM 5541 C CA . ILE B 1 327 ? 11.359 -19.797 9.375 1 92.81 327 ILE B CA 1
ATOM 5542 C C . ILE B 1 327 ? 12.523 -19.547 8.406 1 92.81 327 ILE B C 1
ATOM 5544 O O . ILE B 1 327 ? 13.461 -20.344 8.352 1 92.81 327 ILE B O 1
ATOM 5548 N N . ALA B 1 328 ? 12.453 -18.422 7.715 1 91.69 328 ALA B N 1
ATOM 5549 C CA . ALA B 1 328 ? 13.484 -18.078 6.738 1 91.69 328 ALA B CA 1
ATOM 5550 C C . ALA B 1 328 ? 14.852 -17.953 7.406 1 91.69 328 ALA B C 1
ATOM 5552 O O . ALA B 1 328 ? 15.867 -18.344 6.836 1 91.69 328 ALA B O 1
ATOM 5553 N N . SER B 1 329 ? 14.875 -17.406 8.625 1 89.88 329 SER B N 1
ATOM 5554 C CA . SER B 1 329 ? 16.141 -17.172 9.328 1 89.88 329 SER B CA 1
ATOM 5555 C C . SER B 1 329 ? 16.891 -18.484 9.547 1 89.88 329 SER B C 1
ATOM 5557 O O . SER B 1 329 ? 18.125 -18.484 9.617 1 89.88 329 SER B O 1
ATOM 5559 N N . ARG B 1 330 ? 16.172 -19.562 9.531 1 91.81 330 ARG B N 1
ATOM 5560 C CA . ARG B 1 330 ? 16.781 -20.859 9.773 1 91.81 330 ARG B CA 1
ATOM 5561 C C . ARG B 1 330 ? 17.312 -21.469 8.484 1 91.81 330 ARG B C 1
ATOM 5563 O O . ARG B 1 330 ? 18.047 -22.469 8.516 1 91.81 330 ARG B O 1
ATOM 5570 N N . HIS B 1 331 ? 17.016 -20.859 7.395 1 91.88 331 HIS B N 1
ATOM 5571 C CA . HIS B 1 331 ? 17.344 -21.5 6.125 1 91.88 331 HIS B CA 1
ATOM 5572 C C . HIS B 1 331 ? 18.234 -20.625 5.266 1 91.88 331 HIS B C 1
ATOM 5574 O O . HIS B 1 331 ? 18.531 -20.953 4.121 1 91.88 331 HIS B O 1
ATOM 5580 N N . VAL B 1 332 ? 18.672 -19.484 5.773 1 87.81 332 VAL B N 1
ATOM 5581 C CA . VAL B 1 332 ? 19.5 -18.547 5.004 1 87.81 332 VAL B CA 1
ATOM 5582 C C . VAL B 1 332 ? 20.812 -19.219 4.621 1 87.81 332 VAL B C 1
ATOM 5584 O O . VAL B 1 332 ? 21.406 -18.875 3.594 1 87.81 332 VAL B O 1
ATOM 5587 N N . GLY B 1 333 ? 21.234 -20.125 5.398 1 86 333 GLY B N 1
ATOM 5588 C CA . GLY B 1 333 ? 22.484 -20.844 5.137 1 86 333 GLY B CA 1
ATOM 5589 C C . GLY B 1 333 ? 22.422 -21.703 3.883 1 86 333 GLY B C 1
ATOM 5590 O O . GLY B 1 333 ? 23.453 -22.078 3.328 1 86 333 GLY B O 1
ATOM 5591 N N . SER B 1 334 ? 21.266 -22.031 3.385 1 83.88 334 SER B N 1
ATOM 5592 C CA . SER B 1 334 ? 21.078 -22.891 2.221 1 83.88 334 SER B CA 1
ATOM 5593 C C . SER B 1 334 ? 21.25 -22.109 0.922 1 83.88 334 SER B C 1
ATOM 5595 O O . SER B 1 334 ? 21.312 -22.703 -0.159 1 83.88 334 SER B O 1
ATOM 5597 N N . LEU B 1 335 ? 21.344 -20.75 1.047 1 81.5 335 LEU B N 1
ATOM 5598 C CA . LEU B 1 335 ? 21.531 -19.938 -0.15 1 81.5 335 LEU B CA 1
ATOM 5599 C C . LEU B 1 335 ? 22.922 -20.156 -0.748 1 81.5 335 LEU B C 1
ATOM 5601 O O . LEU B 1 335 ? 23.891 -20.344 -0.016 1 81.5 335 LEU B O 1
ATOM 5605 N N . PRO B 1 336 ? 22.922 -20.062 -2.07 1 75.19 336 PRO B N 1
ATOM 5606 C CA . PRO B 1 336 ? 24.266 -20.094 -2.67 1 75.19 336 PRO B CA 1
ATOM 5607 C C . PRO B 1 336 ? 25.188 -19 -2.119 1 75.19 336 PRO B C 1
ATOM 5609 O O . PRO B 1 336 ? 24.719 -17.906 -1.803 1 75.19 336 PRO B O 1
ATOM 5612 N N . ARG B 1 337 ? 26.422 -19.234 -2.066 1 78.12 337 ARG B N 1
ATOM 5613 C CA . ARG B 1 337 ? 27.391 -18.406 -1.38 1 78.12 337 ARG B CA 1
ATOM 5614 C C . ARG B 1 337 ? 27.359 -16.969 -1.914 1 78.12 337 ARG B C 1
ATOM 5616 O O . ARG B 1 337 ? 27.344 -16.016 -1.139 1 78.12 337 ARG B O 1
ATOM 5623 N N . PRO B 1 338 ? 27.297 -16.812 -3.262 1 70 338 PRO B N 1
ATOM 5624 C CA . PRO B 1 338 ? 27.297 -15.43 -3.75 1 70 338 PRO B CA 1
ATOM 5625 C C . PRO B 1 338 ? 26.062 -14.648 -3.291 1 70 338 PRO B C 1
ATOM 5627 O O . PRO B 1 338 ? 26.156 -13.469 -2.955 1 70 338 PRO B O 1
ATOM 5630 N N . ILE B 1 339 ? 25 -15.336 -3.246 1 73.5 339 ILE B N 1
ATOM 5631 C CA . ILE B 1 339 ? 23.766 -14.688 -2.834 1 73.5 339 ILE B CA 1
ATOM 5632 C C . ILE B 1 339 ? 23.781 -14.438 -1.326 1 73.5 339 ILE B C 1
ATOM 5634 O O . ILE B 1 339 ? 23.406 -13.359 -0.861 1 73.5 339 ILE B O 1
ATOM 5638 N N . ARG B 1 340 ? 24.25 -15.391 -0.681 1 80.81 340 ARG B N 1
ATOM 5639 C CA . ARG B 1 340 ? 24.344 -15.273 0.771 1 80.81 340 ARG B CA 1
ATOM 5640 C C . ARG B 1 340 ? 25.25 -14.125 1.176 1 80.81 340 ARG B C 1
ATOM 5642 O O . ARG B 1 340 ? 24.953 -13.391 2.119 1 80.81 340 ARG B O 1
ATOM 5649 N N . THR B 1 341 ? 26.297 -13.969 0.477 1 74.75 341 THR B N 1
ATOM 5650 C CA . THR B 1 341 ? 27.234 -12.906 0.768 1 74.75 341 THR B CA 1
ATOM 5651 C C . THR B 1 341 ? 26.625 -11.539 0.481 1 74.75 341 THR B C 1
ATOM 5653 O O . THR B 1 341 ? 26.75 -10.609 1.284 1 74.75 341 THR B O 1
ATOM 5656 N N . MET B 1 342 ? 25.906 -11.523 -0.567 1 72.19 342 MET B N 1
ATOM 5657 C CA . MET B 1 342 ? 25.25 -10.266 -0.934 1 72.19 342 MET B CA 1
ATOM 5658 C C . MET B 1 342 ? 24.188 -9.891 0.085 1 72.19 342 MET B C 1
ATOM 5660 O O . MET B 1 342 ? 24.156 -8.758 0.575 1 72.19 342 MET B O 1
ATOM 5664 N N . LEU B 1 343 ? 23.422 -10.828 0.383 1 78.31 343 LEU B N 1
ATOM 5665 C CA . LEU B 1 343 ? 22.344 -10.594 1.342 1 78.31 343 LEU B CA 1
ATOM 5666 C C . LEU B 1 343 ? 22.906 -10.352 2.738 1 78.31 343 LEU B C 1
ATOM 5668 O O . LEU B 1 343 ? 22.359 -9.547 3.5 1 78.31 343 LEU B O 1
ATOM 5672 N N . GLY B 1 344 ? 23.984 -11.023 3.041 1 75.69 344 GLY B N 1
ATOM 5673 C CA . GLY B 1 344 ? 24.656 -10.805 4.312 1 75.69 344 GLY B CA 1
ATOM 5674 C C . GLY B 1 344 ? 25.234 -9.414 4.449 1 75.69 344 GLY B C 1
ATOM 5675 O O . GLY B 1 344 ? 25.203 -8.82 5.531 1 75.69 344 GLY B O 1
ATOM 5676 N N . GLY B 1 345 ? 25.719 -8.883 3.377 1 72.12 345 GLY B N 1
ATOM 5677 C CA . GLY B 1 345 ? 26.297 -7.555 3.361 1 72.12 345 GLY B CA 1
ATOM 5678 C C . GLY B 1 345 ? 25.312 -6.465 3.738 1 72.12 345 GLY B C 1
ATOM 5679 O O . GLY B 1 345 ? 25.688 -5.43 4.285 1 72.12 345 GLY B O 1
ATOM 5680 N N . ILE B 1 346 ? 24.094 -6.844 3.498 1 73.44 346 ILE B N 1
ATOM 5681 C CA . ILE B 1 346 ? 23.109 -5.82 3.814 1 73.44 346 ILE B CA 1
ATOM 5682 C C . ILE B 1 346 ? 22.312 -6.242 5.043 1 73.44 346 ILE B C 1
ATOM 5684 O O . ILE B 1 346 ? 21.297 -5.617 5.375 1 73.44 346 ILE B O 1
ATOM 5688 N N . GLY B 1 347 ? 22.656 -7.285 5.66 1 75.19 347 GLY B N 1
ATOM 5689 C CA . GLY B 1 347 ? 22.062 -7.688 6.926 1 75.19 347 GLY B CA 1
ATOM 5690 C C . GLY B 1 347 ? 20.906 -8.641 6.766 1 75.19 347 GLY B C 1
ATOM 5691 O O . GLY B 1 347 ? 20.141 -8.859 7.707 1 75.19 347 GLY B O 1
ATOM 5692 N N . ALA B 1 348 ? 20.812 -9.211 5.637 1 78.69 348 ALA B N 1
ATOM 5693 C CA . ALA B 1 348 ? 19.641 -10.047 5.355 1 78.69 348 ALA B CA 1
ATOM 5694 C C . ALA B 1 348 ? 19.844 -11.461 5.91 1 78.69 348 ALA B C 1
ATOM 5696 O O . ALA B 1 348 ? 18.891 -12.242 5.977 1 78.69 348 ALA B O 1
ATOM 5697 N N . THR B 1 349 ? 21.016 -11.758 6.32 1 77.5 349 THR B N 1
ATOM 5698 C CA . THR B 1 349 ? 21.25 -13.094 6.867 1 77.5 349 THR B CA 1
ATOM 5699 C C . THR B 1 349 ? 21.078 -13.094 8.383 1 77.5 349 THR B C 1
ATOM 5701 O O . THR B 1 349 ? 21.156 -14.141 9.023 1 77.5 349 THR B O 1
ATOM 5704 N N . GLU B 1 350 ? 20.859 -11.906 8.906 1 77.38 350 GLU B N 1
ATOM 5705 C CA . GLU B 1 350 ? 20.516 -11.805 10.32 1 77.38 350 GLU B CA 1
ATOM 5706 C C . GLU B 1 350 ? 19.016 -12.008 10.539 1 77.38 350 GLU B C 1
ATOM 5708 O O . GLU B 1 350 ? 18.219 -11.828 9.617 1 77.38 350 GLU B O 1
ATOM 5713 N N . ALA B 1 351 ? 18.719 -12.43 11.703 1 72.75 351 ALA B N 1
ATOM 5714 C CA . ALA B 1 351 ? 17.328 -12.711 12.047 1 72.75 351 ALA B CA 1
ATOM 5715 C C . ALA B 1 351 ? 16.438 -11.516 11.742 1 72.75 351 ALA B C 1
ATOM 5717 O O . ALA B 1 351 ? 15.336 -11.672 11.203 1 72.75 351 ALA B O 1
ATOM 5718 N N . ARG B 1 352 ? 16.938 -10.391 11.938 1 75.12 352 ARG B N 1
ATOM 5719 C CA . ARG B 1 352 ? 16.156 -9.172 11.789 1 75.12 352 ARG B CA 1
ATOM 5720 C C . ARG B 1 352 ? 15.977 -8.812 10.312 1 75.12 352 ARG B C 1
ATOM 5722 O O . ARG B 1 352 ? 15.031 -8.109 9.953 1 75.12 352 ARG B O 1
ATOM 5729 N N . GLY B 1 353 ? 16.828 -9.242 9.531 1 75.12 353 GLY B N 1
ATOM 5730 C CA . GLY B 1 353 ? 16.781 -8.961 8.102 1 75.12 353 GLY B CA 1
ATOM 5731 C C . GLY B 1 353 ? 16.219 -10.109 7.285 1 75.12 353 GLY B C 1
ATOM 5732 O O . GLY B 1 353 ? 16.266 -10.078 6.051 1 75.12 353 GLY B O 1
ATOM 5733 N N . SER B 1 354 ? 15.578 -11.031 7.992 1 84.5 354 SER B N 1
ATOM 5734 C CA . SER B 1 354 ? 15.203 -12.281 7.332 1 84.5 354 SER B CA 1
ATOM 5735 C C . SER B 1 354 ? 13.922 -12.117 6.523 1 84.5 354 SER B C 1
ATOM 5737 O O . SER B 1 354 ? 13.594 -12.969 5.691 1 84.5 354 SER B O 1
ATOM 5739 N N . ALA B 1 355 ? 13.203 -11.031 6.742 1 84.56 355 ALA B N 1
ATOM 5740 C CA . ALA B 1 355 ? 12.023 -10.781 5.918 1 84.56 355 ALA B CA 1
ATOM 5741 C C . ALA B 1 355 ? 12.398 -10.688 4.441 1 84.56 355 ALA B C 1
ATOM 5743 O O . ALA B 1 355 ? 11.75 -11.305 3.594 1 84.56 355 ALA B O 1
ATOM 5744 N N . LEU B 1 356 ? 13.43 -10.039 4.164 1 85.44 356 LEU B N 1
ATOM 5745 C CA . LEU B 1 356 ? 13.883 -9.898 2.781 1 85.44 356 LEU B CA 1
ATOM 5746 C C . LEU B 1 356 ? 14.281 -11.258 2.203 1 85.44 356 LEU B C 1
ATOM 5748 O O . LEU B 1 356 ? 13.867 -11.609 1.094 1 85.44 356 LEU B O 1
ATOM 5752 N N . ALA B 1 357 ? 14.984 -11.992 3.002 1 87.25 357 ALA B N 1
ATOM 5753 C CA . ALA B 1 357 ? 15.445 -13.305 2.557 1 87.25 357 ALA B CA 1
ATOM 5754 C C . ALA B 1 357 ? 14.273 -14.234 2.268 1 87.25 357 ALA B C 1
ATOM 5756 O O . ALA B 1 357 ? 14.328 -15.047 1.339 1 87.25 357 ALA B O 1
ATOM 5757 N N . SER B 1 358 ? 13.227 -14.133 3.023 1 91.31 358 SER B N 1
ATOM 5758 C CA . SER B 1 358 ? 12.086 -15.031 2.904 1 91.31 358 SER B CA 1
ATOM 5759 C C . SER B 1 358 ? 11.445 -14.93 1.525 1 91.31 358 SER B C 1
ATOM 5761 O O . SER B 1 358 ? 10.828 -15.883 1.049 1 91.31 358 SER B O 1
ATOM 5763 N N . TYR B 1 359 ? 11.578 -13.828 0.886 1 87.69 359 TYR B N 1
ATOM 5764 C CA . TYR B 1 359 ? 10.977 -13.633 -0.431 1 87.69 359 TYR B CA 1
ATOM 5765 C C . TYR B 1 359 ? 11.867 -14.219 -1.522 1 87.69 359 TYR B C 1
ATOM 5767 O O . TYR B 1 359 ? 11.398 -14.508 -2.627 1 87.69 359 TYR B O 1
ATOM 5775 N N . LEU B 1 360 ? 13.141 -14.484 -1.209 1 84.62 360 LEU B N 1
ATOM 5776 C CA . LEU B 1 360 ? 14.102 -14.844 -2.242 1 84.62 360 LEU B CA 1
ATOM 5777 C C . LEU B 1 360 ? 14.656 -16.25 -1.998 1 84.62 360 LEU B C 1
ATOM 5779 O O . LEU B 1 360 ? 15.461 -16.75 -2.791 1 84.62 360 LEU B O 1
ATOM 5783 N N . LEU B 1 361 ? 14.234 -16.891 -0.941 1 86.88 361 LEU B N 1
ATOM 5784 C CA . LEU B 1 361 ? 14.773 -18.188 -0.527 1 86.88 361 LEU B CA 1
ATOM 5785 C C . LEU B 1 361 ? 14.133 -19.328 -1.317 1 86.88 361 LEU B C 1
ATOM 5787 O O . LEU B 1 361 ? 13.375 -20.109 -0.763 1 86.88 361 LEU B O 1
ATOM 5791 N N . PHE B 1 362 ? 14.555 -19.391 -2.578 1 85.38 362 PHE B N 1
ATOM 5792 C CA . PHE B 1 362 ? 14.07 -20.484 -3.422 1 85.38 362 PHE B CA 1
ATOM 5793 C C . PHE B 1 362 ? 14.922 -21.734 -3.242 1 85.38 362 PHE B C 1
ATOM 5795 O O . PHE B 1 362 ? 15.586 -22.172 -4.184 1 85.38 362 PHE B O 1
ATOM 5802 N N . GLU B 1 363 ? 14.867 -22.25 -2.074 1 86.94 363 GLU B N 1
ATOM 5803 C CA . GLU B 1 363 ? 15.594 -23.453 -1.686 1 86.94 363 GLU B CA 1
ATOM 5804 C C . GLU B 1 363 ? 14.648 -24.5 -1.123 1 86.94 363 GLU B C 1
ATOM 5806 O O . GLU B 1 363 ? 13.711 -24.188 -0.385 1 86.94 363 GLU B O 1
ATOM 5811 N N . GLN B 1 364 ? 15.016 -25.734 -1.401 1 88.5 364 GLN B N 1
ATOM 5812 C CA . GLN B 1 364 ? 14.125 -26.844 -1.08 1 88.5 364 GLN B CA 1
ATOM 5813 C C . GLN B 1 364 ? 13.883 -26.922 0.423 1 88.5 364 GLN B C 1
ATOM 5815 O O . GLN B 1 364 ? 12.773 -27.25 0.858 1 88.5 364 GLN B O 1
ATOM 5820 N N . SER B 1 365 ? 14.906 -26.688 1.205 1 91.38 365 SER B N 1
ATOM 5821 C CA . SER B 1 365 ? 14.742 -26.797 2.65 1 91.38 365 SER B CA 1
ATOM 5822 C C . SER B 1 365 ? 13.688 -25.812 3.16 1 91.38 365 SER B C 1
ATOM 5824 O O . SER B 1 365 ? 12.891 -26.156 4.031 1 91.38 365 SER B O 1
ATOM 5826 N N . PHE B 1 366 ? 13.75 -24.609 2.686 1 93.25 366 PHE B N 1
ATOM 5827 C CA . PHE B 1 366 ? 12.805 -23.578 3.068 1 93.25 366 PHE B CA 1
ATOM 5828 C C . PHE B 1 366 ? 11.43 -23.844 2.471 1 93.25 366 PHE B C 1
ATOM 5830 O O . PHE B 1 366 ? 10.43 -23.828 3.184 1 93.25 366 PHE B O 1
ATOM 5837 N N . THR B 1 367 ? 11.312 -24.156 1.168 1 94.31 367 THR B N 1
ATOM 5838 C CA . THR B 1 367 ? 10.031 -24.328 0.49 1 94.31 367 THR B CA 1
ATOM 5839 C C . THR B 1 367 ? 9.297 -25.547 1.03 1 94.31 367 THR B C 1
ATOM 5841 O O . THR B 1 367 ? 8.07 -25.531 1.176 1 94.31 367 THR B O 1
ATOM 5844 N N . ARG B 1 368 ? 9.969 -26.594 1.383 1 95.38 368 ARG B N 1
ATOM 5845 C CA . ARG B 1 368 ? 9.336 -27.781 1.937 1 95.38 368 ARG B CA 1
ATOM 5846 C C . ARG B 1 368 ? 8.711 -27.5 3.297 1 95.38 368 ARG B C 1
ATOM 5848 O O . ARG B 1 368 ? 7.645 -28.016 3.623 1 95.38 368 ARG B O 1
ATOM 5855 N N . GLU B 1 369 ? 9.422 -26.75 4.051 1 96.56 369 GLU B N 1
ATOM 5856 C CA . GLU B 1 369 ? 8.867 -26.375 5.352 1 96.56 369 GLU B CA 1
ATOM 5857 C C . GLU B 1 369 ? 7.609 -25.531 5.191 1 96.56 369 GLU B C 1
ATOM 5859 O O . GLU B 1 369 ? 6.648 -25.688 5.945 1 96.56 369 GLU B O 1
ATOM 5864 N N . LEU B 1 370 ? 7.613 -24.625 4.258 1 97 370 LEU B N 1
ATOM 5865 C CA . LEU B 1 370 ? 6.441 -23.781 4.02 1 97 370 LEU B CA 1
ATOM 5866 C C . LEU B 1 370 ? 5.273 -24.625 3.502 1 97 370 LEU B C 1
ATOM 5868 O O . LEU B 1 370 ? 4.121 -24.375 3.863 1 97 370 LEU B O 1
ATOM 5872 N N . ILE B 1 371 ? 5.578 -25.625 2.607 1 97.25 371 ILE B N 1
ATOM 5873 C CA . ILE B 1 371 ? 4.547 -26.547 2.121 1 97.25 371 ILE B CA 1
ATOM 5874 C C . ILE B 1 371 ? 3.916 -27.281 3.299 1 97.25 371 ILE B C 1
ATOM 5876 O O . ILE B 1 371 ? 2.689 -27.344 3.41 1 97.25 371 ILE B O 1
ATOM 5880 N N . ALA B 1 372 ? 4.762 -27.734 4.168 1 97.81 372 ALA B N 1
ATOM 5881 C CA . ALA B 1 372 ? 4.273 -28.453 5.348 1 97.81 372 ALA B CA 1
ATOM 5882 C C . ALA B 1 372 ? 3.406 -27.547 6.215 1 97.81 372 ALA B C 1
ATOM 5884 O O . ALA B 1 372 ? 2.373 -27.969 6.734 1 97.81 372 ALA B O 1
ATOM 5885 N N . LEU B 1 373 ? 3.836 -26.344 6.395 1 97.44 373 LEU B N 1
ATOM 5886 C CA . LEU B 1 373 ? 3.068 -25.375 7.176 1 97.44 373 LEU B CA 1
ATOM 5887 C C . LEU B 1 373 ? 1.71 -25.125 6.535 1 97.44 373 LEU B C 1
ATOM 5889 O O . LEU B 1 373 ? 0.692 -25.062 7.23 1 97.44 373 LEU B O 1
ATOM 5893 N N . GLY B 1 374 ? 1.697 -24.953 5.191 1 98.06 374 GLY B N 1
ATOM 5894 C CA . GLY B 1 374 ? 0.443 -24.766 4.48 1 98.06 374 GLY B CA 1
ATOM 5895 C C . GLY B 1 374 ? -0.533 -25.906 4.672 1 98.06 374 GLY B C 1
ATOM 5896 O O . GLY B 1 374 ? -1.729 -25.688 4.875 1 98.06 374 GLY B O 1
ATOM 5897 N N . GLN B 1 375 ? -0.008 -27.109 4.629 1 98.12 375 GLN B N 1
ATOM 5898 C CA . GLN B 1 375 ? -0.841 -28.281 4.84 1 98.12 375 GLN B CA 1
ATOM 5899 C C . GLN B 1 375 ? -1.414 -28.312 6.254 1 98.12 375 GLN B C 1
ATOM 5901 O O . GLN B 1 375 ? -2.617 -28.5 6.441 1 98.12 375 GLN B O 1
ATOM 5906 N N . SER B 1 376 ? -0.55 -28.078 7.207 1 98 376 SER B N 1
ATOM 5907 C CA . SER B 1 376 ? -0.961 -28.125 8.602 1 98 376 SER B CA 1
ATOM 5908 C C . SER B 1 376 ? -2.012 -27.062 8.898 1 98 376 SER B C 1
ATOM 5910 O O . SER B 1 376 ? -3.014 -27.328 9.562 1 98 376 SER B O 1
ATOM 5912 N N . ASP B 1 377 ? -1.762 -25.844 8.438 1 97.81 377 ASP B N 1
ATOM 5913 C CA . ASP B 1 377 ? -2.689 -24.75 8.672 1 97.81 377 ASP B CA 1
ATOM 5914 C C . ASP B 1 377 ? -4.051 -25.031 8.047 1 97.81 377 ASP B C 1
ATOM 5916 O O . ASP B 1 377 ? -5.086 -24.656 8.609 1 97.81 377 ASP B O 1
ATOM 5920 N N . THR B 1 378 ? -4.098 -25.672 6.895 1 98.38 378 THR B N 1
ATOM 5921 C CA . THR B 1 378 ? -5.344 -25.969 6.195 1 98.38 378 THR B CA 1
ATOM 5922 C C . THR B 1 378 ? -6.117 -27.078 6.914 1 98.38 378 THR B C 1
ATOM 5924 O O . THR B 1 378 ? -7.332 -26.969 7.098 1 98.38 378 THR B O 1
ATOM 5927 N N . TYR B 1 379 ? -5.434 -28.047 7.309 1 98 379 TYR B N 1
ATOM 5928 C CA . TYR B 1 379 ? -6.094 -29.125 8.039 1 98 379 TYR B CA 1
ATOM 5929 C C . TYR B 1 379 ? -6.66 -28.609 9.359 1 98 379 TYR B C 1
ATOM 5931 O O . TYR B 1 379 ? -7.707 -29.094 9.812 1 98 379 TYR B O 1
ATOM 5939 N N . ALA B 1 380 ? -5.965 -27.672 9.992 1 97.56 380 ALA B N 1
ATOM 5940 C CA . ALA B 1 380 ? -6.48 -27.047 11.211 1 97.56 380 ALA B CA 1
ATOM 5941 C C . ALA B 1 380 ? -7.809 -26.344 10.953 1 97.56 380 ALA B C 1
ATOM 5943 O O . ALA B 1 380 ? -8.617 -26.156 11.867 1 97.56 380 ALA B O 1
ATOM 5944 N N . LYS B 1 381 ? -8.047 -26 9.688 1 97.25 381 LYS B N 1
ATOM 5945 C CA . LYS B 1 381 ? -9.281 -25.328 9.297 1 97.25 381 LYS B CA 1
ATOM 5946 C C . LYS B 1 381 ? -10.172 -26.25 8.469 1 97.25 381 LYS B C 1
ATOM 5948 O O . LYS B 1 381 ? -10.922 -25.781 7.613 1 97.25 381 LYS B O 1
ATOM 5953 N N . ARG B 1 382 ? -10.078 -27.484 8.648 1 97.38 382 ARG B N 1
ATOM 5954 C CA . ARG B 1 382 ? -10.766 -28.484 7.824 1 97.38 382 ARG B CA 1
ATOM 5955 C C . ARG B 1 382 ? -12.266 -28.219 7.777 1 97.38 382 ARG B C 1
ATOM 5957 O O . ARG B 1 382 ? -12.875 -28.25 6.707 1 97.38 382 ARG B O 1
ATOM 5964 N N . ASP B 1 383 ? -12.93 -27.906 8.898 1 96.88 383 ASP B N 1
ATOM 5965 C CA . ASP B 1 383 ? -14.367 -27.688 8.969 1 96.88 383 ASP B CA 1
ATOM 5966 C C . ASP B 1 383 ? -14.781 -26.453 8.172 1 96.88 383 ASP B C 1
ATOM 5968 O O . ASP B 1 383 ? -15.812 -26.469 7.496 1 96.88 383 ASP B O 1
ATOM 5972 N N . GLU B 1 384 ? -13.953 -25.422 8.258 1 97.06 384 GLU B N 1
ATOM 5973 C CA . GLU B 1 384 ? -14.234 -24.203 7.5 1 97.06 384 GLU B CA 1
ATOM 5974 C C . GLU B 1 384 ? -14.117 -24.453 6 1 97.06 384 GLU B C 1
ATOM 5976 O O . GLU B 1 384 ? -14.906 -23.922 5.215 1 97.06 384 GLU B O 1
ATOM 5981 N N . VAL B 1 385 ? -13.086 -25.266 5.648 1 97.38 385 VAL B N 1
ATOM 5982 C CA . VAL B 1 385 ? -12.867 -25.594 4.242 1 97.38 385 VAL B CA 1
ATOM 5983 C C . VAL B 1 385 ? -14.062 -26.375 3.703 1 97.38 385 VAL B C 1
ATOM 5985 O O . VAL B 1 385 ? -14.594 -26.062 2.641 1 97.38 385 VAL B O 1
ATOM 5988 N N . MET B 1 386 ? -14.531 -27.328 4.445 1 96 386 MET B N 1
ATOM 5989 C CA . MET B 1 386 ? -15.664 -28.156 4.031 1 96 386 MET B CA 1
ATOM 5990 C C . MET B 1 386 ? -16.938 -27.312 3.906 1 96 386 MET B C 1
ATOM 5992 O O . MET B 1 386 ? -17.672 -27.438 2.934 1 96 386 MET B O 1
ATOM 5996 N N . ALA B 1 387 ? -17.141 -26.422 4.844 1 95.06 387 ALA B N 1
ATOM 5997 C CA . ALA B 1 387 ? -18.312 -25.547 4.828 1 95.06 387 ALA B CA 1
ATOM 5998 C C . ALA B 1 387 ? -18.266 -24.609 3.629 1 95.06 387 ALA B C 1
ATOM 6000 O O . ALA B 1 387 ? -19.312 -24.281 3.055 1 95.06 387 ALA B O 1
ATOM 6001 N N . PHE B 1 388 ? -17.125 -24.219 3.295 1 95.94 388 PHE B N 1
ATOM 6002 C CA . PHE B 1 388 ? -16.938 -23.25 2.211 1 95.94 388 PHE B CA 1
ATOM 6003 C C . PHE B 1 388 ? -17.328 -23.875 0.872 1 95.94 388 PHE B C 1
ATOM 6005 O O . PHE B 1 388 ? -17.875 -23.188 0.003 1 95.94 388 PHE B O 1
ATOM 6012 N N . PHE B 1 389 ? -17.031 -25.125 0.704 1 93.62 389 PHE B N 1
ATOM 6013 C CA . PHE B 1 389 ? -17.266 -25.766 -0.583 1 93.62 389 PHE B CA 1
ATOM 6014 C C . PHE B 1 389 ? -18.594 -26.516 -0.582 1 93.62 389 PHE B C 1
ATOM 6016 O O . PHE B 1 389 ? -18.969 -27.141 -1.58 1 93.62 389 PHE B O 1
ATOM 6023 N N . GLU B 1 390 ? -19.328 -26.469 0.542 1 86.31 390 GLU B N 1
ATOM 6024 C CA . GLU B 1 390 ? -20.656 -27.078 0.596 1 86.31 390 GLU B CA 1
ATOM 6025 C C . GLU B 1 390 ? -21.641 -26.328 -0.287 1 86.31 390 GLU B C 1
ATOM 6027 O O . GLU B 1 390 ? -21.641 -25.094 -0.314 1 86.31 390 GLU B O 1
ATOM 6032 N N . PRO B 1 391 ? -22.328 -27.125 -1.093 1 71.5 391 PRO B N 1
ATOM 6033 C CA . PRO B 1 391 ? -23.328 -26.469 -1.928 1 71.5 391 PRO B CA 1
ATOM 6034 C C . PRO B 1 391 ? -24.375 -25.719 -1.108 1 71.5 391 PRO B C 1
ATOM 6036 O O . PRO B 1 391 ? -24.703 -26.125 0.012 1 71.5 391 PRO B O 1
ATOM 6039 N N . ASP B 1 392 ? -24.469 -24.453 -1.277 1 59.84 392 ASP B N 1
ATOM 6040 C CA . ASP B 1 392 ? -25.531 -23.734 -0.59 1 59.84 392 ASP B CA 1
ATOM 6041 C C . ASP B 1 392 ? -26.875 -24.469 -0.709 1 59.84 392 ASP B C 1
ATOM 6043 O O . ASP B 1 392 ? -27.125 -25.141 -1.711 1 59.84 392 ASP B O 1
ATOM 6047 N N . THR B 1 393 ? -27.469 -24.891 0.453 1 48.09 393 THR B N 1
ATOM 6048 C CA . THR B 1 393 ? -28.719 -25.625 0.484 1 48.09 393 THR B CA 1
ATOM 6049 C C . THR B 1 393 ? -29.578 -25.281 -0.737 1 48.09 393 THR B C 1
ATOM 6051 O O . THR B 1 393 ? -30.297 -26.141 -1.247 1 48.09 393 THR B O 1
ATOM 6054 N N . ALA B 1 394 ? -29.656 -24.141 -1.055 1 44.31 394 ALA B N 1
ATOM 6055 C CA . ALA B 1 394 ? -30.547 -23.812 -2.166 1 44.31 394 ALA B CA 1
ATOM 6056 C C . ALA B 1 394 ? -30.078 -24.469 -3.459 1 44.31 394 ALA B C 1
ATOM 6058 O O . ALA B 1 394 ? -30.875 -24.797 -4.328 1 44.31 394 ALA B O 1
ATOM 6059 N N . GLN B 1 395 ? -28.75 -24.688 -3.576 1 44.84 395 GLN B N 1
ATOM 6060 C CA . GLN B 1 395 ? -28.203 -25.359 -4.75 1 44.84 395 GLN B CA 1
ATOM 6061 C C . GLN B 1 395 ? -28.484 -26.859 -4.695 1 44.84 395 GLN B C 1
ATOM 6063 O O . GLN B 1 395 ? -28.656 -27.5 -5.73 1 44.84 395 GLN B O 1
ATOM 6068 N N . LEU B 1 396 ? -28.453 -27.531 -3.58 1 41.75 396 LEU B N 1
ATOM 6069 C CA . LEU B 1 396 ? -28.734 -28.953 -3.426 1 41.75 396 LEU B CA 1
ATOM 6070 C C . LEU B 1 396 ? -30.156 -29.281 -3.869 1 41.75 396 LEU B C 1
ATOM 6072 O O . LEU B 1 396 ? -30.406 -30.312 -4.496 1 41.75 396 LEU B O 1
ATOM 6076 N N . LEU B 1 397 ? -31.016 -28.547 -3.539 1 41.66 397 LEU B N 1
ATOM 6077 C CA . LEU B 1 397 ? -32.406 -28.875 -3.902 1 41.66 397 LEU B CA 1
ATOM 6078 C C . LEU B 1 397 ? -32.562 -28.859 -5.418 1 41.66 397 LEU B C 1
ATOM 6080 O O . LEU B 1 397 ? -33.375 -29.609 -5.953 1 41.66 397 LEU B O 1
ATOM 6084 N N . GLN B 1 398 ? -31.844 -28.125 -6.07 1 39.28 398 GLN B N 1
ATOM 6085 C CA . GLN B 1 398 ? -32.062 -28.094 -7.512 1 39.28 398 GLN B CA 1
ATOM 6086 C C . GLN B 1 398 ? -31.312 -29.203 -8.219 1 39.28 398 GLN B C 1
ATOM 6088 O O . GLN B 1 398 ? -31.703 -29.656 -9.297 1 39.28 398 GLN B O 1
ATOM 6093 N N . ALA B 1 399 ? -30.156 -29.688 -7.762 1 41 399 ALA B N 1
ATOM 6094 C CA . ALA B 1 399 ? -29.484 -30.828 -8.406 1 41 399 ALA B CA 1
ATOM 6095 C C . ALA B 1 399 ? -30.297 -32.094 -8.25 1 41 399 ALA B C 1
ATOM 6097 O O . ALA B 1 399 ? -30.094 -33.062 -8.977 1 41 399 ALA B O 1
ATOM 6098 N N . SER B 1 400 ? -31.031 -32.25 -7.207 1 38.47 400 SER B N 1
ATOM 6099 C CA . SER B 1 400 ? -31.875 -33.406 -7.062 1 38.47 400 SER B CA 1
ATOM 6100 C C . SER B 1 400 ? -33.125 -33.312 -7.918 1 38.47 400 SER B C 1
ATOM 6102 O O . SER B 1 400 ? -33.906 -34.25 -8.039 1 38.47 400 SER B O 1
ATOM 6104 N N . ALA B 1 401 ? -33.375 -32.156 -8.492 1 36.25 401 ALA B N 1
ATOM 6105 C CA . ALA B 1 401 ? -34.5 -32.219 -9.422 1 36.25 401 ALA B CA 1
ATOM 6106 C C . ALA B 1 401 ? -34.031 -32.5 -10.844 1 36.25 401 ALA B C 1
ATOM 6108 O O . ALA B 1 401 ? -32.969 -31.984 -11.266 1 36.25 401 ALA B O 1
#

pLDDT: mean 81.28, std 19.65, range [26.73, 98.62]

Secondary structure (DSSP, 8-state):
-----PPEEEEE---GGGGHHHHHHHHHHHHHHHHTT--TT--S-SEEEEETHHHHHHHHHHHTTT-HHHHHHHHHHHHHT--GGGTS---HHHHHHHHHHHHHTTT-SSTTTTTTTS----SS--HHHHHHHHHH--HHHHHHHHHTTS-SEEEEEEEETTT--EEEEEEESS-----EETTEEEEE----HHHHHHHT--TTTS--EEEEETTEEEEEEETTTT-S-TTHHHHHTT-SEEEEE-SS-SS--------SS-PPPPHHHHHHHHHHIIIIIHHHHHHHHHHHHHHHHHTS-HHHHHT-S----EEEEE--SS-HHHHHHTTGGGS-HHHHHHHHHTTTTSGGGHHHHHHH---HHHHHHHHHHHHHHHHHTHHHHHHHHS--HHHHHHHT-/-----PEEEEEE---GGGGHHHHHHHHHHHHHHHHTT--TT--S-SEEEEETHHHHHHHHHHHTTT-HHHHHHHHHHHHHT--GGGTS---HHHHHHHHHHHHHTTS-STTHHHHTTS----SS--HHHHHHHHHH--HHHHHHHHHTTS-SEEEEEEEETTT--EEEEEEESS-----EETTEEEEE----HHHHHHHT--TTTS--EEEEETTEEEEEEETTTT-S-TTHHHHHTTEEEEEEE-SS-SS--------SS-PPPPHHHHHHHHHHIIIIIHHHHHHHHHHHHHHHHHTS-HHHHHT-S----EEEEE--SS-HHHHHHTTGGGS-HHHHHHHHHTTTTSGGGHHHHHHH---HHHHHHHHHHHHHHHHHTHHHHHHHHS--HHHHHHHT-

Radius of gyration: 26.43 Å; Cα contacts (8 Å, |Δi|>4): 1685; chains: 2; bounding box: 74×74×57 Å

Organism: Herbaspirillum seropedicae (strain SmR1) (NCBI:txid757424)

InterPro domains:
  IPR002641 Patatin-like phospholipase domain [PF01734] (10-235)
  IPR002641 Patatin-like phospholipase domain [PS51635] (10-235)
  IPR016035 Acyl transferase/acyl hydrolase/lysophospholipase [SSF52151] (7-255)
  IPR050301 Neuropathy target esterase [PTHR14226] (5-296)